Protein 3GE3 (pdb70)

InterPro domains:
  IPR003430 Propane/methane/phenol/toluene hydroxylase [PF02332] (18-248)
  IPR009078 Ferritin-like superfamily [SSF47240] (5-491)
  IPR012348 Ribonucleotide reductase-like [G3DSA:1.10.620.20] (1-500)

Structure (mmCIF, N/CA/C/O backbone):
data_3GE3
#
_entry.id   3GE3
#
_cell.length_a   100.260
_cell.length_b   115.966
_cell.length_c   180.137
_cell.angle_alpha   90.00
_cell.angle_beta   90.00
_cell.angle_gamma   90.00
#
_symmetry.space_group_name_H-M   'C 2 2 21'
#
loop_
_entity.id
_entity.type
_entity.pdbx_description
1 polymer 'Toluene-4-monooxygenase system protein A'
2 polymer 'Toluene-4-monooxygenase system protein E'
3 polymer 'Toluene-4-monooxygenase system protein B'
4 polymer 'Toluene-4-monooxygenase system protein D'
5 non-polymer 'FE (III) ION'
6 non-polymer 'ACETATE ION'
7 non-polymer 'CHLORIDE ION'
8 water water
#
loop_
_atom_site.group_PDB
_atom_site.id
_atom_site.type_symbol
_atom_site.label_atom_id
_atom_site.label_alt_id
_atom_site.label_comp_id
_atom_site.label_asym_id
_atom_site.label_entity_id
_atom_site.label_seq_id
_atom_site.pdbx_PDB_ins_code
_atom_site.Cartn_x
_atom_site.Cartn_y
_atom_site.Cartn_z
_atom_site.occupancy
_atom_site.B_iso_or_equiv
_atom_site.auth_seq_id
_atom_site.auth_comp_id
_atom_site.auth_asym_id
_atom_site.auth_atom_id
_atom_site.pdbx_PDB_model_num
ATOM 1 N N . ALA A 1 2 ? 40.369 -10.102 8.967 1.00 17.49 2 ALA A N 1
ATOM 2 C CA . ALA A 1 2 ? 39.331 -10.310 9.989 1.00 16.25 2 ALA A CA 1
ATOM 3 C C . ALA A 1 2 ? 38.929 -8.973 10.607 1.00 15.93 2 ALA A C 1
ATOM 4 O O . ALA A 1 2 ? 39.718 -8.022 10.540 1.00 14.47 2 ALA A O 1
ATOM 6 N N . MET A 1 3 ? 37.744 -8.957 11.217 1.00 16.06 3 MET A N 1
ATOM 7 C CA . MET A 1 3 ? 37.248 -7.797 11.962 1.00 15.28 3 MET A CA 1
ATOM 8 C C . MET A 1 3 ? 37.116 -8.159 13.408 1.00 15.01 3 MET A C 1
ATOM 9 O O . MET A 1 3 ? 36.784 -9.309 13.758 1.00 17.65 3 MET A O 1
ATOM 14 N N . HIS A 1 4 ? 37.306 -7.180 14.270 1.00 13.85 4 HIS A N 1
ATOM 15 C CA . HIS A 1 4 ? 37.189 -7.431 15.690 1.00 13.87 4 HIS A CA 1
ATOM 16 C C . HIS A 1 4 ? 35.840 -6.966 16.181 1.00 14.98 4 HIS A C 1
ATOM 17 O O . HIS A 1 4 ? 35.348 -5.970 15.722 1.00 14.60 4 HIS A O 1
ATOM 24 N N . PRO A 1 5 ? 35.254 -7.715 17.098 1.00 14.72 5 PRO A N 1
ATOM 25 C CA . PRO A 1 5 ? 33.858 -7.507 17.466 1.00 15.92 5 PRO A CA 1
ATOM 26 C C . PRO A 1 5 ? 33.711 -6.266 18.317 1.00 14.21 5 PRO A C 1
ATOM 27 O O . PRO A 1 5 ? 34.611 -5.935 19.063 1.00 13.65 5 PRO A O 1
ATOM 31 N N . ARG A 1 6 ? 32.560 -5.601 18.177 1.00 14.83 6 ARG A N 1
ATOM 32 C CA . ARG A 1 6 ? 32.323 -4.344 18.901 1.00 14.53 6 ARG A CA 1
ATOM 33 C C . ARG A 1 6 ? 32.620 -4.436 20.387 1.00 14.35 6 ARG A C 1
ATOM 34 O O . ARG A 1 6 ? 33.167 -3.508 20.962 1.00 13.77 6 ARG A O 1
ATOM 42 N N . LYS A 1 7 ? 32.280 -5.542 21.046 1.00 13.30 7 LYS A N 1
ATOM 43 C CA . LYS A 1 7 ? 32.523 -5.617 22.489 1.00 15.16 7 LYS A CA 1
ATOM 44 C C . LYS A 1 7 ? 33.995 -5.374 22.871 1.00 14.79 7 LYS A C 1
ATOM 45 O O . LYS A 1 7 ? 34.291 -4.933 23.989 1.00 15.28 7 LYS A O 1
ATOM 51 N N . ASP A 1 8 ? 34.905 -5.668 21.955 1.00 13.93 8 ASP A N 1
ATOM 52 C CA . ASP A 1 8 ? 36.318 -5.583 22.280 1.00 14.98 8 ASP A CA 1
ATOM 53 C C . ASP A 1 8 ? 36.929 -4.212 22.084 1.00 14.94 8 ASP A C 1
ATOM 54 O O . ASP A 1 8 ? 38.003 -3.927 22.638 1.00 15.69 8 ASP A O 1
ATOM 59 N N . TRP A 1 9 ? 36.267 -3.328 21.322 1.00 14.15 9 TRP A N 1
ATOM 60 C CA . TRP A 1 9 ? 36.809 -1.971 21.159 1.00 12.93 9 TRP A CA 1
ATOM 61 C C . TRP A 1 9 ? 35.806 -0.913 21.627 1.00 13.29 9 TRP A C 1
ATOM 62 O O . TRP A 1 9 ? 36.151 0.283 21.666 1.00 14.04 9 TRP A O 1
ATOM 73 N N . TYR A 1 10 ? 34.601 -1.329 22.034 1.00 13.01 10 TYR A N 1
ATOM 74 C CA . TYR A 1 10 ? 33.594 -0.308 22.367 1.00 12.64 10 TYR A CA 1
ATOM 75 C C . TYR A 1 10 ? 34.024 0.638 23.495 1.00 13.63 10 TYR A C 1
ATOM 76 O O . TYR A 1 10 ? 33.775 1.865 23.445 1.00 12.71 10 TYR A O 1
ATOM 85 N N . GLU A 1 11 ? 34.677 0.112 24.528 1.00 12.16 11 GLU A N 1
ATOM 86 C CA . GLU A 1 11 ? 35.011 0.973 25.667 1.00 13.35 11 GLU A CA 1
ATOM 87 C C . GLU A 1 11 ? 35.910 2.129 25.251 1.00 13.54 11 GLU A C 1
ATOM 88 O O . GLU A 1 11 ? 35.810 3.216 25.829 1.00 14.22 11 GLU A O 1
ATOM 94 N N . LEU A 1 12 ? 36.768 1.928 24.257 1.00 12.48 12 LEU A N 1
ATOM 95 C CA . LEU A 1 12 ? 37.643 3.015 23.832 1.00 12.37 12 LEU A CA 1
ATOM 96 C C . LEU A 1 12 ? 36.861 4.153 23.187 1.00 12.55 12 LEU A C 1
ATOM 97 O O . LEU A 1 12 ? 37.318 5.300 23.240 1.00 14.32 12 LEU A O 1
ATOM 102 N N . THR A 1 13 ? 35.727 3.842 22.542 1.00 12.35 13 THR A N 1
ATOM 103 C CA . THR A 1 13 ? 34.911 4.899 21.908 1.00 13.54 13 THR A CA 1
ATOM 104 C C . THR A 1 13 ? 34.356 5.838 22.963 1.00 13.35 13 THR A C 1
ATOM 105 O O . THR A 1 13 ? 34.097 6.989 22.607 1.00 13.26 13 THR A O 1
ATOM 109 N N . ARG A 1 14 ? 34.180 5.397 24.213 1.00 13.33 14 ARG A N 1
ATOM 110 C CA . ARG A 1 14 ? 33.643 6.294 25.264 1.00 14.86 14 ARG A CA 1
ATOM 111 C C . ARG A 1 14 ? 34.651 6.601 26.365 1.00 13.71 14 ARG A C 1
ATOM 112 O O . ARG A 1 14 ? 34.270 7.091 27.432 1.00 14.02 14 ARG A O 1
ATOM 120 N N . ALA A 1 15 ? 35.935 6.326 26.102 1.00 14.01 15 ALA A N 1
ATOM 121 C CA . ALA A 1 15 ? 36.977 6.677 27.073 1.00 13.07 15 ALA A CA 1
ATOM 122 C C . ALA A 1 15 ? 37.429 8.069 26.693 1.00 13.13 15 ALA A C 1
ATOM 123 O O . ALA A 1 15 ? 38.464 8.263 26.093 1.00 14.03 15 ALA A O 1
ATOM 125 N N . THR A 1 16 ? 36.564 9.050 26.969 1.00 12.69 16 THR A N 1
ATOM 126 C CA . THR A 1 16 ? 36.797 10.408 26.512 1.00 12.78 16 THR A CA 1
ATOM 127 C C . THR A 1 16 ? 36.686 11.453 27.615 1.00 13.09 16 THR A C 1
ATOM 128 O O . THR A 1 16 ? 36.894 12.609 27.327 1.00 14.37 16 THR A O 1
ATOM 132 N N . ASN A 1 17 ? 36.443 11.056 28.845 1.00 13.42 17 ASN A N 1
ATOM 133 C CA . ASN A 1 17 ? 36.526 12.051 29.927 1.00 15.38 17 ASN A CA 1
ATOM 134 C C . ASN A 1 17 ? 38.002 12.344 30.262 1.00 15.47 17 ASN A C 1
ATOM 135 O O . ASN A 1 17 ? 38.861 11.437 30.161 1.00 16.82 17 ASN A O 1
ATOM 140 N N . TRP A 1 18 ? 38.299 13.603 30.604 1.00 15.88 18 TRP A N 1
ATOM 141 C CA . TRP A 1 18 ? 39.637 13.944 31.100 1.00 16.57 18 TRP A CA 1
ATOM 142 C C . TRP A 1 18 ? 39.466 15.026 32.134 1.00 16.82 18 TRP A C 1
ATOM 143 O O . TRP A 1 18 ? 38.395 15.634 32.258 1.00 16.34 18 TRP A O 1
ATOM 154 N N . THR A 1 19 ? 40.525 15.236 32.907 1.00 16.76 19 THR A N 1
ATOM 155 C CA . THR A 1 19 ? 40.526 16.213 33.981 1.00 17.38 19 THR A CA 1
ATOM 156 C C . THR A 1 19 ? 41.019 17.569 33.433 1.00 17.65 19 THR A C 1
ATOM 157 O O . THR A 1 19 ? 42.189 17.707 33.044 1.00 18.11 19 THR A O 1
ATOM 161 N N . PRO A 1 20 ? 40.131 18.567 33.337 1.00 17.49 20 PRO A N 1
ATOM 162 C CA . PRO A 1 20 ? 40.598 19.814 32.713 1.00 18.26 20 PRO A CA 1
ATOM 163 C C . PRO A 1 20 ? 41.630 20.537 33.606 1.00 18.10 20 PRO A C 1
ATOM 164 O O . PRO A 1 20 ? 41.555 20.428 34.825 1.00 19.64 20 PRO A O 1
ATOM 168 N N . SER A 1 21 ? 42.505 21.288 32.956 1.00 18.35 21 SER A N 1
ATOM 169 C CA A SER A 1 21 ? 43.622 21.970 33.634 1.00 20.04 21 SER A CA 1
ATOM 170 C C . SER A 1 21 ? 43.743 23.442 33.243 1.00 20.29 21 SER A C 1
ATOM 171 O O . SER A 1 21 ? 44.288 24.248 34.031 1.00 23.95 21 SER A O 1
ATOM 174 N N . TYR A 1 22 ? 43.297 23.822 32.046 1.00 19.42 22 TYR A N 1
ATOM 175 C CA . TYR A 1 22 ? 43.495 25.175 31.524 1.00 19.58 22 TYR A CA 1
ATOM 176 C C . TYR A 1 22 ? 42.259 26.031 31.724 1.00 19.85 22 TYR A C 1
ATOM 177 O O . TYR A 1 22 ? 42.297 27.265 31.617 1.00 20.78 22 TYR A O 1
ATOM 186 N N . VAL A 1 23 ? 41.147 25.346 31.942 1.00 18.80 23 VAL A N 1
ATOM 187 C CA . VAL A 1 23 ? 39.899 25.922 32.441 1.00 18.71 23 VAL A CA 1
ATOM 188 C C . VAL A 1 23 ? 39.417 25.002 33.553 1.00 18.38 23 VAL A C 1
ATOM 189 O O . VAL A 1 23 ? 39.884 23.890 33.675 1.00 21.04 23 VAL A O 1
ATOM 193 N N . THR A 1 24 ? 38.486 25.417 34.398 1.00 19.77 24 THR A N 1
ATOM 194 C CA . THR A 1 24 ? 38.031 24.512 35.441 1.00 18.83 24 THR A CA 1
ATOM 195 C C . THR A 1 24 ? 36.944 23.531 34.949 1.00 18.81 24 THR A C 1
ATOM 196 O O . THR A 1 24 ? 36.341 23.732 33.889 1.00 19.43 24 THR A O 1
ATOM 200 N N . GLU A 1 25 ? 36.689 22.513 35.743 1.00 18.68 25 GLU A N 1
ATOM 201 C CA . GLU A 1 25 ? 35.629 21.559 35.417 1.00 18.61 25 GLU A CA 1
ATOM 202 C C . GLU A 1 25 ? 34.286 22.269 35.277 1.00 18.19 25 GLU A C 1
ATOM 203 O O . GLU A 1 25 ? 33.514 22.003 34.331 1.00 17.77 25 GLU A O 1
ATOM 209 N N . GLU A 1 26 ? 33.995 23.188 36.186 1.00 18.14 26 GLU A N 1
ATOM 210 C CA . GLU A 1 26 ? 32.724 23.919 36.143 1.00 18.08 26 GLU A CA 1
ATOM 211 C C . GLU A 1 26 ? 32.634 24.905 34.980 1.00 18.33 26 GLU A C 1
ATOM 212 O O . GLU A 1 26 ? 31.540 25.154 34.450 1.00 20.52 26 GLU A O 1
ATOM 218 N N . GLN A 1 27 ? 33.765 25.479 34.551 1.00 17.55 27 GLN A N 1
ATOM 219 C CA . GLN A 1 27 ? 33.802 26.265 33.332 1.00 18.24 27 GLN A CA 1
ATOM 220 C C . GLN A 1 27 ? 33.487 25.403 32.079 1.00 17.89 27 GLN A C 1
ATOM 221 O O . GLN A 1 27 ? 32.806 25.854 31.145 1.00 18.83 27 GLN A O 1
ATOM 227 N N . LEU A 1 28 ? 34.034 24.193 32.061 1.00 17.79 28 LEU A N 1
ATOM 228 C CA . LEU A 1 28 ? 33.833 23.329 30.879 1.00 17.02 28 LEU A CA 1
ATOM 229 C C . LEU A 1 28 ? 32.391 22.749 30.848 1.00 17.17 28 LEU A C 1
ATOM 230 O O . LEU A 1 28 ? 31.779 22.599 29.777 1.00 14.83 28 LEU A O 1
ATOM 235 N N . PHE A 1 29 ? 31.860 22.453 32.021 1.00 16.96 29 PHE A N 1
ATOM 236 C CA . PHE A 1 29 ? 30.511 21.898 32.187 1.00 15.90 29 PHE A CA 1
ATOM 237 C C . PHE A 1 29 ? 29.688 22.770 33.141 1.00 16.09 29 PHE A C 1
ATOM 238 O O . PHE A 1 29 ? 29.371 22.347 34.261 1.00 16.47 29 PHE A O 1
ATOM 246 N N . PRO A 1 30 ? 29.329 23.957 32.684 1.00 16.57 30 PRO A N 1
ATOM 247 C CA . PRO A 1 30 ? 28.593 24.847 33.598 1.00 17.24 30 PRO A CA 1
ATOM 248 C C . PRO A 1 30 ? 27.245 24.252 33.994 1.00 17.66 30 PRO A C 1
ATOM 249 O O . PRO A 1 30 ? 26.511 23.748 33.111 1.00 16.24 30 PRO A O 1
ATOM 253 N N . GLU A 1 31 ? 26.909 24.291 35.287 1.00 17.44 31 GLU A N 1
ATOM 254 C CA . GLU A 1 31 ? 25.674 23.674 35.779 1.00 18.31 31 GLU A CA 1
ATOM 255 C C . GLU A 1 31 ? 24.459 24.117 34.959 1.00 16.95 31 GLU A C 1
ATOM 256 O O . GLU A 1 31 ? 23.614 23.295 34.658 1.00 16.55 31 GLU A O 1
ATOM 262 N N . ARG A 1 32 ? 24.368 25.388 34.582 1.00 17.12 32 ARG A N 1
ATOM 263 C CA . ARG A 1 32 ? 23.152 25.849 33.900 1.00 18.12 32 ARG A CA 1
ATOM 264 C C . ARG A 1 32 ? 22.944 25.153 32.542 1.00 16.87 32 ARG A C 1
ATOM 265 O O . ARG A 1 32 ? 21.823 25.021 32.059 1.00 16.36 32 ARG A O 1
ATOM 273 N N . MET A 1 33 ? 24.046 24.715 31.929 1.00 15.31 33 MET A N 1
ATOM 274 C CA . MET A 1 33 ? 23.911 23.952 30.644 1.00 13.72 33 MET A CA 1
ATOM 275 C C . MET A 1 33 ? 24.047 22.425 30.813 1.00 15.10 33 MET A C 1
ATOM 276 O O . MET A 1 33 ? 23.511 21.672 30.005 1.00 14.64 33 MET A O 1
ATOM 281 N N . SER A 1 34 ? 24.781 21.993 31.832 1.00 14.46 34 SER A N 1
ATOM 282 C CA A SER A 1 34 ? 25.076 20.565 32.043 1.00 14.60 34 SER A CA 1
ATOM 283 C C . SER A 1 34 ? 24.121 19.849 33.012 1.00 14.97 34 SER A C 1
ATOM 284 O O . SER A 1 34 ? 23.731 18.689 32.802 1.00 14.76 34 SER A O 1
ATOM 287 N N . GLY A 1 35 ? 23.723 20.515 34.093 1.00 15.51 35 GLY A N 1
ATOM 288 C CA . GLY A 1 35 ? 22.734 19.921 35.004 1.00 15.46 35 GLY A CA 1
ATOM 289 C C . GLY A 1 35 ? 23.263 18.764 35.842 1.00 16.07 35 GLY A C 1
ATOM 290 O O . GLY A 1 35 ? 22.490 17.892 36.273 1.00 16.91 35 GLY A O 1
ATOM 291 N N . HIS A 1 36 ? 24.569 18.794 36.124 1.00 16.61 36 HIS A N 1
ATOM 292 C CA . HIS A 1 36 ? 25.204 17.679 36.837 1.00 16.97 36 HIS A CA 1
ATOM 293 C C . HIS A 1 36 ? 24.907 17.676 38.339 1.00 17.97 36 HIS A C 1
ATOM 294 O O . HIS A 1 36 ? 25.214 16.705 39.035 1.00 17.36 36 HIS A O 1
ATOM 301 N N . MET A 1 37 ? 24.281 18.751 38.832 1.00 18.17 37 MET A N 1
ATOM 302 C CA . MET A 1 37 ? 23.844 18.803 40.254 1.00 19.18 37 MET A CA 1
ATOM 303 C C . MET A 1 37 ? 25.020 18.624 41.227 1.00 19.78 37 MET A C 1
ATOM 304 O O . MET A 1 37 ? 24.847 18.109 42.339 1.00 21.81 37 MET A O 1
ATOM 309 N N . GLY A 1 38 ? 26.201 19.038 40.789 1.00 20.95 38 GLY A N 1
ATOM 310 C CA . GLY A 1 38 ? 27.394 18.971 41.626 1.00 21.36 38 GLY A CA 1
ATOM 311 C C . GLY A 1 38 ? 28.095 17.636 41.632 1.00 21.62 38 GLY A C 1
ATOM 312 O O . GLY A 1 38 ? 29.108 17.479 42.316 1.00 23.71 38 GLY A O 1
ATOM 313 N N . ILE A 1 39 ? 27.554 16.649 40.903 1.00 20.64 39 ILE A N 1
ATOM 314 C CA . ILE A 1 39 ? 28.167 15.327 40.863 1.00 19.37 39 ILE A CA 1
ATOM 315 C C . ILE A 1 39 ? 29.467 15.380 40.066 1.00 20.50 39 ILE A C 1
ATOM 316 O O . ILE A 1 39 ? 29.480 15.812 38.892 1.00 20.44 39 ILE A O 1
ATOM 321 N N . PRO A 1 40 ? 30.585 14.979 40.716 1.00 21.56 40 PRO A N 1
ATOM 322 C CA . PRO A 1 40 ? 31.907 15.110 40.111 1.00 21.89 40 PRO A CA 1
ATOM 323 C C . PRO A 1 40 ? 32.060 14.236 38.895 1.00 20.72 40 PRO A C 1
ATOM 324 O O . PRO A 1 40 ? 31.447 13.183 38.802 1.00 20.06 40 PRO A O 1
ATOM 328 N N . LEU A 1 41 ? 32.895 14.687 37.975 1.00 20.64 41 LEU A N 1
ATOM 329 C CA . LEU A 1 41 ? 33.151 14.032 36.704 1.00 19.57 41 LEU A CA 1
ATOM 330 C C . LEU A 1 41 ? 33.353 12.529 36.817 1.00 19.19 41 LEU A C 1
ATOM 331 O O . LEU A 1 41 ? 32.843 11.754 36.027 1.00 16.92 41 LEU A O 1
ATOM 336 N N . GLU A 1 42 ? 34.161 12.105 37.773 1.00 19.31 42 GLU A N 1
ATOM 337 C CA . GLU A 1 42 ? 34.514 10.704 37.823 1.00 19.96 42 GLU A CA 1
ATOM 338 C C . GLU A 1 42 ? 33.299 9.808 38.014 1.00 19.35 42 GLU A C 1
ATOM 339 O O . GLU A 1 42 ? 33.258 8.705 37.481 1.00 20.26 42 GLU A O 1
ATOM 345 N N . LYS A 1 43 ? 32.280 10.298 38.723 1.00 18.53 43 LYS A N 1
ATOM 346 C CA . LYS A 1 43 ? 31.115 9.486 38.978 1.00 18.68 43 LYS A CA 1
ATOM 347 C C . LYS A 1 43 ? 30.351 9.219 37.686 1.00 18.20 43 LYS A C 1
ATOM 348 O O . LYS A 1 43 ? 29.671 8.184 37.561 1.00 19.97 43 LYS A O 1
ATOM 354 N N . TRP A 1 44 ? 30.441 10.139 36.740 1.00 17.33 44 TRP A N 1
ATOM 355 C CA . TRP A 1 44 ? 29.663 9.955 35.492 1.00 17.39 44 TRP A CA 1
ATOM 356 C C . TRP A 1 44 ? 30.263 8.898 34.583 1.00 18.84 44 TRP A C 1
ATOM 357 O O . TRP A 1 44 ? 29.645 8.495 33.584 1.00 17.98 44 TRP A O 1
ATOM 368 N N . GLU A 1 45 ? 31.488 8.467 34.891 1.00 18.42 45 GLU A N 1
ATOM 369 C CA . GLU A 1 45 ? 32.121 7.471 34.014 1.00 19.04 45 GLU A CA 1
ATOM 370 C C . GLU A 1 45 ? 31.482 6.086 34.142 1.00 18.43 45 GLU A C 1
ATOM 371 O O . GLU A 1 45 ? 31.754 5.241 33.285 1.00 19.18 45 GLU A O 1
ATOM 377 N N . SER A 1 46 ? 30.630 5.847 35.137 1.00 17.36 46 SER A N 1
ATOM 378 C CA A SER A 1 46 ? 29.956 4.533 35.218 1.00 18.17 46 SER A CA 1
ATOM 379 C C . SER A 1 46 ? 28.699 4.473 34.351 1.00 16.56 46 SER A C 1
ATOM 380 O O . SER A 1 46 ? 28.034 3.433 34.289 1.00 17.29 46 SER A O 1
ATOM 383 N N . TYR A 1 47 ? 28.382 5.576 33.694 1.00 16.03 47 TYR A N 1
ATOM 384 C CA . TYR A 1 47 ? 27.211 5.607 32.808 1.00 14.22 47 TYR A CA 1
ATOM 385 C C . TYR A 1 47 ? 27.351 4.576 31.699 1.00 13.70 47 TYR A C 1
ATOM 386 O O . TYR A 1 47 ? 28.308 4.593 30.938 1.00 15.88 47 TYR A O 1
ATOM 395 N N . ASP A 1 48 ? 26.371 3.697 31.571 1.00 13.90 48 ASP A N 1
ATOM 396 C CA . ASP A 1 48 ? 26.452 2.640 30.577 1.00 14.15 48 ASP A CA 1
ATOM 397 C C . ASP A 1 48 ? 25.158 2.509 29.778 1.00 14.54 48 ASP A C 1
ATOM 398 O O . ASP A 1 48 ? 24.210 1.829 30.207 1.00 15.64 48 ASP A O 1
ATOM 403 N N . GLU A 1 49 ? 25.163 3.120 28.592 1.00 13.57 49 GLU A N 1
ATOM 404 C CA . GLU A 1 49 ? 23.982 3.069 27.707 1.00 13.62 49 GLU A CA 1
ATOM 405 C C . GLU A 1 49 ? 23.594 1.615 27.357 1.00 13.63 49 GLU A C 1
ATOM 406 O O . GLU A 1 49 ? 24.427 0.875 26.873 1.00 15.61 49 GLU A O 1
ATOM 412 N N . PRO A 1 50 ? 22.343 1.194 27.608 1.00 13.78 50 PRO A N 1
ATOM 413 C CA . PRO A 1 50 ? 22.063 -0.227 27.377 1.00 14.45 50 PRO A CA 1
ATOM 414 C C . PRO A 1 50 ? 21.661 -0.552 25.949 1.00 14.04 50 PRO A C 1
ATOM 415 O O . PRO A 1 50 ? 21.581 -1.739 25.608 1.00 15.57 50 PRO A O 1
ATOM 419 N N . TYR A 1 51 ? 21.493 0.459 25.103 1.00 11.69 51 TYR A N 1
ATOM 420 C CA . TYR A 1 51 ? 21.178 0.209 23.701 1.00 10.92 51 TYR A CA 1
ATOM 421 C C . TYR A 1 51 ? 22.220 0.935 22.861 1.00 12.14 51 TYR A C 1
ATOM 422 O O . TYR A 1 51 ? 22.078 2.094 22.490 1.00 14.83 51 TYR A O 1
ATOM 431 N N . LYS A 1 52 ? 23.320 0.258 22.566 1.00 11.49 52 LYS A N 1
ATOM 432 C CA . LYS A 1 52 ? 24.473 0.830 21.932 1.00 12.25 52 LYS A CA 1
ATOM 433 C C . LYS A 1 52 ? 24.372 0.827 20.412 1.00 12.02 52 LYS A C 1
ATOM 434 O O . LYS A 1 52 ? 23.636 0.032 19.825 1.00 12.59 52 LYS A O 1
ATOM 440 N N . THR A 1 53 ? 25.139 1.703 19.784 1.00 10.82 53 THR A N 1
ATOM 441 C CA . THR A 1 53 ? 25.430 1.584 18.352 1.00 10.93 53 THR A CA 1
ATOM 442 C C . THR A 1 53 ? 26.808 2.183 18.162 1.00 11.46 53 THR A C 1
ATOM 443 O O . THR A 1 53 ? 27.406 2.723 19.105 1.00 11.66 53 THR A O 1
ATOM 447 N N . SER A 1 54 ? 27.314 2.092 16.950 1.00 12.32 54 SER A N 1
ATOM 448 C CA . SER A 1 54 ? 28.639 2.616 16.604 1.00 11.92 54 SER A CA 1
ATOM 449 C C . SER A 1 54 ? 28.540 3.169 15.209 1.00 10.89 54 SER A C 1
ATOM 450 O O . SER A 1 54 ? 27.627 2.819 14.441 1.00 10.44 54 SER A O 1
ATOM 453 N N . TYR A 1 55 ? 29.484 4.041 14.855 1.00 10.30 55 TYR A N 1
ATOM 454 C CA . TYR A 1 55 ? 29.334 4.808 13.612 1.00 8.94 55 TYR A CA 1
ATOM 455 C C . TYR A 1 55 ? 29.106 3.946 12.338 1.00 8.95 55 TYR A C 1
ATOM 456 O O . TYR A 1 55 ? 28.165 4.209 11.584 1.00 9.61 55 TYR A O 1
ATOM 465 N N . PRO A 1 56 ? 29.953 2.913 12.092 1.00 8.75 56 PRO A N 1
ATOM 466 C CA . PRO A 1 56 ? 29.744 2.175 10.842 1.00 9.79 56 PRO A CA 1
ATOM 467 C C . PRO A 1 56 ? 28.370 1.473 10.777 1.00 9.68 56 PRO A C 1
ATOM 468 O O . PRO A 1 56 ? 27.736 1.472 9.716 1.00 11.31 56 PRO A O 1
ATOM 472 N N . GLU A 1 57 ? 27.927 0.936 11.906 1.00 10.88 57 GLU A N 1
ATOM 473 C CA . GLU A 1 57 ? 26.626 0.272 11.953 1.00 11.16 57 GLU A CA 1
ATOM 474 C C . GLU A 1 57 ? 25.534 1.282 11.811 1.00 11.27 57 GLU A C 1
ATOM 475 O O . GLU A 1 57 ? 24.516 1.016 11.143 1.00 12.19 57 GLU A O 1
ATOM 481 N N . TYR A 1 58 ? 25.708 2.446 12.436 1.00 9.60 58 TYR A N 1
ATOM 482 C CA . TYR A 1 58 ? 24.663 3.458 12.353 1.00 10.08 58 TYR A CA 1
ATOM 483 C C . TYR A 1 58 ? 24.396 3.859 10.923 1.00 10.70 58 TYR A C 1
ATOM 484 O O . TYR A 1 58 ? 23.225 3.892 10.453 1.00 10.50 58 TYR A O 1
ATOM 493 N N . VAL A 1 59 ? 25.451 4.228 10.192 1.00 9.86 59 VAL A N 1
ATOM 494 C CA . VAL A 1 59 ? 25.174 4.765 8.843 1.00 10.33 59 VAL A CA 1
ATOM 495 C C . VAL A 1 59 ? 24.595 3.655 7.938 1.00 9.72 59 VAL A C 1
ATOM 496 O O . VAL A 1 59 ? 23.733 3.934 7.089 1.00 11.33 59 VAL A O 1
ATOM 500 N N . SER A 1 60 ? 25.034 2.408 8.111 1.00 9.95 60 SER A N 1
ATOM 501 C CA . SER A 1 60 ? 24.510 1.298 7.304 1.00 10.31 60 SER A CA 1
ATOM 502 C C . SER A 1 60 ? 23.050 1.007 7.620 1.00 9.58 60 SER A C 1
ATOM 503 O O . SER A 1 60 ? 22.225 0.913 6.710 1.00 10.87 60 SER A O 1
ATOM 506 N N A ILE A 1 61 ? 22.738 0.894 8.903 0.50 8.99 61 ILE A N 1
ATOM 507 N N B ILE A 1 61 ?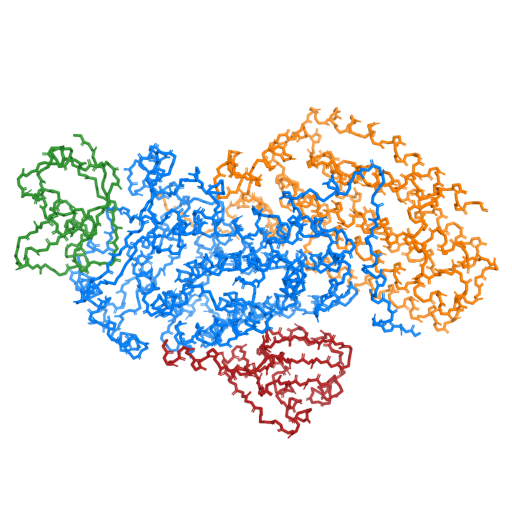 22.714 0.866 8.889 0.50 9.00 61 ILE A N 1
ATOM 508 C CA A ILE A 1 61 ? 21.384 0.613 9.394 0.50 8.96 61 ILE A CA 1
ATOM 509 C CA B ILE A 1 61 ? 21.327 0.548 9.197 0.50 8.91 61 ILE A CA 1
ATOM 510 C C A ILE A 1 61 ? 20.364 1.734 9.109 0.50 8.35 61 ILE A C 1
ATOM 511 C C B ILE A 1 61 ? 20.415 1.735 8.882 0.50 8.50 61 ILE A C 1
ATOM 512 O O A ILE A 1 61 ? 19.202 1.494 8.749 0.50 8.91 61 ILE A O 1
ATOM 513 O O B ILE A 1 61 ? 19.370 1.523 8.271 0.50 8.70 61 ILE A O 1
ATOM 522 N N . GLN A 1 62 ? 20.824 2.957 9.229 1.00 9.41 62 GLN A N 1
ATOM 523 C CA . GLN A 1 62 ? 19.923 4.080 8.936 1.00 8.79 62 GLN A CA 1
ATOM 524 C C . GLN A 1 62 ? 19.722 4.299 7.429 1.00 9.40 62 GLN A C 1
ATOM 525 O O . GLN A 1 62 ? 18.650 4.768 6.996 1.00 10.08 62 GLN A O 1
ATOM 531 N N . ARG A 1 63 ? 20.742 3.970 6.615 1.00 8.82 63 ARG A N 1
ATOM 532 C CA . ARG A 1 63 ? 20.596 3.940 5.163 1.00 10.00 63 ARG A CA 1
ATOM 533 C C . ARG A 1 63 ? 19.430 2.977 4.798 1.00 9.46 63 ARG A C 1
ATOM 534 O O . ARG A 1 63 ? 18.551 3.331 4.027 1.00 11.02 63 ARG A O 1
ATOM 542 N N . GLU A 1 64 ? 19.448 1.778 5.390 1.00 10.63 64 GLU A N 1
ATOM 543 C CA . GLU A 1 64 ? 18.371 0.814 5.156 1.00 11.13 64 GLU A CA 1
ATOM 544 C C . GLU A 1 64 ? 17.012 1.308 5.643 1.00 11.38 64 GLU A C 1
ATOM 545 O O . GLU A 1 64 ? 15.988 1.118 4.934 1.00 12.21 64 GLU A O 1
ATOM 551 N N . LYS A 1 65 ? 16.952 1.929 6.826 1.00 10.20 65 LYS A N 1
ATOM 552 C CA . LYS A 1 65 ? 15.642 2.405 7.333 1.00 10.04 65 LYS A CA 1
ATOM 553 C C . LYS A 1 65 ? 15.027 3.383 6.359 1.00 9.48 65 LYS A C 1
ATOM 554 O O . LYS A 1 65 ? 13.837 3.287 6.044 1.00 10.71 65 LYS A O 1
ATOM 560 N N . ASP A 1 66 ? 15.828 4.335 5.890 1.00 9.45 66 ASP A N 1
ATOM 561 C CA . ASP A 1 66 ? 15.255 5.342 4.975 1.00 9.56 66 ASP A CA 1
ATOM 562 C C . ASP A 1 66 ? 14.958 4.768 3.604 1.00 9.66 66 ASP A C 1
ATOM 563 O O . ASP A 1 66 ? 13.970 5.156 2.996 1.00 10.94 66 ASP A O 1
ATOM 568 N N . ALA A 1 67 ? 15.795 3.839 3.119 1.00 10.22 67 ALA A N 1
ATOM 569 C CA . ALA A 1 67 ? 15.461 3.269 1.803 1.00 10.07 67 ALA A CA 1
ATOM 570 C C . ALA A 1 67 ? 14.064 2.659 1.843 1.00 10.67 67 ALA A C 1
ATOM 571 O O . ALA A 1 67 ? 13.254 2.859 0.924 1.00 10.87 67 ALA A O 1
ATOM 573 N N . GLY A 1 68 ? 13.733 1.961 2.927 1.00 10.08 68 GLY A N 1
ATOM 574 C CA . GLY A 1 68 ? 12.372 1.388 3.058 1.00 10.01 68 GLY A CA 1
ATOM 575 C C . GLY A 1 68 ? 11.290 2.440 3.131 1.00 9.99 68 GLY A C 1
ATOM 576 O O . GLY A 1 68 ? 10.255 2.336 2.482 1.00 11.51 68 GLY A O 1
ATOM 577 N N . ALA A 1 69 ? 11.517 3.441 3.969 1.00 10.23 69 ALA A N 1
ATOM 578 C CA . ALA A 1 69 ? 10.471 4.465 4.172 1.00 9.36 69 ALA A CA 1
ATOM 579 C C . ALA A 1 69 ? 10.146 5.222 2.884 1.00 9.17 69 ALA A C 1
ATOM 580 O O . ALA A 1 69 ? 8.959 5.419 2.523 1.00 9.41 69 ALA A O 1
ATOM 582 N N . TYR A 1 70 ? 11.220 5.600 2.160 1.00 8.97 70 TYR A N 1
ATOM 583 C CA . TYR A 1 70 ? 11.027 6.316 0.914 1.00 9.38 70 TYR A CA 1
ATOM 584 C C . TYR A 1 70 ? 10.496 5.430 -0.218 1.00 9.53 70 TYR A C 1
ATOM 585 O O . TYR A 1 70 ? 9.712 5.902 -1.058 1.00 10.06 70 TYR A O 1
ATOM 594 N N A SER A 1 71 ? 10.888 4.154 -0.234 0.50 9.67 71 SER A N 1
ATOM 595 N N B SER A 1 71 ? 10.894 4.158 -0.263 0.50 10.05 71 SER A N 1
ATOM 596 C CA A SER A 1 71 ? 10.360 3.254 -1.270 0.50 9.60 71 SER A CA 1
ATOM 597 C CA B SER A 1 71 ? 10.365 3.325 -1.358 0.50 10.40 71 SER A CA 1
ATOM 598 C C A SER A 1 71 ? 8.889 3.039 -1.137 0.50 10.02 71 SER A C 1
ATOM 599 C C B SER A 1 71 ? 8.890 2.988 -1.151 0.50 10.33 71 SER A C 1
ATOM 600 O O A SER A 1 71 ? 8.167 2.988 -2.126 0.50 10.67 71 SER A O 1
ATOM 601 O O B SER A 1 71 ? 8.155 2.827 -2.119 0.50 10.76 71 SER A O 1
ATOM 606 N N . VAL A 1 72 ? 8.445 2.891 0.101 1.00 10.20 72 VAL A N 1
ATOM 607 C CA . VAL A 1 72 ? 7.019 2.681 0.350 1.00 10.12 72 VAL A CA 1
ATOM 608 C C . VAL A 1 72 ? 6.231 3.909 -0.084 1.00 9.34 72 VAL A C 1
ATOM 609 O O . VAL A 1 72 ? 5.236 3.822 -0.798 1.00 10.62 72 VAL A O 1
ATOM 613 N N . LYS A 1 73 ? 6.731 5.084 0.318 1.00 10.10 73 LYS A N 1
ATOM 614 C CA . LYS A 1 73 ? 6.082 6.318 -0.107 1.00 9.64 73 LYS A CA 1
ATOM 615 C C . LYS A 1 73 ? 5.988 6.392 -1.639 1.00 10.43 73 LYS A C 1
ATOM 616 O O . LYS A 1 73 ? 4.913 6.668 -2.182 1.00 10.77 73 LYS A O 1
ATOM 622 N N . ALA A 1 74 ? 7.096 6.105 -2.318 1.00 9.89 74 ALA A N 1
ATOM 623 C CA . ALA A 1 74 ? 7.059 6.181 -3.790 1.00 10.85 74 ALA A CA 1
ATOM 624 C C . ALA A 1 74 ? 6.090 5.180 -4.408 1.00 11.49 74 ALA A C 1
ATOM 625 O O . ALA A 1 74 ? 5.375 5.506 -5.353 1.00 10.71 74 ALA A O 1
ATOM 627 N N . ALA A 1 75 ? 6.075 3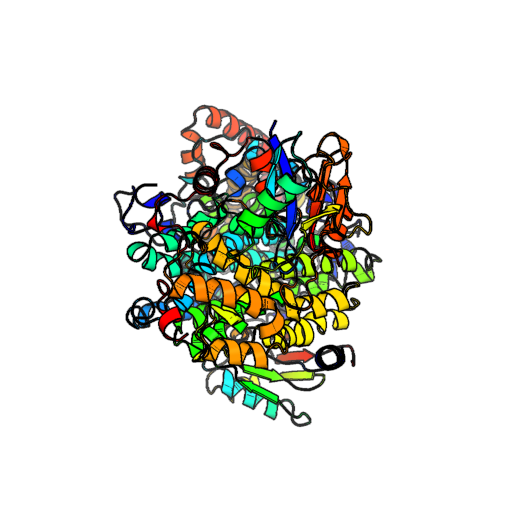.962 -3.874 1.00 10.77 75 ALA A N 1
ATOM 628 C CA . ALA A 1 75 ? 5.210 2.932 -4.447 1.00 11.42 75 ALA A CA 1
ATOM 629 C C . ALA A 1 75 ? 3.735 3.207 -4.255 1.00 11.00 75 ALA A C 1
ATOM 630 O O . ALA A 1 75 ? 2.892 2.656 -4.972 1.00 11.39 75 ALA A O 1
ATOM 632 N N . LEU A 1 76 ? 3.382 4.029 -3.265 1.00 11.23 76 LEU A N 1
ATOM 633 C CA . LEU A 1 76 ? 1.968 4.292 -2.959 1.00 12.49 76 LEU A CA 1
ATOM 634 C C . LEU A 1 76 ? 1.516 5.711 -3.336 1.00 14.33 76 LEU A C 1
ATOM 635 O O . LEU A 1 76 ? 0.391 6.077 -3.019 1.00 15.53 76 LEU A O 1
ATOM 640 N N A GLU A 1 77 ? 2.347 6.530 -3.966 0.50 15.45 77 GLU A N 1
ATOM 641 N N B GLU A 1 77 ? 2.394 6.466 -4.000 0.50 15.78 77 GLU A N 1
ATOM 642 C CA A GLU A 1 77 ? 1.838 7.877 -4.299 0.50 17.98 77 GLU A CA 1
ATOM 643 C CA B GLU A 1 77 ? 2.058 7.844 -4.380 0.50 19.39 77 GLU A CA 1
ATOM 644 C C A GLU A 1 77 ? 0.419 7.852 -4.844 0.50 20.39 77 GLU A C 1
ATOM 645 C C B GLU A 1 77 ? 0.732 7.954 -5.171 0.50 21.03 77 GLU A C 1
ATOM 646 O O A GLU A 1 77 ? -0.387 8.783 -4.658 0.50 18.96 77 GLU A O 1
ATOM 647 O O B GLU A 1 77 ? 0.263 9.110 -5.342 0.50 20.86 77 GLU A O 1
ATOM 658 N N . ARG A 1 78 ? 0.127 6.801 -5.586 1.00 22.91 78 ARG A N 1
ATOM 659 C CA . ARG A 1 78 ? -1.179 6.729 -6.302 1.00 24.43 78 ARG A CA 1
ATOM 660 C C . ARG A 1 78 ? -2.187 5.761 -5.652 1.00 27.12 78 ARG A C 1
ATOM 661 O O . ARG A 1 78 ? -3.095 5.275 -6.311 1.00 29.86 78 ARG A O 1
ATOM 669 N N . ALA A 1 79 ? -2.091 5.560 -4.342 1.00 29.46 79 ALA A N 1
ATOM 670 C CA . ALA A 1 79 ? -3.132 4.826 -3.595 1.00 31.64 79 ALA A CA 1
ATOM 671 C C . ALA A 1 79 ? -4.385 5.667 -3.223 1.00 33.13 79 ALA A C 1
ATOM 672 O O . ALA A 1 79 ? -5.332 5.134 -2.643 1.00 34.15 79 ALA A O 1
ATOM 674 N N . LYS A 1 80 ? -4.394 6.960 -3.527 1.00 34.54 80 LYS A N 1
ATOM 675 C CA . LYS A 1 80 ? -5.624 7.746 -3.393 1.00 35.38 80 LYS A CA 1
ATOM 676 C C . LYS A 1 80 ? -5.948 8.086 -1.950 1.00 35.53 80 LYS A C 1
ATOM 677 O O . LYS A 1 80 ? -7.099 8.394 -1.602 1.00 35.25 80 LYS A O 1
ATOM 683 N N . ILE A 1 81 ? -4.949 8.010 -1.088 1.00 34.45 81 ILE A N 1
ATOM 684 C CA . ILE A 1 81 ? -5.227 8.314 0.283 1.00 34.92 81 ILE A CA 1
ATOM 685 C C . ILE A 1 81 ? -5.780 9.731 0.288 1.00 34.82 81 ILE A C 1
ATOM 686 O O . ILE A 1 81 ? -6.881 9.993 0.807 1.00 34.55 81 ILE A O 1
ATOM 691 N N . TYR A 1 82 ? -5.080 10.658 -0.345 1.00 34.08 82 TYR A N 1
ATOM 692 C CA . TYR A 1 82 ? -5.598 12.000 -0.239 1.00 34.25 82 TYR A CA 1
ATOM 693 C C . TYR A 1 82 ? -6.985 12.020 -0.860 1.00 34.57 82 TYR A C 1
ATOM 694 O O . TYR A 1 82 ? -7.888 12.737 -0.374 1.00 35.03 82 TYR A O 1
ATOM 703 N N . GLU A 1 83 ? -7.160 11.244 -1.936 1.00 33.24 83 GLU A N 1
ATOM 704 C CA . GLU A 1 83 ? -8.389 11.359 -2.709 1.00 31.68 83 GLU A CA 1
ATOM 705 C C . GLU A 1 83 ? -9.496 10.477 -2.158 1.00 29.59 83 GLU A C 1
ATOM 706 O O . GLU A 1 83 ? -10.622 10.920 -2.062 1.00 29.83 83 GLU A O 1
ATOM 712 N N . ASN A 1 84 ? -9.177 9.239 -1.792 1.00 26.86 84 ASN A N 1
ATOM 713 C CA . ASN A 1 84 ? -10.200 8.319 -1.261 1.00 25.69 84 ASN A CA 1
ATOM 714 C C . ASN A 1 84 ? -10.314 8.325 0.266 1.00 23.18 84 ASN A C 1
ATOM 715 O O . ASN A 1 84 ? -11.214 7.717 0.810 1.00 22.95 84 ASN A O 1
ATOM 720 N N . SER A 1 85 ? -9.398 8.994 0.970 1.00 21.16 85 SER A N 1
ATOM 721 C CA . SER A 1 85 ? -9.482 8.953 2.414 1.00 19.99 85 SER A CA 1
ATOM 722 C C . SER A 1 85 ? -10.637 9.784 2.977 1.00 18.48 85 SER A C 1
ATOM 723 O O . SER A 1 85 ? -11.013 10.809 2.408 1.00 19.77 85 SER A O 1
ATOM 726 N N . ASP A 1 86 ? -11.118 9.387 4.144 1.00 16.96 86 ASP A N 1
ATOM 727 C CA . ASP A 1 86 ? -12.034 10.190 4.901 1.00 16.24 86 ASP A CA 1
ATOM 728 C C . ASP A 1 86 ? -11.354 11.509 5.270 1.00 15.98 86 ASP A C 1
ATOM 729 O O . ASP A 1 86 ? -10.174 11.531 5.599 1.00 15.67 86 ASP A O 1
ATOM 734 N N . PRO A 1 87 ? -12.086 12.647 5.220 1.00 14.25 87 PRO A N 1
ATOM 735 C CA . PRO A 1 87 ? -11.416 13.885 5.547 1.00 14.46 87 PRO A CA 1
ATOM 736 C C . PRO A 1 87 ? -10.934 13.983 7.005 1.00 12.49 87 PRO A C 1
ATOM 737 O O . PRO A 1 87 ? -10.012 14.778 7.249 1.00 13.33 87 PRO A O 1
ATOM 741 N N . GLY A 1 88 ? -11.556 13.243 7.924 1.00 13.11 88 GLY A N 1
ATOM 742 C CA . GLY A 1 88 ? -11.058 13.160 9.313 1.00 12.97 88 GLY A CA 1
ATOM 743 C C . GLY A 1 88 ? -9.657 12.577 9.360 1.00 12.99 88 GLY A C 1
ATOM 744 O O . GLY A 1 88 ? -8.825 12.990 10.168 1.00 12.63 88 GLY A O 1
ATOM 745 N N . TRP A 1 89 ? -9.395 11.610 8.484 1.00 13.24 89 TRP A N 1
ATOM 746 C CA . TRP A 1 89 ? -8.062 11.017 8.370 1.00 12.06 89 TRP A CA 1
ATOM 747 C C . TRP A 1 89 ? -7.081 12.024 7.789 1.00 10.88 89 TRP A C 1
ATOM 748 O O . TRP A 1 89 ? -5.964 12.187 8.299 1.00 11.08 89 TRP A O 1
ATOM 759 N N . ILE A 1 90 ? -7.469 12.737 6.720 1.00 10.20 90 ILE A N 1
ATOM 760 C CA . ILE A 1 90 ? -6.596 13.741 6.179 1.00 11.46 90 ILE A CA 1
ATOM 761 C C . ILE A 1 90 ? -6.280 14.817 7.254 1.00 11.19 90 ILE A C 1
ATOM 762 O O . ILE A 1 90 ? -5.144 15.285 7.358 1.00 11.53 90 ILE A O 1
ATOM 767 N N . SER A 1 91 ? -7.294 15.194 8.035 1.00 11.68 91 SER A N 1
ATOM 768 C CA . SER A 1 91 ? -7.023 16.126 9.126 1.00 11.13 91 SER A CA 1
ATOM 769 C C . SER A 1 91 ? -6.051 15.627 10.190 1.00 10.54 91 S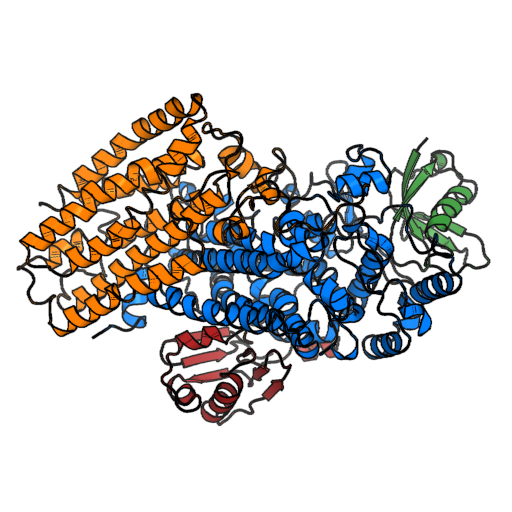ER A C 1
ATOM 770 O O . SER A 1 91 ? -5.270 16.421 10.717 1.00 11.26 91 SER A O 1
ATOM 773 N N . THR A 1 92 ? -6.062 14.309 10.421 1.00 10.30 92 THR A N 1
ATOM 774 C CA . THR A 1 92 ? -5.112 13.648 11.322 1.00 11.04 92 THR A CA 1
ATOM 775 C C . THR A 1 92 ? -3.694 13.840 10.785 1.00 10.89 92 THR A C 1
ATOM 776 O O . THR A 1 92 ? -2.767 14.199 11.531 1.00 10.98 92 THR A O 1
ATOM 780 N N . LEU A 1 93 ? -3.493 13.644 9.481 1.00 10.16 93 LEU A N 1
ATOM 781 C CA . LEU A 1 93 ? -2.185 13.893 8.913 1.00 10.19 93 LEU A CA 1
ATOM 782 C C . LEU A 1 93 ? -1.763 15.358 9.068 1.00 9.26 93 LEU A C 1
ATOM 783 O O . LEU A 1 93 ? -0.625 15.668 9.431 1.00 9.97 93 LEU A O 1
ATOM 788 N N . LYS A 1 94 ? -2.706 16.273 8.803 1.00 9.78 94 LYS A N 1
ATOM 789 C CA . LYS A 1 94 ? -2.352 17.697 8.848 1.00 10.43 94 LYS A CA 1
ATOM 790 C C . LYS A 1 94 ? -1.968 18.122 10.262 1.00 9.88 94 LYS A C 1
ATOM 791 O O . LYS A 1 94 ? -1.005 18.877 10.446 1.00 10.48 94 LYS A O 1
ATOM 797 N N A SER A 1 95 ? -2.700 17.633 11.262 0.50 9.72 95 SER A N 1
ATOM 798 N N B SER A 1 95 ? -2.737 17.644 11.233 0.50 9.46 95 SER A N 1
ATOM 799 C CA A SER A 1 95 ? -2.367 18.012 12.650 0.50 10.33 95 SER A CA 1
ATOM 800 C CA B SER A 1 95 ? -2.442 17.915 12.634 0.50 9.94 95 SER A CA 1
ATOM 801 C C A SER A 1 95 ? -1.094 17.314 13.154 0.50 9.35 95 SER A C 1
ATOM 802 C C B SER A 1 95 ? -1.058 17.361 12.995 0.50 9.12 95 SER A C 1
ATOM 803 O O A SER A 1 95 ? -0.327 17.900 13.898 0.50 9.97 95 SER A O 1
ATOM 804 O O B SER A 1 95 ? -0.177 18.096 13.436 0.50 9.12 95 SER A O 1
ATOM 809 N N . HIS A 1 96 ? -0.861 16.068 12.730 1.00 9.14 96 HIS A N 1
ATOM 810 C CA . HIS A 1 96 ? 0.365 15.412 13.125 1.00 9.30 96 HIS A CA 1
ATOM 811 C C . HIS A 1 96 ? 1.555 16.136 12.535 1.00 8.92 96 HIS A C 1
ATOM 812 O O . HIS A 1 96 ? 2.501 16.494 13.237 1.00 10.03 96 HIS A O 1
ATOM 819 N N . TYR A 1 97 ? 1.581 16.343 11.212 1.00 8.25 97 TYR A N 1
ATOM 820 C CA . TYR A 1 97 ? 2.799 16.920 10.640 1.00 8.96 97 TYR A CA 1
ATOM 821 C C . TYR A 1 97 ? 3.064 18.342 11.142 1.00 9.74 97 TYR A C 1
ATOM 822 O O . TYR A 1 97 ? 4.196 18.751 11.384 1.00 9.38 97 TYR A O 1
ATOM 831 N N . GLY A 1 98 ? 1.972 19.086 11.287 1.00 10.18 98 GLY A N 1
ATOM 832 C CA . GLY A 1 98 ? 2.083 20.455 11.829 1.00 9.06 98 GLY A CA 1
ATOM 833 C C . GLY A 1 98 ? 2.637 20.475 13.257 1.00 8.84 98 GLY A C 1
ATOM 834 O O . GLY A 1 98 ? 3.511 21.295 13.582 1.00 9.86 98 GLY A O 1
ATOM 835 N N . ALA A 1 99 ? 2.087 19.614 14.106 1.00 9.14 99 ALA A N 1
ATOM 836 C CA . ALA A 1 99 ? 2.446 19.631 15.523 1.00 8.87 99 ALA A CA 1
ATOM 837 C C . ALA A 1 99 ? 3.779 18.986 15.786 1.00 10.38 99 ALA A C 1
ATOM 838 O O . ALA A 1 99 ? 4.353 19.248 16.848 1.00 11.37 99 ALA A O 1
ATOM 840 N N . ILE A 1 100 ? 4.305 18.197 14.831 1.00 10.15 100 ILE A N 1
ATOM 841 C CA A ILE A 1 100 ? 5.478 17.366 15.113 1.00 11.05 100 ILE A CA 1
ATOM 842 C C . ILE A 1 100 ? 6.738 17.707 14.302 1.00 10.51 100 ILE A C 1
ATOM 843 O O . ILE A 1 100 ? 7.828 17.714 14.839 1.00 11.04 100 ILE A O 1
ATOM 848 N N . ALA A 1 101 ? 6.618 18.009 13.001 1.00 9.37 101 ALA A N 1
ATOM 849 C CA . ALA A 1 101 ? 7.798 17.987 12.166 1.00 9.79 101 ALA A CA 1
ATOM 850 C C . ALA A 1 101 ? 8.913 18.934 12.646 1.00 10.32 101 ALA A C 1
ATOM 851 O O . ALA A 1 101 ? 10.089 18.599 12.721 1.00 9.46 101 ALA A O 1
ATOM 853 N N . VAL A 1 102 ? 8.570 20.209 12.885 1.00 9.67 102 VAL A N 1
ATOM 854 C CA . VAL A 1 102 ? 9.606 21.134 13.238 1.00 9.66 102 VAL A CA 1
ATOM 855 C C . VAL A 1 102 ? 9.991 21.028 14.746 1.00 8.47 102 VAL A C 1
ATOM 856 O O . VAL A 1 102 ? 11.093 21.442 15.135 1.00 10.08 102 VAL A O 1
ATOM 860 N N . GLY A 1 103 ? 9.117 20.399 15.532 1.00 9.83 103 GLY A N 1
ATOM 861 C CA . GLY A 1 103 ? 9.461 19.999 16.905 1.00 9.98 103 GLY A CA 1
ATOM 862 C C . GLY A 1 103 ? 10.518 18.887 16.913 1.00 11.08 103 GLY A C 1
ATOM 863 O O . GLY A 1 103 ? 11.454 18.931 17.727 1.00 11.73 103 GLY A O 1
ATOM 864 N N . GLU A 1 104 ? 10.435 17.946 15.983 1.00 10.71 104 GLU A N 1
ATOM 865 C CA . GLU A 1 104 ? 11.514 16.944 15.838 1.00 10.97 104 GLU A CA 1
ATOM 866 C C . GLU A 1 104 ? 12.839 17.616 15.550 1.00 10.19 104 GLU A C 1
ATOM 867 O O . GLU A 1 104 ? 13.891 17.277 16.133 1.00 10.63 104 GLU A O 1
ATOM 873 N N . TYR A 1 105 ? 12.845 18.586 14.627 1.00 10.14 105 TYR A N 1
ATOM 874 C CA . TYR A 1 105 ? 14.059 19.299 14.341 1.00 10.21 105 TYR A CA 1
ATOM 875 C C . TYR A 1 105 ? 14.558 20.066 15.587 1.00 10.79 105 TYR A C 1
ATOM 876 O O . TYR A 1 105 ? 15.773 20.102 15.840 1.00 11.37 105 TYR A O 1
ATOM 885 N N . ALA A 1 106 ? 13.641 20.662 16.377 1.00 11.00 106 ALA A N 1
ATOM 886 C CA . ALA A 1 106 ? 14.041 21.248 17.668 1.00 11.92 106 ALA A CA 1
ATOM 887 C C . ALA A 1 106 ? 14.702 20.228 18.608 1.00 11.54 106 ALA A C 1
ATOM 888 O O . ALA A 1 106 ? 15.653 20.556 19.353 1.00 12.39 106 ALA A O 1
ATOM 890 N N . ALA A 1 107 ? 14.248 18.973 18.527 1.00 11.15 107 ALA A N 1
ATOM 891 C CA . ALA A 1 107 ? 14.800 17.915 19.390 1.00 10.61 107 ALA A CA 1
ATOM 892 C C . ALA A 1 107 ? 16.277 17.675 19.088 1.00 10.13 107 ALA A C 1
ATOM 893 O O . ALA A 1 107 ? 17.020 17.190 19.968 1.00 10.73 107 ALA A O 1
ATOM 895 N N . VAL A 1 108 ? 16.754 18.023 17.889 1.00 9.64 108 VAL A N 1
ATOM 896 C CA . VAL A 1 108 ? 18.185 17.949 17.602 1.00 9.41 108 VAL A CA 1
ATOM 897 C C . VAL A 1 108 ? 18.946 18.752 18.656 1.00 9.52 108 VAL A C 1
ATOM 898 O O . VAL A 1 108 ? 20.036 18.344 19.090 1.00 10.63 108 VAL A O 1
ATOM 902 N N . THR A 1 109 ? 18.371 19.905 19.058 1.00 9.60 109 THR A N 1
ATOM 903 C CA . THR A 1 109 ? 19.042 20.772 20.030 1.00 10.56 109 THR A CA 1
ATOM 904 C C . THR A 1 109 ? 19.057 20.192 21.447 1.00 10.26 109 THR A C 1
ATOM 905 O O . THR A 1 109 ? 20.046 20.340 22.159 1.00 10.94 109 THR A O 1
ATOM 909 N N . GLY A 1 110 ? 18.029 19.446 21.856 1.00 10.73 110 GLY A N 1
ATOM 910 C CA . GLY A 1 110 ? 18.112 18.745 23.128 1.00 9.90 110 GLY A CA 1
ATOM 911 C C . GLY A 1 110 ? 19.213 17.672 23.099 1.00 9.59 110 GLY A C 1
ATOM 912 O O . GLY A 1 110 ? 19.983 17.510 24.066 1.00 10.38 110 GLY A O 1
ATOM 913 N N . GLU A 1 111 ? 19.318 16.957 21.982 1.00 10.20 111 GLU A N 1
ATOM 914 C CA . GLU A 1 111 ? 20.400 15.976 21.887 1.00 9.50 111 GLU A CA 1
ATOM 915 C C . GLU A 1 111 ? 21.754 16.657 21.830 1.00 9.06 111 GLU A C 1
ATOM 916 O O . GLU A 1 111 ? 22.697 16.167 22.472 1.00 9.90 111 GLU A O 1
ATOM 922 N N . GLY A 1 112 ? 21.856 17.766 21.094 1.00 9.74 112 GLY A N 1
ATOM 923 C CA . GLY A 1 112 ? 23.108 18.532 21.046 1.00 9.27 112 GLY A CA 1
ATOM 924 C C . GLY A 1 112 ? 23.491 19.053 22.420 1.00 9.96 112 GLY A C 1
ATOM 925 O O . GLY A 1 112 ? 24.683 19.096 22.746 1.00 10.38 112 GLY A O 1
ATOM 926 N N . ARG A 1 113 ? 22.498 19.471 23.201 1.00 9.18 113 ARG A N 1
ATOM 927 C CA . ARG A 1 113 ? 22.785 19.933 24.580 1.00 10.30 113 ARG A CA 1
ATOM 928 C C . ARG A 1 113 ? 23.504 18.850 25.357 1.00 10.84 113 ARG A C 1
ATOM 929 O O . ARG A 1 113 ? 24.462 19.131 26.082 1.00 11.49 113 ARG A O 1
ATOM 937 N N . MET A 1 114 ? 23.042 17.600 25.228 1.00 10.25 114 MET A N 1
ATOM 938 C CA . MET A 1 114 ? 23.720 16.477 25.891 1.00 10.19 114 MET A CA 1
ATOM 939 C C . MET A 1 114 ? 25.068 16.156 25.254 1.00 9.84 114 MET A C 1
ATOM 940 O O . MET A 1 114 ? 26.066 15.864 25.970 1.00 10.94 114 MET A O 1
ATOM 945 N N . ALA A 1 115 ? 25.150 16.208 23.922 1.00 9.47 115 ALA A N 1
ATOM 946 C CA . ALA A 1 115 ? 26.421 15.861 23.247 1.00 9.51 115 ALA A CA 1
ATOM 947 C C . ALA A 1 115 ? 27.581 16.770 23.685 1.00 10.15 115 ALA A C 1
ATOM 948 O O . ALA A 1 115 ? 28.758 16.345 23.784 1.00 11.39 115 ALA A O 1
ATOM 950 N N . ARG A 1 116 ? 27.260 18.031 23.948 1.00 11.49 116 ARG A N 1
ATOM 951 C CA . ARG A 1 116 ? 28.294 18.947 24.411 1.00 11.15 116 ARG A CA 1
ATOM 952 C C . ARG A 1 116 ? 28.418 18.984 25.931 1.00 11.02 116 ARG A C 1
ATOM 953 O O . ARG A 1 116 ? 29.538 19.018 26.449 1.00 11.55 116 ARG A O 1
ATOM 961 N N . PHE A 1 117 ? 27.297 18.992 26.646 1.00 10.92 117 PHE A N 1
ATOM 962 C CA . PHE A 1 117 ? 27.348 19.338 28.095 1.00 11.36 117 PHE A CA 1
ATOM 963 C C . PHE A 1 117 ? 27.169 18.227 29.082 1.00 11.77 117 PHE A C 1
ATOM 964 O O . PHE A 1 117 ? 27.308 18.444 30.297 1.00 13.00 117 PHE A O 1
ATOM 972 N N . SER A 1 118 ? 26.825 17.013 28.627 1.00 12.55 118 SER A N 1
ATOM 973 C CA . SER A 1 118 ? 26.786 15.918 29.583 1.00 10.93 118 SER A CA 1
ATOM 974 C C . SER A 1 118 ? 28.175 15.494 30.063 1.00 12.54 118 SER A C 1
ATOM 975 O O . SER A 1 118 ? 29.078 15.383 29.264 1.00 12.12 118 SER A O 1
ATOM 978 N N . LYS A 1 119 ? 28.313 15.269 31.367 1.00 12.03 119 LYS A N 1
ATOM 979 C CA . LYS A 1 119 ? 29.559 14.737 31.921 1.00 12.66 119 LYS A CA 1
ATOM 980 C C . LYS A 1 119 ? 29.786 13.253 31.665 1.00 13.28 119 LYS A C 1
ATOM 981 O O . LYS A 1 119 ? 30.897 12.766 31.938 1.00 13.96 119 LYS A O 1
ATOM 987 N N . ALA A 1 120 ? 28.759 12.552 31.166 1.00 12.97 120 ALA A N 1
ATOM 988 C CA . ALA A 1 120 ? 28.905 11.105 30.915 1.00 12.66 120 ALA A CA 1
ATOM 989 C C . ALA A 1 120 ? 29.336 10.872 29.489 1.00 12.77 120 ALA A C 1
ATOM 990 O O . ALA A 1 120 ? 28.601 11.243 28.565 1.00 11.91 120 ALA A O 1
ATOM 992 N N . PRO A 1 121 ? 30.484 10.222 29.265 1.00 11.62 121 PRO A N 1
ATOM 993 C CA . PRO A 1 121 ? 30.993 10.055 27.896 1.00 11.29 121 PRO A CA 1
ATOM 994 C C . PRO A 1 121 ? 30.045 9.209 27.020 1.00 10.88 121 PRO A C 1
ATOM 995 O O . PRO A 1 121 ? 29.893 9.575 25.828 1.00 11.56 121 PRO A O 1
ATOM 999 N N . GLY A 1 122 ? 29.425 8.170 27.577 1.00 12.30 122 GLY A N 1
ATOM 1000 C CA . GLY A 1 122 ? 28.533 7.360 26.745 1.00 11.23 122 GLY A CA 1
ATOM 1001 C C . GLY A 1 122 ? 27.313 8.158 26.368 1.00 11.42 122 GLY A C 1
ATOM 1002 O O . GLY A 1 122 ? 26.739 7.929 25.292 1.00 11.99 122 GLY A O 1
ATOM 1003 N N . ASN A 1 123 ? 26.902 9.095 27.238 1.00 10.70 123 ASN A N 1
ATOM 1004 C CA . ASN A 1 123 ? 25.755 9.944 26.887 1.00 10.88 123 ASN A CA 1
ATOM 1005 C C . ASN A 1 123 ? 26.155 10.902 25.750 1.00 9.67 123 ASN A C 1
ATOM 1006 O O . ASN A 1 123 ? 25.375 11.133 24.800 1.00 10.44 123 ASN A O 1
ATOM 1011 N N . ARG A 1 124 ? 27.378 11.456 25.775 1.00 10.72 124 ARG A N 1
ATOM 1012 C CA . ARG A 1 124 ? 27.734 12.372 24.691 1.00 9.92 124 ARG A CA 1
ATOM 1013 C C . ARG A 1 124 ? 27.750 11.660 23.334 1.00 10.19 124 ARG A C 1
ATOM 1014 O O . ARG A 1 124 ? 27.369 12.254 22.320 1.00 11.12 124 ARG A O 1
ATOM 1022 N N . ASN A 1 125 ? 28.210 10.405 23.294 1.00 10.39 125 ASN A N 1
ATOM 1023 C CA . ASN A 1 125 ? 28.181 9.686 22.004 1.00 9.65 125 ASN A CA 1
ATOM 1024 C C . ASN A 1 125 ? 26.770 9.273 21.588 1.00 9.40 125 ASN A C 1
ATOM 1025 O O . ASN A 1 125 ? 26.412 9.444 20.427 1.00 9.75 125 ASN A O 1
ATOM 1030 N N . MET A 1 126 ? 25.977 8.723 22.518 1.00 9.11 126 MET A N 1
ATOM 1031 C CA . MET A 1 126 ? 24.608 8.329 22.117 1.00 8.76 126 MET A CA 1
ATOM 1032 C C . MET A 1 126 ? 23.782 9.544 21.704 1.00 8.65 126 MET A C 1
ATOM 1033 O O . MET A 1 126 ? 22.943 9.458 20.821 1.00 10.52 126 MET A O 1
ATOM 1038 N N . ALA A 1 127 ? 24.071 10.686 22.302 1.00 9.74 127 ALA A N 1
ATOM 1039 C CA . ALA A 1 127 ? 23.353 11.900 21.955 1.00 9.89 127 ALA A CA 1
ATOM 1040 C C . ALA A 1 127 ? 23.788 12.414 20.576 1.00 10.40 127 ALA A C 1
ATOM 1041 O O . ALA A 1 127 ? 23.025 13.146 19.925 1.00 10.95 127 ALA A O 1
ATOM 1043 N N . THR A 1 128 ? 24.999 12.069 20.125 1.00 9.39 128 THR A N 1
ATOM 1044 C CA . THR A 1 128 ? 25.451 12.395 18.769 1.00 9.06 128 THR A CA 1
ATOM 1045 C C . THR A 1 128 ? 24.598 11.606 17.750 1.00 10.00 128 THR A C 1
ATOM 1046 O O . THR A 1 128 ? 24.088 12.179 16.775 1.00 10.38 128 THR A O 1
ATOM 1050 N N . PHE A 1 129 ? 24.393 10.314 18.002 1.00 10.23 129 PHE A N 1
ATOM 1051 C CA . PHE A 1 129 ? 23.427 9.582 17.174 1.00 9.56 129 PHE A CA 1
ATOM 1052 C C . PHE A 1 129 ? 22.009 10.137 17.369 1.00 9.96 129 PHE A C 1
ATOM 1053 O O . PHE A 1 129 ? 21.232 10.167 16.371 1.00 9.33 129 PHE A O 1
ATOM 1061 N N . GLY A 1 130 ? 21.690 10.591 18.598 1.00 9.67 130 GLY A N 1
ATOM 1062 C CA . GLY A 1 130 ? 20.378 11.229 18.840 1.00 9.68 130 GLY A CA 1
ATOM 1063 C C . GLY A 1 130 ? 20.188 12.460 17.967 1.00 8.90 130 GLY A C 1
ATOM 1064 O O . GLY A 1 130 ? 19.100 12.667 17.399 1.00 9.88 130 GLY A O 1
ATOM 1065 N N . MET A 1 131 ? 21.245 13.258 17.829 1.00 8.53 131 MET A N 1
ATOM 1066 C CA . MET A 1 131 ? 21.171 14.457 16.951 1.00 8.77 131 MET A CA 1
ATOM 1067 C C . MET A 1 131 ? 20.840 14.051 15.530 1.00 8.82 131 MET A C 1
ATOM 1068 O O . MET A 1 131 ? 19.995 14.655 14.869 1.00 9.35 131 MET A O 1
ATOM 1073 N N . MET A 1 132 ? 21.579 13.044 15.049 1.00 8.10 132 MET A N 1
ATOM 1074 C CA . MET A 1 132 ? 21.308 12.521 13.704 1.00 8.68 132 MET A CA 1
ATOM 1075 C C . MET A 1 132 ? 19.890 11.963 13.529 1.00 7.98 132 MET A C 1
ATOM 1076 O O . MET A 1 132 ? 19.231 12.233 12.525 1.00 8.79 132 MET A O 1
ATOM 1081 N N . ASP A 1 133 ? 19.412 11.249 14.545 1.00 8.39 133 ASP A N 1
ATOM 1082 C CA . ASP A 1 133 ? 18.071 10.653 14.477 1.00 8.13 133 ASP A CA 1
ATOM 1083 C C . ASP A 1 133 ? 17.023 11.768 14.397 1.00 7.21 133 ASP A C 1
ATOM 1084 O O . ASP A 1 133 ? 16.062 11.642 13.634 1.00 8.35 133 ASP A O 1
ATOM 1089 N N . GLU A 1 134 ? 17.167 12.807 15.228 1.00 8.21 134 GLU A N 1
ATOM 1090 C CA . GLU A 1 134 ? 16.126 13.822 15.189 1.00 8.44 134 GLU A CA 1
ATOM 1091 C C . GLU A 1 134 ? 16.208 14.625 13.861 1.00 7.95 134 GLU A C 1
ATOM 1092 O O . GLU A 1 134 ? 15.155 15.109 13.368 1.00 8.67 134 GLU A O 1
ATOM 1098 N N . LEU A 1 135 ? 17.412 14.763 13.284 1.00 8.26 135 LEU A N 1
ATOM 1099 C CA . LEU A 1 135 ? 17.501 15.352 11.969 1.00 9.08 135 LEU A CA 1
ATOM 1100 C C . LEU A 1 135 ? 16.715 14.528 10.973 1.00 8.29 135 LEU A C 1
ATOM 1101 O O . LEU A 1 135 ? 15.956 15.055 10.193 1.00 9.48 135 LEU A O 1
ATOM 1106 N N . ARG A 1 136 ? 16.911 13.199 11.013 1.00 8.13 136 ARG A N 1
ATOM 1107 C CA . ARG A 1 136 ? 16.116 12.308 10.190 1.00 8.90 136 ARG A CA 1
ATOM 1108 C C . ARG A 1 136 ? 14.623 12.572 10.360 1.00 9.21 136 ARG A C 1
ATOM 1109 O O . ARG A 1 136 ? 13.832 12.665 9.421 1.00 8.70 136 ARG A O 1
ATOM 1117 N N . HIS A 1 137 ? 14.181 12.615 11.602 1.00 8.45 137 HIS A N 1
ATOM 1118 C CA . HIS A 1 137 ? 12.769 12.752 11.884 1.00 8.71 137 HIS A CA 1
ATOM 1119 C C . HIS A 1 137 ? 12.172 14.058 11.372 1.00 7.99 137 HIS A C 1
ATOM 1120 O O . HIS A 1 137 ? 11.048 14.053 10.825 1.00 8.76 137 HIS A O 1
ATOM 1127 N N . GLY A 1 138 ? 12.939 15.133 11.519 1.00 8.87 138 GLY A N 1
ATOM 1128 C CA . GLY A 1 138 ? 12.447 16.430 11.046 1.00 10.05 138 GLY A CA 1
ATOM 1129 C C . GLY A 1 138 ? 12.407 16.418 9.517 1.00 9.53 138 GLY A C 1
ATOM 1130 O O . GLY A 1 138 ? 11.444 16.919 8.898 1.00 9.62 138 GLY A O 1
ATOM 1131 N N . GLN A 1 139 ? 13.423 15.832 8.886 1.00 8.58 139 GLN A N 1
ATOM 1132 C CA . GLN A 1 139 ? 13.465 15.876 7.438 1.00 9.07 139 GLN A CA 1
ATOM 1133 C C . GLN A 1 139 ? 12.398 14.943 6.835 1.00 9.38 139 GLN A C 1
ATOM 1134 O O . GLN A 1 139 ? 11.722 15.313 5.886 1.00 9.37 139 GLN A O 1
ATOM 1140 N N . LEU A 1 140 ? 12.192 13.756 7.422 1.00 8.29 140 LEU A N 1
ATOM 1141 C CA . LEU A 1 140 ? 11.159 12.907 6.884 1.00 9.28 140 LEU A CA 1
ATOM 1142 C C . LEU A 1 140 ? 9.782 13.560 6.988 1.00 8.90 140 LEU A C 1
ATOM 1143 O O . LEU A 1 140 ? 8.969 13.472 6.067 1.00 9.40 140 LEU A O 1
ATOM 1148 N N . GLN A 1 141 ? 9.522 14.197 8.123 1.00 9.38 141 GLN A N 1
ATOM 1149 C CA . GLN A 1 141 ? 8.170 14.720 8.369 1.00 8.80 141 GLN A CA 1
ATOM 1150 C C . GLN A 1 141 ? 7.922 16.105 7.745 1.00 8.99 141 GLN A C 1
ATOM 1151 O O . GLN A 1 141 ? 6.812 16.612 7.857 1.00 9.68 141 GLN A O 1
ATOM 1157 N N . LEU A 1 142 ? 8.955 16.657 7.112 1.00 9.58 142 LEU A N 1
ATOM 1158 C CA . LEU A 1 142 ? 8.773 17.732 6.119 1.00 10.39 142 LEU A CA 1
ATOM 1159 C C . LEU A 1 142 ? 8.640 17.162 4.696 1.00 10.53 142 LEU A C 1
ATOM 1160 O O . LEU A 1 142 ? 7.737 17.590 3.948 1.00 10.49 142 LEU A O 1
ATOM 1165 N N . PHE A 1 143 ? 9.474 16.178 4.329 1.00 10.59 143 PHE A N 1
ATOM 1166 C CA . PHE A 1 143 ? 9.454 15.693 2.968 1.00 9.71 143 PHE A CA 1
ATOM 1167 C C . PHE A 1 143 ? 8.116 15.014 2.642 1.00 9.77 143 PHE A C 1
ATOM 1168 O O . PHE A 1 143 ? 7.575 15.161 1.526 1.00 11.25 143 PHE A O 1
ATOM 1176 N N . PHE A 1 144 ? 7.602 14.231 3.608 1.00 9.36 144 PHE A N 1
ATOM 1177 C CA . PHE A 1 144 ? 6.385 13.446 3.335 1.00 9.93 144 PHE A CA 1
ATOM 1178 C C . PHE A 1 144 ? 5.145 14.323 3.074 1.00 10.90 144 PHE A C 1
ATOM 1179 O O . PHE A 1 144 ? 4.479 14.109 2.056 1.00 12.77 144 PHE A O 1
ATOM 1187 N N . PRO A 1 145 ? 4.879 15.332 3.917 1.00 11.03 145 PRO A N 1
ATOM 1188 C CA . PRO A 1 145 ? 3.698 16.169 3.639 1.00 11.03 145 PRO A CA 1
ATOM 1189 C C . PRO A 1 145 ? 3.922 17.138 2.497 1.00 12.00 145 PRO A C 1
ATOM 1190 O O . PRO A 1 145 ? 2.920 17.647 1.955 1.00 11.98 145 PRO A O 1
ATOM 1194 N N . HIS A 1 146 ? 5.161 17.387 2.105 1.00 12.18 146 HIS A N 1
ATOM 1195 C CA . HIS A 1 146 ? 5.409 18.401 1.047 1.00 12.43 146 HIS A CA 1
ATOM 1196 C C . HIS A 1 146 ? 4.684 18.091 -0.236 1.00 14.60 146 HIS A C 1
ATOM 1197 O O . HIS A 1 146 ? 4.238 19.014 -0.895 1.00 15.10 146 HIS A O 1
ATOM 1204 N N . GLU A 1 147 ? 4.485 16.821 -0.561 1.00 16.50 147 GLU A N 1
ATOM 1205 C CA . GLU A 1 147 ? 3.782 16.584 -1.826 1.00 19.11 147 GLU A CA 1
ATOM 1206 C C . GLU A 1 147 ? 2.337 17.035 -1.769 1.00 18.58 147 GLU A C 1
ATOM 1207 O O . GLU A 1 147 ? 1.713 17.228 -2.810 1.00 20.41 147 GLU A O 1
ATOM 1213 N N . TYR A 1 148 ? 1.798 17.231 -0.578 1.00 15.56 148 TYR A N 1
ATOM 1214 C CA . TYR A 1 148 ? 0.390 17.622 -0.492 1.00 15.77 148 TYR A CA 1
ATOM 1215 C C . TYR A 1 148 ? 0.188 19.128 -0.428 1.00 14.43 148 TYR A C 1
ATOM 1216 O O . TYR A 1 148 ? -0.962 19.556 -0.475 1.00 14.23 148 TYR A O 1
ATOM 1225 N N . CYS A 1 149 ? 1.265 19.905 -0.389 1.00 14.24 149 CYS A N 1
ATOM 1226 C CA . CYS A 1 149 ? 1.122 21.375 -0.469 1.00 15.14 149 CYS A CA 1
ATOM 1227 C C . CYS A 1 149 ? 0.230 21.730 -1.663 1.00 15.63 149 CYS A C 1
ATOM 1228 O O . CYS A 1 149 ? -0.627 22.588 -1.552 1.00 14.46 149 CYS A O 1
ATOM 1231 N N . LYS A 1 150 ? 0.408 21.039 -2.795 1.00 16.51 150 LYS A N 1
ATOM 1232 C CA . LYS A 1 150 ? -0.331 21.405 -4.014 1.00 18.02 150 LYS A CA 1
ATOM 1233 C C . LYS A 1 150 ? -1.809 21.054 -3.930 1.00 17.87 150 LYS A C 1
ATOM 1234 O O . LYS A 1 150 ? -2.604 21.534 -4.775 1.00 19.97 150 LYS A O 1
ATOM 1240 N N . LYS A 1 151 ? -2.207 20.227 -2.958 1.00 17.92 151 LYS A N 1
ATOM 1241 C CA . LYS A 1 151 ? -3.601 19.838 -2.748 1.00 19.47 151 LYS A CA 1
ATOM 1242 C C . LYS A 1 151 ? -4.333 20.782 -1.821 1.00 18.39 151 LYS A C 1
ATOM 1243 O O . LYS A 1 151 ? -5.532 21.022 -2.014 1.00 18.96 151 LYS A O 1
ATOM 1249 N N . ASP A 1 152 ? -3.634 21.331 -0.808 1.00 16.96 152 ASP A N 1
ATOM 1250 C CA . ASP A 1 152 ? -4.352 21.967 0.298 1.00 15.39 152 ASP A CA 1
ATOM 1251 C C . ASP A 1 152 ? -3.379 22.831 1.076 1.00 15.00 152 ASP A C 1
ATOM 1252 O O . ASP A 1 152 ? -2.348 22.337 1.554 1.00 14.59 152 ASP A O 1
ATOM 1257 N N . ARG A 1 153 ? -3.677 24.132 1.197 1.00 13.42 153 ARG A N 1
ATOM 1258 C CA . ARG A 1 153 ? -2.786 25.066 1.903 1.00 12.15 153 ARG A CA 1
ATOM 1259 C C . ARG A 1 153 ? -2.573 24.671 3.386 1.00 11.57 153 ARG A C 1
ATOM 1260 O O . ARG A 1 153 ? -1.590 25.118 3.980 1.00 12.20 153 ARG A O 1
ATOM 1268 N N . GLN A 1 154 ? -3.499 23.900 3.959 1.00 11.24 154 GLN A N 1
ATOM 1269 C CA . GLN A 1 154 ? -3.305 23.466 5.351 1.00 11.05 154 GLN A CA 1
ATOM 1270 C C . GLN A 1 154 ? -2.030 22.629 5.467 1.00 12.22 154 GLN A C 1
ATOM 1271 O O . GLN A 1 154 ? -1.450 22.625 6.552 1.00 11.94 154 GLN A O 1
ATOM 1277 N N . PHE A 1 155 ? -1.591 21.959 4.396 1.00 11.53 155 PHE A N 1
ATOM 1278 C CA . PHE A 1 155 ? -0.331 21.220 4.523 1.00 11.54 155 PHE A CA 1
ATOM 1279 C C . PHE A 1 155 ? 0.893 22.120 4.597 1.00 11.47 155 PHE A C 1
ATOM 1280 O O . PHE A 1 155 ? 1.950 21.664 5.019 1.00 11.39 155 PHE A O 1
ATOM 1288 N N . ASP A 1 156 ? 0.769 23.402 4.213 1.00 10.83 156 ASP A N 1
ATOM 1289 C CA . ASP A 1 156 ? 1.861 24.322 4.456 1.00 10.59 156 ASP A CA 1
ATOM 1290 C C . ASP A 1 156 ? 2.251 24.367 5.932 1.00 8.98 156 ASP A C 1
ATOM 1291 O O . ASP A 1 156 ? 3.385 24.697 6.255 1.00 9.95 156 ASP A O 1
ATOM 1296 N N . TRP A 1 157 ? 1.282 24.035 6.796 1.00 11.24 157 TRP A N 1
ATOM 1297 C CA . TRP A 1 157 ? 1.536 24.163 8.245 1.00 10.91 157 TRP A CA 1
ATOM 1298 C C . TRP A 1 157 ? 2.439 23.053 8.770 1.00 11.37 157 TRP A C 1
ATOM 1299 O O . TRP A 1 157 ? 2.980 23.177 9.862 1.00 11.45 157 TRP A O 1
ATOM 1310 N N . ALA A 1 158 ? 2.696 22.024 7.954 1.00 11.03 158 ALA A N 1
ATOM 1311 C CA . ALA A 1 158 ? 3.793 21.108 8.349 1.00 10.85 158 ALA A CA 1
ATOM 1312 C C . ALA A 1 158 ? 5.106 21.843 8.583 1.00 11.04 158 ALA A C 1
ATOM 1313 O O . ALA A 1 158 ? 5.882 21.509 9.473 1.00 11.25 158 ALA A O 1
ATOM 1315 N N . TRP A 1 159 ? 5.382 22.859 7.777 1.00 9.99 159 TRP A N 1
ATOM 1316 C CA . TRP A 1 159 ? 6.534 23.745 7.953 1.00 10.46 159 TRP A CA 1
ATOM 1317 C C . TRP A 1 159 ? 6.151 24.982 8.801 1.00 10.66 159 TRP A C 1
ATOM 1318 O O . TRP A 1 159 ? 6.922 25.418 9.647 1.00 10.74 159 TRP A O 1
ATOM 1329 N N . ARG A 1 160 ? 5.002 25.570 8.524 1.00 10.92 160 ARG A N 1
ATOM 1330 C CA . ARG A 1 160 ? 4.697 26.895 9.108 1.00 10.76 160 ARG A CA 1
ATOM 1331 C C . ARG A 1 160 ? 4.311 26.884 10.581 1.00 11.04 160 ARG A C 1
ATOM 1332 O O . ARG A 1 160 ? 4.501 27.894 11.238 1.00 11.63 160 ARG A O 1
ATOM 1340 N N . ALA A 1 161 ? 3.734 25.816 11.128 1.00 10.57 161 ALA A N 1
ATOM 1341 C CA . ALA A 1 161 ? 3.088 25.913 12.445 1.00 10.15 161 ALA A CA 1
ATOM 1342 C C . ALA A 1 161 ? 4.008 26.518 13.492 1.00 10.53 161 ALA A C 1
ATOM 1343 O O . ALA A 1 161 ? 3.579 27.393 14.302 1.00 11.11 161 ALA A O 1
ATOM 1345 N N . TYR A 1 162 ? 5.230 26.026 13.589 1.00 9.92 162 TYR A N 1
ATOM 1346 C CA . TYR A 1 162 ? 6.109 26.469 14.667 1.00 10.31 162 TYR A CA 1
ATOM 1347 C C . TYR A 1 162 ? 6.597 27.895 14.447 1.00 12.41 162 TYR A C 1
ATOM 1348 O O . TYR A 1 162 ? 7.211 28.523 15.358 1.00 12.27 162 TYR A O 1
ATOM 1357 N N . HIS A 1 163 ? 6.354 28.445 13.261 1.00 12.18 163 HIS A N 1
ATOM 1358 C CA . HIS A 1 163 ? 6.699 29.835 12.978 1.00 12.83 163 HIS A CA 1
ATOM 1359 C C . HIS A 1 163 ? 5.538 30.728 13.255 1.00 14.56 163 HIS A C 1
ATOM 1360 O O . HIS A 1 163 ? 5.686 31.958 13.058 1.00 17.21 163 HIS A O 1
ATOM 1367 N N . SER A 1 164 ? 4.451 30.162 13.736 1.00 13.41 164 SER A N 1
ATOM 1368 C CA . SER A 1 164 ? 3.245 30.952 13.982 1.00 12.66 164 SER A CA 1
ATOM 1369 C C . SER A 1 164 ? 2.983 31.157 15.455 1.00 12.62 164 SER A C 1
ATOM 1370 O O . SER A 1 164 ? 3.565 30.530 16.331 1.00 12.14 164 SER A O 1
ATOM 1373 N N . ASN A 1 165 ? 1.974 31.977 15.705 1.00 12.30 165 ASN A N 1
ATOM 1374 C CA . ASN A 1 165 ? 1.429 32.132 17.047 1.00 12.41 165 ASN A CA 1
ATOM 1375 C C . ASN A 1 165 ? 0.060 31.519 17.128 1.00 12.25 165 ASN A C 1
ATOM 1376 O O . ASN A 1 165 ? -0.762 31.892 17.973 1.00 12.53 165 ASN A O 1
ATOM 1381 N N . GLU A 1 166 ? -0.246 30.528 16.267 1.00 11.22 166 GLU A N 1
ATOM 1382 C CA . GLU A 1 166 ? -1.492 29.812 16.370 1.00 11.26 166 GLU A CA 1
ATOM 1383 C C . GLU A 1 166 ? -1.547 29.069 17.712 1.00 11.80 166 GLU A C 1
ATOM 1384 O O . GLU A 1 166 ? -0.490 28.614 18.195 1.00 11.80 166 GLU A O 1
ATOM 1390 N N . TRP A 1 167 ? -2.708 28.928 18.344 1.00 11.50 167 TRP A N 1
ATOM 1391 C CA . TRP A 1 167 ? -2.664 28.547 19.760 1.00 11.47 167 TRP A CA 1
ATOM 1392 C C . TRP A 1 167 ? -2.139 27.144 20.006 1.00 12.19 167 TRP A C 1
ATOM 1393 O O . TRP A 1 167 ? -1.471 26.938 21.016 1.00 12.02 167 TRP A O 1
ATOM 1404 N N . ALA A 1 168 ? -2.430 26.218 19.111 1.00 11.71 168 ALA A N 1
ATOM 1405 C CA . ALA A 1 168 ? -1.958 24.824 19.321 1.00 12.01 168 ALA A CA 1
ATOM 1406 C C . ALA A 1 168 ? -0.489 24.741 19.041 1.00 12.34 168 ALA A C 1
ATOM 1407 O O . ALA A 1 168 ? 0.211 23.970 19.702 1.00 11.95 168 ALA A O 1
ATOM 1409 N N . ALA A 1 169 ? 0.024 25.552 18.135 1.00 11.38 169 ALA A N 1
ATOM 1410 C CA . ALA A 1 169 ? 1.447 25.662 17.915 1.00 11.07 169 ALA A CA 1
ATOM 1411 C C . ALA A 1 169 ? 2.180 26.244 19.142 1.00 11.39 169 ALA A C 1
ATOM 1412 O O . ALA A 1 169 ? 3.297 25.824 19.466 1.00 12.24 169 ALA A O 1
ATOM 1414 N N . ILE A 1 170 ? 1.582 27.254 19.801 1.00 11.40 170 ILE A N 1
ATOM 1415 C CA . ILE A 1 170 ? 2.152 27.750 21.035 1.00 11.65 170 ILE A CA 1
ATOM 1416 C C . ILE A 1 170 ? 2.127 26.636 22.088 1.00 11.00 170 ILE A C 1
ATOM 1417 O O . ILE A 1 170 ? 3.107 26.536 22.845 1.00 12.64 170 ILE A O 1
ATOM 1422 N N . ALA A 1 171 ? 1.046 25.862 22.206 1.00 10.63 171 ALA A N 1
ATOM 1423 C CA . ALA A 1 171 ? 1.038 24.751 23.157 1.00 10.54 171 ALA A CA 1
ATOM 1424 C C . ALA A 1 171 ? 2.172 23.778 22.858 1.00 11.31 171 ALA A C 1
ATOM 1425 O O . ALA A 1 171 ? 2.864 23.303 23.786 1.00 11.89 171 ALA A O 1
ATOM 1427 N N . ALA A 1 172 ? 2.382 23.484 21.580 1.00 10.37 172 ALA A N 1
ATOM 1428 C CA . ALA A 1 172 ? 3.460 22.530 21.256 1.00 10.10 172 ALA A CA 1
ATOM 1429 C C . ALA A 1 172 ? 4.823 23.102 21.584 1.00 10.55 172 ALA A C 1
ATOM 1430 O O . ALA A 1 172 ? 5.681 22.420 22.173 1.00 10.48 172 ALA A O 1
ATOM 1432 N N . LYS A 1 173 ? 5.063 24.343 21.196 1.00 9.45 173 LYS A N 1
ATOM 1433 C CA . LYS A 1 173 ? 6.335 24.992 21.430 1.00 10.78 173 LYS A CA 1
ATOM 1434 C C . LYS A 1 173 ? 6.607 25.183 22.933 1.00 11.48 173 LYS A C 1
ATOM 1435 O O . LYS A 1 173 ? 7.762 25.061 23.376 1.00 12.64 173 LYS A O 1
ATOM 1441 N N . HIS A 1 174 ? 5.557 25.453 23.726 1.00 10.89 174 HIS A N 1
ATOM 1442 C CA . HIS A 1 174 ? 5.776 25.659 25.151 1.00 11.12 174 HIS A CA 1
ATOM 1443 C C . HIS A 1 174 ? 6.220 24.347 25.784 1.00 11.52 174 HIS A C 1
ATOM 1444 O O . HIS A 1 174 ? 7.105 24.342 26.651 1.00 12.13 174 HIS A O 1
ATOM 1451 N N . PHE A 1 175 ? 5.618 23.266 25.340 1.00 10.97 175 PHE A N 1
ATOM 1452 C CA . PHE A 1 175 ? 6.024 21.925 25.824 1.00 11.54 175 PHE A CA 1
ATOM 1453 C C . PHE A 1 175 ? 7.459 21.580 25.352 1.00 12.12 175 PHE A C 1
ATOM 1454 O O . PHE A 1 175 ? 8.323 21.246 26.168 1.00 11.58 175 PHE A O 1
ATOM 1462 N N A PHE A 1 176 ? 7.687 21.636 24.037 0.50 10.80 176 PHE A N 1
ATOM 1463 N N B PHE A 1 176 ? 7.734 21.626 24.056 0.50 10.85 176 PHE A N 1
ATOM 1464 C CA A PHE A 1 176 ? 9.001 21.302 23.447 0.50 11.55 176 PHE A CA 1
ATOM 1465 C CA B PHE A 1 176 ? 9.067 21.191 23.581 0.50 11.40 176 PHE A CA 1
ATOM 1466 C C A PHE A 1 176 ? 10.085 22.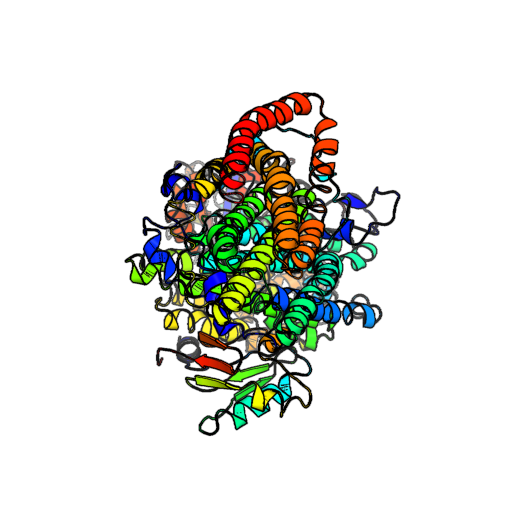167 24.066 0.50 10.79 176 PHE A C 1
ATOM 1467 C C B PHE A 1 176 ? 10.178 22.205 23.950 0.50 10.85 176 PHE A C 1
ATOM 1468 O O A PHE A 1 176 ? 11.127 21.675 24.512 0.50 9.85 176 PHE A O 1
ATOM 1469 O O B PHE A 1 176 ? 11.365 21.863 24.084 0.50 9.97 176 PHE A O 1
ATOM 1484 N N . ASP A 1 177 ? 9.832 23.472 24.162 1.00 10.94 177 ASP A N 1
ATOM 1485 C CA . ASP A 1 177 ? 10.865 24.367 24.636 1.00 12.25 177 ASP A CA 1
ATOM 1486 C C . ASP A 1 177 ? 11.105 24.184 26.128 1.00 11.72 177 ASP A C 1
ATOM 1487 O O . ASP A 1 177 ? 12.230 24.385 26.606 1.00 13.70 177 ASP A O 1
ATOM 1492 N N . ASP A 1 178 ? 10.077 23.786 26.874 1.00 12.25 178 ASP A N 1
ATOM 1493 C CA . ASP A 1 178 ? 10.282 23.542 28.323 1.00 12.67 178 ASP A CA 1
ATOM 1494 C C . ASP A 1 178 ? 11.065 22.246 28.559 1.00 13.36 178 ASP A C 1
ATOM 1495 O O . ASP A 1 178 ? 12.003 22.231 29.370 1.00 15.56 178 ASP A O 1
ATOM 1500 N N . ILE A 1 179 ? 10.700 21.179 27.859 1.00 13.30 179 ILE A N 1
ATOM 1501 C CA . ILE A 1 179 ? 11.249 19.837 28.152 1.00 13.12 179 ILE A CA 1
ATOM 1502 C C . ILE A 1 179 ? 12.514 19.539 27.353 1.00 14.77 179 ILE A C 1
ATOM 1503 O O . ILE A 1 179 ? 13.371 18.745 27.826 1.00 14.89 179 ILE A O 1
ATOM 1508 N N . ILE A 1 180 ? 12.650 20.120 26.171 1.00 12.12 180 ILE A N 1
ATOM 1509 C CA . ILE A 1 180 ? 13.750 19.735 25.252 1.00 12.96 180 ILE A CA 1
ATOM 1510 C C . ILE A 1 180 ? 14.785 20.797 25.008 1.00 12.42 180 ILE A C 1
ATOM 1511 O O . ILE A 1 180 ? 15.977 20.526 25.119 1.00 14.37 180 ILE A O 1
ATOM 1516 N N . THR A 1 181 ? 14.389 22.024 24.635 1.00 11.17 181 THR A N 1
ATOM 1517 C CA . THR A 1 181 ? 15.404 22.998 24.233 1.00 11.10 181 THR A CA 1
ATOM 1518 C C . THR A 1 181 ? 15.771 24.014 25.315 1.00 12.06 181 THR A C 1
ATOM 1519 O O . THR A 1 181 ? 16.747 24.702 25.176 1.00 14.19 181 THR A O 1
ATOM 1523 N N . GLY A 1 182 ? 14.970 24.046 26.360 1.00 12.22 182 GLY A N 1
ATOM 1524 C CA . GLY A 1 182 ? 15.062 25.100 27.388 1.00 13.01 182 GLY A CA 1
ATOM 1525 C C . GLY A 1 182 ? 15.695 24.696 28.667 1.00 14.58 182 GLY A C 1
ATOM 1526 O O . GLY A 1 182 ? 15.566 25.446 29.655 1.00 16.49 182 GLY A O 1
ATOM 1527 N N . ARG A 1 183 ? 16.335 23.508 28.709 1.00 14.08 183 ARG A N 1
ATOM 1528 C CA . ARG A 1 183 ? 16.924 23.010 29.970 1.00 14.59 183 ARG A CA 1
ATOM 1529 C C . ARG A 1 183 ? 18.291 22.358 29.800 1.00 13.51 183 ARG A C 1
ATOM 1530 O O . ARG A 1 183 ? 18.730 22.035 28.676 1.00 13.02 183 ARG A O 1
ATOM 1538 N N . ASP A 1 184 ? 18.966 22.203 30.938 1.00 12.96 184 ASP A N 1
ATOM 1539 C CA . ASP A 1 184 ? 20.303 21.620 30.937 1.00 13.22 184 ASP A CA 1
ATOM 1540 C C . ASP A 1 184 ? 20.320 20.178 30.470 1.00 13.16 184 ASP A C 1
ATOM 1541 O O . ASP A 1 184 ? 19.265 19.517 30.426 1.00 13.51 184 ASP A O 1
ATOM 1546 N N . ALA A 1 185 ? 21.521 19.708 30.172 1.00 12.74 185 ALA A N 1
ATOM 1547 C CA . ALA A 1 185 ? 21.675 18.393 29.523 1.00 11.95 185 ALA A CA 1
ATOM 1548 C C . ALA A 1 185 ? 21.060 17.241 30.318 1.00 12.01 185 ALA A C 1
ATOM 1549 O O . ALA A 1 185 ? 20.387 16.370 29.740 1.00 12.47 185 ALA A O 1
ATOM 1551 N N . ILE A 1 186 ? 21.331 17.181 31.620 1.00 11.76 186 ILE A N 1
ATOM 1552 C CA . ILE A 1 186 ? 20.839 16.055 32.409 1.00 13.38 186 ILE A CA 1
ATOM 1553 C C . ILE A 1 186 ? 19.310 16.160 32.599 1.00 12.49 186 ILE A C 1
ATOM 1554 O O . ILE A 1 186 ? 18.608 15.148 32.670 1.00 13.01 186 ILE A O 1
ATOM 1559 N N . SER A 1 187 ? 18.750 17.376 32.659 1.00 12.60 187 SER A N 1
ATOM 1560 C CA . SER A 1 187 ? 17.295 17.524 32.636 1.00 13.23 187 SER A CA 1
ATOM 1561 C C . SER A 1 187 ? 16.697 16.972 31.342 1.00 11.95 187 SER A C 1
ATOM 1562 O O . SER A 1 187 ? 15.702 16.253 31.408 1.00 13.10 187 SER A O 1
ATOM 1565 N N . VAL A 1 188 ? 17.298 17.290 30.196 1.00 11.71 188 VAL A N 1
ATOM 1566 C CA . VAL A 1 188 ? 16.836 16.700 28.922 1.00 11.01 188 VAL A CA 1
ATOM 1567 C C . VAL A 1 188 ? 16.914 15.175 28.986 1.00 10.40 188 VAL A C 1
ATOM 1568 O O . VAL A 1 188 ? 15.935 14.482 28.607 1.00 11.51 188 VAL A O 1
ATOM 1572 N N . ALA A 1 189 ? 18.029 14.656 29.506 1.00 11.32 189 ALA A N 1
ATOM 1573 C CA . ALA A 1 189 ? 18.252 13.207 29.578 1.00 11.28 189 ALA A CA 1
ATOM 1574 C C . ALA A 1 189 ? 17.155 12.487 30.327 1.00 12.13 189 ALA A C 1
ATOM 1575 O O . ALA A 1 189 ? 16.872 11.353 29.983 1.00 16.20 189 ALA A O 1
ATOM 1577 N N . ILE A 1 190 ? 16.558 13.100 31.364 1.00 11.57 190 ILE A N 1
ATOM 1578 C CA . ILE A 1 190 ? 15.498 12.382 32.072 1.00 12.51 190 ILE A CA 1
ATOM 1579 C C . ILE A 1 190 ? 14.111 12.901 31.717 1.00 12.99 190 ILE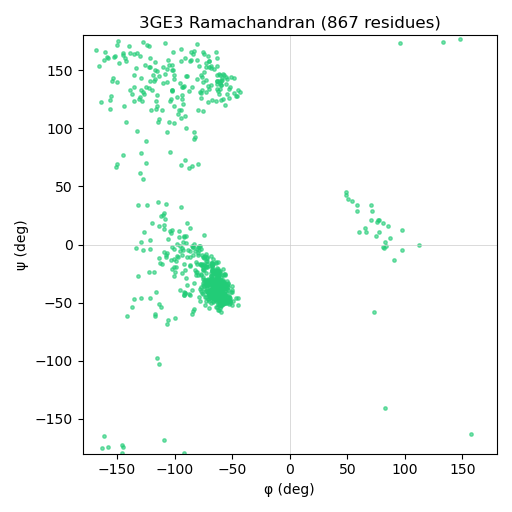 A C 1
ATOM 1580 O O . ILE A 1 190 ? 13.169 12.138 31.764 1.00 14.70 190 ILE A O 1
ATOM 1585 N N A MET A 1 191 ? 13.983 14.162 31.311 0.50 13.14 191 MET A N 1
ATOM 1586 N N B MET A 1 191 ? 13.991 14.149 31.273 0.50 12.45 191 MET A N 1
ATOM 1587 C CA A MET A 1 191 ? 12.664 14.682 31.008 0.50 13.03 191 MET A CA 1
ATOM 1588 C CA B MET A 1 191 ? 12.669 14.694 31.029 0.50 11.80 191 MET A CA 1
ATOM 1589 C C A MET A 1 191 ? 12.186 14.262 29.633 0.50 12.83 191 MET A C 1
ATOM 1590 C C B MET A 1 191 ? 12.158 14.419 29.615 0.50 11.77 191 MET A C 1
ATOM 1591 O O A MET A 1 191 ? 11.071 13.783 29.501 0.50 14.36 191 MET A O 1
ATOM 1592 O O B MET A 1 191 ? 10.990 14.188 29.439 0.50 13.24 191 MET A O 1
ATOM 1601 N N . LEU A 1 192 ? 13.039 14.425 28.625 1.00 11.63 192 LEU A N 1
ATOM 1602 C CA . LEU A 1 192 ? 12.616 14.105 27.255 1.00 12.58 192 LEU A CA 1
ATOM 1603 C C . LEU A 1 192 ? 12.475 12.597 27.097 1.00 12.98 192 LEU A C 1
ATOM 1604 O O . LEU A 1 192 ? 11.482 12.101 26.537 1.00 12.98 192 LEU A O 1
ATOM 1609 N N . THR A 1 193 ? 13.435 11.831 27.607 1.00 13.14 193 THR A N 1
ATOM 1610 C CA . THR A 1 193 ? 13.332 10.379 27.429 1.00 13.36 193 THR A CA 1
ATOM 1611 C C . THR A 1 193 ? 12.152 9.747 28.195 1.00 14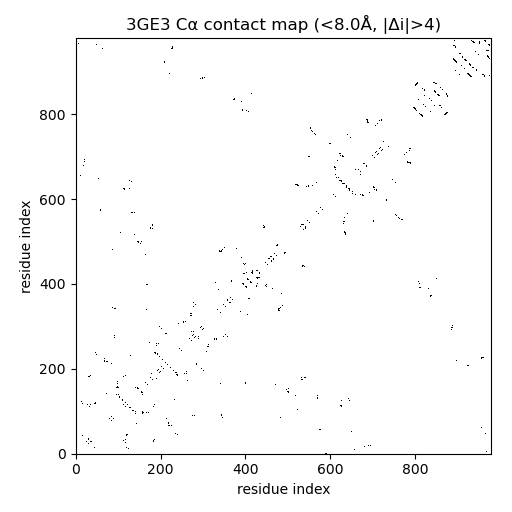.33 193 THR A C 1
ATOM 1612 O O . THR A 1 193 ? 11.538 8.783 27.687 1.00 17.02 193 THR A O 1
ATOM 1616 N N . PHE A 1 194 ? 11.817 10.279 29.379 1.00 13.91 194 PHE A N 1
ATOM 1617 C CA . PHE A 1 194 ? 10.758 9.716 30.261 1.00 14.50 194 PHE A CA 1
ATOM 1618 C C . PHE A 1 194 ? 9.490 10.597 30.286 1.00 16.31 194 PHE A C 1
ATOM 1619 O O . PHE A 1 194 ? 8.841 10.754 31.329 1.00 17.23 194 PHE A O 1
ATOM 1627 N N . SER A 1 195 ? 9.170 11.207 29.154 1.00 12.87 195 SER A N 1
ATOM 1628 C CA . SER A 1 195 ? 7.831 11.776 28.988 1.00 13.67 195 SER A CA 1
ATOM 1629 C C . SER A 1 195 ? 7.397 11.513 27.561 1.00 14.07 195 SER A C 1
ATOM 1630 O O . SER A 1 195 ? 6.429 10.788 27.349 1.00 15.74 195 SER A O 1
ATOM 1633 N N . PHE A 1 196 ? 8.144 12.052 26.618 1.00 14.32 196 PHE A N 1
ATOM 1634 C CA . PHE A 1 196 ? 7.813 11.848 25.208 1.00 13.19 196 PHE A CA 1
ATOM 1635 C C . PHE A 1 196 ? 8.393 10.517 24.697 1.00 12.51 196 PHE A C 1
ATOM 1636 O O . PHE A 1 196 ? 7.652 9.652 24.219 1.00 12.57 196 PHE A O 1
ATOM 1644 N N . GLU A 1 197 ? 9.712 10.314 24.799 1.00 12.18 197 GLU A N 1
ATOM 1645 C CA . GLU A 1 197 ? 10.324 9.283 23.937 1.00 12.39 197 GLU A CA 1
ATOM 1646 C C . GLU A 1 197 ? 9.907 7.864 24.278 1.00 13.30 197 GLU A C 1
ATOM 1647 O O . GLU A 1 197 ? 9.596 7.103 23.378 1.00 15.51 197 GLU A O 1
ATOM 1653 N N . THR A 1 198 ? 9.876 7.534 25.560 1.00 12.23 198 THR A N 1
ATOM 1654 C CA . THR A 1 198 ? 9.347 6.179 25.967 1.00 12.07 198 THR A CA 1
ATOM 1655 C C . THR A 1 198 ? 7.910 6.184 26.414 1.00 12.26 198 THR A C 1
ATOM 1656 O O . THR A 1 198 ? 7.349 5.151 26.774 1.00 12.68 198 THR A O 1
ATOM 1660 N N . GLY A 1 199 ? 7.311 7.372 26.371 1.00 11.45 199 GLY A N 1
ATOM 1661 C CA . GLY A 1 199 ? 5.939 7.531 26.838 1.00 12.76 199 GLY A CA 1
ATOM 1662 C C . GLY A 1 199 ? 5.015 7.875 25.693 1.00 10.89 199 GLY A C 1
ATOM 1663 O O . GLY A 1 199 ? 4.549 7.003 24.960 1.00 12.43 199 GLY A O 1
ATOM 1664 N N . PHE A 1 200 ? 4.661 9.157 25.613 1.00 10.88 200 PHE A N 1
ATOM 1665 C CA . PHE A 1 200 ? 3.647 9.591 24.674 1.00 11.39 200 PHE A CA 1
ATOM 1666 C C . PHE A 1 200 ? 4.014 9.464 23.203 1.00 10.64 200 PHE A C 1
ATOM 1667 O O . PHE A 1 200 ? 3.092 9.376 22.384 1.00 11.41 200 PHE A O 1
ATOM 1675 N N . ALA A 1 201 ? 5.313 9.407 22.853 1.00 12.71 201 ALA A N 1
ATOM 1676 C CA . ALA A 1 201 ? 5.648 9.126 21.456 1.00 12.56 201 ALA A CA 1
ATOM 1677 C C . ALA A 1 201 ? 5.029 7.832 21.017 1.00 13.04 201 ALA A C 1
ATOM 1678 O O . ALA A 1 201 ? 4.645 7.676 19.863 1.00 12.08 201 ALA A O 1
ATOM 1680 N N . ASN A 1 202 ? 4.925 6.849 21.916 1.00 10.79 202 ASN A N 1
ATOM 1681 C CA . ASN A 1 202 ? 4.340 5.595 21.478 1.00 11.28 202 ASN A CA 1
ATOM 1682 C C . ASN A 1 202 ? 2.852 5.723 21.143 1.00 11.14 202 ASN A C 1
ATOM 1683 O O . ASN A 1 202 ? 2.359 4.962 20.307 1.00 11.84 202 ASN A O 1
ATOM 1688 N N . MET A 1 203 ? 2.155 6.676 21.780 1.00 10.34 203 MET A N 1
ATOM 1689 C CA . MET A 1 203 ? 0.758 6.943 21.418 1.00 11.14 203 MET A CA 1
ATOM 1690 C C . MET A 1 203 ? 0.643 7.528 20.001 1.00 11.87 203 MET A C 1
ATOM 1691 O O . MET A 1 203 ? -0.146 7.058 19.193 1.00 12.25 203 MET A O 1
ATOM 1696 N N . GLN A 1 204 ? 1.444 8.543 19.726 1.00 12.14 204 GLN A N 1
ATOM 1697 C CA . GLN A 1 204 ? 1.311 9.300 18.470 1.00 12.21 204 GLN A CA 1
ATOM 1698 C C . GLN A 1 204 ? 1.981 8.599 17.308 1.00 11.97 204 GLN A C 1
ATOM 1699 O O . GLN A 1 204 ? 1.584 8.835 16.146 1.00 13.15 204 GLN A O 1
ATOM 1705 N N . PHE A 1 205 ? 2.965 7.741 17.571 1.00 11.53 205 PHE A N 1
ATOM 1706 C CA . PHE A 1 205 ? 3.752 7.088 16.501 1.00 11.26 205 PHE A CA 1
ATOM 1707 C C . PHE A 1 205 ? 3.522 5.561 16.330 1.00 13.06 205 PHE A C 1
ATOM 1708 O O . PHE A 1 205 ? 3.977 4.942 15.300 1.00 14.10 205 PHE A O 1
ATOM 1716 N N . LEU A 1 206 ? 2.929 4.929 17.332 1.00 10.29 206 LEU A N 1
ATOM 1717 C CA . LEU A 1 206 ? 2.580 3.513 17.180 1.00 10.60 206 LEU A CA 1
ATOM 1718 C C . LEU A 1 206 ? 1.067 3.285 17.367 1.00 11.36 206 LEU A C 1
ATOM 1719 O O . LEU A 1 206 ? 0.452 2.587 16.562 1.00 10.68 206 LEU A O 1
ATOM 1724 N N . GLY A 1 207 ? 0.462 3.872 18.410 1.00 13.11 207 GLY A N 1
ATOM 1725 C CA . GLY A 1 207 ? -1.009 3.751 18.539 1.00 13.21 207 GLY A CA 1
ATOM 1726 C C . GLY A 1 207 ? -1.646 4.347 17.282 1.00 12.49 207 GLY A C 1
ATOM 1727 O O . GLY A 1 207 ? -2.503 3.745 16.667 1.00 13.16 207 GLY A O 1
ATOM 1728 N N . LEU A 1 208 ? -1.204 5.518 16.857 1.00 11.83 208 LEU A N 1
ATOM 1729 C CA . LEU A 1 208 ? -1.766 6.098 15.645 1.00 12.79 208 LEU A CA 1
ATOM 1730 C C . LEU A 1 208 ? -1.412 5.279 14.394 1.00 11.47 208 LEU A C 1
ATOM 1731 O O . LEU A 1 208 ? -2.208 5.255 13.437 1.00 11.96 208 LEU A O 1
ATOM 1736 N N . ALA A 1 209 ? -0.238 4.626 14.386 1.00 10.62 209 ALA A N 1
ATOM 1737 C CA . ALA A 1 209 ? 0.112 3.802 13.245 1.00 10.26 209 ALA A CA 1
ATOM 1738 C C . ALA A 1 209 ? -0.887 2.653 13.103 1.00 10.10 209 ALA A C 1
ATOM 1739 O O . ALA A 1 209 ? -1.234 2.276 11.977 1.00 10.15 209 ALA A O 1
ATOM 1741 N N . ALA A 1 210 ? -1.343 2.090 14.232 1.00 10.22 210 ALA A N 1
ATOM 1742 C CA . ALA A 1 210 ? -2.385 1.042 14.191 1.00 10.42 210 ALA A CA 1
ATOM 1743 C C . ALA A 1 210 ? -3.627 1.551 13.472 1.00 11.49 210 ALA A C 1
ATOM 1744 O O . ALA A 1 210 ? -4.181 0.859 12.588 1.00 12.40 210 ALA A O 1
ATOM 1746 N N . ASP A 1 211 ? -4.084 2.748 13.838 1.00 11.30 211 ASP A N 1
ATOM 1747 C CA . ASP A 1 211 ? -5.259 3.311 13.179 1.00 11.85 211 ASP A CA 1
ATOM 1748 C C . ASP A 1 211 ? -4.977 3.612 11.699 1.00 11.62 211 ASP A C 1
ATOM 1749 O O . ASP A 1 211 ? -5.837 3.382 10.858 1.00 11.46 211 ASP A O 1
ATOM 1754 N N . ALA A 1 212 ? -3.787 4.113 11.377 1.00 10.54 212 ALA A N 1
ATOM 1755 C CA . ALA A 1 212 ? -3.412 4.351 9.993 1.00 10.05 212 ALA A CA 1
ATOM 1756 C C . ALA A 1 212 ? -3.442 3.090 9.163 1.00 10.63 212 ALA A C 1
ATOM 1757 O O . ALA A 1 212 ? -3.889 3.108 8.015 1.00 11.24 212 ALA A O 1
ATOM 1759 N N . ALA A 1 213 ? -2.940 1.993 9.706 1.00 11.80 213 ALA A N 1
ATOM 1760 C CA . ALA A 1 213 ? -2.987 0.743 8.982 1.00 11.83 213 ALA A CA 1
ATOM 1761 C C . ALA A 1 213 ? -4.435 0.293 8.777 1.00 12.59 213 ALA A C 1
ATOM 1762 O O . ALA A 1 213 ? -4.783 -0.153 7.673 1.00 13.46 213 ALA A O 1
ATOM 1764 N N . GLU A 1 214 ? -5.280 0.433 9.804 1.00 12.38 214 GLU A N 1
ATOM 1765 C CA . GLU A 1 214 ? -6.690 0.074 9.593 1.00 13.33 214 GLU A CA 1
ATOM 1766 C C . GLU A 1 214 ? -7.290 0.930 8.493 1.00 13.56 214 GLU A C 1
ATOM 1767 O O . GLU A 1 214 ? -8.093 0.455 7.675 1.00 15.23 214 GLU A O 1
ATOM 1773 N N . ALA A 1 215 ? -6.905 2.198 8.449 1.00 12.76 215 ALA A N 1
ATOM 1774 C CA . ALA A 1 215 ? -7.415 3.141 7.463 1.00 13.71 215 ALA A CA 1
ATOM 1775 C C . ALA A 1 215 ? -6.764 2.975 6.090 1.00 13.88 215 ALA A C 1
ATOM 1776 O O . ALA A 1 215 ? -7.124 3.689 5.129 1.00 16.51 215 ALA A O 1
ATOM 1778 N N . GLY A 1 216 ? -5.825 2.053 5.971 1.00 12.39 216 GLY A N 1
ATOM 1779 C CA . GLY A 1 216 ? -5.183 1.789 4.681 1.00 12.94 216 GLY A CA 1
ATOM 1780 C C . GLY A 1 216 ? -4.149 2.826 4.275 1.00 11.80 216 GLY A C 1
ATOM 1781 O O . GLY A 1 216 ? -3.779 2.910 3.087 1.00 15.44 216 GLY A O 1
ATOM 1782 N N . ASP A 1 217 ? -3.622 3.581 5.249 1.00 11.50 217 ASP A N 1
ATOM 1783 C CA . ASP A 1 217 ? -2.612 4.595 4.936 1.00 10.40 217 ASP A CA 1
ATOM 1784 C C . ASP A 1 217 ? -1.244 4.049 5.362 1.00 11.20 217 ASP A C 1
ATOM 1785 O O . ASP A 1 217 ? -0.708 4.378 6.435 1.00 11.38 217 ASP A O 1
ATOM 1790 N N . TYR A 1 218 ? -0.697 3.181 4.504 1.00 10.81 218 TYR A N 1
ATOM 1791 C CA . TYR A 1 218 ? 0.533 2.462 4.849 1.00 12.15 218 TYR A CA 1
ATOM 1792 C C . TYR A 1 218 ? 1.766 3.340 4.704 1.00 10.65 218 TYR A C 1
ATOM 1793 O O . TYR A 1 218 ? 2.729 3.136 5.430 1.00 10.75 218 TYR A O 1
ATOM 1802 N N . THR A 1 219 ? 1.732 4.361 3.853 1.00 9.99 219 THR A N 1
ATOM 1803 C CA . THR A 1 219 ? 2.873 5.294 3.805 1.00 9.85 219 THR A CA 1
ATOM 1804 C C . THR A 1 219 ? 3.065 5.899 5.176 1.00 9.81 219 THR A C 1
ATOM 1805 O O . THR A 1 219 ? 4.207 5.946 5.662 1.00 10.52 219 THR A O 1
ATOM 1809 N N . PHE A 1 220 ? 1.980 6.381 5.769 1.00 9.86 220 PHE A N 1
ATOM 1810 C CA . PHE A 1 220 ? 2.073 7.004 7.084 1.00 9.05 220 PHE A CA 1
ATOM 1811 C C . PHE A 1 220 ? 2.364 6.014 8.208 1.00 8.85 220 PHE A C 1
ATOM 1812 O O . PHE A 1 220 ? 3.278 6.258 9.012 1.00 9.46 220 PHE A O 1
ATOM 1820 N N . ALA A 1 221 ? 1.662 4.896 8.243 1.00 9.49 221 ALA A N 1
ATOM 1821 C CA . ALA A 1 221 ? 1.982 3.913 9.293 1.00 9.24 221 ALA A CA 1
ATOM 1822 C C . ALA A 1 221 ? 3.421 3.442 9.262 1.00 9.12 221 ALA A C 1
ATOM 1823 O O . ALA A 1 221 ? 4.114 3.330 10.302 1.00 10.01 221 ALA A O 1
ATOM 1825 N N . ASN A 1 222 ? 3.868 3.161 8.045 1.00 9.13 222 ASN A N 1
ATOM 1826 C CA . ASN A 1 222 ? 5.237 2.698 7.884 1.00 9.59 222 ASN A CA 1
ATOM 1827 C C . ASN A 1 222 ? 6.285 3.766 8.284 1.00 8.33 222 ASN A C 1
ATOM 1828 O O . ASN A 1 222 ? 7.295 3.454 8.919 1.00 9.25 222 ASN A O 1
ATOM 1833 N N . LEU A 1 223 ? 6.012 5.043 7.956 1.00 8.69 223 LEU A N 1
ATOM 1834 C CA . LEU A 1 223 ? 6.871 6.133 8.324 1.00 8.82 223 LEU A CA 1
ATOM 1835 C C . LEU A 1 223 ? 6.996 6.268 9.830 1.00 9.15 223 LEU A C 1
ATOM 1836 O O . LEU A 1 223 ? 8.113 6.266 10.381 1.00 8.68 223 LEU A O 1
ATOM 1841 N N . ILE A 1 224 ? 5.857 6.422 10.492 1.00 8.30 224 ILE A N 1
ATOM 1842 C CA . ILE A 1 224 ? 5.923 6.783 11.930 1.00 8.98 224 ILE A CA 1
ATOM 1843 C C . ILE A 1 224 ? 6.441 5.606 12.780 1.00 8.39 224 ILE A C 1
ATOM 1844 O O . ILE A 1 224 ? 7.151 5.811 13.773 1.00 8.55 224 ILE A O 1
ATOM 1849 N N . SER A 1 225 ? 6.163 4.363 12.359 1.00 8.18 225 SER A N 1
ATOM 1850 C CA . SER A 1 225 ? 6.739 3.251 13.131 1.00 8.61 225 SER A CA 1
ATOM 1851 C C . SER A 1 225 ? 8.239 3.115 12.868 1.00 8.83 225 SER A C 1
ATOM 1852 O O . SER A 1 225 ? 8.984 2.730 13.797 1.00 9.23 225 SER A O 1
ATOM 1855 N N . SER A 1 226 ? 8.731 3.480 11.660 1.00 8.52 226 SER A N 1
ATOM 1856 C CA . SER A 1 226 ? 10.183 3.514 11.444 1.00 7.88 226 SER A CA 1
ATOM 1857 C C . SER A 1 226 ? 10.866 4.592 12.327 1.00 8.59 226 SER A C 1
ATOM 1858 O O . SER A 1 226 ? 11.928 4.379 12.902 1.00 9.44 226 SER A O 1
ATOM 1861 N N . ILE A 1 227 ? 10.208 5.756 12.449 1.00 7.65 227 ILE A N 1
ATOM 1862 C CA . ILE A 1 227 ? 10.735 6.818 13.272 1.00 9.47 227 ILE A CA 1
ATOM 1863 C C . ILE A 1 227 ? 10.877 6.300 14.732 1.00 9.55 227 ILE A C 1
ATOM 1864 O O . ILE A 1 227 ? 11.887 6.549 15.396 1.00 10.60 227 ILE A O 1
ATOM 1869 N N . GLN A 1 228 ? 9.874 5.570 15.223 1.00 9.79 228 GLN A N 1
ATOM 1870 C CA . GLN A 1 228 ? 9.890 5.111 16.608 1.00 11.17 228 GLN A CA 1
ATOM 1871 C C . GLN A 1 228 ? 11.009 4.095 16.873 1.00 9.94 228 GLN A C 1
ATOM 1872 O O . GLN A 1 228 ? 11.472 4.019 18.005 1.00 10.98 228 GLN A O 1
ATOM 1878 N N . THR A 1 229 ? 11.476 3.392 15.838 1.00 9.54 229 THR A N 1
ATOM 1879 C CA . THR A 1 229 ? 12.629 2.517 16.031 1.00 9.86 229 THR A CA 1
ATOM 1880 C C . THR A 1 229 ? 13.865 3.288 16.458 1.00 10.36 229 THR A C 1
ATOM 1881 O O . THR A 1 229 ? 14.665 2.765 17.232 1.00 11.21 229 THR A O 1
ATOM 1885 N N . ASP A 1 230 ? 14.052 4.537 15.992 1.00 8.96 230 ASP A N 1
ATOM 1886 C CA . ASP A 1 230 ? 15.213 5.311 16.403 1.00 9.41 230 ASP A CA 1
ATOM 1887 C C . ASP A 1 230 ? 15.011 5.799 17.808 1.00 10.78 230 ASP A C 1
ATOM 1888 O O . ASP A 1 230 ? 15.945 5.776 18.609 1.00 11.11 230 ASP A O 1
ATOM 1893 N N . GLU A 1 231 ? 13.780 6.275 18.105 1.00 11.44 231 GLU A N 1
ATOM 1894 C CA . GLU A 1 231 ? 13.441 6.723 19.442 1.00 13.18 231 GLU A CA 1
ATOM 1895 C C . GLU A 1 231 ? 13.755 5.661 20.489 1.00 12.38 231 GLU A C 1
ATOM 1896 O O . GLU A 1 231 ? 14.281 5.943 21.581 1.00 13.61 231 GLU A O 1
ATOM 1902 N N . SER A 1 232 ? 13.386 4.424 20.177 1.00 11.32 232 SER A N 1
ATOM 1903 C CA . SER A 1 232 ? 13.517 3.337 21.149 1.00 12.58 232 SER A CA 1
ATOM 1904 C C . SER A 1 232 ? 14.992 3.086 21.460 1.00 10.58 232 SER A C 1
ATOM 1905 O O . SER A 1 232 ? 15.315 2.605 22.545 1.00 12.18 232 SER A O 1
ATOM 1908 N N . ARG A 1 233 ? 15.905 3.455 20.557 1.00 10.53 233 ARG A N 1
ATOM 1909 C CA . ARG A 1 233 ? 17.353 3.407 20.838 1.00 10.53 233 ARG A CA 1
ATOM 1910 C C . ARG A 1 233 ? 17.823 4.664 21.583 1.00 10.00 233 ARG A C 1
ATOM 1911 O O . ARG A 1 233 ? 18.414 4.552 22.672 1.00 10.51 233 ARG A O 1
ATOM 1919 N N . HIS A 1 234 ? 17.582 5.870 21.045 1.00 9.24 234 HIS A N 1
ATOM 1920 C CA . HIS A 1 234 ? 18.196 7.024 21.710 1.00 10.47 234 HIS A CA 1
ATOM 1921 C C . HIS A 1 234 ? 17.529 7.364 23.030 1.00 10.79 234 HIS A C 1
ATOM 1922 O O . HIS A 1 234 ? 18.164 8.017 23.880 1.00 11.78 234 HIS A O 1
ATOM 1929 N N . ALA A 1 235 ? 16.295 6.901 23.251 1.00 10.67 235 ALA A N 1
ATOM 1930 C CA . ALA A 1 235 ? 15.625 7.176 24.554 1.00 10.36 235 ALA A CA 1
ATOM 1931 C C . ALA A 1 235 ? 16.333 6.452 25.671 1.00 11.20 235 ALA A C 1
ATOM 1932 O O . ALA A 1 235 ? 16.115 6.802 26.850 1.00 11.09 235 ALA A O 1
ATOM 1934 N N . GLN A 1 236 ? 17.095 5.404 25.337 1.00 10.77 236 GLN A N 1
ATOM 1935 C CA . GLN A 1 236 ? 17.772 4.629 26.376 1.00 11.38 236 GLN A CA 1
ATOM 1936 C C . GLN A 1 236 ? 18.970 5.377 26.941 1.00 11.76 236 GLN A C 1
ATOM 1937 O O . GLN A 1 236 ? 19.698 4.844 27.769 1.00 12.90 236 GLN A O 1
ATOM 1943 N N . GLN A 1 237 ? 19.142 6.654 26.564 1.00 11.20 237 GLN A N 1
ATOM 1944 C CA . GLN A 1 237 ? 20.065 7.514 27.324 1.00 11.25 237 GLN A CA 1
ATOM 1945 C C . GLN A 1 237 ? 19.511 7.888 28.693 1.00 12.12 237 GLN A C 1
ATOM 1946 O O . GLN A 1 237 ? 20.267 8.295 29.587 1.00 12.77 237 GLN A O 1
ATOM 1952 N N . GLY A 1 238 ? 18.200 7.755 28.876 1.00 12.24 238 GLY A N 1
ATOM 1953 C CA . GLY A 1 238 ? 17.558 8.168 30.151 1.00 13.40 238 GLY A CA 1
ATOM 1954 C C . GLY A 1 238 ? 17.873 7.316 31.352 1.00 13.67 238 GLY A C 1
ATOM 1955 O O . GLY A 1 238 ? 18.209 7.849 32.413 1.00 15.00 238 GLY A O 1
ATOM 1956 N N . GLY A 1 239 ? 17.742 6.015 31.176 1.00 13.48 239 GLY A N 1
ATOM 1957 C CA . GLY A 1 239 ? 17.915 5.071 32.292 1.00 14.39 239 GLY A CA 1
ATOM 1958 C C . GLY A 1 239 ? 19.230 5.243 33.040 1.00 14.53 239 GLY A C 1
ATOM 1959 O O . GLY A 1 239 ? 19.226 5.383 34.269 1.00 14.96 239 GLY A O 1
ATOM 1960 N N . PRO A 1 240 ? 20.352 5.260 32.327 1.00 13.81 240 PRO A N 1
ATOM 1961 C CA . PRO A 1 240 ? 21.607 5.387 33.068 1.00 14.12 240 PRO A CA 1
ATOM 1962 C C . PRO A 1 240 ? 21.745 6.743 33.727 1.00 14.58 240 PRO A C 1
ATOM 1963 O O . PRO A 1 240 ? 22.431 6.859 34.767 1.00 15.21 240 PRO A O 1
ATOM 1967 N N . ALA A 1 241 ? 21.188 7.799 33.126 1.00 13.73 241 ALA A N 1
ATOM 1968 C CA . ALA A 1 241 ? 21.255 9.112 33.792 1.00 13.84 241 ALA A CA 1
ATOM 1969 C C . ALA A 1 241 ? 20.458 9.097 35.075 1.00 14.00 241 ALA A C 1
ATOM 1970 O O . ALA A 1 241 ? 20.938 9.588 36.102 1.00 14.01 241 ALA A O 1
ATOM 1972 N N . LEU A 1 242 ? 19.259 8.523 35.014 1.00 14.02 242 LEU A N 1
ATOM 1973 C CA . LEU A 1 242 ? 18.380 8.456 36.166 1.00 14.29 242 LEU A CA 1
ATOM 1974 C C . LEU A 1 242 ? 19.060 7.644 37.258 1.00 15.43 242 LEU A C 1
ATOM 1975 O O . LEU A 1 242 ? 19.052 8.039 38.422 1.00 15.23 242 LEU A O 1
ATOM 1980 N N A GLN A 1 243 ? 19.654 6.517 36.876 0.50 15.92 243 GLN A N 1
ATOM 1981 N N B GLN A 1 243 ? 19.643 6.525 36.863 0.50 16.23 243 GLN A N 1
ATOM 1982 C CA A GLN A 1 243 ? 20.313 5.645 37.860 0.50 16.79 243 GLN A CA 1
ATOM 1983 C CA B GLN A 1 243 ? 20.295 5.641 37.818 0.50 17.56 243 GLN A CA 1
ATOM 1984 C C A GLN A 1 243 ? 21.432 6.398 38.558 0.50 17.07 243 GLN A C 1
ATOM 1985 C C B GLN A 1 243 ? 21.431 6.369 38.534 0.50 17.43 243 GLN A C 1
ATOM 1986 O O A GLN A 1 243 ? 21.582 6.318 39.782 0.50 16.75 243 GLN A O 1
ATOM 1987 O O B GLN A 1 243 ? 21.585 6.242 39.754 0.50 17.21 243 GLN A O 1
ATOM 1998 N N . LEU A 1 244 ? 22.237 7.129 37.790 1.00 16.96 244 LEU A N 1
ATOM 1999 C CA . LEU A 1 244 ? 23.329 7.892 38.364 1.00 17.81 244 LEU A CA 1
ATOM 2000 C C . LEU A 1 244 ? 22.823 8.957 39.337 1.00 18.13 244 LEU A C 1
ATOM 2001 O O . LEU A 1 244 ? 23.389 9.141 40.417 1.00 18.55 244 LEU A O 1
ATOM 2006 N N . LEU A 1 245 ? 21.747 9.655 38.986 1.00 16.12 245 LEU A N 1
ATOM 2007 C CA . LEU A 1 245 ? 21.173 10.611 39.925 1.00 15.40 245 LEU A CA 1
ATOM 2008 C C . LEU A 1 245 ? 20.723 9.935 41.223 1.00 15.98 245 LEU A C 1
ATOM 2009 O O . LEU A 1 245 ? 21.011 10.442 42.324 1.00 16.23 245 LEU A O 1
ATOM 2014 N N . ILE A 1 246 ? 20.022 8.819 41.122 1.00 16.75 246 ILE A N 1
ATOM 2015 C CA . ILE A 1 246 ? 19.542 8.114 42.310 1.00 18.19 246 ILE A CA 1
ATOM 2016 C C . ILE A 1 246 ? 20.735 7.649 43.167 1.00 18.63 246 ILE A C 1
ATOM 2017 O O . ILE A 1 246 ? 20.737 7.827 44.395 1.00 19.33 246 ILE A O 1
ATOM 2022 N N . GLU A 1 247 ? 21.772 7.122 42.521 1.00 18.94 247 GLU A N 1
ATOM 2023 C CA . GLU A 1 247 ? 22.964 6.657 43.257 1.00 19.80 247 GLU A CA 1
ATOM 2024 C C . GLU A 1 247 ? 23.658 7.768 44.002 1.00 20.02 247 GLU A C 1
ATOM 2025 O O . GLU A 1 247 ? 24.363 7.509 44.974 1.00 22.67 247 GLU A O 1
ATOM 2031 N N . ASN A 1 248 ? 23.547 8.990 43.519 1.00 18.94 248 ASN A N 1
ATOM 2032 C CA . ASN A 1 248 ? 24.330 10.091 44.057 1.00 18.48 248 ASN A CA 1
ATOM 2033 C C . ASN A 1 248 ? 23.463 11.068 44.838 1.00 18.20 248 ASN A C 1
ATOM 2034 O O . ASN A 1 248 ? 23.774 12.253 44.926 1.00 19.38 248 ASN A O 1
ATOM 2039 N N . GLY A 1 249 ? 22.366 10.541 45.369 1.00 18.12 249 GLY A N 1
ATOM 2040 C CA . GLY A 1 249 ? 21.547 11.260 46.335 1.00 18.90 249 GLY A CA 1
ATOM 2041 C C . GLY A 1 249 ? 20.560 12.270 45.777 1.00 19.85 249 GLY A C 1
ATOM 2042 O O . GLY A 1 249 ? 20.074 13.163 46.509 1.00 20.46 249 GLY A O 1
ATOM 2043 N N . LYS A 1 250 ? 20.261 12.141 44.477 1.00 18.10 250 LYS A N 1
ATOM 2044 C CA . LYS A 1 250 ? 19.363 13.118 43.811 1.00 18.64 250 LYS A CA 1
ATOM 2045 C C . LYS A 1 250 ? 18.046 12.498 43.412 1.00 17.97 250 LYS A C 1
ATOM 2046 O O . LYS A 1 250 ? 17.398 13.003 42.483 1.00 17.59 250 LYS A O 1
ATOM 2052 N N . ARG A 1 251 ? 17.629 11.439 44.082 1.00 18.43 251 ARG A N 1
ATOM 2053 C CA . ARG A 1 251 ? 16.333 10.831 43.816 1.00 18.80 251 ARG A CA 1
ATOM 2054 C C . ARG A 1 251 ? 15.181 11.829 43.809 1.00 18.22 251 ARG A C 1
ATOM 2055 O O . ARG A 1 251 ? 14.343 11.803 42.894 1.00 16.93 251 ARG A O 1
ATOM 2063 N N A GLU A 1 252 ? 15.138 12.695 44.826 0.50 18.23 252 GLU A N 1
ATOM 2064 N N B GLU A 1 252 ? 15.105 12.693 44.809 0.50 18.47 252 GLU A N 1
ATOM 2065 C CA A GLU A 1 252 ? 14.036 13.652 44.956 0.50 18.54 252 GLU A CA 1
ATOM 2066 C CA B GLU A 1 252 ? 13.931 13.556 44.871 0.50 18.98 252 GLU A CA 1
ATOM 2067 C C A GLU A 1 252 ? 13.917 14.520 43.706 0.50 18.10 252 GLU A C 1
ATOM 2068 C C B GLU A 1 252 ? 13.892 14.586 43.716 0.50 18.41 252 GLU A C 1
ATOM 2069 O O A GLU A 1 252 ? 12.810 14.659 43.147 0.50 17.31 252 GLU A O 1
ATOM 2070 O O B GLU A 1 252 ? 12.804 14.883 43.207 0.50 17.79 252 GLU A O 1
ATOM 2081 N N . GLU A 1 253 ? 15.045 15.088 43.291 1.00 17.95 253 GLU A N 1
ATOM 2082 C CA . GLU A 1 253 ? 15.109 15.995 42.150 1.00 18.19 253 GLU A CA 1
ATOM 2083 C C . GLU A 1 253 ? 14.733 15.223 40.869 1.00 16.78 253 GLU A C 1
ATOM 2084 O O . GLU A 1 253 ? 14.024 15.741 39.989 1.00 15.98 253 GLU A O 1
ATOM 2090 N N . ALA A 1 254 ? 15.199 13.993 40.742 1.00 14.55 254 ALA A N 1
ATOM 2091 C CA . ALA A 1 254 ? 14.903 13.243 39.523 1.00 13.50 254 ALA A CA 1
ATOM 2092 C C . ALA A 1 254 ? 13.413 12.921 39.439 1.00 14.11 254 ALA A C 1
ATOM 2093 O O . ALA A 1 254 ? 12.763 13.078 38.350 1.00 13.29 254 ALA A O 1
ATOM 2095 N N . GLN A 1 255 ? 12.837 12.453 40.543 1.00 13.03 255 GLN A N 1
ATOM 2096 C CA . GLN A 1 255 ? 11.412 12.185 40.604 1.00 12.56 255 GLN A CA 1
ATOM 2097 C C . GLN A 1 255 ? 10.589 13.438 40.242 1.00 12.96 255 GLN A C 1
ATOM 2098 O O . GLN A 1 255 ? 9.642 13.345 39.484 1.00 12.86 255 GLN A O 1
ATOM 2104 N N . LYS A 1 256 ? 10.953 14.587 40.785 1.00 12.64 256 LYS A N 1
ATOM 2105 C CA . LYS A 1 256 ? 10.207 15.806 40.474 1.00 13.59 256 LYS A CA 1
ATOM 2106 C C . LYS A 1 256 ? 10.295 16.167 39.007 1.00 13.15 256 LYS A C 1
ATOM 2107 O O . LYS A 1 256 ? 9.253 16.507 38.413 1.00 12.65 256 LYS A O 1
ATOM 2113 N N . LYS A 1 257 ? 11.475 16.050 38.404 1.00 12.32 257 LYS A N 1
ATOM 2114 C CA . LYS A 1 257 ? 11.605 16.387 36.980 1.00 12.55 257 LYS A CA 1
ATOM 2115 C C . LYS A 1 257 ? 10.766 15.437 36.103 1.00 11.89 257 LYS A C 1
ATOM 2116 O O . LYS A 1 257 ? 10.090 15.869 35.153 1.00 11.04 257 LYS A O 1
ATOM 2122 N N . VAL A 1 258 ? 10.811 14.149 36.391 1.00 12.12 258 VAL A N 1
ATOM 2123 C CA . VAL A 1 258 ? 10.056 13.174 35.606 1.00 12.07 258 VAL A CA 1
ATOM 2124 C C . VAL A 1 258 ? 8.549 13.369 35.840 1.00 12.65 258 VAL A C 1
ATOM 2125 O O . VAL A 1 258 ? 7.727 13.357 34.855 1.00 12.60 258 VAL A O 1
ATOM 2129 N N . ASP A 1 259 ? 8.149 13.618 37.099 1.00 12.40 259 ASP A N 1
ATOM 2130 C CA . ASP A 1 259 ? 6.731 13.883 37.360 1.00 12.39 259 ASP A CA 1
ATOM 2131 C C . ASP A 1 259 ? 6.231 15.104 36.568 1.00 11.13 259 ASP A C 1
ATOM 2132 O O . ASP A 1 259 ? 5.140 15.069 36.002 1.00 11.61 259 ASP A O 1
ATOM 2137 N N A MET A 1 260 ? 7.034 16.153 36.526 0.50 10.98 260 MET A N 1
ATOM 2138 N N B MET A 1 260 ? 7.022 16.162 36.533 0.50 10.61 260 MET A N 1
ATOM 2139 C CA A MET A 1 260 ? 6.677 17.381 35.795 0.50 12.07 260 MET A CA 1
ATOM 2140 C CA B MET A 1 260 ? 6.634 17.370 35.785 0.50 11.37 260 MET A CA 1
ATOM 2141 C C A MET A 1 260 ? 6.567 17.125 34.293 0.50 11.88 260 MET A C 1
ATOM 2142 C C B MET A 1 260 ? 6.509 17.045 34.305 0.50 11.51 260 MET A C 1
ATOM 2143 O O A MET A 1 260 ? 5.592 17.533 33.639 0.50 11.18 260 MET A O 1
ATOM 2144 O O B MET A 1 260 ? 5.462 17.326 33.684 0.50 10.63 260 MET A O 1
ATOM 2153 N N . ALA A 1 261 ? 7.551 16.422 33.739 1.00 11.89 261 ALA A N 1
ATOM 2154 C CA . ALA A 1 261 ? 7.571 16.195 32.288 1.00 11.16 261 ALA A CA 1
ATOM 2155 C C . ALA A 1 261 ? 6.427 15.307 31.813 1.00 10.46 261 ALA A C 1
ATOM 2156 O O . ALA A 1 261 ? 5.824 15.567 30.730 1.00 11.30 261 ALA A O 1
ATOM 2158 N N . ILE A 1 262 ? 6.079 14.283 32.587 1.00 10.13 262 ILE A N 1
ATOM 2159 C CA A ILE A 1 262 ? 4.977 13.394 32.207 1.00 10.37 262 ILE A CA 1
ATOM 2160 C C . ILE A 1 262 ? 3.664 14.169 32.138 1.00 10.21 262 ILE A C 1
ATOM 2161 O O . ILE A 1 262 ? 2.910 13.992 31.185 1.00 11.05 262 ILE A O 1
ATOM 2166 N N . TRP A 1 263 ? 3.404 15.008 33.138 1.00 9.98 263 TRP A N 1
ATOM 2167 C CA . TRP A 1 263 ? 2.150 15.760 33.147 1.00 10.93 263 TRP A CA 1
ATOM 2168 C C . TRP A 1 263 ? 2.114 16.762 31.978 1.00 10.62 263 TRP A C 1
ATOM 2169 O O . TRP A 1 263 ? 1.077 16.880 31.294 1.00 11.04 263 TRP A O 1
ATOM 2180 N N . ARG A 1 264 ? 3.219 17.455 31.734 1.00 11.13 264 ARG A N 1
ATOM 2181 C CA . ARG A 1 264 ? 3.267 18.388 30.600 1.00 11.47 264 ARG A CA 1
ATOM 2182 C C . ARG A 1 264 ? 2.999 17.646 29.291 1.00 12.18 264 ARG A C 1
ATOM 2183 O O . ARG A 1 264 ? 2.218 18.123 28.441 1.00 11.98 264 ARG A O 1
ATOM 2191 N N . ALA A 1 265 ? 3.628 16.496 29.099 1.00 10.70 265 ALA A N 1
ATOM 2192 C CA . ALA A 1 265 ? 3.380 15.732 27.870 1.00 10.86 265 ALA A CA 1
ATOM 2193 C C . ALA A 1 265 ? 1.922 15.257 27.801 1.00 11.17 265 ALA A C 1
ATOM 2194 O O . ALA A 1 265 ? 1.323 15.290 26.734 1.00 10.63 265 ALA A O 1
ATOM 2196 N N . TRP A 1 266 ? 1.365 14.778 28.901 1.00 9.92 266 TRP A N 1
ATOM 2197 C CA . TRP A 1 266 ? -0.009 14.342 28.955 1.00 10.36 266 TRP A CA 1
ATOM 2198 C C . TRP A 1 266 ? -0.962 15.408 28.415 1.00 11.29 266 TRP A C 1
ATOM 2199 O O . TRP A 1 266 ? -1.808 15.121 27.555 1.00 11.49 266 TRP A O 1
ATOM 2210 N N . ARG A 1 267 ? -0.819 16.643 28.873 1.00 10.90 267 ARG A N 1
ATOM 2211 C CA . ARG A 1 267 ? -1.797 17.644 28.450 1.00 11.78 267 ARG A CA 1
ATOM 2212 C C . ARG A 1 267 ? -1.702 17.923 26.948 1.00 11.09 267 ARG A C 1
ATOM 2213 O O . ARG A 1 267 ? -2.771 18.027 26.272 1.00 11.53 267 ARG A O 1
ATOM 2221 N N . LEU A 1 268 ? -0.488 17.971 26.395 1.00 11.03 268 LEU A N 1
ATOM 2222 C CA . LEU A 1 268 ? -0.348 18.231 24.974 1.00 11.37 268 LEU A CA 1
ATOM 2223 C C . LEU A 1 268 ? -0.862 17.040 24.160 1.00 11.43 268 LEU A C 1
ATOM 2224 O O . LEU A 1 268 ? -1.618 17.213 23.176 1.00 12.31 268 LEU A O 1
ATOM 2229 N N . PHE A 1 269 ? -0.527 15.818 24.533 1.00 10.94 269 PHE A N 1
ATOM 2230 C CA . PHE A 1 269 ? -1.009 14.724 23.717 1.00 10.98 269 PHE A CA 1
ATOM 2231 C C . PHE A 1 269 ? -2.488 14.422 23.928 1.00 11.63 269 PHE A C 1
ATOM 2232 O O . PHE A 1 269 ? -3.112 13.868 23.027 1.00 12.23 269 PHE A O 1
ATOM 2240 N N . ALA A 1 270 ? -3.084 14.857 25.045 1.00 11.86 270 ALA A N 1
ATOM 2241 C CA . ALA A 1 270 ? -4.540 14.767 25.147 1.00 11.42 270 ALA A CA 1
ATOM 2242 C C . ALA A 1 270 ? -5.223 15.644 24.094 1.00 11.42 270 ALA A C 1
ATOM 2243 O O . ALA A 1 270 ? -6.312 15.232 23.598 1.00 13.50 270 ALA A O 1
ATOM 2245 N N . VAL A 1 271 ? -4.652 16.814 23.752 1.00 11.24 271 VAL A N 1
ATOM 2246 C CA . VAL A 1 271 ? -5.298 17.650 22.711 1.00 12.99 271 VAL A CA 1
ATOM 2247 C C . VAL A 1 271 ? -4.937 17.198 21.291 1.00 13.12 271 VAL A C 1
ATOM 2248 O O . VAL A 1 271 ? -5.758 17.389 20.371 1.00 14.15 271 VAL A O 1
ATOM 2252 N N A LEU A 1 272 ? -3.746 16.635 21.090 0.50 11.84 272 LEU A N 1
ATOM 2253 N N B LEU A 1 272 ? -3.756 16.604 21.093 0.50 12.76 272 LEU A N 1
ATOM 2254 C CA A LEU A 1 272 ? -3.336 16.188 19.766 0.50 11.71 272 LEU A CA 1
ATOM 2255 C CA B LEU A 1 272 ? -3.314 16.224 19.741 0.50 13.47 272 LEU A CA 1
ATOM 2256 C C A LEU A 1 272 ? -3.953 14.824 19.476 0.50 11.93 272 LEU A C 1
ATOM 2257 C C B LEU A 1 272 ? -3.729 14.812 19.352 0.50 13.21 272 LEU A C 1
ATOM 2258 O O A LEU A 1 272 ? -4.792 14.656 18.578 0.50 11.99 272 LEU A O 1
ATOM 2259 O O B LEU A 1 272 ? -4.207 14.606 18.227 0.50 13.75 272 LEU A O 1
ATOM 2268 N N . THR A 1 273 ? -3.524 13.847 20.256 1.00 12.36 273 THR A N 1
ATOM 2269 C CA . THR A 1 273 ? -3.820 12.472 19.982 1.00 10.68 273 THR A CA 1
ATOM 2270 C C . THR A 1 273 ? -5.246 12.051 20.378 1.00 10.29 273 THR A C 1
ATOM 2271 O O . THR A 1 273 ? -5.867 11.206 19.728 1.00 10.41 273 THR A O 1
ATOM 2275 N N . GLY A 1 274 ? -5.781 12.628 21.456 1.00 11.04 274 GLY A N 1
ATOM 2276 C CA . GLY A 1 274 ? -7.102 12.226 21.973 1.00 10.70 274 GLY A CA 1
ATOM 2277 C C . GLY A 1 274 ? -8.204 12.428 20.929 1.00 10.77 274 GLY A C 1
ATOM 2278 O O . GLY A 1 274 ? -8.929 11.501 20.643 1.00 11.88 274 GLY A O 1
ATOM 2279 N N . PRO A 1 275 ? -8.323 13.625 20.362 1.00 11.75 275 PRO A N 1
ATOM 2280 C CA . PRO A 1 275 ? -9.374 13.802 19.352 1.00 10.95 275 PRO A CA 1
ATOM 2281 C C . PRO A 1 275 ? -9.113 12.957 18.108 1.00 11.39 275 PRO A C 1
ATOM 2282 O O . PRO A 1 275 ? -10.079 12.502 17.472 1.00 11.02 275 PRO A O 1
ATOM 2286 N N . VAL A 1 276 ? -7.848 12.760 17.737 1.00 10.72 276 VAL A N 1
ATOM 2287 C CA . VAL A 1 276 ? -7.572 11.889 16.595 1.00 10.96 276 VAL A CA 1
ATOM 2288 C C . VAL A 1 276 ? -8.095 10.487 16.802 1.00 10.65 276 VAL A C 1
ATOM 2289 O O . VAL A 1 276 ? -8.762 9.914 15.942 1.00 10.75 276 VAL A O 1
ATOM 2293 N N . MET A 1 277 ? -7.777 9.885 17.947 1.00 10.40 277 MET A N 1
ATOM 2294 C CA . MET A 1 277 ? -8.098 8.485 18.142 1.00 10.74 277 MET A CA 1
ATOM 2295 C C . MET A 1 277 ? -9.589 8.216 18.328 1.00 10.73 277 MET A C 1
ATOM 2296 O O . MET A 1 277 ? -10.086 7.167 17.933 1.00 11.65 277 MET A O 1
ATOM 2301 N N . ASP A 1 278 ? -10.300 9.153 18.947 1.00 11.64 278 ASP A N 1
ATOM 2302 C CA . ASP A 1 278 ? -11.682 8.859 19.354 1.00 11.43 278 ASP A CA 1
ATOM 2303 C C . ASP A 1 278 ? -12.703 9.582 18.502 1.00 11.50 278 ASP A C 1
ATOM 2304 O O . ASP A 1 278 ? -13.866 9.263 18.617 1.00 12.79 278 ASP A O 1
ATOM 2309 N N . TYR A 1 279 ? -12.252 10.513 17.645 1.00 11.28 279 TYR A N 1
ATOM 2310 C CA . TYR A 1 279 ? -13.201 11.274 16.791 1.00 11.25 279 TYR A CA 1
ATOM 2311 C C . TYR A 1 279 ? -12.774 11.417 15.343 1.00 12.15 279 TYR A C 1
ATOM 2312 O O . TYR A 1 279 ? -13.624 11.231 14.428 1.00 12.60 279 TYR A O 1
ATOM 2321 N N . TYR A 1 280 ? -11.518 11.794 15.060 1.00 10.69 280 TYR A N 1
ATOM 2322 C CA . TYR A 1 280 ? -11.178 12.051 13.633 1.00 11.93 280 TYR A CA 1
ATOM 2323 C C . TYR A 1 280 ? -10.990 10.775 12.831 1.00 12.50 280 TYR A C 1
ATOM 2324 O O . TYR A 1 280 ? -11.391 10.705 11.664 1.00 12.19 280 TYR A O 1
ATOM 2333 N N . THR A 1 281 ? -10.331 9.796 13.416 1.00 11.11 281 THR A N 1
ATOM 2334 C CA . THR A 1 281 ? -10.165 8.519 12.776 1.00 12.00 281 THR A CA 1
ATOM 2335 C C . THR A 1 281 ? -11.551 7.920 12.552 1.00 12.72 281 THR A C 1
ATOM 2336 O O . THR A 1 281 ? -12.376 7.851 13.492 1.00 12.10 281 THR A O 1
ATOM 2340 N N . PRO A 1 282 ? -11.848 7.470 11.330 1.00 13.41 282 PRO A N 1
ATOM 2341 C CA . PRO A 1 282 ? -13.164 6.830 11.129 1.00 13.40 282 PRO A CA 1
ATOM 2342 C C . PRO A 1 282 ? -13.422 5.685 12.098 1.00 13.57 282 PRO A C 1
ATOM 2343 O O . PRO A 1 282 ? -12.487 4.901 12.440 1.00 13.27 282 PRO A O 1
ATOM 2347 N N . LEU A 1 283 ? -14.672 5.562 12.556 1.00 13.75 283 LEU A N 1
ATOM 2348 C CA . LEU A 1 283 ? -15.033 4.558 13.518 1.00 14.66 283 LEU A CA 1
ATOM 2349 C C . LEU A 1 283 ? -14.483 3.163 13.156 1.00 15.29 283 LEU A C 1
ATOM 2350 O O . LEU A 1 283 ? -13.939 2.474 14.043 1.00 15.31 283 LEU A O 1
ATOM 2355 N N . GLU A 1 284 ? -14.622 2.747 11.889 1.00 15.30 284 GLU A N 1
ATOM 2356 C CA . GLU A 1 284 ? -14.190 1.390 11.487 1.00 17.94 284 GLU A CA 1
ATOM 2357 C C . GLU A 1 284 ? -12.686 1.172 11.616 1.00 16.60 284 GLU A C 1
ATOM 2358 O O . GLU A 1 284 ? -12.225 0.048 11.611 1.00 18.79 284 GLU A O 1
ATOM 2364 N N . ASP A 1 285 ? -11.947 2.261 11.761 1.00 15.87 285 ASP A N 1
ATOM 2365 C CA . ASP A 1 285 ? -10.480 2.230 11.798 1.00 15.42 285 ASP A CA 1
ATOM 2366 C C . ASP A 1 285 ? -9.942 2.439 13.214 1.00 14.51 285 ASP A C 1
ATOM 2367 O O . ASP A 1 285 ? -8.736 2.549 13.379 1.00 14.27 285 ASP A O 1
ATOM 2372 N N . ARG A 1 286 ? -10.809 2.513 14.225 1.00 12.75 286 ARG A N 1
ATOM 2373 C CA . ARG A 1 286 ? -10.324 2.731 15.595 1.00 12.08 286 ARG A CA 1
ATOM 2374 C C . ARG A 1 286 ? -9.891 1.423 16.220 1.00 13.46 286 ARG A C 1
ATOM 2375 O O . ARG A 1 286 ? -10.695 0.692 16.778 1.00 14.00 286 ARG A O 1
ATOM 2383 N N . SER A 1 287 ? -8.594 1.157 16.159 1.00 12.42 287 SER A N 1
ATOM 2384 C CA . SER A 1 287 ? -8.066 -0.125 16.617 1.00 12.53 287 SER A CA 1
ATOM 2385 C C . SER A 1 287 ? -8.378 -0.343 18.095 1.00 12.60 287 SER A C 1
ATOM 2386 O O . SER A 1 287 ? -8.729 -1.441 18.513 1.00 13.13 287 SER A O 1
ATOM 2389 N N . GLN A 1 288 ? -8.179 0.696 18.887 1.00 11.63 288 GLN A N 1
ATOM 2390 C CA . GLN A 1 288 ? -8.547 0.765 20.304 1.00 11.16 288 GLN A CA 1
ATOM 2391 C C . GLN A 1 288 ? -8.979 2.195 20.564 1.00 11.90 288 GLN A C 1
ATOM 2392 O O . GLN A 1 288 ? -8.664 3.089 19.775 1.00 12.85 288 GLN A O 1
ATOM 2398 N N . SER A 1 289 ? -9.666 2.421 21.668 1.00 11.34 289 SER A N 1
ATOM 2399 C CA . SER A 1 289 ? -9.952 3.806 22.042 1.00 10.50 289 SER A CA 1
ATOM 2400 C C . SER A 1 289 ? -8.705 4.497 22.603 1.00 11.47 289 SER A C 1
ATOM 2401 O O . SER A 1 289 ? -7.722 3.848 23.006 1.00 11.82 289 SER A O 1
ATOM 2404 N N . PHE A 1 290 ? -8.749 5.822 22.712 1.00 10.26 290 PHE A N 1
ATOM 2405 C CA . PHE A 1 290 ? -7.664 6.561 23.322 1.00 9.96 290 PHE A CA 1
ATOM 2406 C C . PHE A 1 290 ? -7.324 6.034 24.711 1.00 9.91 290 PHE A C 1
ATOM 2407 O O . PHE A 1 290 ? -6.131 5.832 25.035 1.00 9.75 290 PHE A O 1
ATOM 2415 N N . LYS A 1 291 ? -8.352 5.836 25.549 1.00 10.87 291 LYS A N 1
ATOM 2416 C CA . LYS A 1 291 ? -8.114 5.296 26.875 1.00 10.90 291 LYS A CA 1
ATOM 2417 C C . LYS A 1 291 ? -7.489 3.911 26.825 1.00 10.82 291 LYS A C 1
ATOM 2418 O O . LYS A 1 291 ? -6.563 3.636 27.590 1.00 11.00 291 LYS A O 1
ATOM 2424 N N . GLU A 1 292 ? -7.993 3.021 25.972 1.00 10.99 292 GLU A N 1
ATOM 2425 C CA . GLU A 1 292 ? -7.340 1.687 25.866 1.00 10.85 292 GLU A CA 1
ATOM 2426 C C . GLU A 1 292 ? -5.891 1.800 25.457 1.00 11.03 292 GLU A C 1
ATOM 2427 O O . GLU A 1 292 ? -5.037 1.125 26.043 1.00 12.02 292 GLU A O 1
ATOM 2433 N N . PHE A 1 293 ? -5.591 2.671 24.486 1.00 10.96 293 PHE A N 1
ATOM 2434 C CA . PHE A 1 293 ? -4.190 2.848 24.121 1.00 10.60 293 PHE A CA 1
ATOM 2435 C C . PHE A 1 293 ? -3.371 3.446 25.278 1.00 10.48 293 PHE A C 1
ATOM 2436 O O . PHE A 1 293 ? -2.245 2.985 25.511 1.00 10.45 293 PHE A O 1
ATOM 2444 N N . MET A 1 294 ? -3.931 4.400 26.021 1.00 10.00 294 MET A N 1
ATOM 2445 C CA . MET A 1 294 ? -3.275 4.961 27.220 1.00 10.10 294 MET A CA 1
ATOM 2446 C C . MET A 1 294 ? -2.958 3.840 28.214 1.00 11.53 294 MET A C 1
ATOM 2447 O O . MET A 1 294 ? -1.870 3.819 28.783 1.00 10.92 294 MET A O 1
ATOM 2452 N N . TYR A 1 295 ? -3.903 2.936 28.426 1.00 11.13 295 TYR A N 1
ATOM 2453 C CA . TYR A 1 295 ? -3.689 1.874 29.439 1.00 12.04 295 TYR A CA 1
ATOM 2454 C C . TYR A 1 295 ? -2.626 0.901 28.936 1.00 12.37 295 TYR A C 1
ATOM 2455 O O . TYR A 1 295 ? -1.890 0.341 29.772 1.00 12.67 295 TYR A O 1
ATOM 2464 N N . GLU A 1 296 ? -2.550 0.661 27.626 1.00 11.71 296 GLU A N 1
ATOM 2465 C CA . GLU A 1 296 ? -1.496 -0.186 27.082 1.00 10.45 296 GLU A CA 1
ATOM 2466 C C . GLU A 1 296 ? -0.137 0.500 27.174 1.00 11.30 296 GLU A C 1
ATOM 2467 O O . GLU A 1 296 ? 0.850 -0.057 27.719 1.00 12.25 296 GLU A O 1
ATOM 2473 N N . TRP A 1 297 ? -0.036 1.703 26.628 1.00 10.68 297 TRP A N 1
ATOM 2474 C CA . TRP A 1 297 ? 1.275 2.304 26.413 1.00 9.96 297 TRP A CA 1
ATOM 2475 C C . TRP A 1 297 ? 1.779 3.075 27.597 1.00 10.12 297 TRP A C 1
ATOM 2476 O O . TRP A 1 297 ? 2.970 2.950 27.930 1.00 11.41 297 TRP A O 1
ATOM 2487 N N . ILE A 1 298 ? 0.901 3.869 28.239 1.00 10.41 298 ILE A N 1
ATOM 2488 C CA . ILE A 1 298 ? 1.380 4.758 29.269 1.00 10.00 298 ILE A CA 1
ATOM 2489 C C . ILE A 1 298 ? 1.327 4.070 30.635 1.00 10.70 298 ILE A C 1
ATOM 2490 O O . ILE A 1 298 ? 2.267 4.195 31.432 1.00 12.48 298 ILE A O 1
ATOM 2495 N N . ILE A 1 299 ? 0.245 3.331 30.897 1.00 12.14 299 ILE A N 1
ATOM 2496 C CA . ILE A 1 299 ? 0.162 2.692 32.221 1.00 13.06 299 ILE A CA 1
ATOM 2497 C C . ILE A 1 299 ? 0.908 1.378 32.212 1.00 13.50 299 ILE A C 1
ATOM 2498 O O . ILE A 1 299 ? 1.852 1.196 33.010 1.00 14.05 299 ILE A O 1
ATOM 2503 N N . GLY A 1 300 ? 0.490 0.467 31.349 1.00 11.68 300 GLY A N 1
ATOM 2504 C CA . GLY A 1 300 ? 1.055 -0.877 31.335 1.00 12.69 300 GLY A CA 1
ATOM 2505 C C . GLY A 1 300 ? 2.528 -0.989 30.993 1.00 12.37 300 GLY A C 1
ATOM 2506 O O . GLY A 1 300 ? 3.260 -1.809 31.600 1.00 12.44 300 GLY A O 1
ATOM 2507 N N . GLN A 1 301 ? 2.999 -0.201 30.021 1.00 11.69 301 GLN A N 1
ATOM 2508 C CA . GLN A 1 301 ? 4.379 -0.300 29.593 1.00 11.04 301 GLN A CA 1
ATOM 2509 C C . GLN A 1 301 ? 5.232 0.804 30.226 1.00 11.60 301 GLN A C 1
ATOM 2510 O O . GLN A 1 301 ? 6.152 0.526 30.957 1.00 12.74 301 GLN A O 1
ATOM 2516 N N . PHE A 1 302 ? 4.956 2.066 29.929 1.00 10.24 302 PHE A N 1
ATOM 2517 C CA . PHE A 1 302 ? 5.809 3.148 30.355 1.00 10.99 302 PHE A CA 1
ATOM 2518 C C . PHE A 1 302 ? 5.920 3.298 31.880 1.00 11.99 302 PHE A C 1
ATOM 2519 O O . PHE A 1 302 ? 7.050 3.310 32.429 1.00 12.00 302 PHE A O 1
ATOM 2527 N N . GLU A 1 303 ? 4.786 3.453 32.553 1.00 11.16 303 GLU A N 1
ATOM 2528 C CA A GLU A 1 303 ? 4.867 3.693 34.004 1.00 12.53 303 GLU A CA 1
ATOM 2529 C C . GLU A 1 303 ? 5.490 2.484 34.689 1.00 12.06 303 GLU A C 1
ATOM 2530 O O . GLU A 1 303 ? 6.258 2.640 35.640 1.00 13.71 303 GLU A O 1
ATOM 2536 N N . ARG A 1 304 ? 5.198 1.291 34.196 1.00 11.50 304 ARG A N 1
ATOM 2537 C CA . ARG A 1 304 ? 5.797 0.087 34.804 1.00 12.25 304 ARG A CA 1
ATOM 2538 C C . ARG A 1 304 ? 7.322 0.098 34.649 1.00 13.70 304 ARG A C 1
ATOM 2539 O O . ARG A 1 304 ? 8.063 -0.321 35.558 1.00 12.45 304 ARG A O 1
ATOM 2547 N N A SER A 1 305 ? 7.804 0.553 33.493 0.50 12.11 305 SER A N 1
ATOM 2548 N N B SER A 1 305 ? 7.818 0.562 33.506 0.50 13.02 305 SER A N 1
ATOM 2549 C CA A SER A 1 305 ? 9.244 0.686 33.285 0.50 12.00 305 SER A CA 1
ATOM 2550 C CA B SER A 1 305 ? 9.267 0.648 33.321 0.50 13.90 305 SER A CA 1
ATOM 2551 C C A SER A 1 305 ? 9.849 1.664 34.284 0.50 11.87 305 SER A C 1
ATOM 2552 C C B SER A 1 305 ? 9.903 1.713 34.223 0.50 12.89 305 SER A C 1
ATOM 2553 O O A SER A 1 305 ? 10.911 1.387 34.857 0.50 12.20 305 SER A O 1
ATOM 2554 O O B SER A 1 305 ? 11.053 1.546 34.667 0.50 13.20 305 SER A O 1
ATOM 2559 N N . LEU A 1 306 ? 9.171 2.785 34.544 1.00 12.63 306 LEU A N 1
ATOM 2560 C CA . LEU A 1 306 ? 9.704 3.792 35.483 1.00 13.33 306 LEU A CA 1
ATOM 2561 C C . LEU A 1 306 ? 9.812 3.238 36.909 1.00 13.27 306 LEU A C 1
ATOM 2562 O O . LEU A 1 306 ? 10.796 3.489 37.600 1.00 14.62 306 LEU A O 1
ATOM 2567 N N . ILE A 1 307 ? 8.819 2.459 37.316 1.00 12.89 307 ILE A N 1
ATOM 2568 C CA . ILE A 1 307 ? 8.910 1.797 38.609 1.00 14.34 307 ILE A CA 1
ATOM 2569 C C . ILE A 1 307 ? 10.095 0.834 38.612 1.00 14.10 307 ILE A C 1
ATOM 2570 O O . ILE A 1 307 ? 10.860 0.788 39.608 1.00 14.18 307 ILE A O 1
ATOM 2575 N N . ASP A 1 308 ? 10.298 0.124 37.499 1.00 13.75 308 ASP A N 1
ATOM 2576 C CA . ASP A 1 308 ? 11.422 -0.833 37.484 1.00 14.15 308 ASP A CA 1
ATOM 2577 C C . ASP A 1 308 ? 12.776 -0.154 37.627 1.00 14.33 308 ASP A C 1
ATOM 2578 O O . ASP A 1 308 ? 13.725 -0.706 38.233 1.00 17.00 308 ASP A O 1
ATOM 2583 N N . LEU A 1 309 ? 12.892 1.072 37.117 1.00 14.22 309 LEU A N 1
ATOM 2584 C CA . LEU A 1 309 ? 14.126 1.813 37.158 1.00 16.26 309 LEU A CA 1
ATOM 2585 C C . LEU A 1 309 ? 14.331 2.504 38.509 1.00 17.26 309 LEU A C 1
ATOM 2586 O O . LEU A 1 309 ? 15.397 3.088 38.759 1.00 21.00 309 LEU A O 1
ATOM 2591 N N . GLY A 1 310 ? 13.337 2.429 39.389 1.00 17.42 310 GLY A N 1
ATOM 2592 C CA . GLY A 1 310 ? 13.475 2.950 40.736 1.00 17.31 310 GLY A CA 1
ATOM 2593 C C . GLY A 1 310 ? 12.652 4.154 41.123 1.00 17.33 310 GLY A C 1
ATOM 2594 O O . GLY A 1 310 ? 12.773 4.608 42.253 1.00 18.52 310 GLY A O 1
ATOM 2595 N N . LEU A 1 311 ? 11.849 4.687 40.194 1.00 16.11 311 LEU A N 1
ATOM 2596 C CA . LEU A 1 311 ? 10.998 5.829 40.588 1.00 16.52 311 LEU A CA 1
ATOM 2597 C C . LEU A 1 311 ? 9.708 5.348 41.242 1.00 15.74 311 LEU A C 1
ATOM 2598 O O . LEU A 1 311 ? 9.354 4.179 41.154 1.00 16.38 311 LEU A O 1
ATOM 2603 N N . ASP A 1 312 ? 9.009 6.245 41.936 1.00 16.42 312 ASP A N 1
ATOM 2604 C CA . ASP A 1 312 ? 7.650 5.946 42.419 1.00 17.20 312 ASP A CA 1
ATOM 2605 C C . ASP A 1 312 ? 6.580 6.354 41.411 1.00 15.72 312 ASP A C 1
ATOM 2606 O O . ASP A 1 312 ? 6.871 7.186 40.545 1.00 15.47 312 ASP A O 1
ATOM 2611 N N . LYS A 1 313 ? 5.369 5.801 41.510 1.00 16.21 313 LYS A N 1
ATOM 2612 C CA . LYS A 1 313 ? 4.245 6.402 40.780 1.00 16.78 313 LYS A CA 1
ATOM 2613 C C . LYS A 1 313 ? 4.200 7.878 41.091 1.00 15.66 313 LYS A C 1
ATOM 2614 O O . LYS A 1 313 ? 4.428 8.276 42.225 1.00 16.42 313 LYS A O 1
ATOM 2620 N N . PRO A 1 314 ? 3.839 8.714 40.113 1.00 14.83 314 PRO A N 1
ATOM 2621 C CA . PRO A 1 314 ? 3.755 10.114 40.437 1.00 14.22 314 PRO A CA 1
ATOM 2622 C C . PRO A 1 314 ? 2.668 10.402 41.492 1.00 13.23 314 PRO A C 1
ATOM 2623 O O . PRO A 1 314 ? 1.672 9.698 41.580 1.00 14.39 314 PRO A O 1
ATOM 2627 N N . TRP A 1 315 ? 2.848 11.480 42.232 1.00 13.05 315 TRP A N 1
ATOM 2628 C CA . TRP A 1 315 ? 1.896 11.813 43.283 1.00 13.07 315 TRP A CA 1
ATOM 2629 C C . TRP A 1 315 ? 0.486 12.002 42.738 1.00 13.44 315 TRP A C 1
ATOM 2630 O O . TRP A 1 315 ? -0.527 11.702 43.405 1.00 14.24 315 TRP A O 1
ATOM 2641 N N . TYR A 1 316 ? 0.391 12.475 41.489 1.00 12.14 316 TYR A N 1
ATOM 2642 C CA . TYR A 1 316 ? -0.914 12.802 40.890 1.00 11.26 316 TYR A CA 1
ATOM 2643 C C . TYR A 1 316 ? -1.549 11.623 40.176 1.00 12.42 316 TYR A C 1
ATOM 2644 O O . TYR A 1 316 ? -2.494 11.813 39.393 1.00 12.08 316 TYR A O 1
ATOM 2653 N N . TRP A 1 317 ? -1.106 10.388 40.474 1.00 12.57 317 TRP A N 1
ATOM 2654 C CA . TRP A 1 317 ? -1.637 9.197 39.795 1.00 14.66 317 TRP A CA 1
ATOM 2655 C C . TRP A 1 317 ? -3.141 9.177 39.674 1.00 14.24 317 TRP A C 1
ATOM 2656 O O . TRP A 1 317 ? -3.682 8.979 38.583 1.00 14.11 317 TRP A O 1
ATOM 2667 N N . ASP A 1 318 ? -3.844 9.365 40.782 1.00 12.91 318 ASP A N 1
ATOM 2668 C CA . ASP A 1 318 ? -5.312 9.220 40.715 1.00 12.99 318 ASP A CA 1
ATOM 2669 C C . ASP A 1 318 ? -5.940 10.367 39.918 1.00 12.83 318 ASP A C 1
ATOM 2670 O O . ASP A 1 318 ? -6.938 10.130 39.199 1.00 13.52 318 ASP A O 1
ATOM 2675 N N . LEU A 1 319 ? -5.368 11.570 40.008 1.00 11.70 319 LEU A N 1
ATOM 2676 C CA . LEU A 1 319 ? -5.853 12.681 39.166 1.00 13.28 319 LEU A CA 1
ATOM 2677 C C . LEU A 1 319 ? -5.683 12.321 37.685 1.00 12.76 319 LEU A C 1
ATOM 2678 O O . LEU A 1 319 ? -6.528 12.650 36.837 1.00 13.37 319 LEU A O 1
ATOM 2683 N N . PHE A 1 320 ? -4.544 11.720 37.380 1.00 13.10 320 PHE A N 1
ATOM 2684 C CA . PHE A 1 320 ? -4.214 11.369 35.994 1.00 12.46 320 PHE A CA 1
ATOM 2685 C C . PHE A 1 320 ? -5.222 10.349 35.473 1.00 13.51 320 PHE A C 1
ATOM 2686 O O . PHE A 1 320 ? -5.710 10.488 34.341 1.00 12.66 320 PHE A O 1
ATOM 2694 N N . LEU A 1 321 ? -5.533 9.333 36.270 1.00 12.18 321 LEU A N 1
ATOM 2695 C CA . LEU A 1 321 ? -6.449 8.281 35.839 1.00 12.69 321 LEU A CA 1
ATOM 2696 C C . LEU A 1 321 ? -7.834 8.866 35.541 1.00 11.95 321 LEU A C 1
ATOM 2697 O O . LEU A 1 321 ? -8.449 8.522 34.538 1.00 13.70 321 LEU A O 1
ATOM 2702 N N . LYS A 1 322 ? -8.336 9.756 36.397 1.00 12.83 322 LYS A N 1
ATOM 2703 C CA . LYS A 1 322 ? -9.601 10.433 36.146 1.00 13.83 322 LYS A CA 1
ATOM 2704 C C . LYS A 1 322 ? -9.513 11.271 34.859 1.00 13.58 322 LYS A C 1
ATOM 2705 O O . LYS A 1 322 ? -10.422 11.238 34.033 1.00 14.23 322 LYS A O 1
ATOM 2711 N N . ASP A 1 323 ? -8.400 11.976 34.661 1.00 12.71 323 ASP A N 1
ATOM 2712 C CA . ASP A 1 323 ? -8.177 12.802 33.448 1.00 11.65 323 ASP A CA 1
ATOM 2713 C C . ASP A 1 323 ? -8.252 11.960 32.180 1.00 12.62 323 ASP A C 1
ATOM 2714 O O . ASP A 1 323 ? -8.738 12.449 31.164 1.00 12.57 323 ASP A O 1
ATOM 2719 N N . ILE A 1 324 ? -7.742 10.724 32.201 1.00 11.55 324 ILE A N 1
ATOM 2720 C CA . ILE A 1 324 ? -7.762 9.914 31.002 1.00 11.88 324 ILE A CA 1
ATOM 2721 C C . ILE A 1 324 ? -9.209 9.611 30.569 1.00 12.43 324 ILE A C 1
ATOM 2722 O O . ILE A 1 324 ? -9.497 9.471 29.361 1.00 13.57 324 ILE A O 1
ATOM 2727 N N . ASP A 1 325 ? -10.140 9.544 31.535 1.00 13.01 325 ASP A N 1
ATOM 2728 C CA . ASP A 1 325 ? -11.558 9.273 31.231 1.00 13.83 325 ASP A CA 1
ATOM 2729 C C . ASP A 1 325 ? -12.281 10.509 30.693 1.00 13.69 325 ASP A C 1
ATOM 2730 O O . ASP A 1 325 ? -13.331 10.383 30.055 1.00 14.66 325 ASP A O 1
ATOM 2735 N N . GLU A 1 326 ? -11.724 11.697 30.874 1.00 12.68 326 GLU A N 1
ATOM 2736 C CA . GLU A 1 326 ? -12.472 12.958 30.748 1.00 14.17 326 GLU A CA 1
ATOM 2737 C C . GLU A 1 326 ? -11.862 14.008 29.851 1.00 14.09 326 GLU A C 1
ATOM 2738 O O . GLU A 1 326 ? -12.563 14.651 29.066 1.00 15.06 326 GLU A O 1
ATOM 2744 N N . LEU A 1 327 ? -10.564 14.255 29.985 1.00 12.11 327 LEU A N 1
ATOM 2745 C CA . LEU A 1 327 ? -9.988 15.477 29.476 1.00 11.46 327 LEU A CA 1
ATOM 2746 C C . LEU A 1 327 ? -10.115 15.626 27.928 1.00 11.97 327 LEU A C 1
ATOM 2747 O O . LEU A 1 327 ? -10.527 16.685 27.414 1.00 12.18 327 LEU A O 1
ATOM 2752 N N . HIS A 1 328 ? -9.698 14.592 27.194 1.00 11.60 328 HIS A N 1
ATOM 2753 C CA . HIS A 1 328 ? -9.671 14.692 25.750 1.00 11.67 328 HIS A CA 1
ATOM 2754 C C . HIS A 1 328 ? -11.068 14.874 25.128 1.00 12.06 328 HIS A C 1
ATOM 2755 O O . HIS A 1 328 ? -11.160 15.407 24.052 1.00 11.58 328 HIS A O 1
ATOM 2762 N N . HIS A 1 329 ? -12.107 14.416 25.808 1.00 11.47 329 HIS A N 1
ATOM 2763 C CA . HIS A 1 329 ? -13.492 14.655 25.295 1.00 12.18 329 HIS A CA 1
ATOM 2764 C C . HIS A 1 329 ? -13.790 16.123 25.287 1.00 12.89 329 HIS A C 1
ATOM 2765 O O . HIS A 1 329 ? -14.439 16.632 24.329 1.00 11.37 329 HIS A O 1
ATOM 2772 N N . SER A 1 330 ? -13.317 16.833 26.299 1.00 11.93 330 SER A N 1
ATOM 2773 C CA . SER A 1 330 ? -13.499 18.282 26.316 1.00 12.17 330 SER A CA 1
ATOM 2774 C C . SER A 1 330 ? -12.531 19.017 25.384 1.00 12.01 330 SER A C 1
ATOM 2775 O O . SER A 1 330 ? -12.881 19.996 24.733 1.00 12.36 330 SER A O 1
ATOM 2778 N N . TYR A 1 331 ? -11.269 18.575 25.324 1.00 11.51 331 TYR A N 1
ATOM 2779 C CA . TYR A 1 331 ? -10.354 19.172 24.405 1.00 10.73 331 TYR A CA 1
ATOM 2780 C C . TYR A 1 331 ? -10.850 19.012 22.959 1.00 10.62 331 TYR A C 1
ATOM 2781 O O . TYR A 1 331 ? -10.724 19.962 22.167 1.00 11.73 331 TYR A O 1
ATOM 2790 N N . HIS A 1 332 ? -11.334 17.819 22.620 1.00 11.13 332 HIS A N 1
ATOM 2791 C CA . HIS A 1 332 ? -11.965 17.625 21.285 1.00 10.60 332 HIS A CA 1
ATOM 2792 C C . HIS A 1 332 ? -13.081 18.648 21.023 1.00 11.46 332 HIS A C 1
ATOM 2793 O O . HIS A 1 332 ? -13.110 19.290 19.958 1.00 11.68 332 HIS A O 1
ATOM 2800 N N . MET A 1 333 ? -13.962 18.801 22.001 1.00 11.63 333 MET A N 1
ATOM 2801 C CA . MET A 1 333 ? -15.081 19.732 21.827 1.00 12.04 333 MET A CA 1
ATOM 2802 C C . MET A 1 333 ? -14.587 21.163 21.634 1.00 11.69 333 MET A C 1
ATOM 2803 O O . MET A 1 333 ? -15.122 21.922 20.793 1.00 12.68 333 MET A O 1
ATOM 2808 N N . GLY A 1 334 ? -13.569 21.578 22.401 1.00 11.85 334 GLY A N 1
ATOM 2809 C CA . GLY A 1 334 ? -12.943 22.869 22.226 1.00 12.37 334 GLY A CA 1
ATOM 2810 C C . GLY A 1 334 ? -12.315 23.067 20.862 1.00 12.95 334 GLY A C 1
ATOM 2811 O O . GLY A 1 334 ? -12.487 24.112 20.213 1.00 13.64 334 GLY A O 1
ATOM 2812 N N . VAL A 1 335 ? -11.519 22.092 20.426 1.00 12.22 335 VAL A N 1
ATOM 2813 C CA . VAL A 1 335 ? -10.890 22.202 19.113 1.00 12.52 335 VAL A CA 1
ATOM 2814 C C . VAL A 1 335 ? -11.964 22.255 17.997 1.00 11.84 335 VAL A C 1
ATOM 2815 O O . VAL A 1 335 ? -11.777 22.998 17.035 1.00 11.99 335 VAL A O 1
ATOM 2819 N N . TRP A 1 336 ? -13.038 21.483 18.132 1.00 11.75 336 TRP A N 1
ATOM 2820 C CA . TRP A 1 336 ? -14.058 21.443 17.098 1.00 11.83 336 TRP A CA 1
ATOM 2821 C C . TRP A 1 336 ? -14.865 22.765 17.121 1.00 12.24 336 TRP A C 1
ATOM 2822 O O . TRP A 1 336 ? -15.051 23.408 16.068 1.00 12.12 336 TRP A O 1
ATOM 2833 N N . TYR A 1 337 ? -15.318 23.182 18.312 1.00 12.77 337 TYR A N 1
ATOM 2834 C CA . TYR A 1 337 ? -16.130 24.400 18.321 1.00 12.42 337 TYR A CA 1
ATOM 2835 C C . TYR A 1 337 ? -15.309 25.609 17.854 1.00 12.31 337 TYR A C 1
ATOM 2836 O O . TYR A 1 337 ? -15.823 26.476 17.118 1.00 13.32 337 TYR A O 1
ATOM 2845 N N . TRP A 1 338 ? -14.030 25.685 18.238 1.00 12.65 338 TRP A N 1
ATOM 2846 C CA . TRP A 1 338 ? -13.102 26.724 17.790 1.00 11.74 338 TRP A CA 1
ATOM 2847 C C . TRP A 1 338 ? -12.272 26.258 16.556 1.00 11.82 338 TRP A C 1
ATOM 2848 O O . TRP A 1 338 ? -11.126 26.685 16.355 1.00 12.96 338 TRP A O 1
ATOM 2859 N N . ARG A 1 339 ? -12.893 25.432 15.721 1.00 10.94 339 ARG A N 1
ATOM 2860 C CA . ARG A 1 339 ? -12.150 24.856 14.549 1.00 10.80 339 ARG A CA 1
ATOM 2861 C C . ARG A 1 339 ? -11.513 25.920 13.665 1.00 11.43 339 ARG A C 1
ATOM 2862 O O . ARG A 1 339 ? -10.439 25.727 13.061 1.00 10.63 339 ARG A O 1
ATOM 2870 N N . THR A 1 340 ? -12.126 27.123 13.559 1.00 12.18 340 THR A N 1
ATOM 2871 C CA . THR A 1 340 ? -11.548 28.150 12.712 1.00 12.98 340 THR A CA 1
ATOM 2872 C C . THR A 1 340 ? -10.148 28.626 13.133 1.00 12.35 340 THR A C 1
ATOM 2873 O O . THR A 1 340 ? -9.434 29.241 12.362 1.00 14.09 340 THR A O 1
ATOM 2877 N N . THR A 1 341 ? -9.749 28.295 14.386 1.00 12.36 341 THR A N 1
ATOM 2878 C CA . THR A 1 341 ? -8.423 28.644 14.909 1.00 12.33 341 THR A CA 1
ATOM 2879 C C . THR A 1 341 ? -7.361 27.538 14.704 1.00 11.43 341 THR A C 1
ATOM 2880 O O . THR A 1 341 ? -6.217 27.774 14.999 1.00 13.94 341 THR A O 1
ATOM 2884 N N . ALA A 1 342 ? -7.814 26.399 14.179 1.00 11.67 342 ALA A N 1
ATOM 2885 C CA . ALA A 1 342 ? -6.915 25.277 13.866 1.00 12.24 342 ALA A CA 1
ATOM 2886 C C . ALA A 1 342 ? -6.475 25.312 12.411 1.00 12.89 342 ALA A C 1
ATOM 2887 O O . ALA A 1 342 ? -7.147 25.920 11.550 1.00 13.48 342 ALA A O 1
ATOM 2889 N N . TRP A 1 343 ? -5.356 24.661 12.105 1.00 11.53 343 TRP A N 1
ATOM 2890 C CA . TRP A 1 343 ? -4.903 24.551 10.715 1.00 11.78 343 TRP A CA 1
ATOM 2891 C C . TRP A 1 343 ? -5.345 23.223 10.065 1.00 11.26 343 TRP A C 1
ATOM 2892 O O . TRP A 1 343 ? -4.840 22.917 8.977 1.00 12.48 343 TRP A O 1
ATOM 2903 N N . TRP A 1 344 ? -6.167 22.421 10.764 1.00 10.54 344 TRP A N 1
ATOM 2904 C CA . TRP A 1 344 ? -6.767 21.226 10.235 1.00 10.08 344 TRP A CA 1
ATOM 2905 C C . TRP A 1 344 ? -8.267 21.314 10.371 1.00 10.61 344 TRP A C 1
ATOM 2906 O O . TRP A 1 344 ? -8.782 22.232 11.014 1.00 12.09 344 TRP A O 1
ATOM 2917 N N . ASN A 1 345 ? -8.968 20.372 9.771 1.00 10.29 345 ASN A N 1
ATOM 2918 C CA . ASN A 1 345 ? -10.420 20.413 9.788 1.00 10.88 345 ASN A CA 1
ATOM 2919 C C . ASN A 1 345 ? -10.951 19.358 10.730 1.00 11.05 345 ASN A C 1
ATOM 2920 O O . ASN A 1 345 ? -11.072 18.167 10.417 1.00 11.27 345 ASN A O 1
ATOM 2925 N N . PRO A 1 346 ? -11.271 19.746 11.970 1.00 11.93 346 PRO A N 1
ATOM 2926 C CA . PRO A 1 346 ? -11.696 18.718 12.935 1.00 12.56 346 PRO A CA 1
ATOM 2927 C C . PRO A 1 346 ? -12.986 18.006 12.532 1.00 12.94 346 PRO A C 1
ATOM 2928 O O . PRO A 1 346 ? -13.868 18.649 11.960 1.00 13.00 346 PRO A O 1
ATOM 2932 N N . ALA A 1 347 ? -13.061 16.691 12.701 1.00 13.06 347 ALA A N 1
ATOM 2933 C CA . ALA A 1 347 ? -14.274 15.952 12.520 1.00 13.29 347 ALA A CA 1
ATOM 2934 C C . ALA A 1 347 ? -15.067 15.931 13.829 1.00 13.50 347 ALA A C 1
ATOM 2935 O O . ALA A 1 347 ? -14.505 15.691 14.899 1.00 14.09 347 ALA A O 1
ATOM 2937 N N . ALA A 1 348 ? -16.356 16.229 13.788 1.00 12.87 348 ALA A N 1
ATOM 2938 C CA . ALA A 1 348 ? -17.165 16.194 15.024 1.00 12.32 348 ALA A CA 1
ATOM 2939 C C . ALA A 1 348 ? -17.227 14.809 15.662 1.00 12.40 348 ALA A C 1
ATOM 2940 O O . ALA A 1 348 ? -17.089 14.692 16.903 1.00 12.28 348 ALA A O 1
ATOM 2942 N N . GLY A 1 349 ? -17.430 13.757 14.866 1.00 12.39 349 GLY A N 1
ATOM 2943 C CA . GLY A 1 349 ? -17.357 12.381 15.375 1.00 13.04 349 GLY A CA 1
ATOM 2944 C C . GLY A 1 349 ? -18.509 11.986 16.290 1.00 13.75 349 GLY A C 1
ATOM 2945 O O . GLY A 1 349 ? -18.355 11.173 17.199 1.00 14.21 349 GLY A O 1
ATOM 2946 N N . VAL A 1 350 ? -19.705 12.530 15.999 1.00 13.60 350 VAL A N 1
ATOM 2947 C CA . VAL A 1 350 ? -20.829 12.305 16.894 1.00 13.92 350 VAL A CA 1
ATOM 2948 C C . VAL A 1 350 ? -22.085 11.866 16.132 1.00 15.54 350 VAL A C 1
ATOM 2949 O O . VAL A 1 350 ? -23.196 12.135 16.579 1.00 17.01 350 VAL A O 1
ATOM 2953 N N . THR A 1 351 ? -21.904 11.111 15.048 1.00 16.33 351 THR A N 1
ATOM 2954 C CA . THR A 1 351 ? -23.048 10.395 14.465 1.00 16.46 351 THR A CA 1
ATOM 2955 C C . THR A 1 351 ? -23.569 9.371 15.473 1.00 16.48 351 THR A C 1
ATOM 2956 O O . THR A 1 351 ? -22.877 8.967 16.402 1.00 15.18 351 THR A O 1
ATOM 2960 N N . PRO A 1 352 ? -24.805 8.916 15.317 1.00 16.82 352 PRO A N 1
ATOM 2961 C CA . PRO A 1 352 ? -25.316 7.998 16.305 1.00 17.10 352 PRO A CA 1
ATOM 2962 C C . PRO A 1 352 ? -24.424 6.756 16.539 1.00 17.13 352 PRO A C 1
ATOM 2963 O O . PRO A 1 352 ? -24.231 6.342 17.684 1.00 17.24 352 PRO A O 1
ATOM 2967 N N . GLU A 1 353 ? -23.894 6.166 15.472 1.00 18.31 353 GLU A N 1
ATOM 2968 C CA . GLU A 1 353 ? -23.089 4.953 15.604 1.00 17.78 353 GLU A CA 1
ATOM 2969 C C . GLU A 1 353 ? -21.788 5.250 16.399 1.00 16.80 353 GLU A C 1
ATOM 2970 O O . GLU A 1 353 ? -21.321 4.429 17.220 1.00 17.78 353 GLU A O 1
ATOM 2976 N N . GLU A 1 354 ? -21.263 6.451 16.190 1.00 15.34 354 GLU A N 1
ATOM 2977 C CA . GLU A 1 354 ? -20.067 6.899 16.925 1.00 14.65 354 GLU A CA 1
ATOM 2978 C C . GLU A 1 354 ? -20.383 7.154 18.389 1.00 15.39 354 GLU A C 1
ATOM 2979 O O . GLU A 1 354 ? -19.602 6.808 19.287 1.00 15.72 354 GLU A O 1
ATOM 2985 N N . ARG A 1 355 ? -21.544 7.757 18.643 1.00 15.16 355 ARG A N 1
ATOM 2986 C CA . ARG A 1 355 ? -21.934 8.004 20.028 1.00 16.00 355 ARG A CA 1
ATOM 2987 C C . ARG A 1 355 ? -22.171 6.692 20.780 1.00 16.56 355 ARG A C 1
ATOM 2988 O O . ARG A 1 355 ? -21.910 6.625 21.989 1.00 16.99 355 ARG A O 1
ATOM 2996 N N . ASP A 1 356 ? -22.633 5.647 20.089 1.00 16.38 356 ASP A N 1
ATOM 2997 C CA . ASP A 1 356 ? -22.777 4.331 20.722 1.00 17.34 356 ASP A CA 1
ATOM 2998 C C . ASP A 1 356 ? -21.392 3.772 21.141 1.00 16.76 356 ASP A C 1
ATOM 2999 O O . ASP A 1 356 ? -21.243 3.172 22.201 1.00 17.38 356 ASP A O 1
ATOM 3004 N N . TRP A 1 357 ? -20.410 3.945 20.260 1.00 14.90 357 TRP A N 1
ATOM 3005 C CA . TRP A 1 357 ? -19.049 3.498 20.551 1.00 15.19 357 TRP A CA 1
ATOM 3006 C C . TRP A 1 357 ? -18.469 4.318 21.695 1.00 14.63 357 TRP A C 1
ATOM 3007 O O . TRP A 1 357 ? -17.870 3.783 22.620 1.00 14.12 357 TRP A O 1
ATOM 3018 N N . LEU A 1 358 ? -18.638 5.633 21.642 1.00 13.62 358 LEU A N 1
ATOM 3019 C CA . LEU A 1 358 ? -18.203 6.461 22.764 1.00 13.60 358 LEU A CA 1
ATOM 3020 C C . LEU A 1 358 ? -18.834 6.032 24.084 1.00 13.79 358 LEU A C 1
ATOM 3021 O O . LEU A 1 358 ? -18.163 5.990 25.134 1.00 15.12 358 LEU A O 1
ATOM 3026 N N . GLU A 1 359 ? -20.122 5.667 24.063 1.00 15.44 359 GLU A N 1
ATOM 3027 C CA . GLU A 1 359 ? -20.773 5.225 25.292 1.00 16.06 359 GLU A CA 1
ATOM 3028 C C . GLU A 1 359 ? -20.216 3.898 25.809 1.00 16.87 359 GLU A C 1
ATOM 3029 O O . GLU A 1 359 ? -20.080 3.680 27.015 1.00 17.19 359 GLU A O 1
ATOM 3035 N N . GLU A 1 360 ? -19.918 2.991 24.888 1.00 16.36 360 GLU A N 1
ATOM 3036 C CA . GLU A 1 360 ? -19.292 1.743 25.280 1.00 16.38 360 GLU A CA 1
ATOM 3037 C C . GLU A 1 360 ? -17.899 1.948 25.867 1.00 16.02 360 GLU A C 1
ATOM 3038 O O . GLU A 1 360 ? -17.520 1.275 26.824 1.00 16.99 360 GLU A O 1
ATOM 3044 N N . LYS A 1 361 ? -17.131 2.863 25.269 1.00 14.61 361 LYS A N 1
ATOM 3045 C CA . LYS A 1 361 ? -15.727 3.070 25.673 1.00 14.69 361 LYS A CA 1
ATOM 3046 C C . LYS A 1 361 ? -15.633 3.977 26.906 1.00 13.79 361 LYS A C 1
ATOM 3047 O O . LYS A 1 361 ? -14.657 3.906 27.675 1.00 15.02 361 LYS A O 1
ATOM 3053 N N . TYR A 1 362 ? -16.683 4.786 27.152 1.00 14.42 362 TYR A N 1
ATOM 3054 C CA . TYR A 1 362 ? -16.697 5.738 28.236 1.00 13.66 362 TYR A CA 1
ATOM 3055 C C . TYR A 1 362 ? -18.111 5.836 28.788 1.00 14.95 362 TYR A C 1
ATOM 3056 O O . TYR A 1 362 ? -18.816 6.801 28.496 1.00 15.61 362 TYR A O 1
ATOM 3065 N N . PRO A 1 363 ? -18.523 4.847 29.588 1.00 14.94 363 PRO A N 1
ATOM 3066 C CA . PRO A 1 363 ? -19.909 4.863 30.075 1.00 16.06 363 PRO A CA 1
ATOM 3067 C C . PRO A 1 363 ? -20.274 6.192 30.737 1.00 16.30 363 PRO A C 1
ATOM 3068 O O . PRO A 1 363 ? -19.504 6.736 31.532 1.00 17.21 363 PRO A O 1
ATOM 3072 N N . GLY A 1 364 ? -21.445 6.724 30.383 1.00 15.37 364 GLY A N 1
ATOM 3073 C CA . GLY A 1 364 ? -21.825 8.044 30.854 1.00 15.13 364 GLY A CA 1
ATOM 3074 C C . GLY A 1 364 ? -21.565 9.173 29.878 1.00 14.33 364 GLY A C 1
ATOM 3075 O O . GLY A 1 364 ? -21.956 10.327 30.130 1.00 16.17 364 GLY A O 1
ATOM 3076 N N . TRP A 1 365 ? -20.927 8.861 28.746 1.00 14.20 365 TRP A N 1
ATOM 3077 C CA . TRP A 1 365 ? -20.549 9.883 27.795 1.00 14.22 365 TRP A CA 1
ATOM 3078 C C . TRP A 1 365 ? -21.758 10.701 27.332 1.00 15.07 365 TRP A C 1
ATOM 3079 O O . TRP A 1 365 ? -21.691 11.932 27.257 1.00 13.64 365 TRP A O 1
ATOM 3090 N N . ASN A 1 366 ? -22.860 10.017 27.009 1.00 14.76 366 ASN A N 1
ATOM 3091 C CA . ASN A 1 366 ? -23.993 10.737 26.427 1.00 15.96 366 ASN A CA 1
ATOM 3092 C C . ASN A 1 366 ? -24.689 11.697 27.393 1.00 15.28 366 ASN A C 1
ATOM 3093 O O . ASN A 1 366 ? -25.241 12.727 26.963 1.00 16.57 366 ASN A O 1
ATOM 3098 N N . LYS A 1 367 ? -24.609 11.400 28.678 1.00 16.44 367 LYS A N 1
ATOM 3099 C CA . LYS A 1 367 ? -25.190 12.316 29.682 1.00 17.26 367 LYS A CA 1
ATOM 3100 C C . LYS A 1 367 ? -24.254 13.450 30.070 1.00 16.71 367 LYS A C 1
ATOM 3101 O O . LYS A 1 367 ? -24.598 14.307 30.884 1.00 17.38 367 LYS A O 1
ATOM 3107 N N . ARG A 1 368 ? -23.044 13.460 29.503 1.00 15.33 368 ARG A N 1
ATOM 3108 C CA . ARG A 1 368 ? -22.066 14.495 29.768 1.00 15.35 368 ARG A CA 1
ATOM 3109 C C . ARG A 1 368 ? -21.815 15.262 28.469 1.00 15.20 368 ARG A C 1
ATOM 3110 O O . ARG A 1 368 ? -22.597 16.133 28.108 1.00 14.44 368 ARG A O 1
ATOM 3118 N N . TRP A 1 369 ? -20.745 14.932 27.742 1.00 14.30 369 TRP A N 1
ATOM 3119 C CA . TRP A 1 369 ? -20.468 15.601 26.455 1.00 14.87 369 TRP A CA 1
ATOM 3120 C C . TRP A 1 369 ? -21.626 15.480 25.472 1.00 13.47 369 TRP A C 1
ATOM 3121 O O . TRP A 1 369 ? -21.828 16.379 24.686 1.00 14.28 369 TRP A O 1
ATOM 3132 N N . GLY A 1 370 ? -22.369 14.374 25.533 1.00 14.59 370 GLY A N 1
ATOM 3133 C CA . GLY A 1 370 ? -23.499 14.193 24.625 1.00 14.63 370 GLY A CA 1
ATOM 3134 C C . GLY A 1 370 ? -24.496 15.314 24.767 1.00 15.87 370 GLY A C 1
ATOM 3135 O O . GLY A 1 370 ? -25.164 15.656 23.785 1.00 15.73 370 GLY A O 1
ATOM 3136 N N . ARG A 1 371 ? -24.602 15.889 25.971 1.00 14.75 371 ARG A N 1
ATOM 3137 C CA . ARG A 1 371 ? -25.580 16.995 26.167 1.00 15.47 371 ARG A CA 1
ATOM 3138 C C . ARG A 1 371 ? -25.216 18.184 25.319 1.00 16.04 371 ARG A C 1
ATOM 3139 O O . ARG A 1 371 ? -26.100 18.846 24.702 1.00 16.27 371 ARG A O 1
ATOM 3147 N N . CYS A 1 372 ? -23.924 18.485 25.242 1.00 15.77 372 CYS A N 1
ATOM 3148 C CA . CYS A 1 372 ? -23.456 19.585 24.413 1.00 14.82 372 CYS A CA 1
ATOM 3149 C C . CYS A 1 372 ? -23.625 19.273 22.933 1.00 15.31 372 CYS A C 1
ATOM 3150 O O . CYS A 1 372 ? -24.079 20.111 22.153 1.00 14.93 372 CYS A O 1
ATOM 3153 N N . TRP A 1 373 ? -23.246 18.068 22.522 1.00 15.13 373 TRP A N 1
ATOM 3154 C CA . TRP A 1 373 ? -23.399 17.685 21.136 1.00 14.94 373 TRP A CA 1
ATOM 3155 C C . TRP A 1 373 ? -24.854 17.623 20.705 1.00 15.40 373 TRP A C 1
ATOM 3156 O O . TRP A 1 373 ? -25.102 17.814 19.536 1.00 15.76 373 TRP A O 1
ATOM 3167 N N . ASP A 1 374 ? -25.771 17.338 21.623 1.00 14.63 374 ASP A N 1
ATOM 3168 C CA . ASP A 1 374 ? -27.209 17.410 21.314 1.00 15.92 374 ASP A CA 1
ATOM 3169 C C . ASP A 1 374 ? -27.577 18.823 20.868 1.00 15.91 374 ASP A C 1
ATOM 3170 O O . ASP A 1 374 ? -28.349 18.990 19.900 1.00 17.34 374 ASP A O 1
ATOM 3175 N N . VAL A 1 375 ? -27.094 19.836 21.584 1.00 15.81 375 VAL A N 1
ATOM 3176 C CA . VAL A 1 375 ? -27.424 21.229 21.226 1.00 15.89 375 VAL A CA 1
ATOM 3177 C C . VAL A 1 375 ? -26.860 21.569 19.862 1.00 16.02 375 VAL A C 1
ATOM 3178 O O . VAL A 1 375 ? -27.544 22.099 18.979 1.00 16.73 375 VAL A O 1
ATOM 3182 N N . ILE A 1 376 ? -25.593 21.207 19.655 1.00 15.06 376 ILE A N 1
ATOM 3183 C CA . ILE A 1 376 ? -24.916 21.487 18.437 1.00 15.15 376 ILE A CA 1
ATOM 3184 C C . ILE A 1 376 ? -25.634 20.770 17.305 1.00 14.69 376 ILE A C 1
ATOM 3185 O O . ILE A 1 376 ? -25.843 21.352 16.252 1.00 15.94 376 ILE A O 1
ATOM 3190 N N . THR A 1 377 ? -25.968 19.505 17.496 1.00 15.42 377 THR A N 1
ATOM 3191 C CA . THR A 1 377 ? -26.556 18.725 16.410 1.00 16.39 377 THR A CA 1
ATOM 3192 C C . THR A 1 377 ? -27.886 19.333 15.991 1.00 17.53 377 THR A C 1
ATOM 3193 O O . THR A 1 377 ? -28.141 19.498 14.784 1.00 18.46 377 THR A O 1
ATOM 3197 N N . GLU A 1 378 ? -28.665 19.750 16.978 1.00 17.73 378 GLU A N 1
ATOM 3198 C CA . GLU A 1 378 ? -30.011 20.305 16.662 1.00 19.13 378 GLU A CA 1
ATOM 3199 C C . GLU A 1 378 ? -29.838 21.626 15.925 1.00 18.52 378 GLU A C 1
ATOM 3200 O O . GLU A 1 378 ? -30.575 21.912 14.974 1.00 19.59 378 GLU A O 1
ATOM 3206 N N . ASN A 1 379 ? -28.859 22.442 16.309 1.00 17.97 379 ASN A N 1
ATOM 3207 C CA . ASN A 1 379 ? -28.591 23.695 15.557 1.00 17.72 379 ASN A CA 1
ATOM 3208 C C . ASN A 1 379 ? -28.207 23.427 14.095 1.00 19.70 379 ASN A C 1
ATOM 3209 O O . ASN A 1 379 ? -28.713 24.071 13.191 1.00 19.59 379 ASN A O 1
ATOM 3214 N N . VAL A 1 380 ? -27.352 22.436 13.849 1.00 18.96 380 VAL A N 1
ATOM 3215 C CA . VAL A 1 380 ? -26.974 22.126 12.471 1.00 20.73 380 VAL A CA 1
ATOM 3216 C C . VAL A 1 380 ? -28.198 21.664 11.671 1.00 21.54 380 VAL A C 1
ATOM 3217 O O . VAL A 1 380 ? -28.394 22.117 10.530 1.00 22.59 380 VAL A O 1
ATOM 3221 N N . LEU A 1 381 ? -29.005 20.801 12.267 1.00 21.78 381 LEU A N 1
ATOM 3222 C CA . LEU A 1 381 ? -30.185 20.249 11.572 1.00 23.28 381 LEU A CA 1
ATOM 3223 C C . LEU A 1 381 ? -31.151 21.357 11.202 1.00 24.88 381 LEU A C 1
ATOM 3224 O O . LEU A 1 381 ? -31.842 21.273 10.175 1.00 25.52 381 LEU A O 1
ATOM 3229 N N . ASN A 1 382 ? -31.213 22.391 12.033 1.00 25.01 382 ASN A N 1
ATOM 3230 C CA . ASN A 1 382 ? -32.114 23.511 11.788 1.00 25.71 382 ASN A CA 1
ATOM 3231 C C . ASN A 1 382 ? -31.444 24.667 11.104 1.00 25.47 382 ASN A C 1
ATOM 3232 O O . ASN A 1 382 ? -32.003 25.766 11.074 1.00 25.94 382 ASN A O 1
ATOM 3237 N N . ASP A 1 383 ? -30.234 24.449 10.609 1.00 25.45 383 ASP A N 1
ATOM 3238 C CA . ASP A 1 383 ? -29.457 25.481 9.916 1.00 25.45 383 ASP A CA 1
ATOM 3239 C C . ASP A 1 383 ? -29.274 26.786 10.702 1.00 25.36 383 ASP A C 1
ATOM 3240 O O . ASP A 1 383 ? -29.253 27.874 10.112 1.00 26.23 383 ASP A O 1
ATOM 3245 N N . ARG A 1 384 ? -29.095 26.681 12.020 1.00 23.85 384 ARG A N 1
ATOM 3246 C CA . ARG A 1 384 ? -28.736 27.838 12.832 1.00 23.54 384 ARG A CA 1
ATOM 3247 C C . ARG A 1 384 ? -27.223 27.857 12.973 1.00 22.56 384 ARG A C 1
ATOM 3248 O O . ARG A 1 384 ? -26.688 27.619 14.066 1.00 21.46 384 ARG A O 1
ATOM 3256 N N . MET A 1 385 ? -26.525 28.117 11.880 1.00 20.62 385 MET A N 1
ATOM 3257 C CA . MET A 1 385 ? -25.075 27.919 11.847 1.00 20.08 385 MET A CA 1
ATOM 3258 C C . MET A 1 385 ? -24.312 28.992 12.600 1.00 20.57 385 MET A C 1
ATOM 3259 O O . MET A 1 385 ? -23.147 28.783 12.974 1.00 21.58 385 MET A O 1
ATOM 3264 N N . ASP A 1 386 ? -24.947 30.129 12.878 1.00 20.35 386 ASP A N 1
ATOM 3265 C CA . ASP A 1 386 ? -24.294 31.157 13.694 1.00 20.04 386 ASP A CA 1
ATOM 3266 C C . ASP A 1 386 ? -23.993 30.598 15.087 1.00 18.27 386 ASP A C 1
ATOM 3267 O O . ASP A 1 386 ? -23.049 31.040 15.736 1.00 18.27 386 ASP A O 1
ATOM 3272 N N . LEU A 1 387 ? -24.803 29.651 15.534 1.00 17.41 387 LEU A N 1
ATOM 3273 C CA . LEU A 1 387 ? -24.715 29.106 16.890 1.00 16.71 387 LEU A CA 1
ATOM 3274 C C . LEU A 1 387 ? -23.677 27.983 17.008 1.00 16.63 387 LEU A C 1
ATOM 3275 O O . LEU A 1 387 ? -23.440 27.470 18.111 1.00 16.71 387 LEU A O 1
ATOM 3280 N N A VAL A 1 388 ? -23.073 27.638 15.885 0.50 16.74 388 VAL A N 1
ATOM 3281 N N B VAL A 1 388 ? -23.079 27.558 15.898 0.50 16.19 388 VAL A N 1
ATOM 3282 C CA A VAL A 1 388 ? -22.086 26.576 15.836 0.50 17.09 388 VAL A CA 1
ATOM 3283 C CA B VAL A 1 388 ? -21.979 26.565 15.973 0.50 15.92 388 VAL A CA 1
ATOM 3284 C C A VAL A 1 388 ? -20.690 27.171 15.591 0.50 17.20 388 VAL A C 1
ATOM 3285 C C B VAL A 1 388 ? -20.635 27.184 15.624 0.50 16.67 388 VAL A C 1
ATOM 3286 O O A VAL A 1 388 ? -19.728 26.423 15.381 0.50 17.24 388 VAL A O 1
ATOM 3287 O O B VAL A 1 388 ? -19.658 26.480 15.354 0.50 16.64 388 VAL A O 1
ATOM 3294 N N . SER A 1 389 ? -20.570 28.503 15.641 1.00 16.31 389 SER A N 1
ATOM 3295 C CA . SER A 1 389 ? -19.286 29.187 15.535 1.00 16.49 389 SER A CA 1
ATOM 3296 C C . SER A 1 389 ? -19.171 30.188 16.680 1.00 17.24 389 SER A C 1
ATOM 3297 O O . SER A 1 389 ? -20.187 30.814 17.073 1.00 17.80 389 SER A O 1
ATOM 3300 N N . PRO A 1 390 ? -17.943 30.347 17.243 1.00 16.51 390 PRO A N 1
ATOM 3301 C CA . PRO A 1 390 ? -17.800 31.182 18.421 1.00 16.09 390 PRO A CA 1
ATOM 3302 C C . PRO A 1 390 ? -17.622 32.639 18.140 1.00 16.67 390 PRO A C 1
ATOM 3303 O O . PRO A 1 390 ? -17.212 33.063 17.038 1.00 17.90 390 PRO A O 1
ATOM 3307 N N . GLU A 1 391 ? -17.941 33.419 19.171 1.00 17.21 391 GLU A N 1
ATOM 3308 C CA . GLU A 1 391 ? -17.816 34.848 19.089 1.00 18.09 391 GLU A CA 1
ATOM 3309 C C . GLU A 1 391 ? -16.974 35.409 20.230 1.00 19.00 391 GLU A C 1
ATOM 3310 O O . GLU A 1 391 ? -16.900 36.632 20.442 1.00 20.45 391 GLU A O 1
ATOM 3316 N N . THR A 1 392 ? -16.305 34.513 20.974 1.00 18.19 392 THR A N 1
ATOM 3317 C CA . THR A 1 392 ? -15.320 34.936 21.945 1.00 17.23 392 THR A CA 1
ATOM 3318 C C . THR A 1 392 ? -14.192 33.889 21.997 1.00 17.54 392 THR A C 1
ATOM 3319 O O . THR A 1 392 ? -14.265 32.909 21.259 1.00 17.28 392 THR A O 1
ATOM 3323 N N . LEU A 1 393 ? -13.190 34.090 22.846 1.00 16.22 393 LEU A N 1
ATOM 3324 C CA A LEU A 1 393 ? -12.078 33.120 22.979 1.00 16.76 393 LEU A CA 1
ATOM 3325 C C . LEU A 1 393 ? -12.291 32.298 24.203 1.00 16.09 393 LEU A C 1
ATOM 3326 O O . LEU A 1 393 ? -12.869 32.775 25.173 1.00 15.22 393 LEU A O 1
ATOM 3331 N N . PRO A 1 394 ? -11.811 31.048 24.187 1.00 15.57 394 PRO A N 1
ATOM 3332 C CA . PRO A 1 394 ? -11.771 30.239 25.401 1.00 15.05 394 PRO A CA 1
ATOM 3333 C C . PRO A 1 394 ? -10.731 30.796 26.339 1.00 14.81 394 PRO A C 1
ATOM 3334 O O . PRO A 1 394 ? -9.755 31.369 25.908 1.00 14.12 394 PRO A O 1
ATOM 3338 N N . SER A 1 395 ? -10.929 30.585 27.636 1.00 14.24 395 SER A N 1
ATOM 3339 C CA . SER A 1 395 ? -9.879 30.895 28.592 1.00 13.98 395 SER A CA 1
ATOM 3340 C C . SER A 1 395 ? -8.817 29.812 28.503 1.00 13.59 395 SER A C 1
ATOM 3341 O O . SER A 1 395 ? -9.149 28.631 28.412 1.00 17.20 395 SER A O 1
ATOM 3344 N N . VAL A 1 396 ? -7.573 30.219 28.578 1.00 14.84 396 VAL A N 1
ATOM 3345 C CA . VAL A 1 396 ? -6.443 29.288 28.313 1.00 15.37 396 VAL A CA 1
ATOM 3346 C C . VAL A 1 396 ? -5.536 29.090 29.531 1.00 16.17 396 VAL A C 1
ATOM 3347 O O . VAL A 1 396 ? -5.257 30.049 30.275 1.00 16.24 396 VAL A O 1
ATOM 3351 N N . CYS A 1 397 ? -5.085 27.851 29.743 1.00 13.64 397 CYS A N 1
ATOM 3352 C CA . CYS A 1 397 ? -4.136 27.476 30.855 1.00 13.25 397 CYS A CA 1
ATOM 3353 C C . CYS A 1 397 ? -2.826 28.267 30.707 1.00 12.66 397 CYS A C 1
ATOM 3354 O O . CYS A 1 397 ? -2.272 28.337 29.597 1.00 14.26 397 CYS A O 1
ATOM 3357 N N . ASN A 1 398 ? -2.266 28.798 31.803 1.00 10.76 398 ASN A N 1
ATOM 3358 C CA . ASN A 1 398 ? -0.945 29.429 31.766 1.00 10.96 398 ASN A CA 1
ATOM 3359 C C . ASN A 1 398 ? 0.227 28.453 31.780 1.00 11.20 398 ASN A C 1
ATOM 3360 O O . ASN A 1 398 ? 1.349 28.906 31.672 1.00 14.08 398 ASN A O 1
ATOM 3365 N N . MET A 1 399 ? -0.067 27.156 31.855 1.00 12.21 399 MET A N 1
ATOM 3366 C CA . MET A 1 399 ? 1.003 26.159 31.705 1.00 12.93 399 MET A CA 1
ATOM 3367 C C . MET A 1 399 ? 0.872 25.489 30.337 1.00 12.01 399 MET A C 1
ATOM 3368 O O . MET A 1 399 ? 1.691 25.759 29.470 1.00 11.96 399 MET A O 1
ATOM 3373 N N . SER A 1 400 ? -0.180 24.700 30.153 1.00 12.37 400 SER A N 1
ATOM 3374 C CA . SER A 1 400 ? -0.286 23.898 28.900 1.00 11.66 400 SER A CA 1
ATOM 3375 C C . SER A 1 400 ? -0.615 24.731 27.660 1.00 12.91 400 SER A C 1
ATOM 3376 O O . SER A 1 400 ? -0.413 24.247 26.558 1.00 12.14 400 SER A O 1
ATOM 3379 N N . GLN A 1 401 ? -1.130 25.951 27.850 1.00 11.82 401 GLN A N 1
ATOM 3380 C CA . GLN A 1 401 ? -1.534 26.827 26.731 1.00 10.88 401 GLN A CA 1
ATOM 3381 C C . GLN A 1 401 ? -2.792 26.311 26.014 1.00 11.16 401 GLN A C 1
ATOM 3382 O O . GLN A 1 401 ? -3.012 26.620 24.833 1.00 11.97 401 GLN A O 1
ATOM 3388 N N . ILE A 1 402 ? -3.589 25.480 26.671 1.00 11.48 402 ILE A N 1
ATOM 3389 C CA . ILE A 1 402 ? -4.764 24.871 26.091 1.00 10.89 402 ILE A CA 1
ATOM 3390 C C . ILE A 1 402 ? -5.982 25.367 26.890 1.00 12.44 402 ILE A C 1
ATOM 3391 O O . ILE A 1 402 ? -5.870 25.645 28.114 1.00 11.71 402 ILE A O 1
ATOM 3396 N N . PRO A 1 403 ? -7.159 25.476 26.239 1.00 12.63 403 PRO A N 1
ATOM 3397 C CA . PRO A 1 403 ? -8.376 25.928 26.947 1.00 13.31 403 PRO A CA 1
ATOM 3398 C C . PRO A 1 403 ? -8.645 25.218 28.285 1.00 13.10 403 PRO A C 1
ATOM 3399 O O . PRO A 1 403 ? -8.436 24.015 28.409 1.00 13.08 403 PRO A O 1
ATOM 3403 N N . LEU A 1 404 ? -9.158 26.005 29.245 1.00 13.60 404 LEU A N 1
ATOM 3404 C CA . LEU A 1 404 ? -9.618 25.511 30.536 1.00 13.62 404 LEU A CA 1
ATOM 3405 C C . LEU A 1 404 ? -10.974 24.802 30.410 1.00 13.18 404 LEU A C 1
ATOM 3406 O O . LEU A 1 404 ? -11.974 25.428 30.066 1.00 15.10 404 LEU A O 1
ATOM 3411 N N . VAL A 1 405 ? -11.011 23.513 30.675 1.00 12.82 405 VAL A N 1
ATOM 3412 C CA . VAL A 1 405 ? -12.199 22.698 30.459 1.00 12.54 405 VAL A CA 1
ATOM 3413 C C . VAL A 1 405 ? -12.590 21.914 31.708 1.00 12.41 405 VAL A C 1
ATOM 3414 O O . VAL A 1 405 ? -11.838 21.884 32.719 1.00 12.79 405 VAL A O 1
ATOM 3418 N N . GLY A 1 406 ? -13.720 21.240 31.628 1.00 13.41 406 GLY A N 1
ATOM 3419 C CA . GLY A 1 406 ? -14.226 20.351 32.663 1.00 12.22 406 GLY A CA 1
ATOM 3420 C C . GLY A 1 406 ? -15.275 19.412 32.078 1.00 14.35 406 GLY A C 1
ATOM 3421 O O . GLY A 1 406 ? -15.381 19.285 30.845 1.00 17.79 406 GLY A O 1
ATOM 3422 N N . VAL A 1 407 ? -16.051 18.760 32.930 1.00 14.42 407 VAL A N 1
ATOM 3423 C CA . VAL A 1 407 ? -17.049 17.817 32.489 1.00 14.94 407 VAL A CA 1
ATOM 3424 C C . VAL A 1 407 ? -18.374 18.550 32.362 1.00 14.46 407 VAL A C 1
ATOM 3425 O O . VAL A 1 407 ? -18.800 19.211 33.294 1.00 15.03 407 VAL A O 1
ATOM 3429 N N . PRO A 1 408 ? -19.001 18.489 31.192 1.00 13.58 408 PRO A N 1
ATOM 3430 C CA . PRO A 1 408 ? -20.272 19.201 30.963 1.00 14.26 408 PRO A CA 1
ATOM 3431 C C . PRO A 1 408 ? -21.464 18.319 31.268 1.00 14.75 408 PRO A C 1
ATOM 3432 O O . PRO A 1 408 ? -21.316 17.158 31.680 1.00 15.70 408 PRO A O 1
ATOM 3436 N N . GLY A 1 409 ? -22.672 18.869 31.086 1.00 15.54 409 GLY A N 1
ATOM 3437 C CA . GLY A 1 409 ? -23.869 18.015 31.131 1.00 15.35 409 GLY A CA 1
ATOM 3438 C C . GLY A 1 409 ? -24.390 17.711 32.530 1.00 16.69 409 GLY A C 1
ATOM 3439 O O . GLY A 1 409 ? -24.351 18.572 33.423 1.00 18.71 409 GLY A O 1
ATOM 3440 N N . ASP A 1 410 ? -24.831 16.478 32.730 1.00 17.61 410 ASP A N 1
ATOM 3441 C CA . ASP A 1 410 ? -25.661 16.120 33.905 1.00 18.78 410 ASP A CA 1
ATOM 3442 C C . ASP A 1 410 ? -24.924 16.169 35.247 1.00 20.84 410 ASP A C 1
ATOM 3443 O O . ASP A 1 410 ? -25.563 16.369 36.272 1.00 23.97 410 ASP A O 1
ATOM 3448 N N . ASP A 1 411 ? -23.612 15.971 35.276 1.00 21.76 411 ASP A N 1
ATOM 3449 C CA . ASP A 1 411 ? -22.875 16.164 36.555 1.00 22.52 411 ASP A CA 1
ATOM 3450 C C . ASP A 1 411 ? -21.704 17.125 36.326 1.00 21.94 411 ASP A C 1
ATOM 3451 O O . ASP A 1 411 ? -20.530 16.843 36.593 1.00 24.19 411 ASP A O 1
ATOM 3456 N N . TRP A 1 412 ? -22.077 18.289 35.823 1.00 18.84 412 TRP A N 1
ATOM 3457 C CA . TRP A 1 412 ? -21.160 19.358 35.542 1.00 16.89 412 TRP A CA 1
ATOM 3458 C C . TRP A 1 412 ? -20.135 19.554 36.649 1.00 17.36 412 TRP A C 1
ATOM 3459 O O . TRP A 1 412 ? -20.483 19.761 37.845 1.00 18.54 412 TRP A O 1
ATOM 3470 N N . ASN A 1 413 ? -18.874 19.643 36.242 1.00 16.67 413 ASN A N 1
ATOM 3471 C CA A ASN A 1 413 ? -17.810 19.888 37.167 1.00 17.06 413 ASN A CA 1
ATOM 3472 C C . ASN A 1 413 ? -16.644 20.519 36.427 1.00 16.65 413 ASN A C 1
ATOM 3473 O O . ASN A 1 413 ? -16.034 19.860 35.576 1.00 18.08 413 ASN A O 1
ATOM 3478 N N . ILE A 1 414 ? -16.301 21.740 36.779 1.00 15.09 414 ILE A N 1
ATOM 3479 C CA . ILE A 1 414 ? -15.172 22.444 36.184 1.00 15.00 414 ILE A CA 1
ATOM 3480 C C . ILE A 1 414 ? -14.395 23.191 37.260 1.00 15.93 414 ILE A C 1
ATOM 3481 O O . ILE A 1 414 ? -14.985 23.844 38.124 1.00 14.99 414 ILE A O 1
ATOM 3486 N N . GLU A 1 415 ? -13.068 23.051 37.236 1.00 14.51 415 GLU A N 1
ATOM 3487 C CA . GLU A 1 415 ? -12.268 23.768 38.202 1.00 14.53 415 GLU A CA 1
ATOM 3488 C C . GLU A 1 415 ? -11.038 24.373 37.559 1.00 14.17 415 GLU A C 1
ATOM 3489 O O . GLU A 1 415 ? -10.328 23.699 36.803 1.00 14.52 415 GLU A O 1
ATOM 3495 N N . VAL A 1 416 ? -10.846 25.664 37.808 1.00 13.15 416 VAL A N 1
ATOM 3496 C CA . VAL A 1 416 ? -9.649 26.418 37.476 1.00 13.09 416 VAL A CA 1
ATOM 3497 C C . VAL A 1 416 ? -8.842 26.589 38.751 1.00 13.99 416 VAL A C 1
ATOM 3498 O O . VAL A 1 416 ? -9.403 26.912 39.795 1.00 16.54 416 VAL A O 1
ATOM 3502 N N . PHE A 1 417 ? -7.549 26.305 38.687 1.00 13.20 417 PHE A N 1
ATOM 3503 C CA . PHE A 1 417 ? -6.634 26.405 39.822 1.00 12.80 417 PHE A CA 1
ATOM 3504 C C . PHE A 1 417 ? -5.803 27.647 39.625 1.00 12.76 417 PHE A C 1
ATOM 3505 O O . PHE A 1 417 ? -4.936 27.725 38.755 1.00 13.10 417 PHE A O 1
ATOM 3513 N N . SER A 1 418 ? -6.105 28.692 40.387 1.00 13.35 418 SER A N 1
ATOM 3514 C CA . SER A 1 418 ? -5.458 29.961 40.153 1.00 13.41 418 SER A CA 1
ATOM 3515 C C . SER A 1 418 ? -4.323 30.252 41.148 1.00 13.46 418 SER A C 1
ATOM 3516 O O . SER A 1 418 ? -4.147 29.573 42.173 1.00 13.86 418 SER A O 1
ATOM 3519 N N . LEU A 1 419 ? -3.519 31.236 40.794 1.00 12.86 419 LEU A N 1
ATOM 3520 C CA . LEU A 1 419 ? -2.309 31.547 41.538 1.00 13.02 419 LEU A CA 1
ATOM 3521 C C . LEU A 1 419 ? -1.914 32.984 41.331 1.00 13.96 419 LEU A C 1
ATOM 3522 O O . LEU A 1 419 ? -1.832 33.474 40.204 1.00 13.84 419 LEU A O 1
ATOM 3527 N N . GLU A 1 420 ? -1.708 33.705 42.437 1.00 12.79 420 GLU A N 1
ATOM 3528 C CA . GLU A 1 420 ? -1.099 35.019 42.376 1.00 14.27 420 GLU A CA 1
ATOM 3529 C C . GLU A 1 420 ? 0.387 34.867 42.561 1.00 14.08 420 GLU A C 1
ATOM 3530 O O . GLU A 1 420 ? 0.851 34.167 43.469 1.00 14.78 420 GLU A O 1
ATOM 3536 N N . HIS A 1 421 ? 1.165 35.559 41.741 1.00 14.22 421 HIS A N 1
ATOM 3537 C CA . HIS A 1 421 ? 2.591 35.458 41.816 1.00 14.01 421 HIS A CA 1
ATOM 3538 C C . HIS A 1 421 ? 3.221 36.714 41.232 1.00 15.50 421 HIS A C 1
ATOM 3539 O O . HIS A 1 421 ? 2.935 37.094 40.093 1.00 14.76 421 HIS A O 1
ATOM 3546 N N . ASN A 1 422 ? 4.067 37.370 42.025 1.00 15.97 422 ASN A N 1
ATOM 3547 C CA . ASN A 1 422 ? 4.732 38.611 41.625 1.00 19.47 422 ASN A CA 1
ATOM 3548 C C . ASN A 1 422 ? 3.762 39.635 41.038 1.00 20.79 422 ASN A C 1
ATOM 3549 O O . ASN A 1 422 ? 4.076 40.254 40.035 1.00 23.20 422 ASN A O 1
ATOM 3554 N N . GLY A 1 423 ? 2.595 39.780 41.652 1.00 21.96 423 GLY A N 1
ATOM 3555 C CA . GLY A 1 423 ? 1.623 40.765 41.189 1.00 23.30 423 GLY A CA 1
ATOM 3556 C C . GLY A 1 423 ? 0.798 40.449 39.952 1.00 23.12 423 GLY A C 1
ATOM 3557 O O . GLY A 1 423 ? 0.223 41.365 39.307 1.00 24.33 423 GLY A O 1
ATOM 3558 N N . ARG A 1 424 ? 0.689 39.169 39.617 1.00 20.08 424 ARG A N 1
ATOM 3559 C CA . ARG A 1 424 ? -0.039 38.767 38.440 1.00 17.15 424 ARG A CA 1
ATOM 3560 C C . ARG A 1 424 ? -0.913 37.583 38.790 1.00 15.61 424 ARG A C 1
ATOM 3561 O O . ARG A 1 424 ? -0.521 36.772 39.629 1.00 15.95 424 ARG A O 1
ATOM 3569 N N . LEU A 1 425 ? -2.088 37.484 38.179 1.00 14.45 425 LEU A N 1
ATOM 3570 C CA . LEU A 1 425 ? -3.018 36.365 38.388 1.00 14.43 425 LEU A CA 1
ATOM 3571 C C . LEU A 1 425 ? -2.912 35.386 37.234 1.00 14.53 425 LEU A C 1
ATOM 3572 O O . LEU A 1 425 ? -3.139 35.773 36.069 1.00 15.96 425 LEU A O 1
ATOM 3577 N N . TYR A 1 426 ? -2.533 34.136 37.570 1.00 13.74 426 TYR A N 1
ATOM 3578 C CA . TYR A 1 426 ? -2.424 33.056 36.607 1.00 12.74 426 TYR A CA 1
ATOM 3579 C C . TYR A 1 426 ? -3.514 32.034 36.830 1.00 13.72 426 TYR A C 1
ATOM 3580 O O . TYR A 1 426 ? -4.008 31.853 37.957 1.00 14.79 426 TYR A O 1
ATOM 3589 N N . HIS A 1 427 ? -3.887 31.332 35.765 1.00 12.09 427 HIS A N 1
ATOM 3590 C CA . HIS A 1 427 ? -4.925 30.334 35.821 1.00 12.46 427 HIS A CA 1
ATOM 3591 C C . HIS A 1 427 ? -4.422 29.031 35.209 1.00 13.11 427 HIS A C 1
ATOM 3592 O O . HIS A 1 427 ? -3.938 29.040 34.063 1.00 13.26 427 HIS A O 1
ATOM 3599 N N . PHE A 1 428 ? -4.659 27.934 35.900 1.00 12.67 428 PHE A N 1
ATOM 3600 C CA . PHE A 1 428 ? -4.233 26.610 35.421 1.00 11.58 428 PHE A CA 1
ATOM 3601 C C . PHE A 1 428 ? -5.367 25.628 35.367 1.00 13.23 428 PHE A C 1
ATOM 3602 O O . PHE A 1 428 ? -6.347 25.672 36.138 1.00 13.06 428 PHE A O 1
ATOM 3610 N N . GLY A 1 429 ? -5.189 24.649 34.482 1.00 13.19 429 GLY A N 1
ATOM 3611 C CA . GLY A 1 429 ? -6.260 23.683 34.212 1.00 14.41 429 GLY A CA 1
ATOM 3612 C C . GLY A 1 429 ? -6.244 22.457 35.091 1.00 13.25 429 GLY A C 1
ATOM 3613 O O . GLY A 1 429 ? -7.091 21.570 34.948 1.00 13.09 429 GLY A O 1
ATOM 3614 N N . SER A 1 430 ? -5.284 22.379 36.028 1.00 13.37 430 SER A N 1
ATOM 3615 C CA . SER A 1 430 ? -5.227 21.264 36.988 1.00 13.25 430 SER A CA 1
ATOM 3616 C C . SER A 1 430 ? -4.364 21.679 38.187 1.00 12.01 430 SER A C 1
ATOM 3617 O O . SER A 1 430 ? -3.582 22.623 38.087 1.00 12.75 430 SER A O 1
ATOM 3620 N N . GLU A 1 431 ? -4.471 20.901 39.260 1.00 12.76 431 GLU A N 1
ATOM 3621 C CA . GLU A 1 431 ? -3.581 21.026 40.414 1.00 13.30 431 GLU A CA 1
ATOM 3622 C C . GLU A 1 431 ? -2.146 20.847 39.956 1.00 12.60 431 GLU A C 1
ATOM 3623 O O . GLU A 1 431 ? -1.228 21.517 40.417 1.00 12.16 431 GLU A O 1
ATOM 3629 N N . VAL A 1 432 ? -1.961 19.911 39.027 1.00 11.57 432 VAL A N 1
ATOM 3630 C CA . VAL A 1 432 ? -0.612 19.555 38.631 1.00 12.07 432 VAL A CA 1
ATOM 3631 C C . VAL A 1 432 ? 0.041 20.678 37.842 1.00 11.61 432 VAL A C 1
ATOM 3632 O O . VAL A 1 432 ? 1.208 20.967 38.026 1.00 12.98 432 VAL A O 1
ATOM 3636 N N . ASP A 1 433 ? -0.710 21.276 36.910 1.00 11.38 433 ASP A N 1
ATOM 3637 C CA . ASP A 1 433 ? -0.176 22.380 36.151 1.00 11.71 433 ASP A CA 1
ATOM 3638 C C . ASP A 1 433 ? 0.255 23.537 37.044 1.00 12.26 433 ASP A C 1
ATOM 3639 O O . ASP A 1 433 ? 1.302 24.152 36.814 1.00 12.19 433 ASP A O 1
ATOM 3644 N N . ARG A 1 434 ? -0.579 23.845 38.055 1.00 11.22 434 ARG A N 1
ATOM 3645 C CA . ARG A 1 434 ? -0.167 24.867 39.051 1.00 11.83 434 ARG A CA 1
ATOM 3646 C C . ARG A 1 434 ? 1.106 24.451 39.801 1.00 11.23 434 ARG A C 1
ATOM 3647 O O . ARG A 1 434 ? 1.995 25.278 40.019 1.00 12.57 434 ARG A O 1
ATOM 3655 N N . TRP A 1 435 ? 1.146 23.184 40.209 1.00 12.90 435 TRP A N 1
ATOM 3656 C CA . TRP A 1 435 ? 2.337 22.635 40.877 1.00 12.57 435 TRP A CA 1
ATOM 3657 C C . TRP A 1 435 ? 3.599 22.745 39.994 1.00 13.42 435 TRP A C 1
ATOM 3658 O O . TRP A 1 435 ? 4.664 23.158 40.453 1.00 13.62 435 TRP A O 1
ATOM 3669 N N . VAL A 1 436 ? 3.465 22.471 38.696 1.00 11.65 436 VAL A N 1
ATOM 3670 C CA . VAL A 1 436 ? 4.609 22.585 37.785 1.00 12.76 436 VAL A CA 1
ATOM 3671 C C . VAL A 1 436 ? 5.127 24.017 37.762 1.00 13.45 436 VAL A C 1
ATOM 3672 O O . VAL A 1 436 ? 6.342 24.267 37.859 1.00 13.58 436 VAL A O 1
ATOM 3676 N N . PHE A 1 437 ? 4.211 24.989 37.674 1.00 12.50 437 PHE A N 1
ATOM 3677 C CA . PHE A 1 437 ? 4.638 26.372 37.713 1.00 13.38 437 PHE A CA 1
ATOM 3678 C C . PHE A 1 437 ? 5.427 26.712 38.984 1.00 13.28 437 PHE A C 1
ATOM 3679 O O . PHE A 1 437 ? 6.469 27.371 38.914 1.00 13.64 437 PHE A O 1
ATOM 3687 N N . GLN A 1 438 ? 4.902 26.264 40.109 1.00 13.02 438 GLN A N 1
ATOM 3688 C CA . GLN A 1 438 ? 5.521 26.625 41.412 1.00 14.53 438 GLN A CA 1
ATOM 3689 C C . GLN A 1 438 ? 6.863 25.958 41.611 1.00 16.52 438 GLN A C 1
ATOM 3690 O O . GLN A 1 438 ? 7.653 26.420 42.430 1.00 17.91 438 GLN A O 1
ATOM 3696 N N . GLN A 1 439 ? 7.153 24.902 40.857 1.00 16.75 439 GLN A N 1
ATOM 3697 C CA . GLN A 1 439 ? 8.486 24.267 40.972 1.00 18.39 439 GLN A CA 1
ATOM 3698 C C . GLN A 1 439 ? 9.584 25.156 40.395 1.00 18.95 439 GLN A C 1
ATOM 3699 O O . GLN A 1 439 ? 10.748 25.083 40.811 1.00 21.10 439 GLN A O 1
ATOM 3705 N N . ASP A 1 440 ? 9.252 25.923 39.363 1.00 18.21 440 ASP A N 1
ATOM 3706 C CA . ASP A 1 440 ? 10.269 26.628 38.630 1.00 17.95 440 ASP A CA 1
ATOM 3707 C C . ASP A 1 440 ? 9.697 27.923 38.019 1.00 17.21 440 ASP A C 1
ATOM 3708 O O . ASP A 1 440 ? 9.653 28.083 36.784 1.00 17.34 440 ASP A O 1
ATOM 3713 N N . PRO A 1 441 ? 9.322 28.876 38.887 1.00 16.60 441 PRO A N 1
ATOM 3714 C CA . PRO A 1 441 ? 8.662 30.063 38.322 1.00 16.89 441 PRO A CA 1
ATOM 3715 C C . PRO A 1 441 ? 9.538 30.875 37.371 1.00 16.81 441 PRO A C 1
ATOM 3716 O O . PRO A 1 441 ? 8.988 31.512 36.456 1.00 16.28 441 PRO A O 1
ATOM 3720 N N . VAL A 1 442 ? 10.858 30.881 37.538 1.00 16.45 442 VAL A N 1
ATOM 3721 C CA . VAL A 1 442 ? 11.672 31.664 36.615 1.00 16.69 442 VAL A CA 1
ATOM 3722 C C . VAL A 1 442 ? 11.545 31.106 35.177 1.00 15.42 442 VAL A C 1
ATOM 3723 O O . VAL A 1 442 ? 11.691 31.847 34.225 1.00 16.24 442 VAL A O 1
ATOM 3727 N N . GLN A 1 443 ? 11.205 29.822 35.042 1.00 14.76 443 GLN A N 1
ATOM 3728 C CA . GLN A 1 443 ? 11.004 29.249 33.714 1.00 13.97 443 GLN A CA 1
ATOM 3729 C C . GLN A 1 443 ? 9.757 29.835 33.015 1.00 13.68 443 GLN A C 1
ATOM 3730 O O . GLN A 1 443 ? 9.711 29.935 31.772 1.00 14.51 443 GLN A O 1
ATOM 3736 N N . TYR A 1 444 ? 8.756 30.214 33.817 1.00 13.67 444 TYR A N 1
ATOM 3737 C CA . TYR A 1 444 ? 7.411 30.468 33.291 1.00 13.42 444 TYR A CA 1
ATOM 3738 C C . TYR A 1 444 ? 6.872 31.861 33.555 1.00 14.15 444 TYR A C 1
ATOM 3739 O O . TYR A 1 444 ? 5.937 32.298 32.874 1.00 14.04 444 TYR A O 1
ATOM 3748 N N . GLN A 1 445 ? 7.389 32.530 34.589 1.00 14.28 445 GLN A N 1
ATOM 3749 C CA . GLN A 1 445 ? 6.580 33.608 35.201 1.00 14.60 445 GLN A CA 1
ATOM 3750 C C . GLN A 1 445 ? 6.234 34.764 34.271 1.00 15.52 445 GLN A C 1
ATOM 3751 O O . GLN A 1 445 ? 5.139 35.334 34.423 1.00 16.08 445 GLN A O 1
ATOM 3757 N N . ASN A 1 446 ? 7.107 35.133 33.326 1.00 15.85 446 ASN A N 1
ATOM 3758 C CA . ASN A 1 446 ? 6.792 36.270 32.481 1.00 15.44 446 ASN A CA 1
ATOM 3759 C C . ASN A 1 446 ? 6.302 35.857 31.086 1.00 15.24 446 ASN A C 1
ATOM 3760 O O . ASN A 1 446 ? 6.148 36.706 30.204 1.00 15.47 446 ASN A O 1
ATOM 3765 N N . HIS A 1 447 ? 5.998 34.566 30.937 1.00 12.88 447 HIS A N 1
ATOM 3766 C CA . HIS A 1 447 ? 5.356 34.132 29.724 1.00 13.39 447 HIS A CA 1
ATOM 3767 C C . HIS A 1 447 ? 3.883 34.584 29.722 1.00 13.93 447 HIS A C 1
ATOM 3768 O O . HIS A 1 447 ? 3.198 34.504 30.731 1.00 13.74 447 HIS A O 1
ATOM 3775 N N A MET A 1 448 ? 3.403 35.050 28.575 0.50 14.06 448 MET A N 1
ATOM 3776 N N B MET A 1 448 ? 3.420 35.005 28.547 0.50 13.86 448 MET A N 1
ATOM 3777 C CA A MET A 1 448 ? 2.012 35.440 28.405 0.50 14.60 448 MET A CA 1
ATOM 3778 C CA B MET A 1 448 ? 2.066 35.458 28.289 0.50 14.21 448 MET A CA 1
ATOM 3779 C C A MET A 1 448 ? 1.338 34.518 27.407 0.50 13.33 448 MET A C 1
ATOM 3780 C C B MET A 1 448 ? 1.335 34.492 27.367 0.50 13.11 448 MET A C 1
ATOM 3781 O O A MET A 1 448 ? 1.818 34.382 26.271 0.50 14.59 448 MET A O 1
ATOM 3782 O O B MET A 1 448 ? 1.761 34.303 26.224 0.50 14.66 448 MET A O 1
ATOM 3791 N N . ASN A 1 449 ? 0.264 33.873 27.826 1.00 13.71 449 ASN A N 1
ATOM 3792 C CA . ASN A 1 449 ? -0.493 33.032 26.919 1.00 12.64 449 ASN A CA 1
ATOM 3793 C C . ASN A 1 449 ? -1.299 33.874 25.923 1.00 14.47 449 ASN A C 1
ATOM 3794 O O . ASN A 1 449 ? -1.294 35.105 26.016 1.00 13.34 449 ASN A O 1
ATOM 3799 N N . ILE A 1 450 ? -1.893 33.241 24.935 1.00 14.28 450 ILE A N 1
ATOM 3800 C CA . ILE A 1 450 ? -2.463 34.043 23.852 1.00 14.84 450 ILE A CA 1
ATOM 3801 C C . ILE A 1 450 ? -3.600 34.946 24.355 1.00 14.89 450 ILE A C 1
ATOM 3802 O O . ILE A 1 450 ? -3.774 36.058 23.800 1.00 13.86 450 ILE A O 1
ATOM 3807 N N . VAL A 1 451 ? -4.341 34.497 25.359 1.00 13.91 451 VAL A N 1
ATOM 3808 C CA . VAL A 1 451 ? -5.427 35.344 25.910 1.00 15.51 451 VAL A CA 1
ATOM 3809 C C . VAL A 1 451 ? -4.838 36.480 26.751 1.00 16.04 451 VAL A C 1
ATOM 3810 O O . VAL A 1 451 ? -5.324 37.632 26.657 1.00 15.07 451 VAL A O 1
ATOM 3814 N N . ASP A 1 452 ? -3.769 36.228 27.514 1.00 15.43 452 ASP A N 1
ATOM 3815 C CA . ASP A 1 452 ? -3.013 37.306 28.149 1.00 15.05 452 ASP A CA 1
ATOM 3816 C C . ASP A 1 452 ? -2.600 38.344 27.128 1.00 14.88 452 ASP A C 1
ATOM 3817 O O . ASP A 1 452 ? -2.730 39.580 27.352 1.00 16.21 452 ASP A O 1
ATOM 3822 N N . ARG A 1 453 ? -2.098 37.893 25.979 1.00 14.40 453 ARG A N 1
ATOM 3823 C CA . ARG A 1 453 ? -1.686 38.830 24.968 1.00 13.65 453 ARG A CA 1
ATOM 3824 C C . ARG A 1 453 ? -2.869 39.639 24.398 1.00 14.41 453 ARG A C 1
ATOM 3825 O O . ARG A 1 453 ? -2.723 40.850 24.170 1.00 14.76 453 ARG A O 1
ATOM 3833 N N . PHE A 1 454 ? -3.981 38.968 24.158 1.00 14.16 454 PHE A N 1
ATOM 3834 C CA . PHE A 1 454 ? -5.233 39.590 23.668 1.00 13.87 454 PHE A CA 1
ATOM 3835 C C . PHE A 1 454 ? -5.682 40.698 24.631 1.00 14.88 454 PHE A C 1
ATOM 3836 O O . PHE A 1 454 ? -6.059 41.797 24.196 1.00 15.70 454 PHE A O 1
ATOM 3844 N N . LEU A 1 455 ? -5.644 40.393 25.926 1.00 15.34 455 LEU A N 1
ATOM 3845 C CA . LEU A 1 455 ? -6.132 41.375 26.947 1.00 15.50 455 LEU A CA 1
ATOM 3846 C C . LEU A 1 455 ? -5.149 42.499 27.153 1.00 17.71 455 LEU A C 1
ATOM 3847 O O . LEU A 1 455 ? -5.528 43.600 27.597 1.00 20.00 455 LEU A O 1
ATOM 3852 N N . ALA A 1 456 ? -3.895 42.283 26.803 1.00 16.73 456 ALA A N 1
ATOM 3853 C CA . ALA A 1 456 ? -2.856 43.289 26.979 1.00 16.81 456 ALA A CA 1
ATOM 3854 C C . ALA A 1 456 ? -2.633 44.203 25.776 1.00 18.51 456 ALA A C 1
ATOM 3855 O O . ALA A 1 456 ? -1.663 44.971 25.760 1.00 20.86 456 ALA A O 1
ATOM 3857 N N . GLY A 1 457 ? -3.473 44.096 24.754 1.00 17.60 457 GLY A N 1
ATOM 3858 C CA . GLY A 1 457 ? -3.350 44.996 23.591 1.00 17.90 457 GLY A CA 1
ATOM 3859 C C . GLY A 1 457 ? -2.403 44.545 22.491 1.00 18.73 457 GLY A C 1
ATOM 3860 O O . GLY A 1 457 ? -2.165 45.283 21.538 1.00 19.41 457 GLY A O 1
ATOM 3861 N N . GLN A 1 458 ? -1.850 43.328 22.613 1.00 16.97 458 GLN A N 1
ATOM 3862 C CA . GLN A 1 458 ? -0.855 42.863 21.662 1.00 17.70 458 GLN A CA 1
ATOM 3863 C C . GLN A 1 458 ? -1.481 42.318 20.381 1.00 17.74 458 GLN A C 1
ATOM 3864 O O . GLN A 1 458 ? -0.799 42.130 19.370 1.00 19.08 458 GLN A O 1
ATOM 3870 N N . ILE A 1 459 ? -2.781 42.059 20.427 1.00 16.92 459 ILE A N 1
ATOM 3871 C CA . ILE A 1 459 ? -3.471 41.486 19.288 1.00 16.52 459 ILE A CA 1
ATOM 3872 C C . ILE A 1 459 ? -4.449 42.527 18.773 1.00 17.11 459 ILE A C 1
ATOM 3873 O O . ILE A 1 459 ? -5.458 42.814 19.434 1.00 17.27 459 ILE A O 1
ATOM 3878 N N . GLN A 1 460 ? -4.131 43.109 17.616 1.00 17.08 460 GLN A N 1
ATOM 3879 C CA . GLN A 1 460 ? -4.944 44.160 17.028 1.00 17.93 460 GLN A CA 1
ATOM 3880 C C . GLN A 1 460 ? -5.487 43.806 15.643 1.00 17.82 460 GLN A C 1
ATOM 3881 O O . GLN A 1 460 ? -4.753 43.289 14.786 1.00 19.05 460 GLN A O 1
ATOM 3887 N N . PRO A 1 461 ? -6.770 44.044 15.412 1.00 17.43 461 PRO A N 1
ATOM 3888 C CA . PRO A 1 461 ? -7.741 44.524 16.361 1.00 18.07 461 PRO A CA 1
ATOM 3889 C C . PRO A 1 461 ? -8.058 43.439 17.391 1.00 17.25 461 PRO A C 1
ATOM 3890 O O . PRO A 1 461 ? -7.869 42.223 17.158 1.00 15.99 461 PRO A O 1
ATOM 3894 N N . MET A 1 462 ? -8.551 43.864 18.541 1.00 17.36 462 MET A N 1
ATOM 3895 C CA . MET A 1 462 ? -8.898 42.928 19.612 1.00 17.42 462 MET A CA 1
ATOM 3896 C C . MET A 1 462 ? -10.262 42.276 19.338 1.00 17.01 462 MET A C 1
ATOM 3897 O O . MET A 1 462 ? -11.270 42.559 20.005 1.00 19.07 462 MET A O 1
ATOM 3902 N N . THR A 1 463 ? -10.285 41.415 18.313 1.00 16.78 463 THR A N 1
ATOM 3903 C CA . THR A 1 463 ? -11.460 40.693 17.885 1.00 17.37 463 THR A CA 1
ATOM 3904 C C . THR A 1 463 ? -11.050 39.281 17.520 1.00 17.59 463 THR A C 1
ATOM 3905 O O . THR A 1 463 ? -9.845 39.013 17.422 1.00 16.92 463 THR A O 1
ATOM 3909 N N . LEU A 1 464 ? -12.025 38.406 17.278 1.00 18.63 464 LEU A N 1
ATOM 3910 C CA . LEU A 1 464 ? -11.713 37.030 16.861 1.00 19.43 464 LEU A CA 1
ATOM 3911 C C . LEU A 1 464 ? -10.934 37.083 15.549 1.00 19.49 464 LEU A C 1
ATOM 3912 O O . LEU A 1 464 ? -9.889 36.414 15.402 1.00 18.51 464 LEU A O 1
ATOM 3917 N N . GLU A 1 465 ? -11.385 37.910 14.606 1.00 18.85 465 GLU A N 1
ATOM 3918 C CA . GLU A 1 465 ? -10.674 38.008 13.334 1.00 20.02 465 GLU A CA 1
ATOM 3919 C C . GLU A 1 465 ? -9.249 38.529 13.529 1.00 17.64 465 GLU A C 1
ATOM 3920 O O . GLU A 1 465 ? -8.294 38.071 12.880 1.00 16.46 465 GLU A O 1
ATOM 3926 N N . GLY A 1 466 ? -9.068 39.486 14.442 1.00 17.10 466 GLY A N 1
ATOM 3927 C CA . GLY A 1 466 ? -7.733 39.964 14.729 1.00 14.88 466 GLY A CA 1
ATOM 3928 C C . GLY A 1 466 ? -6.831 38.872 15.318 1.00 14.22 466 GLY A C 1
ATOM 3929 O O . GLY A 1 466 ? -5.653 38.834 14.973 1.00 15.05 466 GLY A O 1
ATOM 3930 N N . ALA A 1 467 ? -7.420 38.041 16.180 1.00 13.65 467 ALA A N 1
ATOM 3931 C CA . ALA A 1 467 ? -6.679 36.924 16.755 1.00 13.69 467 ALA A CA 1
ATOM 3932 C C . ALA A 1 467 ? -6.335 35.926 15.680 1.00 15.25 467 ALA A C 1
ATOM 3933 O O . ALA A 1 467 ? -5.225 35.399 15.685 1.00 13.44 467 ALA A O 1
ATOM 3935 N N . LEU A 1 468 ? -7.242 35.682 14.757 1.00 14.55 468 LEU A N 1
ATOM 3936 C CA . LEU A 1 468 ? -6.894 34.732 13.668 1.00 14.68 468 LEU A CA 1
ATOM 3937 C C . LEU A 1 468 ? -5.740 35.227 12.815 1.00 15.53 468 LEU A C 1
ATOM 3938 O O . LEU A 1 468 ? -4.875 34.451 12.362 1.00 15.24 468 LEU A O 1
ATOM 3943 N N . LYS A 1 469 ? -5.719 36.522 12.503 1.00 14.20 469 LYS A N 1
ATOM 3944 C CA A LYS A 1 469 ? -4.634 37.077 11.731 1.00 15.88 469 LYS A CA 1
ATOM 3945 C C . LYS A 1 469 ? -3.340 36.982 12.545 1.00 15.48 469 LYS A C 1
ATOM 3946 O O . LYS A 1 469 ? -2.271 36.665 12.023 1.00 15.26 469 LYS A O 1
ATOM 3952 N N . TYR A 1 470 ? -3.428 37.229 13.853 1.00 14.45 470 TYR A N 1
ATOM 3953 C CA . TYR A 1 470 ? -2.258 37.167 14.718 1.00 14.00 470 TYR A CA 1
ATOM 3954 C C . TYR A 1 470 ? -1.685 35.732 14.728 1.00 13.69 470 TYR A C 1
ATOM 3955 O O . TYR A 1 470 ? -0.473 35.540 14.819 1.00 14.37 470 TYR A O 1
ATOM 3964 N N . MET A 1 471 ? -2.593 34.781 14.608 1.00 13.44 471 MET A N 1
ATOM 3965 C CA . MET A 1 471 ? -2.243 33.326 14.635 1.00 12.07 471 MET A CA 1
ATOM 3966 C C . MET A 1 471 ? -1.552 32.885 13.343 1.00 14.37 471 MET A C 1
ATOM 3967 O O . MET A 1 471 ? -1.081 31.748 13.270 1.00 14.15 471 MET A O 1
ATOM 3972 N N . GLY A 1 472 ? -1.523 33.731 12.325 1.00 12.79 472 GLY A N 1
ATOM 3973 C CA . GLY A 1 472 ? -0.686 33.530 11.148 1.00 13.56 472 GLY A CA 1
ATOM 3974 C C . GLY A 1 472 ? -1.424 32.909 9.974 1.00 13.29 472 GLY A C 1
ATOM 3975 O O . GLY A 1 472 ? -0.759 32.475 8.999 1.00 13.71 472 GLY A O 1
ATOM 3976 N N . PHE A 1 473 ? -2.752 32.844 10.028 1.00 14.13 473 PHE A N 1
ATOM 3977 C CA . PHE A 1 473 ? -3.509 32.425 8.841 1.00 15.40 473 PHE A CA 1
ATOM 3978 C C . PHE A 1 473 ? -3.321 33.389 7.683 1.00 16.95 473 PHE A C 1
ATOM 3979 O O . PHE A 1 473 ? -3.381 34.595 7.879 1.00 18.33 473 PHE A O 1
ATOM 3987 N N . GLN A 1 474 ? -3.032 32.839 6.511 1.00 16.43 474 GLN A N 1
ATOM 3988 C CA . GLN A 1 474 ? -2.687 33.664 5.328 1.00 17.92 474 GLN A CA 1
ATOM 3989 C C . GLN A 1 474 ? -3.798 33.633 4.278 1.00 19.08 474 GLN A C 1
ATOM 3990 O O . GLN A 1 474 ? -3.763 34.429 3.316 1.00 20.44 474 GLN A O 1
ATOM 3996 N N . SER A 1 475 ? -4.817 32.804 4.490 1.00 17.35 475 SER A N 1
ATOM 3997 C CA . SER A 1 475 ? -5.938 32.759 3.548 1.00 17.44 475 SER A CA 1
ATOM 3998 C C . SER A 1 475 ? -7.132 32.119 4.215 1.00 17.43 475 SER A C 1
ATOM 3999 O O . SER A 1 475 ? -6.989 31.400 5.209 1.00 16.38 475 SER A O 1
ATOM 4002 N N . ILE A 1 476 ? -8.333 32.364 3.697 1.00 17.75 476 ILE A N 1
ATOM 4003 C CA . ILE A 1 476 ? -9.535 31.756 4.259 1.00 18.52 476 ILE A CA 1
ATOM 4004 C C . ILE A 1 476 ? -9.472 30.228 4.271 1.00 18.89 476 ILE A C 1
ATOM 4005 O O . ILE A 1 476 ? -9.966 29.580 5.224 1.00 19.35 476 ILE A O 1
ATOM 4010 N N . GLU A 1 477 ? -8.850 29.659 3.231 1.00 18.09 477 GLU A N 1
ATOM 4011 C CA . GLU A 1 477 ? -8.747 28.192 3.105 1.00 18.57 477 GLU A CA 1
ATOM 4012 C C . GLU A 1 477 ? -7.987 27.521 4.234 1.00 17.40 477 GLU A C 1
ATOM 4013 O O . GLU A 1 477 ? -8.126 26.286 4.464 1.00 18.00 477 GLU A O 1
ATOM 4019 N N . GLU A 1 478 ? -7.134 28.291 4.898 1.00 16.25 478 GLU A N 1
ATOM 4020 C CA . GLU A 1 478 ? -6.219 27.666 5.870 1.00 14.52 478 GLU A CA 1
ATOM 4021 C C . GLU A 1 478 ? -6.901 27.393 7.216 1.00 15.23 478 GLU A C 1
ATOM 4022 O O . GLU A 1 478 ? -6.436 26.535 7.992 1.00 15.15 478 GLU A O 1
ATOM 4028 N N . MET A 1 479 ? -7.956 28.128 7.523 1.00 15.11 479 MET A N 1
ATOM 4029 C CA . MET A 1 479 ? -8.632 27.975 8.818 1.00 13.66 479 MET A CA 1
ATOM 4030 C C . MET A 1 479 ? -9.500 26.750 8.846 1.00 12.93 479 MET A C 1
ATOM 4031 O O . MET A 1 479 ? -10.128 26.373 7.861 1.00 14.55 479 MET A O 1
ATOM 4036 N N . GLY A 1 480 ? -9.587 26.126 10.009 1.00 11.78 480 GLY A N 1
ATOM 4037 C CA . GLY A 1 480 ? -10.297 24.892 10.147 1.00 12.92 480 GLY A CA 1
ATOM 4038 C C . GLY A 1 480 ? -11.788 24.994 9.923 1.00 13.02 480 GLY A C 1
ATOM 4039 O O . GLY A 1 480 ? -12.411 26.004 10.305 1.00 14.12 480 GLY A O 1
ATOM 4040 N N A LYS A 1 481 ? -12.360 23.955 9.326 0.50 13.83 481 LYS A N 1
ATOM 4041 N N B LYS A 1 481 ? -12.351 23.945 9.334 0.50 13.44 481 LYS A N 1
ATOM 4042 C CA A LYS A 1 481 ? -13.804 23.844 9.145 0.50 13.81 481 LYS A CA 1
ATOM 4043 C CA B LYS A 1 481 ? -13.782 23.828 9.088 0.50 12.99 481 LYS A CA 1
ATOM 4044 C C A LYS A 1 481 ? -14.203 22.436 9.555 0.50 13.50 481 LYS A C 1
ATOM 4045 C C B LYS A 1 481 ? -14.201 22.435 9.550 0.50 13.05 481 LYS A C 1
ATOM 4046 O O A LYS A 1 481 ? -13.336 21.585 9.795 0.50 13.33 481 LYS A O 1
ATOM 4047 O O B LYS A 1 481 ? -13.341 21.588 9.825 0.50 12.88 481 LYS A O 1
ATOM 4058 N N . ASP A 1 482 ? -15.495 22.167 9.649 1.00 12.93 482 ASP A N 1
ATOM 4059 C CA . ASP A 1 482 ? -15.952 20.815 9.919 1.00 13.40 482 ASP A CA 1
ATOM 4060 C C . ASP A 1 482 ? -15.448 19.866 8.816 1.00 13.81 482 ASP A C 1
ATOM 4061 O O . ASP A 1 482 ? -15.563 20.167 7.617 1.00 15.26 482 ASP A O 1
ATOM 4066 N N . ALA A 1 483 ? -14.842 18.747 9.217 1.00 13.94 483 ALA A N 1
ATOM 4067 C CA . ALA A 1 483 ? -14.144 17.890 8.230 1.00 14.06 483 ALA A CA 1
ATOM 4068 C C . ALA A 1 483 ? -15.065 17.459 7.098 1.00 14.42 483 ALA A C 1
ATOM 4069 O O . ALA A 1 483 ? -14.597 17.316 5.964 1.00 14.52 483 ALA A O 1
ATOM 4071 N N . HIS A 1 484 ? -16.336 17.244 7.418 1.00 14.64 484 HIS A N 1
ATOM 4072 C CA . HIS A 1 484 ? -17.281 16.637 6.459 1.00 14.79 484 HIS A CA 1
ATOM 4073 C C . HIS A 1 484 ? -18.295 17.675 5.978 1.00 15.83 484 HIS A C 1
ATOM 4074 O O . HIS A 1 484 ? -19.343 17.280 5.449 1.00 16.63 484 HIS A O 1
ATOM 4081 N N . ASP A 1 485 ? -18.001 18.959 6.174 1.00 15.72 485 ASP A N 1
ATOM 4082 C CA A ASP A 1 485 ? -18.952 20.013 5.820 0.50 15.26 485 ASP A CA 1
ATOM 4083 C C . ASP A 1 485 ? -20.322 19.728 6.403 1.00 17.52 485 ASP A C 1
ATOM 4084 O O . ASP A 1 485 ? -21.369 19.942 5.740 1.00 17.90 485 ASP A O 1
ATOM 4089 N N . PHE A 1 486 ? -20.360 19.212 7.620 1.00 16.50 486 PHE A N 1
ATOM 4090 C CA . PHE A 1 486 ? -21.620 18.915 8.349 1.00 17.54 486 PHE A CA 1
ATOM 4091 C C . PHE A 1 486 ? -22.476 17.839 7.722 1.00 18.89 486 PHE A C 1
ATOM 4092 O O . PHE A 1 486 ? -23.616 17.659 8.141 1.00 19.44 486 PHE A O 1
ATOM 4100 N N . ALA A 1 487 ? -21.915 17.080 6.779 1.00 19.04 487 ALA A N 1
ATOM 4101 C CA . ALA A 1 487 ? -22.697 15.985 6.151 1.00 20.94 487 ALA A CA 1
ATOM 4102 C C . ALA A 1 487 ? -23.094 14.952 7.187 1.00 21.35 487 ALA A C 1
ATOM 4103 O O . ALA A 1 487 ? -24.036 14.188 7.004 1.00 22.41 487 ALA A O 1
ATOM 4105 N N . TRP A 1 488 ? -22.357 14.889 8.293 1.00 20.99 488 TRP A N 1
ATOM 4106 C CA . TRP A 1 488 ? -22.695 13.957 9.366 1.00 19.80 488 TRP A CA 1
ATOM 4107 C C . TRP A 1 488 ? -24.069 14.166 9.987 1.00 21.73 488 TRP A C 1
ATOM 4108 O O . TRP A 1 488 ? -24.626 13.240 10.551 1.00 22.15 488 TRP A O 1
ATOM 4119 N N . ALA A 1 489 ? -24.611 15.370 9.908 1.00 22.79 489 ALA A N 1
ATOM 4120 C CA . ALA A 1 489 ? -25.899 15.589 10.568 1.00 25.17 489 ALA A CA 1
ATOM 4121 C C . ALA A 1 489 ? -27.019 14.803 9.874 1.00 26.40 489 ALA A C 1
ATOM 4122 O O . ALA A 1 489 ? -28.029 14.474 10.497 1.00 27.22 489 ALA A O 1
ATOM 4124 N N . ASP A 1 490 ? -26.813 14.456 8.616 1.00 27.93 490 ASP A N 1
ATOM 4125 C CA . ASP A 1 490 ? -27.790 13.640 7.893 1.00 29.53 490 ASP A CA 1
ATOM 4126 C C . ASP A 1 490 ? -27.939 12.255 8.529 1.00 29.37 490 ASP A C 1
ATOM 4127 O O . ASP A 1 490 ? -28.932 11.571 8.304 1.00 30.60 490 ASP A O 1
ATOM 4132 N N . LYS A 1 491 ? -26.947 11.824 9.305 1.00 28.08 491 LYS A N 1
ATOM 4133 C CA . LYS A 1 491 ? -27.042 10.530 9.954 1.00 27.34 491 LYS A CA 1
ATOM 4134 C C . LYS A 1 491 ? -27.725 10.665 11.29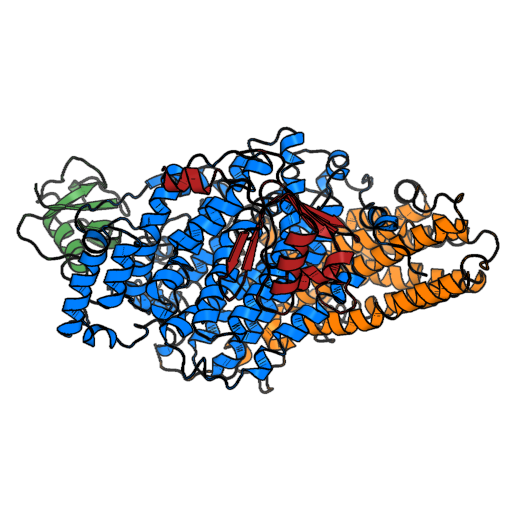9 1.00 26.39 491 LYS A C 1
ATOM 4135 O O . LYS A 1 491 ? -27.982 9.672 11.971 1.00 26.10 491 LYS A O 1
ATOM 4141 N N . CYS A 1 492 ? -28.022 11.903 11.682 1.00 26.78 492 CYS A N 1
ATOM 4142 C CA . CYS A 1 492 ? -28.630 12.205 12.973 1.00 28.02 492 CYS A CA 1
ATOM 4143 C C . CYS A 1 492 ? -30.162 12.355 12.919 1.00 29.42 492 CYS A C 1
ATOM 4144 O O . CYS A 1 492 ? -30.702 12.676 11.861 1.00 31.44 492 CYS A O 1
ATOM 4147 N N . PHE B 2 3 ? -9.489 38.410 5.364 1.00 31.83 3 PHE B N 1
ATOM 4148 C CA . PHE B 2 3 ? -8.962 37.157 4.718 1.00 29.92 3 PHE B CA 1
ATOM 4149 C C . PHE B 2 3 ? -9.332 37.041 3.238 1.00 29.13 3 PHE B C 1
ATOM 4150 O O . PHE B 2 3 ? -10.510 37.078 2.845 1.00 30.21 3 PHE B O 1
ATOM 4158 N N . GLU B 2 4 ? -8.300 36.902 2.430 1.00 26.95 4 GLU B N 1
ATOM 4159 C CA . GLU B 2 4 ? -8.489 36.647 1.018 1.00 24.81 4 GLU B CA 1
ATOM 4160 C C . GLU B 2 4 ? -8.442 35.160 0.732 1.00 23.73 4 GLU B C 1
ATOM 4161 O O . GLU B 2 4 ? -8.066 34.350 1.580 1.00 22.90 4 GLU B O 1
ATOM 4167 N N . SER B 2 5 ? -8.846 34.798 -0.471 1.00 21.86 5 SER B N 1
ATOM 4168 C CA . SER B 2 5 ? -8.774 33.423 -0.901 1.00 22.72 5 SER B CA 1
ATOM 4169 C C . SER B 2 5 ? -7.477 33.249 -1.672 1.00 22.08 5 SER B C 1
ATOM 4170 O O . SER B 2 5 ? -7.069 34.130 -2.431 1.00 22.98 5 SER B O 1
ATOM 4173 N N . LYS B 2 6 ? -6.784 32.131 -1.456 1.00 20.81 6 LYS B N 1
ATOM 4174 C CA . LYS B 2 6 ? -5.526 31.910 -2.142 1.00 20.66 6 LYS B CA 1
ATOM 4175 C C . LYS B 2 6 ? -5.491 30.463 -2.564 1.00 19.54 6 LYS B C 1
ATOM 4176 O O . LYS B 2 6 ? -6.074 29.635 -1.894 1.00 20.98 6 LYS B O 1
ATOM 4182 N N A LYS B 2 7 ? -4.868 30.152 -3.689 0.50 20.08 7 LYS B N 1
ATOM 4183 N N B LYS B 2 7 ? -4.790 30.208 -3.672 0.50 19.43 7 LYS B N 1
ATOM 4184 C CA A LYS B 2 7 ? -4.820 28.749 -4.108 0.50 19.40 7 LYS B CA 1
ATOM 4185 C CA B LYS B 2 7 ? -4.607 28.868 -4.259 0.50 18.33 7 LYS B CA 1
ATOM 4186 C C A LYS B 2 7 ? -3.659 28.041 -3.435 0.50 18.73 7 LYS B C 1
ATOM 4187 C C B LYS B 2 7 ? -3.565 28.057 -3.477 0.50 18.13 7 LYS B C 1
ATOM 4188 O O A LYS B 2 7 ? -2.776 28.677 -2.888 0.50 17.79 7 LYS B O 1
ATOM 4189 O O B LYS B 2 7 ? -2.694 28.638 -2.856 0.50 17.46 7 LYS B O 1
ATOM 4200 N N . PRO B 2 8 ? -3.659 26.713 -3.520 1.00 18.17 8 PRO B N 1
ATOM 4201 C CA . PRO B 2 8 ? -2.535 25.929 -2.994 1.00 18.13 8 PRO B CA 1
ATOM 4202 C C . PRO B 2 8 ? -1.218 26.297 -3.695 1.00 18.69 8 PRO B C 1
ATOM 4203 O O . PRO B 2 8 ? -1.182 26.738 -4.867 1.00 19.59 8 PRO B O 1
ATOM 4207 N N . MET B 2 9 ? -0.120 26.136 -2.965 1.00 18.25 9 MET B N 1
ATOM 4208 C CA . MET B 2 9 ? 1.222 26.416 -3.472 1.00 17.58 9 MET B CA 1
ATOM 4209 C C . MET B 2 9 ? 1.954 25.091 -3.785 1.00 17.93 9 MET B C 1
ATOM 4210 O O . MET B 2 9 ? 1.604 24.039 -3.212 1.00 18.33 9 MET B O 1
ATOM 4215 N N . ARG B 2 10 ? 2.922 25.149 -4.701 1.00 18.05 10 ARG B N 1
ATOM 4216 C CA . ARG B 2 10 ? 3.580 23.919 -5.131 1.00 17.98 10 ARG B CA 1
ATOM 4217 C C . ARG B 2 10 ? 4.631 23.486 -4.120 1.00 17.65 10 ARG B C 1
ATOM 4218 O O . ARG B 2 10 ? 5.165 22.386 -4.250 1.00 17.36 10 ARG B O 1
ATOM 4226 N N . THR B 2 11 ? 4.900 24.324 -3.128 1.00 15.38 11 THR B N 1
ATOM 4227 C CA . THR B 2 11 ? 5.941 24.042 -2.146 1.00 14.17 11 THR B CA 1
ATOM 4228 C C . THR B 2 11 ? 5.604 24.870 -0.930 1.00 14.14 11 THR B C 1
ATOM 4229 O O . THR B 2 11 ? 4.516 25.461 -0.876 1.00 14.85 11 THR B O 1
ATOM 4233 N N . TRP B 2 12 ? 6.489 24.864 0.052 1.00 12.14 12 TRP B N 1
ATOM 4234 C CA . TRP B 2 12 ? 6.257 25.706 1.243 1.00 11.75 12 TRP B CA 1
ATOM 4235 C C . TRP B 2 12 ? 6.102 27.186 0.879 1.00 12.50 12 TRP B C 1
ATOM 4236 O O . TRP B 2 12 ? 6.764 27.655 -0.053 1.00 13.25 12 TRP B O 1
ATOM 4247 N N . SER B 2 13 ? 5.271 27.868 1.647 1.00 13.65 13 SER B N 1
ATOM 4248 C CA . SER B 2 13 ? 5.073 29.306 1.384 1.00 13.92 13 SER B CA 1
ATOM 4249 C C . SER B 2 13 ? 6.398 30.068 1.341 1.00 15.64 13 SER B C 1
ATOM 4250 O O . SER B 2 13 ? 6.559 31.014 0.527 1.00 17.32 13 SER B O 1
ATOM 4253 N N . HIS B 2 14 ? 7.382 29.706 2.172 1.00 15.02 14 HIS B N 1
ATOM 4254 C CA . HIS B 2 14 ? 8.655 30.477 2.186 1.00 16.15 14 HIS B CA 1
ATOM 4255 C C . HIS B 2 14 ? 9.516 30.221 0.951 1.00 18.21 14 HIS B C 1
ATOM 4256 O O . HIS B 2 14 ? 10.446 30.976 0.682 1.00 18.42 14 HIS B O 1
ATOM 4263 N N . LEU B 2 15 ? 9.177 29.172 0.207 1.00 19.94 15 LEU B N 1
ATOM 4264 C CA . LEU B 2 15 ? 9.944 28.786 -1.012 1.00 19.83 15 LEU B CA 1
ATOM 4265 C C . LEU B 2 15 ? 9.204 29.095 -2.286 1.00 21.62 15 LEU B C 1
ATOM 4266 O O . LEU B 2 15 ? 9.764 28.962 -3.368 1.00 21.78 15 LEU B O 1
ATOM 4271 N N . ALA B 2 16 ? 7.932 29.448 -2.163 1.00 22.43 16 ALA B N 1
ATOM 4272 C CA . ALA B 2 16 ? 7.043 29.491 -3.314 1.00 25.60 16 ALA B CA 1
ATOM 4273 C C . ALA B 2 16 ? 7.412 30.597 -4.304 1.00 27.44 16 ALA B C 1
ATOM 4274 O O . ALA B 2 16 ? 6.981 30.522 -5.449 1.00 28.09 16 ALA B O 1
ATOM 4276 N N . GLU B 2 17 ? 8.231 31.568 -3.894 1.00 30.42 17 GLU B N 1
ATOM 4277 C CA A GLU B 2 17 ? 8.724 32.575 -4.868 1.00 33.72 17 GLU B CA 1
ATOM 4278 C C . GLU B 2 17 ? 9.994 32.155 -5.620 1.00 34.75 17 GLU B C 1
ATOM 4279 O O . GLU B 2 17 ? 10.311 32.772 -6.643 1.00 36.59 17 GLU B O 1
ATOM 4285 N N . MET B 2 18 ? 10.743 31.169 -5.128 1.00 35.19 18 MET B N 1
ATOM 4286 C CA . MET B 2 18 ? 11.831 30.609 -5.917 1.00 35.36 18 MET B CA 1
ATOM 4287 C C . MET B 2 18 ? 11.378 30.469 -7.366 1.00 35.33 18 MET B C 1
ATOM 4288 O O . MET B 2 18 ? 10.227 30.110 -7.650 1.00 35.70 18 MET B O 1
ATOM 4293 N N A ARG B 2 19 ? 12.297 30.725 -8.292 0.50 35.55 19 ARG B N 1
ATOM 4294 N N B ARG B 2 19 ? 12.271 30.771 -8.298 0.50 35.49 19 ARG B N 1
ATOM 4295 C CA A ARG B 2 19 ? 12.028 30.520 -9.710 0.50 35.32 19 ARG B CA 1
ATOM 4296 C CA B ARG B 2 19 ? 11.988 30.475 -9.688 0.50 35.20 19 ARG B CA 1
ATOM 4297 C C A ARG B 2 19 ? 12.292 29.064 -10.093 0.50 34.74 19 ARG B C 1
ATOM 4298 C C B ARG B 2 19 ? 12.129 28.978 -9.889 0.50 34.67 19 ARG B C 1
ATOM 4299 O O A ARG B 2 19 ? 11.658 28.529 -10.996 0.50 35.33 19 ARG B O 1
ATOM 4300 O O B ARG B 2 19 ? 11.248 28.329 -10.446 0.50 35.19 19 ARG B O 1
ATOM 4315 N N . LYS B 2 20 ? 13.238 28.436 -9.396 1.00 34.05 20 LYS B N 1
ATOM 4316 C CA . LYS B 2 20 ? 13.561 27.027 -9.569 1.00 32.05 20 LYS B CA 1
ATOM 4317 C C . LYS B 2 20 ? 12.611 26.141 -8.786 1.00 29.35 20 LYS B C 1
ATOM 4318 O O . LYS B 2 20 ? 12.018 26.581 -7.809 1.00 29.74 20 LYS B O 1
ATOM 4324 N N . LYS B 2 21 ? 12.504 24.883 -9.191 1.00 25.95 21 LYS B N 1
ATOM 4325 C CA . LYS B 2 21 ? 11.758 23.916 -8.410 1.00 23.00 21 LYS B CA 1
ATOM 4326 C C . LYS B 2 21 ? 12.594 23.597 -7.182 1.00 19.71 21 LYS B C 1
ATOM 4327 O O . LYS B 2 21 ? 13.786 23.334 -7.305 1.00 19.90 21 LYS B O 1
ATOM 4333 N N . PRO B 2 22 ? 11.977 23.637 -5.984 1.00 17.98 22 PRO B N 1
ATOM 4334 C CA . PRO B 2 22 ? 12.748 23.371 -4.791 1.00 16.58 22 PRO B CA 1
ATOM 4335 C C . PRO B 2 22 ? 13.300 21.958 -4.794 1.00 14.84 22 PRO B C 1
ATOM 4336 O O . PRO B 2 22 ? 12.629 21.005 -5.165 1.00 15.37 22 PRO B O 1
ATOM 4340 N N . SER B 2 23 ? 14.517 21.853 -4.326 1.00 12.68 23 SER B N 1
ATOM 4341 C CA . SER B 2 23 ? 15.230 20.551 -4.204 1.00 11.37 23 SER B CA 1
ATOM 4342 C C . SER B 2 23 ? 14.887 19.884 -2.901 1.00 12.11 23 SER B C 1
ATOM 4343 O O . SER B 2 23 ? 14.356 20.495 -1.972 1.00 11.84 23 SER B O 1
ATOM 4346 N N . GLU B 2 24 ? 15.223 18.593 -2.806 1.00 10.97 24 GLU B N 1
ATOM 4347 C CA . GLU B 2 24 ? 15.103 17.864 -1.522 1.00 10.54 24 GLU B CA 1
ATOM 4348 C C . GLU B 2 24 ? 15.775 18.681 -0.382 1.00 10.75 24 GLU B C 1
ATOM 4349 O O . GLU B 2 24 ? 15.194 18.841 0.719 1.00 10.58 24 GLU B O 1
ATOM 4355 N N . TYR B 2 25 ? 16.996 19.143 -0.641 1.00 10.45 25 TYR B N 1
ATOM 4356 C CA . TYR B 2 25 ? 17.727 19.925 0.341 1.00 9.93 25 TYR B CA 1
ATOM 4357 C C . TYR B 2 25 ? 16.913 21.164 0.784 1.00 10.75 25 TYR B C 1
ATOM 4358 O O . TYR B 2 25 ? 16.732 21.390 1.986 1.00 10.94 25 TYR B O 1
ATOM 4367 N N . ASP B 2 26 ? 16.370 21.902 -0.181 1.00 12.34 26 ASP B N 1
ATOM 4368 C CA . ASP B 2 26 ? 15.588 23.112 0.183 1.00 13.11 26 ASP B CA 1
ATOM 4369 C C . ASP B 2 26 ? 14.380 22.770 1.052 1.00 12.77 26 ASP B C 1
ATOM 4370 O O . ASP B 2 26 ? 14.114 23.419 2.071 1.00 13.58 26 ASP B O 1
ATOM 4375 N N . ILE B 2 27 ? 13.656 21.721 0.657 1.00 11.20 27 ILE B N 1
ATOM 4376 C CA . ILE B 2 27 ? 12.429 21.355 1.300 1.00 10.47 27 ILE B CA 1
ATOM 4377 C C . ILE B 2 27 ? 12.616 20.961 2.758 1.00 10.37 27 ILE B C 1
ATOM 4378 O O . ILE B 2 27 ? 11.811 21.309 3.612 1.00 11.18 27 ILE B O 1
ATOM 4383 N N . VAL B 2 28 ? 13.675 20.209 3.016 1.00 9.30 28 VAL B N 1
ATOM 4384 C CA . VAL B 2 28 ? 13.838 19.649 4.345 1.00 9.04 28 VAL B CA 1
ATOM 4385 C C . VAL B 2 28 ? 14.808 20.363 5.276 1.00 10.00 28 VAL B C 1
ATOM 4386 O O . VAL B 2 28 ? 14.891 20.003 6.463 1.00 10.29 28 VAL B O 1
ATOM 4390 N N . SER B 2 29 ? 15.508 21.414 4.770 1.00 10.10 29 SER B N 1
ATOM 4391 C CA . SER B 2 29 ? 16.612 22.013 5.528 1.00 10.00 29 SER B CA 1
ATOM 4392 C C . SER B 2 29 ? 16.393 23.461 5.895 1.00 10.69 29 SER B C 1
ATOM 4393 O O . SER B 2 29 ? 17.037 23.950 6.841 1.00 11.45 29 SER B O 1
ATOM 4396 N N . ARG B 2 30 ? 15.553 24.143 5.134 1.00 11.34 30 ARG B N 1
ATOM 4397 C CA . ARG B 2 30 ? 15.594 25.642 5.199 1.00 11.89 30 ARG B CA 1
ATOM 4398 C C . ARG B 2 30 ? 14.630 26.239 6.202 1.00 11.45 30 ARG B C 1
ATOM 4399 O O . ARG B 2 30 ? 13.474 25.807 6.286 1.00 11.85 30 ARG B O 1
ATOM 4407 N N A LYS B 2 31 ? 15.134 27.206 6.980 0.50 11.28 31 LYS B N 1
ATOM 4408 N N B LYS B 2 31 ? 15.101 27.217 6.983 0.50 11.14 31 LYS B N 1
ATOM 4409 C CA A LYS B 2 31 ? 14.288 28.068 7.815 0.50 12.17 31 LYS B CA 1
ATOM 4410 C CA B LYS B 2 31 ? 14.196 28.048 7.802 0.50 11.80 31 LYS B CA 1
ATOM 4411 C C A LYS B 2 31 ? 13.495 27.253 8.836 0.50 11.16 31 LYS B C 1
ATOM 4412 C C B LYS B 2 31 ? 13.463 27.244 8.868 0.50 10.97 31 LYS B C 1
ATOM 4413 O O A LYS B 2 31 ? 12.279 27.322 8.886 0.50 11.16 31 LYS B O 1
ATOM 4414 O O B LYS B 2 31 ? 12.254 27.318 8.993 0.50 11.24 31 LYS B O 1
ATOM 4425 N N . LEU B 2 32 ? 14.212 26.466 9.644 1.00 11.75 32 LEU B N 1
ATOM 4426 C CA . LEU B 2 32 ? 13.577 25.629 10.642 1.00 11.14 32 LEU B CA 1
ATOM 4427 C C . LEU B 2 32 ? 13.778 26.117 12.074 1.00 11.48 32 LEU B C 1
ATOM 4428 O O . LEU B 2 32 ? 13.118 25.606 12.985 1.00 12.01 32 LEU B O 1
ATOM 4433 N N . HIS B 2 33 ? 14.714 27.047 12.298 1.00 10.87 33 HIS B N 1
ATOM 4434 C CA . HIS B 2 33 ? 14.890 27.554 13.672 1.00 12.58 33 HIS B CA 1
ATOM 4435 C C . HIS B 2 33 ? 13.857 28.641 13.996 1.00 13.85 33 HIS B C 1
ATOM 4436 O O . HIS B 2 33 ? 14.116 29.839 13.799 1.00 17.06 33 HIS B O 1
ATOM 4443 N N . TYR B 2 34 ? 12.754 28.254 14.566 1.00 12.06 34 TYR B N 1
ATOM 4444 C CA . TYR B 2 34 ? 11.736 29.233 15.018 1.00 12.17 34 TYR B CA 1
ATOM 4445 C C . TYR B 2 34 ? 12.270 30.084 16.188 1.00 13.53 34 TYR B C 1
ATOM 4446 O O . TYR B 2 34 ? 11.713 31.142 16.473 1.00 13.70 34 TYR B O 1
ATOM 4455 N N . SER B 2 35 ? 13.327 29.646 16.837 1.00 12.44 35 SER B N 1
ATOM 4456 C CA . SER B 2 35 ? 13.920 30.351 17.999 1.00 11.63 35 SER B CA 1
ATOM 4457 C C . SER B 2 35 ? 14.570 31.676 17.621 1.00 12.83 35 SER B C 1
ATOM 4458 O O . SER B 2 35 ? 14.972 32.442 18.525 1.00 14.26 35 SER B O 1
ATOM 4461 N N . THR B 2 36 ? 14.714 31.956 16.318 1.00 13.71 36 THR B N 1
ATOM 4462 C CA . THR B 2 36 ? 15.215 33.285 15.896 1.00 13.80 36 THR B CA 1
ATOM 4463 C C . THR B 2 36 ? 14.108 34.267 15.560 1.00 15.46 36 THR B C 1
ATOM 4464 O O . THR B 2 36 ? 14.402 35.432 15.220 1.00 16.31 36 THR B O 1
ATOM 4468 N N . ASN B 2 37 ? 12.855 33.843 15.644 1.00 13.93 37 ASN B N 1
ATOM 4469 C CA . ASN B 2 37 ? 11.743 34.711 15.198 1.00 13.95 37 ASN B CA 1
ATOM 4470 C C . ASN B 2 37 ? 11.494 35.871 16.166 1.00 15.65 37 ASN B C 1
ATOM 4471 O O . ASN B 2 37 ? 11.166 36.980 15.705 1.00 17.35 37 ASN B O 1
ATOM 4476 N N . ASN B 2 38 ? 11.578 35.612 17.465 1.00 15.36 38 ASN B N 1
ATOM 4477 C CA . ASN B 2 38 ? 11.216 36.608 18.478 1.00 16.88 38 ASN B CA 1
ATOM 4478 C C . ASN B 2 38 ? 12.475 36.964 19.239 1.00 17.02 38 ASN B C 1
ATOM 4479 O O . ASN B 2 38 ? 12.961 36.196 20.082 1.00 15.87 38 ASN B O 1
ATOM 4484 N N . PRO B 2 39 ? 13.046 38.153 18.980 1.00 17.37 39 PRO B N 1
ATOM 4485 C CA . PRO B 2 39 ? 14.305 38.525 19.648 1.00 17.94 39 PRO B CA 1
ATOM 4486 C C . PRO B 2 39 ? 14.254 38.496 21.190 1.00 17.16 39 PRO B C 1
ATOM 4487 O O . PRO B 2 39 ? 15.237 38.084 21.838 1.00 19.13 39 PRO B O 1
ATOM 4491 N N A ASP B 2 40 ? 13.138 38.912 21.764 0.50 17.81 40 ASP B N 1
ATOM 4492 N N B ASP B 2 40 ? 13.145 38.941 21.776 0.50 18.48 40 ASP B N 1
ATOM 4493 C CA A ASP B 2 40 ? 13.027 38.928 23.208 0.50 17.42 40 ASP B CA 1
ATOM 4494 C CA B ASP B 2 40 ? 13.011 39.001 23.237 0.50 18.87 40 ASP B CA 1
ATOM 4495 C C A ASP B 2 40 ? 12.584 37.592 23.797 0.50 16.67 40 ASP B C 1
ATOM 4496 C C B ASP B 2 40 ? 12.952 37.628 23.898 0.50 18.16 40 ASP B C 1
ATOM 4497 O O A ASP B 2 40 ? 12.656 37.408 25.003 0.50 15.01 40 ASP B O 1
ATOM 4498 O O B ASP B 2 40 ? 13.405 37.449 25.020 0.50 18.00 40 ASP B O 1
ATOM 4507 N N A SER B 2 41 ? 12.113 36.672 22.953 0.50 15.78 41 SER B N 1
ATOM 4508 N N B SER B 2 41 ? 12.375 36.662 23.190 0.50 17.48 41 SER B N 1
ATOM 4509 C CA A SER B 2 41 ? 11.770 35.314 23.434 0.50 14.47 41 SER B CA 1
ATOM 4510 C CA B SER B 2 41 ? 12.091 35.345 23.768 0.50 16.01 41 SER B CA 1
ATOM 4511 C C A SER B 2 41 ? 12.208 34.234 22.450 0.50 13.60 41 SER B C 1
ATOM 4512 C C B SER B 2 41 ? 12.249 34.248 22.714 0.50 14.58 41 SER B C 1
ATOM 4513 O O A SER B 2 41 ? 11.387 33.768 21.653 0.50 13.51 41 SER B O 1
ATOM 4514 O O B SER B 2 41 ? 11.266 33.781 22.116 0.50 14.33 41 SER B O 1
ATOM 4519 N N . PRO B 2 42 ? 13.501 33.842 22.483 1.00 13.84 42 PRO B N 1
ATOM 4520 C CA . PRO B 2 42 ? 13.849 32.776 21.512 1.00 14.10 42 PRO B CA 1
ATOM 4521 C C . PRO B 2 42 ? 12.933 31.603 21.686 1.00 13.21 42 PRO B C 1
ATOM 4522 O O . PRO B 2 42 ? 12.351 31.101 20.710 1.00 13.74 42 PRO B O 1
ATOM 4526 N N . TRP B 2 43 ? 12.838 31.137 22.913 1.00 12.23 43 TRP B N 1
ATOM 4527 C CA . TRP B 2 43 ? 12.058 29.973 23.264 1.00 11.92 43 TRP B CA 1
ATOM 4528 C C . TRP B 2 43 ? 10.741 30.374 23.898 1.00 13.16 43 TRP B C 1
ATOM 4529 O O . TRP B 2 43 ? 10.624 31.471 24.508 1.00 12.83 43 TRP B O 1
ATOM 4540 N N . GLU B 2 44 ? 9.746 29.492 23.785 1.00 11.86 44 GLU B N 1
ATOM 4541 C CA . GLU B 2 44 ? 8.342 29.828 24.155 1.00 12.32 44 GLU B CA 1
ATOM 4542 C C . GLU B 2 44 ? 8.138 29.620 25.659 1.00 11.86 44 GLU B C 1
ATOM 4543 O O . GLU B 2 44 ? 7.447 28.686 26.117 1.00 12.76 44 GLU B O 1
ATOM 4549 N N . LEU B 2 45 ? 8.811 30.470 26.428 1.00 12.37 45 LEU B N 1
ATOM 4550 C CA . LEU B 2 45 ? 8.921 30.361 27.873 1.00 13.15 45 LEU B CA 1
ATOM 4551 C C . LEU B 2 45 ? 8.939 31.773 28.443 1.00 13.52 45 LEU B C 1
ATOM 4552 O O . LEU B 2 45 ? 8.857 32.724 27.683 1.00 14.14 45 LEU B O 1
ATOM 4557 N N . SER B 2 46 ? 9.155 31.913 29.749 1.00 13.23 46 SER B N 1
ATOM 4558 C CA . SER B 2 46 ? 9.409 33.265 30.255 1.00 14.42 46 SER B CA 1
ATOM 4559 C C . SER B 2 46 ? 10.541 33.923 29.431 1.00 14.33 46 SER B C 1
ATOM 4560 O O . SER B 2 46 ? 11.579 33.324 29.214 1.00 13.86 46 SER B O 1
ATOM 4563 N N . PRO B 2 47 ? 10.404 35.196 29.027 1.00 14.59 47 PRO B N 1
ATOM 4564 C CA . PRO B 2 47 ? 11.465 35.810 28.236 1.00 15.38 47 PRO B CA 1
ATOM 4565 C C . PRO B 2 47 ? 12.850 35.841 28.916 1.00 16.08 47 PRO B C 1
ATOM 4566 O O . PRO B 2 47 ? 13.889 35.882 28.222 1.00 16.53 47 PRO B O 1
ATOM 4570 N N A ASP B 2 48 ? 12.863 35.802 30.252 0.50 16.11 48 ASP B N 1
ATOM 4571 N N B ASP B 2 48 ? 12.879 35.816 30.246 0.50 16.50 48 ASP B N 1
ATOM 4572 C CA A ASP B 2 48 ? 14.118 35.786 31.013 0.50 15.67 48 ASP B CA 1
ATOM 4573 C CA B ASP B 2 48 ? 14.168 35.807 30.930 0.50 16.45 48 ASP B CA 1
ATOM 4574 C C A ASP B 2 48 ? 14.347 34.444 31.728 0.50 15.94 48 ASP B C 1
ATOM 4575 C C B ASP B 2 48 ? 14.503 34.463 31.569 0.50 16.31 48 ASP B C 1
ATOM 4576 O O A ASP B 2 48 ? 14.950 34.338 32.790 0.50 16.00 48 ASP B O 1
ATOM 4577 O O B ASP B 2 48 ? 15.345 34.400 32.451 0.50 15.84 48 ASP B O 1
ATOM 4586 N N . SER B 2 49 ? 13.857 33.391 31.097 1.00 15.67 49 SER B N 1
ATOM 4587 C CA . SER B 2 49 ? 14.241 32.029 31.514 1.00 14.53 49 SER B CA 1
ATOM 4588 C C . SER B 2 49 ? 15.736 31.873 31.263 1.00 14.75 49 SER B C 1
ATOM 4589 O O . SER B 2 49 ? 16.289 32.553 30.388 1.00 14.28 49 SER B O 1
ATOM 4592 N N . PRO B 2 50 ? 16.386 30.928 31.987 1.00 14.20 50 PRO B N 1
ATOM 4593 C CA . PRO B 2 50 ? 17.851 30.826 31.836 1.00 14.43 50 PRO B CA 1
ATOM 4594 C C . PRO B 2 50 ? 18.249 30.540 30.381 1.00 13.55 50 PRO B C 1
ATOM 4595 O O . PRO B 2 50 ? 19.155 31.164 29.861 1.00 13.46 50 PRO B O 1
ATOM 4599 N N . MET B 2 51 ? 17.559 29.611 29.711 1.00 13.49 51 MET B N 1
ATOM 4600 C CA . MET B 2 51 ? 17.999 29.356 28.351 1.00 13.03 51 MET B CA 1
ATOM 4601 C C . MET B 2 51 ? 17.725 30.527 27.383 1.00 12.76 51 MET B C 1
ATOM 4602 O O . MET B 2 51 ? 18.446 30.741 26.419 1.00 14.16 51 MET B O 1
ATOM 4607 N N . ASN B 2 52 ? 16.637 31.254 27.631 1.00 12.47 52 ASN B N 1
ATOM 4608 C CA . ASN B 2 52 ? 16.371 32.472 26.834 1.00 13.04 52 ASN B CA 1
ATOM 4609 C C . ASN B 2 52 ? 17.486 33.512 27.014 1.00 13.76 52 ASN B C 1
ATOM 4610 O O . ASN B 2 52 ? 17.931 34.121 26.056 1.00 13.52 52 ASN B O 1
ATOM 4615 N N . LEU B 2 53 ? 17.934 33.676 28.251 1.00 13.53 53 LEU B N 1
ATOM 4616 C CA . LEU B 2 53 ? 19.057 34.586 28.489 1.00 14.71 53 LEU B CA 1
ATOM 4617 C C . LEU B 2 53 ? 20.340 34.089 27.815 1.00 14.31 53 LEU B C 1
ATOM 4618 O O . LEU B 2 53 ? 21.054 34.869 27.222 1.00 15.36 53 LEU B O 1
ATOM 4623 N N . TRP B 2 54 ? 20.604 32.770 27.860 1.00 13.48 54 TRP B N 1
ATOM 4624 C CA . TRP B 2 54 ? 21.754 32.236 27.161 1.00 14.01 54 TRP B CA 1
ATOM 4625 C C . TRP B 2 54 ? 21.685 32.561 25.662 1.00 14.24 54 TRP B C 1
ATOM 4626 O O . TRP B 2 54 ? 22.644 33.015 25.062 1.00 14.49 54 TRP B O 1
ATOM 4637 N N . TYR B 2 55 ? 20.552 32.278 25.035 1.00 13.33 55 TYR B N 1
ATOM 4638 C CA . TYR B 2 55 ? 20.459 32.517 23.610 1.00 13.59 55 TYR B CA 1
ATOM 4639 C C . TYR B 2 55 ? 20.497 34.003 23.254 1.00 13.94 55 TYR B C 1
ATOM 4640 O O . TYR B 2 55 ? 21.064 34.369 22.247 1.00 14.55 55 TYR B O 1
ATOM 4649 N N . LYS B 2 56 ? 19.897 34.842 24.094 1.00 14.64 56 LYS B N 1
ATOM 4650 C CA . LYS B 2 56 ? 19.965 36.260 23.771 1.00 16.04 56 LYS B CA 1
ATOM 4651 C C . LYS B 2 56 ? 21.405 36.744 23.876 1.00 16.06 56 LYS B C 1
ATOM 4652 O O . LYS B 2 56 ? 21.825 37.565 23.064 1.00 16.89 56 LYS B O 1
ATOM 4658 N N . GLN B 2 57 ? 22.180 36.189 24.794 1.00 16.40 57 GLN B N 1
ATOM 4659 C CA . GLN B 2 57 ? 23.575 36.647 24.953 1.00 17.68 57 GLN B CA 1
ATOM 4660 C C . GLN B 2 57 ? 24.505 36.073 23.899 1.00 18.52 57 GLN B C 1
ATOM 4661 O O . GLN B 2 57 ? 25.320 36.780 23.330 1.00 19.83 57 GLN B O 1
ATOM 4667 N N . TYR B 2 58 ? 24.402 34.767 23.632 1.00 16.26 58 TYR B N 1
ATOM 4668 C CA . TYR B 2 58 ? 25.431 34.082 22.858 1.00 16.05 58 TYR B CA 1
ATOM 4669 C C . TYR B 2 58 ? 25.060 33.784 21.398 1.00 15.39 58 TYR B C 1
ATOM 4670 O O . TYR B 2 58 ? 25.935 33.460 20.602 1.00 16.22 58 TYR B O 1
ATOM 4679 N N . ARG B 2 59 ? 23.782 33.907 21.041 1.00 15.25 59 ARG B N 1
ATOM 4680 C CA . ARG B 2 59 ? 23.410 33.930 19.646 1.00 15.02 59 ARG B CA 1
ATOM 4681 C C . ARG B 2 59 ? 23.043 35.357 19.245 1.00 16.74 59 ARG B C 1
ATOM 4682 O O . ARG B 2 59 ? 23.721 35.949 18.429 1.00 17.00 59 ARG B O 1
ATOM 4690 N N . ASN B 2 60 ? 21.974 35.898 19.824 1.00 17.04 60 ASN B N 1
ATOM 4691 C CA . ASN B 2 60 ? 21.397 37.125 19.250 1.00 17.35 60 ASN B CA 1
ATOM 4692 C C . ASN B 2 60 ? 22.395 38.288 19.309 1.00 18.38 60 ASN B C 1
ATOM 4693 O O . ASN B 2 60 ? 22.467 39.080 18.381 1.00 18.41 60 ASN B O 1
ATOM 4698 N N . ALA B 2 61 ? 23.165 38.332 20.389 1.00 18.06 61 ALA B N 1
ATOM 4699 C CA . ALA B 2 61 ? 24.075 39.458 20.607 1.00 18.57 61 ALA B CA 1
ATOM 4700 C C . ALA B 2 61 ? 25.451 39.240 20.006 1.00 19.05 61 ALA B C 1
ATOM 4701 O O . ALA B 2 61 ? 26.353 40.036 20.245 1.00 19.59 61 ALA B O 1
ATOM 4703 N N . SER B 2 62 ? 25.672 38.169 19.239 1.00 19.12 62 SER B N 1
ATOM 4704 C CA . SER B 2 62 ? 26.986 37.985 18.645 1.00 18.34 62 SER B CA 1
ATOM 4705 C C . SER B 2 62 ? 27.377 39.166 17.746 1.00 18.99 62 SER B C 1
ATOM 4706 O O . SER B 2 62 ? 26.530 39.686 17.028 1.00 19.30 62 SER B O 1
ATOM 4709 N N . PRO B 2 63 ? 28.661 39.559 17.774 1.00 20.49 63 PRO B N 1
ATOM 4710 C CA . PRO B 2 63 ? 29.133 40.604 16.853 1.00 21.31 63 PRO B CA 1
ATOM 4711 C C . PRO B 2 63 ? 29.131 40.191 15.388 1.00 21.54 63 PRO B C 1
ATOM 4712 O O . PRO B 2 63 ? 29.163 41.049 14.504 1.00 22.61 63 PRO B O 1
ATOM 4716 N N . LEU B 2 64 ? 29.087 38.880 15.118 1.00 20.48 64 LEU B N 1
ATOM 4717 C CA . LEU B 2 64 ? 28.941 38.439 13.752 1.00 21.20 64 LEU B CA 1
ATOM 4718 C C . LEU B 2 64 ? 27.471 38.549 13.362 1.00 20.84 64 LEU B C 1
ATOM 4719 O O . LEU B 2 64 ? 26.629 37.870 13.949 1.00 21.25 64 LEU B O 1
ATOM 4724 N N . LYS B 2 65 ? 27.149 39.416 12.396 1.00 21.19 65 LYS B N 1
ATOM 4725 C CA . LYS B 2 65 ? 25.744 39.764 12.081 1.00 21.15 65 LYS B CA 1
ATOM 4726 C C . LYS B 2 65 ? 25.390 39.644 10.606 1.00 20.28 65 LYS B C 1
ATOM 4727 O O . LYS B 2 65 ? 26.207 39.956 9.733 1.00 19.76 65 LYS B O 1
ATOM 4733 N N . HIS B 2 66 ? 24.169 39.195 10.314 1.00 19.84 66 HIS B N 1
ATOM 4734 C CA . HIS B 2 66 ? 23.672 39.130 8.957 1.00 20.55 66 HIS B CA 1
ATOM 4735 C C . HIS B 2 66 ? 22.164 39.226 9.014 1.00 20.94 66 HIS B C 1
ATOM 4736 O O . HIS B 2 66 ? 21.540 38.700 9.948 1.00 21.86 66 HIS B O 1
ATOM 4743 N N . ASP B 2 67 ? 21.569 39.911 8.039 1.00 21.88 67 ASP B N 1
ATOM 4744 C CA . ASP B 2 67 ? 20.122 40.075 8.048 1.00 22.48 67 ASP B CA 1
ATOM 4745 C C . ASP B 2 67 ? 19.371 38.842 7.519 1.00 21.04 67 ASP B C 1
ATOM 4746 O O . ASP B 2 67 ? 18.167 38.743 7.663 1.00 22.30 67 ASP B O 1
ATOM 4751 N N . ASN B 2 68 ? 20.094 37.875 6.954 1.00 19.52 68 ASN B N 1
ATOM 4752 C CA A ASN B 2 68 ? 19.424 36.694 6.456 1.00 18.60 68 ASN B CA 1
ATOM 4753 C C . ASN B 2 68 ? 20.362 35.492 6.546 1.00 16.83 68 ASN B C 1
ATOM 4754 O O . ASN B 2 68 ? 20.828 34.981 5.520 1.00 17.06 68 ASN B O 1
ATOM 4759 N N . TRP B 2 69 ? 20.645 35.055 7.776 1.00 16.19 69 TRP B N 1
ATOM 4760 C CA . TRP B 2 69 ? 21.474 33.848 7.957 1.00 15.82 69 TRP B CA 1
ATOM 4761 C C . TRP B 2 69 ? 20.820 32.647 7.293 1.00 15.92 69 TRP B C 1
ATOM 4762 O O . TRP B 2 69 ? 21.511 31.740 6.787 1.00 15.03 69 TRP B O 1
ATOM 4773 N N . ASP B 2 70 ? 19.496 32.641 7.249 1.00 16.93 70 ASP B N 1
ATOM 4774 C CA A ASP B 2 70 ? 18.766 31.484 6.679 1.00 17.50 70 ASP B CA 1
ATOM 4775 C C . ASP B 2 70 ? 19.060 31.204 5.210 1.00 17.73 70 ASP B C 1
ATOM 4776 O O . ASP B 2 70 ? 18.963 30.084 4.756 1.00 19.23 70 ASP B O 1
ATOM 4781 N N . ALA B 2 71 ? 19.490 32.216 4.481 1.00 16.14 71 ALA B N 1
ATOM 4782 C CA . ALA B 2 71 ? 19.834 32.066 3.076 1.00 17.36 71 ALA B CA 1
ATOM 4783 C C . ALA B 2 71 ? 21.139 31.304 2.846 1.00 17.14 71 ALA B C 1
ATOM 4784 O O . ALA B 2 71 ? 21.447 30.953 1.712 1.00 19.19 71 ALA B O 1
ATOM 4786 N N . PHE B 2 72 ? 21.892 31.015 3.909 1.00 16.01 72 PHE B N 1
ATOM 4787 C CA . PHE B 2 72 ? 23.084 30.204 3.759 1.00 15.36 72 PHE B CA 1
ATOM 4788 C C . PHE B 2 72 ? 22.725 28.838 3.183 1.00 15.64 72 PHE B C 1
ATOM 4789 O O . PHE B 2 72 ? 21.704 28.254 3.565 1.00 15.84 72 PHE B O 1
ATOM 4797 N N . THR B 2 73 ? 23.585 28.349 2.293 1.00 15.46 73 THR B N 1
ATOM 4798 C CA . THR B 2 73 ? 23.395 27.061 1.629 1.00 15.81 73 THR B CA 1
ATOM 4799 C C . THR B 2 73 ? 24.625 26.200 1.761 1.00 15.00 73 THR B C 1
ATOM 4800 O O . THR B 2 73 ? 25.718 26.615 1.398 1.00 15.02 73 THR B O 1
ATOM 4804 N N . ASP B 2 74 ? 24.485 24.978 2.316 1.00 13.13 74 ASP B N 1
ATOM 4805 C CA . ASP B 2 74 ? 25.571 24.020 2.245 1.00 13.96 74 ASP B CA 1
ATOM 4806 C C . ASP B 2 74 ? 25.960 23.796 0.776 1.00 13.49 74 ASP B C 1
ATOM 4807 O O . ASP B 2 74 ? 25.149 23.390 -0.038 1.00 13.57 74 ASP B O 1
ATOM 4812 N N . PRO B 2 75 ? 27.224 24.094 0.427 1.00 14.52 75 PRO B N 1
ATOM 4813 C CA . PRO B 2 75 ? 27.624 23.854 -0.962 1.00 14.97 75 PRO B CA 1
ATOM 4814 C C . PRO B 2 75 ? 27.470 22.432 -1.436 1.00 16.02 75 PRO B C 1
ATOM 4815 O O . PRO B 2 75 ? 27.272 22.211 -2.637 1.00 17.92 75 PRO B O 1
ATOM 4819 N N . ASP B 2 76 ? 27.527 21.496 -0.496 1.00 14.64 76 ASP B N 1
ATOM 4820 C CA . ASP B 2 76 ? 27.320 20.067 -0.836 1.00 14.23 76 ASP B CA 1
ATOM 4821 C C . ASP B 2 76 ? 25.819 19.691 -0.805 1.00 14.54 76 ASP B C 1
ATOM 4822 O O . ASP B 2 76 ? 25.429 18.576 -1.188 1.00 15.83 76 ASP B O 1
ATOM 4827 N N . GLN B 2 77 ? 25.002 20.596 -0.277 1.00 13.53 77 GLN B N 1
ATOM 4828 C CA . GLN B 2 77 ? 23.550 20.345 -0.180 1.00 13.07 77 GLN B CA 1
ATOM 4829 C C . GLN B 2 77 ? 23.186 18.979 0.413 1.00 11.96 77 GLN B C 1
ATOM 4830 O O . GLN B 2 77 ? 22.214 18.361 -0.053 1.00 12.91 77 GLN B O 1
ATOM 4836 N N . LEU B 2 78 ? 23.860 18.614 1.500 1.00 10.88 78 LEU B N 1
ATOM 4837 C CA . LEU B 2 78 ? 23.624 17.270 2.106 1.00 10.54 78 LEU B CA 1
ATOM 4838 C C . LEU B 2 78 ? 22.405 17.294 2.940 1.00 12.31 78 LEU B C 1
ATOM 4839 O O . LEU B 2 78 ? 22.104 18.291 3.636 1.00 11.10 78 LEU B O 1
ATOM 4844 N N . VAL B 2 79 ? 21.677 16.180 2.889 1.00 10.05 79 VAL B N 1
ATOM 4845 C CA . VAL B 2 79 ? 20.543 15.958 3.816 1.00 10.20 79 VAL B CA 1
ATOM 4846 C C . VAL B 2 79 ? 20.868 14.657 4.542 1.00 9.60 79 VAL B C 1
ATOM 4847 O O . VAL B 2 79 ? 21.831 14.012 4.192 1.00 10.37 79 VAL B O 1
ATOM 4851 N N . TYR B 2 80 ? 20.109 14.320 5.564 1.00 8.77 80 TYR B N 1
ATOM 4852 C CA . TYR B 2 80 ? 20.402 13.061 6.311 1.00 9.44 80 TYR B CA 1
ATOM 4853 C C . TYR B 2 80 ? 20.495 11.856 5.378 1.00 9.48 80 TYR B C 1
ATOM 4854 O O . TYR B 2 80 ? 21.463 11.078 5.463 1.00 8.74 80 TYR B O 1
ATOM 4863 N N . ARG B 2 81 ? 19.522 11.745 4.469 1.00 9.99 81 ARG B N 1
ATOM 4864 C CA . ARG B 2 81 ? 19.506 10.606 3.558 1.00 10.10 81 ARG B CA 1
ATOM 4865 C C . ARG B 2 81 ? 20.755 10.510 2.729 1.00 9.84 81 ARG B C 1
ATOM 4866 O O . ARG B 2 81 ? 21.371 9.427 2.604 1.00 10.16 81 ARG B O 1
ATOM 4874 N N . THR B 2 82 ? 21.196 11.626 2.169 1.00 8.23 82 THR B N 1
ATOM 4875 C CA . THR B 2 82 ? 22.357 11.540 1.257 1.00 9.43 82 THR B CA 1
ATOM 4876 C C . THR B 2 82 ? 23.680 11.497 2.007 1.00 9.85 82 THR B C 1
ATOM 4877 O O . THR B 2 82 ? 24.641 10.900 1.517 1.00 10.60 82 THR B O 1
ATOM 4881 N N . TYR B 2 83 ? 23.750 12.058 3.221 1.00 9.10 83 TYR B N 1
ATOM 4882 C CA . TYR B 2 83 ? 24.900 11.846 4.066 1.00 9.18 83 TYR B CA 1
ATOM 4883 C C . TYR B 2 83 ? 25.127 10.344 4.362 1.00 9.65 83 TYR B C 1
ATOM 4884 O O . TYR B 2 83 ? 26.258 9.880 4.217 1.00 10.55 83 TYR B O 1
ATOM 4893 N N . ASN B 2 84 ? 24.046 9.626 4.747 1.00 10.64 84 ASN B N 1
ATOM 4894 C CA . ASN B 2 84 ? 24.257 8.216 5.118 1.00 10.16 84 ASN B CA 1
ATOM 4895 C C . ASN B 2 84 ? 24.572 7.416 3.880 1.00 11.07 84 ASN B C 1
ATOM 4896 O O . ASN B 2 84 ? 25.333 6.457 3.962 1.00 11.32 84 ASN B O 1
ATOM 4901 N N . LEU B 2 85 ? 24.058 7.787 2.727 1.00 10.73 85 LEU B N 1
ATOM 4902 C CA . LEU B 2 85 ? 24.458 7.066 1.502 1.00 12.79 85 LEU B CA 1
ATOM 4903 C C . LEU B 2 85 ? 25.944 7.268 1.264 1.00 11.96 85 LEU B C 1
ATOM 4904 O O . LEU B 2 85 ? 26.684 6.311 0.969 1.00 12.35 85 LEU B O 1
ATOM 4909 N N . MET B 2 86 ? 26.385 8.522 1.315 1.00 11.19 86 MET B N 1
ATOM 4910 C CA . MET B 2 86 ? 27.781 8.850 1.069 1.00 12.20 86 MET B CA 1
ATOM 4911 C C . MET B 2 86 ? 28.665 8.146 2.092 1.00 12.16 86 MET B C 1
ATOM 4912 O O . MET B 2 86 ? 29.635 7.464 1.715 1.00 13.12 86 MET B O 1
ATOM 4917 N N . GLN B 2 87 ? 28.323 8.272 3.372 1.00 11.10 87 GLN B N 1
ATOM 4918 C CA . GLN B 2 87 ? 29.224 7.746 4.397 1.00 10.92 87 GLN B CA 1
ATOM 4919 C C . GLN B 2 87 ? 29.150 6.219 4.553 1.00 10.09 87 GLN B C 1
ATOM 4920 O O . GLN B 2 87 ? 30.126 5.601 4.967 1.00 11.62 87 GLN B O 1
ATOM 4926 N N . ASP B 2 88 ? 28.021 5.606 4.204 1.00 11.51 88 ASP B N 1
ATOM 4927 C CA . ASP B 2 88 ? 28.027 4.136 4.174 1.00 11.60 88 ASP B CA 1
ATOM 4928 C C . ASP B 2 88 ? 29.005 3.668 3.107 1.00 11.56 88 ASP B C 1
ATOM 4929 O O . ASP B 2 88 ? 29.706 2.689 3.319 1.00 13.10 88 ASP B O 1
ATOM 4934 N N . GLY B 2 89 ? 29.055 4.370 1.977 1.00 12.08 89 GLY B N 1
ATOM 4935 C CA . GLY B 2 89 ? 30.066 4.046 0.960 1.00 12.78 89 GLY B CA 1
ATOM 4936 C C . GLY B 2 89 ? 31.483 4.187 1.478 1.00 12.89 89 GLY B C 1
ATOM 4937 O O . GLY B 2 89 ? 32.317 3.274 1.358 1.00 13.44 89 GLY B O 1
ATOM 4938 N N . GLN B 2 90 ? 31.800 5.336 2.075 1.00 13.08 90 GLN B N 1
ATOM 4939 C CA . GLN B 2 90 ? 33.162 5.578 2.517 1.00 14.00 90 GLN B CA 1
ATOM 4940 C C . GLN B 2 90 ? 33.514 4.700 3.692 1.00 13.42 90 GLN B C 1
ATOM 4941 O O . GLN B 2 90 ? 34.639 4.220 3.805 1.00 12.32 90 GLN B O 1
ATOM 4947 N N . GLU B 2 91 ? 32.560 4.507 4.599 1.00 11.64 91 GLU B N 1
ATOM 4948 C CA . GLU B 2 91 ? 32.863 3.764 5.794 1.00 12.73 91 GLU B CA 1
ATOM 4949 C C . GLU B 2 91 ? 32.952 2.272 5.485 1.00 12.24 91 GLU B C 1
ATOM 4950 O O . GLU B 2 91 ? 33.771 1.585 6.059 1.00 13.37 91 GLU B O 1
ATOM 4956 N N A SER B 2 92 ? 32.136 1.779 4.568 0.25 12.02 92 SER B N 1
ATOM 4957 N N B SER B 2 92 ? 32.135 1.775 4.568 0.25 12.00 92 SER B N 1
ATOM 4958 N N C SER B 2 92 ? 32.103 1.783 4.581 0.50 12.49 92 SER B N 1
ATOM 4959 C CA A SER B 2 92 ? 32.278 0.380 4.173 0.25 11.68 92 SER B CA 1
ATOM 4960 C CA B SER B 2 92 ? 32.265 0.364 4.199 0.25 11.66 92 SER B CA 1
ATOM 4961 C CA C SER B 2 92 ? 32.232 0.385 4.123 0.50 13.16 92 SER B CA 1
ATOM 4962 C C A SER B 2 92 ? 33.629 0.150 3.520 0.25 11.86 92 SER B C 1
ATOM 4963 C C B SER B 2 92 ? 33.589 0.122 3.461 0.25 11.85 92 SER B C 1
ATOM 4964 C C C SER B 2 92 ? 33.618 0.165 3.546 0.50 12.65 92 SER B C 1
ATOM 4965 O O A SER B 2 92 ? 34.260 -0.899 3.709 0.25 11.95 92 SER B O 1
ATOM 4966 O O B SER B 2 92 ? 34.168 -0.966 3.543 0.25 12.03 92 SER B O 1
ATOM 4967 O O C SER B 2 92 ? 34.271 -0.869 3.822 0.50 12.76 92 SER B O 1
ATOM 4974 N N . TYR B 2 93 ? 34.084 1.137 2.760 1.00 11.87 93 TYR B N 1
ATOM 4975 C CA . TYR B 2 93 ? 35.402 1.071 2.170 1.00 11.45 93 TYR B CA 1
ATOM 4976 C C . TYR B 2 93 ? 36.479 1.005 3.260 1.00 12.08 93 TYR B C 1
ATOM 4977 O O . TYR B 2 93 ? 37.381 0.150 3.220 1.00 12.53 93 TYR B O 1
ATOM 4986 N N . VAL B 2 94 ? 36.426 1.884 4.259 1.00 11.39 94 VAL B N 1
ATOM 4987 C CA . VAL B 2 94 ? 37.398 1.821 5.346 1.00 12.07 94 VAL B CA 1
ATOM 4988 C C . VAL B 2 94 ? 37.328 0.511 6.108 1.00 11.39 94 VAL B C 1
ATOM 4989 O O . VAL B 2 94 ? 38.379 -0.051 6.417 1.00 12.19 94 VAL B O 1
ATOM 4993 N N . GLN B 2 95 ? 36.120 0.000 6.380 1.00 11.62 95 GLN B N 1
ATOM 4994 C CA . GLN B 2 95 ? 36.004 -1.227 7.147 1.00 13.19 95 GLN B CA 1
ATOM 4995 C C . GLN B 2 95 ? 36.554 -2.384 6.307 1.00 13.43 95 GLN B C 1
ATOM 4996 O O . GLN B 2 95 ? 37.197 -3.289 6.857 1.00 14.04 95 GLN B O 1
ATOM 5002 N N . SER B 2 96 ? 36.389 -2.331 4.985 1.00 11.42 96 SER B N 1
ATOM 5003 C CA . SER B 2 96 ? 37.005 -3.341 4.098 1.00 11.58 96 SER B CA 1
ATOM 5004 C C . SER B 2 96 ? 38.528 -3.242 4.082 1.00 12.63 96 SER B C 1
ATOM 5005 O O . SER B 2 96 ? 39.226 -4.285 3.982 1.00 13.52 96 SER B O 1
ATOM 5008 N N . LEU B 2 97 ? 39.074 -2.021 4.125 1.00 12.24 97 LEU B N 1
ATOM 5009 C CA . LEU B 2 97 ? 40.520 -1.892 4.285 1.00 12.17 97 LEU B CA 1
ATOM 5010 C C . LEU B 2 97 ? 40.982 -2.521 5.569 1.00 11.92 97 LEU B C 1
ATOM 5011 O O . LEU B 2 97 ? 41.963 -3.262 5.582 1.00 12.87 97 LEU B O 1
ATOM 5016 N N . PHE B 2 98 ? 40.284 -2.229 6.666 1.00 11.19 98 PHE B N 1
ATOM 5017 C CA . PHE B 2 98 ? 40.679 -2.803 7.959 1.00 11.55 98 PHE B CA 1
ATOM 5018 C C . PHE B 2 98 ? 40.700 -4.330 7.861 1.00 11.89 98 PHE B C 1
ATOM 5019 O O . PHE B 2 98 ? 41.622 -4.972 8.332 1.00 12.64 98 PHE B O 1
ATOM 5027 N N . ASP B 2 99 ? 39.660 -4.893 7.265 1.00 12.98 99 ASP B N 1
ATOM 5028 C CA . ASP B 2 99 ? 39.550 -6.365 7.143 1.00 13.78 99 ASP B CA 1
ATOM 5029 C C . ASP B 2 99 ? 40.725 -6.938 6.345 1.00 13.61 99 ASP B C 1
ATOM 5030 O O . ASP B 2 99 ? 41.414 -7.860 6.809 1.00 14.01 99 ASP B O 1
ATOM 5035 N N . GLN B 2 100 ? 40.993 -6.370 5.175 1.00 13.85 100 GLN B N 1
ATOM 5036 C CA A GLN B 2 100 ? 42.044 -6.915 4.302 1.00 14.67 100 GLN B CA 1
ATOM 5037 C C . GLN B 2 100 ? 43.454 -6.689 4.860 1.00 15.00 100 GLN B C 1
ATOM 5038 O O . GLN B 2 100 ? 44.332 -7.560 4.777 1.00 15.38 100 GLN B O 1
ATOM 5044 N N . PHE B 2 101 ? 43.708 -5.507 5.426 1.00 13.98 101 PHE B N 1
ATOM 5045 C CA . PHE B 2 101 ? 45.023 -5.272 5.970 1.00 14.27 101 PHE B CA 1
ATOM 5046 C C . PHE B 2 101 ? 45.282 -6.156 7.201 1.00 13.65 101 PHE B C 1
ATOM 5047 O O . PHE B 2 101 ? 46.426 -6.592 7.427 1.00 15.63 101 PHE B O 1
ATOM 5055 N N . ASN B 2 102 ? 44.227 -6.455 7.970 1.00 13.52 102 ASN B N 1
ATOM 5056 C CA . ASN B 2 102 ? 44.344 -7.417 9.050 1.00 14.40 102 ASN B CA 1
ATOM 5057 C C . ASN B 2 102 ? 44.610 -8.836 8.506 1.00 15.77 102 ASN B C 1
ATOM 5058 O O . ASN B 2 102 ? 45.442 -9.546 9.056 1.00 17.23 102 ASN B O 1
ATOM 5063 N N . GLU B 2 103 ? 43.947 -9.211 7.427 1.00 16.13 103 GLU B N 1
ATOM 5064 C CA . GLU B 2 103 ? 44.234 -10.539 6.831 1.00 17.16 103 GLU B CA 1
ATOM 5065 C C . GLU B 2 103 ? 45.693 -10.646 6.466 1.00 18.94 103 GLU B C 1
ATOM 5066 O O . GLU B 2 103 ? 46.315 -11.730 6.608 1.00 20.05 103 GLU B O 1
ATOM 5072 N N . ARG B 2 104 ? 46.240 -9.555 5.961 1.00 18.46 104 ARG B N 1
ATOM 5073 C CA . ARG B 2 104 ? 47.641 -9.549 5.525 1.00 19.73 104 ARG B CA 1
ATOM 5074 C C . ARG B 2 104 ? 48.636 -9.316 6.658 1.00 19.89 104 ARG B C 1
ATOM 5075 O O . ARG B 2 104 ? 49.842 -9.223 6.411 1.00 21.81 104 ARG B O 1
ATOM 5083 N N A GLU B 2 105 ? 48.159 -9.200 7.896 0.50 19.74 105 GLU B N 1
ATOM 5084 N N B GLU B 2 105 ? 48.120 -9.246 7.890 0.50 19.42 105 GLU B N 1
ATOM 5085 C CA A GLU B 2 105 ? 49.077 -9.010 9.003 0.50 19.76 105 GLU B CA 1
ATOM 5086 C CA B GLU B 2 105 ? 48.922 -8.964 9.078 0.50 19.04 105 GLU B CA 1
ATOM 5087 C C A GLU B 2 105 ? 49.888 -7.720 8.837 0.50 18.90 105 GLU B C 1
ATOM 5088 C C B GLU B 2 105 ? 49.834 -7.751 8.852 0.50 18.60 105 GLU B C 1
ATOM 5089 O O A GLU B 2 105 ? 51.069 -7.645 9.199 0.50 19.78 105 GLU B O 1
ATOM 5090 O O B GLU B 2 105 ? 51.020 -7.764 9.188 0.50 19.63 105 GLU B O 1
ATOM 5101 N N . HIS B 2 106 ? 49.249 -6.691 8.293 1.00 17.80 106 HIS B N 1
ATOM 5102 C CA . HIS B 2 106 ? 49.938 -5.432 8.064 1.00 16.44 106 HIS B CA 1
ATOM 5103 C C . HIS B 2 106 ? 50.710 -4.927 9.278 1.00 16.92 106 HIS B C 1
ATOM 5104 O O . HIS B 2 106 ? 51.829 -4.414 9.174 1.00 16.14 106 HIS B O 1
ATOM 5111 N N . ASP B 2 107 ? 50.077 -5.018 10.431 1.00 16.18 107 ASP B N 1
ATOM 5112 C CA . ASP B 2 107 ? 50.622 -4.352 11.606 1.00 16.18 107 ASP B CA 1
ATOM 5113 C C . ASP B 2 107 ? 51.972 -4.989 12.034 1.00 17.69 107 ASP B C 1
ATOM 5114 O O . ASP B 2 107 ? 52.785 -4.344 12.676 1.00 16.85 107 ASP B O 1
ATOM 5119 N N . GLN B 2 108 ? 52.176 -6.244 11.669 1.00 19.27 108 GLN B N 1
ATOM 5120 C CA A GLN B 2 108 ? 53.402 -6.961 12.017 0.50 20.59 108 GLN B CA 1
ATOM 5121 C CA B GLN B 2 108 ? 53.412 -6.916 12.073 0.50 20.55 108 GLN B CA 1
ATOM 5122 C C . GLN B 2 108 ? 54.580 -6.413 11.239 1.00 20.49 108 GLN B C 1
ATOM 5123 O O . GLN B 2 108 ? 55.733 -6.535 11.671 1.00 21.56 108 GLN B O 1
ATOM 5134 N N A MET B 2 109 ? 54.302 -5.775 10.109 0.50 20.12 109 MET B N 1
ATOM 5135 N N B MET B 2 109 ? 54.287 -5.790 10.100 0.50 20.52 109 MET B N 1
ATOM 5136 C CA A MET B 2 109 ? 55.371 -5.400 9.185 0.50 20.63 109 MET B CA 1
ATOM 5137 C CA B MET B 2 109 ? 55.328 -5.395 9.146 0.50 21.32 109 MET B CA 1
ATOM 5138 C C A MET B 2 109 ? 55.779 -3.934 9.265 0.50 20.52 109 MET B C 1
ATOM 5139 C C B MET B 2 109 ? 55.790 -3.946 9.279 0.50 20.93 109 MET B C 1
ATOM 5140 O O A MET B 2 109 ? 56.612 -3.464 8.483 0.50 21.09 109 MET B O 1
ATOM 5141 O O B MET B 2 109 ? 56.666 -3.496 8.537 0.50 21.45 109 MET B O 1
ATOM 5150 N N . VAL B 2 110 ? 55.193 -3.198 10.202 1.00 20.10 110 VAL B N 1
ATOM 5151 C CA . VAL B 2 110 ? 55.580 -1.820 10.354 1.00 19.69 110 VAL B CA 1
ATOM 5152 C C . VAL B 2 110 ? 57.020 -1.778 10.897 1.00 19.80 110 VAL B C 1
ATOM 5153 O O . VAL B 2 110 ? 57.526 -2.767 11.453 1.00 19.70 110 VAL B O 1
ATOM 5157 N N . ARG B 2 111 ? 57.677 -0.649 10.681 1.00 21.17 111 ARG B N 1
ATOM 5158 C CA . ARG B 2 111 ? 59.075 -0.501 11.087 1.00 22.35 111 ARG B CA 1
ATOM 5159 C C . ARG B 2 111 ? 59.202 -0.650 12.604 1.00 23.12 111 ARG B C 1
ATOM 5160 O O . ARG B 2 111 ? 58.321 -0.250 13.359 1.00 20.88 111 ARG B O 1
ATOM 5168 N N . GLU B 2 112 ? 60.319 -1.205 13.065 1.00 22.72 112 GLU B N 1
ATOM 5169 C CA . GLU B 2 112 ? 60.556 -1.333 14.480 1.00 23.62 112 GLU B CA 1
ATOM 5170 C C . GLU B 2 112 ? 60.279 -0.015 15.218 1.00 22.76 112 GLU B C 1
ATOM 5171 O O . GLU B 2 112 ? 60.724 1.051 14.785 1.00 23.89 112 GLU B O 1
ATOM 5177 N N . GLY B 2 113 ? 59.498 -0.111 16.301 1.00 22.65 113 GLY B N 1
ATOM 5178 C CA . GLY B 2 113 ? 59.213 1.027 17.182 1.00 21.83 113 GLY B CA 1
ATOM 5179 C C . GLY B 2 113 ? 57.965 1.827 16.803 1.00 20.95 113 GLY B C 1
ATOM 5180 O O . GLY B 2 113 ? 57.541 2.702 17.547 1.00 21.21 113 GLY B O 1
ATOM 5181 N N . TRP B 2 114 ? 57.444 1.603 15.610 1.00 19.54 114 TRP B N 1
ATOM 5182 C CA . TRP B 2 114 ? 56.282 2.397 15.155 1.00 19.05 114 TRP B CA 1
ATOM 5183 C C . TRP B 2 114 ? 55.091 2.276 16.109 1.00 18.27 114 TRP B C 1
ATOM 5184 O O . TRP B 2 114 ? 54.323 3.234 16.244 1.00 18.15 114 TRP B O 1
ATOM 5195 N N . GLU B 2 115 ? 54.925 1.132 16.757 1.00 17.96 115 GLU B N 1
ATOM 5196 C CA . GLU B 2 115 ? 53.869 0.935 17.764 1.00 18.24 115 GLU B CA 1
ATOM 5197 C C . GLU B 2 115 ? 53.983 1.945 18.900 1.00 18.66 115 GLU B C 1
ATOM 5198 O O . GLU B 2 115 ? 52.989 2.385 19.449 1.00 18.09 115 GLU B O 1
ATOM 5204 N N . HIS B 2 116 ? 55.201 2.328 19.264 1.00 17.54 116 HIS B N 1
ATOM 5205 C CA . HIS B 2 116 ? 55.384 3.342 20.297 1.00 18.45 116 HIS B CA 1
ATOM 5206 C C . HIS B 2 116 ? 55.048 4.734 19.793 1.00 18.62 116 HIS B C 1
ATOM 5207 O O . HIS B 2 116 ? 54.480 5.548 20.537 1.00 19.08 116 HIS B O 1
ATOM 5214 N N . THR B 2 117 ? 55.320 5.004 18.537 1.00 18.14 117 THR B N 1
ATOM 5215 C CA . THR B 2 117 ? 54.960 6.292 18.002 1.00 18.97 117 THR B CA 1
ATOM 5216 C C . THR B 2 117 ? 53.436 6.392 17.930 1.00 18.73 117 THR B C 1
ATOM 5217 O O . THR B 2 117 ? 52.875 7.441 18.220 1.00 19.00 117 THR B O 1
ATOM 5221 N N . MET B 2 118 ? 52.785 5.294 17.557 1.00 18.07 118 MET B N 1
ATOM 5222 C CA . MET B 2 118 ? 51.314 5.271 17.461 1.00 16.88 118 MET B CA 1
ATOM 5223 C C . MET B 2 118 ? 50.718 5.426 18.837 1.00 17.75 118 MET B C 1
ATOM 5224 O O . MET B 2 118 ? 49.703 6.152 19.033 1.00 16.68 118 MET B O 1
ATOM 5229 N N . ALA B 2 119 ? 51.301 4.776 19.835 1.00 16.40 119 ALA B N 1
ATOM 5230 C CA . ALA B 2 119 ? 50.746 4.875 21.184 1.00 16.68 119 ALA B CA 1
ATOM 5231 C C . ALA B 2 119 ? 50.871 6.310 21.716 1.00 15.81 119 ALA B C 1
ATOM 5232 O O . ALA B 2 119 ? 50.026 6.797 22.489 1.00 16.69 119 ALA B O 1
ATOM 5234 N N . ARG B 2 120 ? 51.933 6.988 21.334 1.00 16.29 120 ARG B N 1
ATOM 5235 C CA . ARG B 2 120 ? 52.171 8.347 21.877 1.00 17.90 120 ARG B CA 1
ATOM 5236 C C . ARG B 2 120 ? 51.429 9.411 21.089 1.00 17.94 120 ARG B C 1
ATOM 5237 O O . ARG B 2 120 ? 50.884 10.376 21.684 1.00 19.34 120 ARG B O 1
ATOM 5245 N N . CYS B 2 121 ? 51.395 9.248 19.756 1.00 17.10 121 CYS B N 1
ATOM 5246 C CA . CYS B 2 121 ? 51.011 10.317 18.846 1.00 16.96 121 CYS B CA 1
ATOM 5247 C C . CYS B 2 121 ? 49.688 10.087 18.112 1.00 15.94 121 CYS B C 1
ATOM 5248 O O . CYS B 2 121 ? 49.146 11.017 17.536 1.00 16.16 121 CYS B O 1
ATOM 5251 N N . TYR B 2 122 ? 49.204 8.846 18.107 1.00 15.24 122 TYR B N 1
ATOM 5252 C CA . TYR B 2 122 ? 48.002 8.534 17.355 1.00 14.04 122 TYR B CA 1
ATOM 5253 C C . TYR B 2 122 ? 46.824 8.199 18.263 1.00 14.10 122 TYR B C 1
ATOM 5254 O O . TYR B 2 122 ? 45.744 8.814 18.166 1.00 13.11 122 TYR B O 1
ATOM 5263 N N A SER B 2 123 ? 46.997 7.243 19.169 0.50 12.82 123 SER B N 1
ATOM 5264 N N B SER B 2 123 ? 47.021 7.250 19.157 0.50 13.53 123 SER B N 1
ATOM 5265 C CA A SER B 2 123 ? 45.835 6.762 19.957 0.50 12.72 123 SER B CA 1
ATOM 5266 C CA B SER B 2 123 ? 45.883 6.784 19.937 0.50 14.25 123 SER B CA 1
ATOM 5267 C C A SER B 2 123 ? 45.224 7.810 20.913 0.50 13.19 123 SER B C 1
ATOM 5268 C C B SER B 2 123 ? 45.231 7.899 20.756 0.50 13.81 123 SER B C 1
ATOM 5269 O O A SER B 2 123 ? 44.043 7.712 21.230 0.50 11.36 123 SER B O 1
ATOM 5270 O O B SER B 2 123 ? 44.032 7.957 20.793 0.50 11.79 123 SER B O 1
ATOM 5275 N N . PRO B 2 124 ? 46.008 8.806 21.364 1.00 13.35 124 PRO B N 1
ATOM 5276 C CA . PRO B 2 124 ? 45.327 9.851 22.166 1.00 14.04 124 PRO B CA 1
ATOM 5277 C C . PRO B 2 124 ? 44.513 10.823 21.303 1.00 13.50 124 PRO B C 1
ATOM 5278 O O . PRO B 2 124 ? 43.807 11.692 21.851 1.00 14.03 124 PRO B O 1
ATOM 5282 N N . LEU B 2 125 ? 44.587 10.710 19.973 1.00 13.25 125 LEU B N 1
ATOM 5283 C CA . LEU B 2 125 ? 43.748 11.530 19.125 1.00 13.48 125 LEU B CA 1
ATOM 5284 C C . LEU B 2 125 ? 42.268 11.320 19.446 1.00 13.10 125 LEU B C 1
ATOM 5285 O O . LEU B 2 125 ? 41.451 12.149 19.083 1.00 13.33 125 LEU B O 1
ATOM 5290 N N . ARG B 2 126 ? 41.924 10.203 20.060 1.00 12.36 126 ARG B N 1
ATOM 5291 C CA . ARG B 2 126 ? 40.506 10.015 20.403 1.00 12.49 126 ARG B CA 1
ATOM 5292 C C . ARG B 2 126 ? 39.991 11.154 21.296 1.00 12.41 126 ARG B C 1
ATOM 5293 O O . ARG B 2 126 ? 38.811 11.582 21.129 1.00 12.47 126 ARG B O 1
ATOM 5301 N N . TYR B 2 127 ? 40.853 11.683 22.181 1.00 12.81 127 TYR B N 1
ATOM 5302 C CA . TYR B 2 127 ? 40.456 12.885 22.962 1.00 12.48 127 TYR B CA 1
ATOM 5303 C C . TYR B 2 127 ? 40.309 14.130 22.123 1.00 13.90 127 TYR B C 1
ATOM 5304 O O . TYR B 2 127 ? 39.314 14.876 22.259 1.00 12.88 127 TYR B O 1
ATOM 5313 N N . LEU B 2 128 ? 41.262 14.372 21.247 1.00 12.35 128 LEU B N 1
ATOM 5314 C CA . LEU B 2 128 ? 41.169 15.515 20.337 1.00 12.67 128 LEU B CA 1
ATOM 5315 C C . LEU B 2 128 ? 39.893 15.425 19.497 1.00 12.39 128 LEU B C 1
ATOM 5316 O O . LEU B 2 128 ? 39.163 16.385 19.399 1.00 11.99 128 LEU B O 1
ATOM 5321 N N . PHE B 2 129 ? 39.637 14.264 18.874 1.00 12.09 129 PHE B N 1
ATOM 5322 C CA . PHE B 2 129 ? 38.485 14.132 18.012 1.00 12.05 129 PHE B CA 1
ATOM 5323 C C . PHE B 2 129 ? 37.177 14.246 18.795 1.00 11.88 129 PHE B C 1
ATOM 5324 O O . PHE B 2 129 ? 36.201 14.824 18.273 1.00 11.48 129 PHE B O 1
ATOM 5332 N N . HIS B 2 130 ? 37.158 13.776 20.044 1.00 11.06 130 HIS B N 1
ATOM 5333 C CA . HIS B 2 130 ? 35.939 13.946 20.833 1.00 10.47 130 HIS B CA 1
ATOM 5334 C C . HIS B 2 130 ? 35.717 15.408 21.152 1.00 12.02 130 HIS B C 1
ATOM 5335 O O . HIS B 2 130 ? 34.604 15.874 21.195 1.00 11.84 130 HIS B O 1
ATOM 5342 N N . CYS B 2 131 ? 36.801 16.143 21.345 1.00 12.56 131 CYS B N 1
ATOM 5343 C CA . CYS B 2 131 ? 36.630 17.584 21.588 1.00 13.48 131 CYS B CA 1
ATOM 5344 C C . CYS B 2 131 ? 36.039 18.278 20.369 1.00 12.23 131 CYS B C 1
ATOM 5345 O O . CYS B 2 131 ? 35.171 19.184 20.469 1.00 12.71 131 CYS B O 1
ATOM 5348 N N . LEU B 2 132 ? 36.441 17.835 19.175 1.00 11.62 132 LEU B N 1
ATOM 5349 C CA . LEU B 2 132 ? 35.852 18.381 17.946 1.00 10.93 132 LEU B CA 1
ATOM 5350 C C . LEU B 2 132 ? 34.363 18.012 17.869 1.00 11.95 132 LEU B C 1
ATOM 5351 O O . LEU B 2 132 ? 33.554 18.788 17.405 1.00 11.65 132 LEU B O 1
ATOM 5356 N N . GLN B 2 133 ? 34.028 16.797 18.307 1.00 10.93 133 GLN B N 1
ATOM 5357 C CA . GLN B 2 133 ? 32.623 16.345 18.366 1.00 10.94 133 GLN B CA 1
ATOM 5358 C C . GLN B 2 133 ? 31.784 17.214 19.302 1.00 11.51 133 GLN B C 1
ATOM 5359 O O . GLN B 2 133 ? 30.756 17.749 18.875 1.00 10.84 133 GLN B O 1
ATOM 5365 N N . MET B 2 134 ? 32.258 17.397 20.545 1.00 10.83 134 MET B N 1
ATOM 5366 C CA . MET B 2 134 ? 31.586 18.297 21.512 1.00 10.62 134 MET B CA 1
ATOM 5367 C C . MET B 2 134 ? 31.448 19.699 20.938 1.00 11.72 134 MET B C 1
ATOM 5368 O O . MET B 2 134 ? 30.383 20.331 21.017 1.00 11.20 134 MET B O 1
ATOM 5373 N N . SER B 2 135 ? 32.524 20.191 20.376 1.00 11.78 135 SER B N 1
ATOM 5374 C CA . SER B 2 135 ? 32.525 21.574 19.875 1.00 12.28 135 SER B CA 1
ATOM 5375 C C . SER B 2 135 ? 31.570 21.772 18.720 1.00 12.59 135 SER B C 1
ATOM 5376 O O . SER B 2 135 ? 30.806 22.723 18.642 1.00 12.18 135 SER B O 1
ATOM 5379 N N . SER B 2 136 ? 31.556 20.815 17.787 1.00 10.36 136 SER B N 1
ATOM 5380 C CA . SER B 2 136 ? 30.638 20.909 16.667 1.00 10.72 136 SER B CA 1
ATOM 5381 C C . SER B 2 136 ? 29.179 20.864 17.132 1.00 10.41 136 SER B C 1
ATOM 5382 O O . SER B 2 136 ? 28.324 21.508 16.518 1.00 10.96 136 SER B O 1
ATOM 5385 N N . ALA B 2 137 ? 28.912 20.090 18.177 1.00 11.01 137 ALA B N 1
ATOM 5386 C CA . ALA B 2 137 ? 27.563 20.021 18.702 1.00 10.57 137 ALA B CA 1
ATOM 5387 C C . ALA B 2 137 ? 27.163 21.362 19.310 1.00 10.00 137 ALA B C 1
ATOM 5388 O O . ALA B 2 137 ? 26.024 21.752 19.178 1.00 10.08 137 ALA B O 1
ATOM 5390 N N . TYR B 2 138 ? 28.129 22.044 19.923 1.00 10.68 138 TYR B N 1
ATOM 5391 C CA . TYR B 2 138 ? 27.823 23.392 20.425 1.00 11.12 138 TYR B CA 1
ATOM 5392 C C . TYR B 2 138 ? 27.501 24.363 19.286 1.00 11.61 138 TYR B C 1
ATOM 5393 O O . TYR B 2 138 ? 26.527 25.132 19.366 1.00 11.87 138 TYR B O 1
ATOM 5402 N N . VAL B 2 139 ? 28.303 24.383 18.231 1.00 11.11 139 VAL B N 1
ATOM 5403 C CA . VAL B 2 139 ? 27.976 25.298 17.117 1.00 10.87 139 VAL B CA 1
ATOM 5404 C C . VAL B 2 139 ? 26.595 24.921 16.538 1.00 10.52 139 VAL B C 1
ATOM 5405 O O . VAL B 2 139 ? 25.817 25.803 16.202 1.00 12.40 139 VAL B O 1
ATOM 5409 N N . GLN B 2 140 ? 26.266 23.622 16.427 1.00 10.72 140 GLN B N 1
ATOM 5410 C CA . GLN B 2 140 ? 24.945 23.220 15.992 1.00 9.84 140 GLN B CA 1
ATOM 5411 C C . GLN B 2 140 ? 23.832 23.919 16.772 1.00 10.52 140 GLN B C 1
ATOM 5412 O O . GLN B 2 140 ? 22.892 24.508 16.205 1.00 10.22 140 GLN B O 1
ATOM 5418 N N . GLN B 2 141 ? 23.926 23.839 18.099 1.00 9.92 141 GLN B N 1
ATOM 5419 C CA . GLN B 2 141 ? 22.791 24.246 18.924 1.00 10.32 141 GLN B CA 1
ATOM 5420 C C . GLN B 2 141 ? 22.672 25.768 19.018 1.00 10.65 141 GLN B C 1
ATOM 5421 O O . GLN B 2 141 ? 21.580 26.247 19.289 1.00 12.30 141 GLN B O 1
ATOM 5427 N N . MET B 2 142 ? 23.760 26.439 18.678 1.00 11.30 142 MET B N 1
ATOM 5428 C CA . MET B 2 142 ? 23.746 27.917 18.757 1.00 12.00 142 MET B CA 1
ATOM 5429 C C . MET B 2 142 ? 23.587 28.622 17.437 1.00 13.13 142 MET B C 1
ATOM 5430 O O . MET B 2 142 ? 23.273 29.830 17.420 1.00 12.80 142 MET B O 1
ATOM 5435 N N . ALA B 2 143 ? 23.894 27.984 16.319 1.00 12.12 143 ALA B N 1
ATOM 5436 C CA . ALA B 2 143 ? 23.925 28.686 15.052 1.00 12.51 143 ALA B CA 1
ATOM 5437 C C . ALA B 2 143 ? 22.562 29.291 14.689 1.00 12.70 143 ALA B C 1
ATOM 5438 O O . ALA B 2 143 ? 21.489 28.710 14.958 1.00 11.69 143 ALA B O 1
ATOM 5440 N N . PRO B 2 144 ? 22.577 30.464 14.020 1.00 12.93 144 PRO B N 1
ATOM 5441 C CA . PRO B 2 144 ? 21.324 31.154 13.785 1.00 12.69 144 PRO B CA 1
ATOM 5442 C C . PRO B 2 144 ? 20.511 30.772 12.525 1.00 13.37 144 PRO B C 1
ATOM 5443 O O . PRO B 2 144 ? 19.568 31.488 12.162 1.00 13.68 144 PRO B O 1
ATOM 5447 N N . ALA B 2 145 ? 20.848 29.635 11.876 1.00 12.07 145 ALA B N 1
ATOM 5448 C CA . ALA B 2 145 ? 20.066 29.156 10.753 1.00 11.87 145 ALA B CA 1
ATOM 5449 C C . ALA B 2 145 ? 20.156 27.638 10.712 1.00 10.42 145 ALA B C 1
ATOM 5450 O O . ALA B 2 145 ? 21.224 27.115 10.998 1.00 11.64 145 ALA B O 1
ATOM 5452 N N . SER B 2 146 ? 19.031 27.012 10.405 1.00 11.06 146 SER B N 1
ATOM 5453 C CA . SER B 2 146 ? 19.005 25.539 10.314 1.00 10.03 146 SER B CA 1
ATOM 5454 C C . SER B 2 146 ? 19.972 25.039 9.236 1.00 11.36 146 SER B C 1
ATOM 5455 O O . SER B 2 146 ? 20.610 23.970 9.429 1.00 11.43 146 SER B O 1
ATOM 5458 N N . THR B 2 147 ? 20.154 25.762 8.133 1.00 10.16 147 THR B N 1
ATOM 5459 C CA . THR B 2 147 ? 21.153 25.286 7.139 1.00 9.85 147 THR B CA 1
ATOM 5460 C C . THR B 2 147 ? 22.565 25.279 7.712 1.00 11.49 147 THR B C 1
ATOM 5461 O O . THR B 2 147 ? 23.356 24.392 7.414 1.00 13.12 147 THR B O 1
ATOM 5465 N N . ILE B 2 148 ? 22.918 26.244 8.578 1.00 10.87 148 ILE B N 1
ATOM 5466 C CA . ILE B 2 148 ? 24.204 26.208 9.250 1.00 10.89 148 ILE B CA 1
ATOM 5467 C C . ILE B 2 148 ? 24.268 25.039 10.251 1.00 10.52 148 ILE B C 1
ATOM 5468 O O . ILE B 2 148 ? 25.203 24.244 10.239 1.00 11.46 148 ILE B O 1
ATOM 5473 N N . SER B 2 149 ? 23.248 24.924 11.109 1.00 10.33 149 SER B N 1
ATOM 5474 C CA . SER B 2 149 ? 23.188 23.854 12.116 1.00 9.58 149 SER B CA 1
ATOM 5475 C C . SER B 2 149 ? 23.265 22.465 11.464 1.00 8.57 149 SER B C 1
ATOM 5476 O O . SER B 2 149 ? 23.924 21.593 12.057 1.00 9.78 149 SER B O 1
ATOM 5479 N N . ASN B 2 150 ? 22.640 22.289 10.311 1.00 10.05 150 ASN B N 1
ATOM 5480 C CA . ASN B 2 150 ? 22.720 20.955 9.650 1.00 8.47 150 ASN B CA 1
ATOM 5481 C C . ASN B 2 150 ? 24.143 20.578 9.292 1.00 10.20 150 ASN B C 1
ATOM 5482 O O . ASN B 2 150 ? 24.578 19.453 9.516 1.00 9.65 150 ASN B O 1
ATOM 5487 N N . CYS B 2 151 ? 24.917 21.514 8.757 1.00 9.26 151 CYS B N 1
ATOM 5488 C CA . CYS B 2 151 ? 26.332 21.230 8.475 1.00 10.23 151 CYS B CA 1
ATOM 5489 C C . CYS B 2 151 ? 27.063 20.806 9.734 1.00 10.58 151 CYS B C 1
ATOM 5490 O O . CYS B 2 151 ? 27.947 19.933 9.720 1.00 11.46 151 CYS B O 1
ATOM 5493 N N . CYS B 2 152 ? 26.721 21.450 10.845 1.00 9.89 152 CYS B N 1
ATOM 5494 C CA . CYS B 2 152 ? 27.311 21.145 12.124 1.00 11.14 152 CYS B CA 1
ATOM 5495 C C . CYS B 2 152 ? 26.906 19.770 12.646 1.00 10.56 152 CYS B C 1
ATOM 5496 O O . CYS B 2 152 ? 27.728 19.140 13.297 1.00 10.95 152 CYS B O 1
ATOM 5499 N N . ILE B 2 153 ? 25.648 19.346 12.447 1.00 9.91 153 ILE B N 1
ATOM 5500 C CA . ILE B 2 153 ? 25.224 18.016 12.903 1.00 8.97 153 ILE B CA 1
ATOM 5501 C C . ILE B 2 153 ? 26.079 16.973 12.174 1.00 8.88 153 ILE B C 1
ATOM 5502 O O . ILE B 2 153 ? 26.630 16.048 12.804 1.00 10.50 153 ILE B O 1
ATOM 5507 N N . LEU B 2 154 ? 26.199 17.166 10.867 1.00 8.66 154 LEU B N 1
ATOM 5508 C CA . LEU B 2 154 ? 26.942 16.179 10.055 1.00 10.21 154 LEU B CA 1
ATOM 5509 C C . LEU B 2 154 ? 28.420 16.189 10.432 1.00 10.72 154 LEU B C 1
ATOM 5510 O O . LEU B 2 154 ? 29.103 15.148 10.444 1.00 10.73 154 LEU B O 1
ATOM 5515 N N . GLN B 2 155 ? 28.944 17.377 10.783 1.00 9.79 155 GLN B N 1
ATOM 5516 C CA . GLN B 2 155 ? 30.320 17.469 11.233 1.00 10.25 155 GLN B CA 1
ATOM 5517 C C . GLN B 2 155 ? 30.524 16.832 12.594 1.00 10.26 155 GLN B C 1
ATOM 5518 O O . GLN B 2 155 ? 31.594 16.282 12.860 1.00 10.68 155 GLN B O 1
ATOM 5524 N N . THR B 2 156 ? 29.527 16.940 13.472 1.00 9.57 156 THR B N 1
ATOM 5525 C CA . THR B 2 156 ? 29.578 16.223 14.771 1.00 9.14 156 THR B CA 1
ATOM 5526 C C . THR B 2 156 ? 29.666 14.718 14.554 1.00 8.73 156 THR B C 1
ATOM 5527 O O . THR B 2 156 ? 30.512 14.063 15.172 1.00 9.67 156 THR B O 1
ATOM 5531 N N . ALA B 2 157 ? 28.810 14.218 13.657 1.00 9.70 157 ALA B N 1
ATOM 5532 C CA . ALA B 2 157 ? 28.849 12.785 13.322 1.00 9.05 157 ALA B CA 1
ATOM 5533 C C . ALA B 2 157 ? 30.209 12.390 12.702 1.00 9.61 157 ALA B C 1
ATOM 5534 O O . ALA B 2 157 ? 30.765 11.333 13.081 1.00 9.85 157 ALA B O 1
ATOM 5536 N N . ASP B 2 158 ? 30.762 13.211 11.810 1.00 9.81 158 ASP B N 1
ATOM 5537 C CA . ASP B 2 158 ? 32.091 12.898 11.251 1.00 8.74 158 ASP B CA 1
ATOM 5538 C C . ASP B 2 158 ? 33.157 12.878 12.337 1.00 10.18 158 ASP B C 1
ATOM 5539 O O . ASP B 2 158 ? 34.118 12.113 12.257 1.00 10.93 158 ASP B O 1
ATOM 5544 N N . SER B 2 159 ? 33.049 13.748 13.354 1.00 9.55 159 SER B N 1
ATOM 5545 C CA . SER B 2 159 ? 34.042 13.746 14.419 1.00 9.98 159 SER B CA 1
ATOM 5546 C C . SER B 2 159 ? 34.002 12.438 15.174 1.00 9.05 159 SER B C 1
ATOM 5547 O O . SER B 2 159 ? 35.045 11.884 15.499 1.00 11.00 159 SER B O 1
ATOM 5550 N N . LEU B 2 160 ? 32.788 11.943 15.461 1.00 9.72 160 LEU B N 1
ATOM 5551 C CA . LEU B 2 160 ? 32.644 10.644 16.081 1.00 9.85 160 LEU B CA 1
ATOM 5552 C C . LEU B 2 160 ? 33.100 9.504 15.157 1.00 9.25 160 LEU B C 1
ATOM 5553 O O . LEU B 2 160 ? 33.692 8.535 15.668 1.00 9.81 160 LEU B O 1
ATOM 5558 N N . ARG B 2 161 ? 32.918 9.651 13.852 1.00 9.33 161 ARG B N 1
ATOM 5559 C CA . ARG B 2 161 ? 33.485 8.688 12.892 1.00 8.58 161 ARG B CA 1
ATOM 5560 C C . ARG B 2 161 ? 34.995 8.569 13.111 1.00 9.13 161 ARG B C 1
ATOM 5561 O O . ARG B 2 161 ? 35.539 7.456 13.219 1.00 10.23 161 ARG B O 1
ATOM 5569 N N . TRP B 2 162 ? 35.673 9.724 13.181 1.00 9.73 162 TRP B N 1
ATOM 5570 C CA . TRP B 2 162 ? 37.123 9.703 13.342 1.00 9.93 162 TRP B CA 1
ATOM 5571 C C . TRP B 2 162 ? 37.545 9.118 14.688 1.00 9.38 162 TRP B C 1
ATOM 5572 O O . TRP B 2 162 ? 38.549 8.360 14.791 1.00 9.74 162 TRP B O 1
ATOM 5583 N N . LEU B 2 163 ? 36.829 9.503 15.759 1.00 10.12 163 LEU B N 1
ATOM 5584 C CA . LEU B 2 163 ? 37.042 8.942 17.095 1.00 9.09 163 LEU B CA 1
ATOM 5585 C C . LEU B 2 163 ? 36.955 7.421 17.054 1.00 9.78 163 LEU B C 1
ATOM 5586 O O . LEU B 2 163 ? 37.823 6.730 17.605 1.00 11.28 163 LEU B O 1
ATOM 5591 N N . THR B 2 164 ? 35.930 6.926 16.360 1.00 10.08 164 THR B N 1
ATOM 5592 C CA . THR B 2 164 ? 35.679 5.487 16.333 1.00 10.30 164 THR B CA 1
ATOM 5593 C C . THR B 2 164 ? 36.759 4.772 15.509 1.00 10.24 164 THR B C 1
ATOM 5594 O O . THR B 2 164 ? 37.232 3.697 15.941 1.00 11.03 164 THR B O 1
ATOM 5598 N N . HIS B 2 165 ? 37.177 5.337 14.376 1.00 9.96 165 HIS B N 1
ATOM 5599 C CA . HIS B 2 165 ? 38.339 4.755 13.676 1.00 10.63 165 HIS B CA 1
ATOM 5600 C C . HIS B 2 165 ? 39.528 4.587 14.619 1.00 10.52 165 HIS B C 1
ATOM 5601 O O . HIS B 2 165 ? 40.235 3.582 14.602 1.00 10.35 165 HIS B O 1
ATOM 5608 N N . THR B 2 166 ? 39.788 5.640 15.386 1.00 10.72 166 THR B N 1
ATOM 5609 C CA . THR B 2 166 ? 40.951 5.683 16.258 1.00 10.85 166 THR B CA 1
ATOM 5610 C C . THR B 2 166 ? 40.824 4.619 17.366 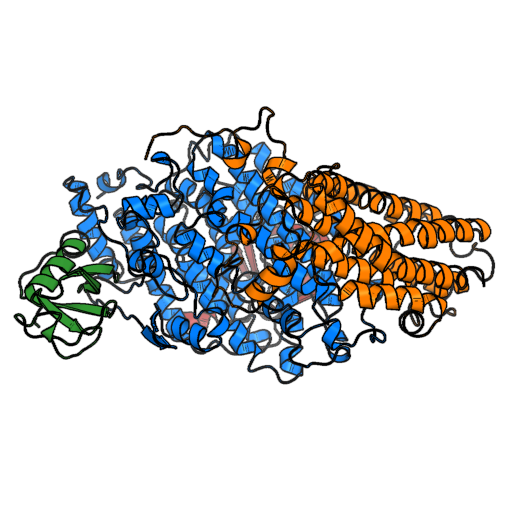1.00 11.47 166 THR B C 1
ATOM 5611 O O . THR B 2 166 ? 41.791 3.888 17.688 1.00 11.24 166 THR B O 1
ATOM 5615 N N . ALA B 2 167 ? 39.643 4.539 17.993 1.00 11.09 167 ALA B N 1
ATOM 5616 C CA . ALA B 2 167 ? 39.357 3.485 18.975 1.00 10.71 167 ALA B CA 1
ATOM 5617 C C . ALA B 2 167 ? 39.583 2.083 18.381 1.00 11.22 167 ALA B C 1
ATOM 5618 O O . ALA B 2 167 ? 40.251 1.265 19.007 1.00 12.11 167 ALA B O 1
ATOM 5620 N N . TYR B 2 168 ? 39.016 1.826 17.202 1.00 11.65 168 TYR B N 1
ATOM 5621 C CA . TYR B 2 168 ? 39.132 0.503 16.581 1.00 10.77 168 TYR B CA 1
ATOM 5622 C C . TYR B 2 168 ? 40.590 0.173 16.330 1.00 12.89 168 TYR B C 1
ATOM 5623 O O . TYR B 2 168 ? 41.045 -0.942 16.655 1.00 11.93 168 TYR B O 1
ATOM 5632 N N . ARG B 2 169 ? 41.329 1.108 15.752 1.00 11.75 169 ARG B N 1
ATOM 5633 C CA . ARG B 2 169 ? 42.744 0.838 15.394 1.00 11.81 169 ARG B CA 1
ATOM 5634 C C . ARG B 2 169 ? 43.653 0.754 16.618 1.00 13.56 169 ARG B C 1
ATOM 5635 O O . ARG B 2 169 ? 44.641 0.005 16.630 1.00 13.42 169 ARG B O 1
ATOM 5643 N N . THR B 2 170 ? 43.345 1.530 17.645 1.00 12.63 170 THR B N 1
ATOM 5644 C CA . THR B 2 170 ? 44.089 1.431 18.895 1.00 11.47 170 THR B CA 1
ATOM 5645 C C . THR B 2 170 ? 43.936 0.019 19.446 1.00 12.70 170 THR B C 1
ATOM 5646 O O . THR B 2 170 ? 44.944 -0.653 19.767 1.00 12.33 170 THR B O 1
ATOM 5650 N N . HIS B 2 171 ? 42.698 -0.458 19.571 1.00 11.94 171 HIS B N 1
ATOM 5651 C CA . HIS B 2 171 ? 42.491 -1.839 19.992 1.00 12.95 171 HIS B CA 1
ATOM 5652 C C . HIS B 2 171 ? 43.198 -2.830 19.077 1.00 13.29 171 HIS B C 1
ATOM 5653 O O . HIS B 2 171 ? 43.922 -3.746 19.557 1.00 12.86 171 HIS B O 1
ATOM 5660 N N . GLU B 2 172 ? 43.005 -2.700 17.777 1.00 11.78 172 GLU B N 1
ATOM 5661 C CA . GLU B 2 172 ? 43.601 -3.663 16.861 1.00 11.74 172 GLU B CA 1
ATOM 5662 C C . GLU B 2 172 ? 45.138 -3.678 16.978 1.00 13.16 172 GLU B C 1
ATOM 5663 O O . GLU B 2 172 ? 45.726 -4.778 17.071 1.00 13.85 172 GLU B O 1
ATOM 5669 N N . LEU B 2 173 ? 45.754 -2.509 16.981 1.00 13.16 173 LEU B N 1
ATOM 5670 C CA . LEU B 2 173 ? 47.217 -2.465 17.095 1.00 15.29 173 LEU B CA 1
ATOM 5671 C C . LEU B 2 173 ? 47.666 -3.149 18.398 1.00 14.45 173 LEU B C 1
ATOM 5672 O O . LEU B 2 173 ? 48.734 -3.834 18.401 1.00 15.19 173 LEU B O 1
ATOM 5677 N N . SER B 2 174 ? 46.906 -3.031 19.497 1.00 13.71 174 SER B N 1
ATOM 5678 C CA . SER B 2 174 ? 47.295 -3.601 20.780 1.00 14.41 174 SER B CA 1
ATOM 5679 C C . SER B 2 174 ? 47.355 -5.127 20.710 1.00 14.97 174 SER B C 1
ATOM 5680 O O . SER B 2 174 ? 48.008 -5.747 21.541 1.00 16.18 174 SER B O 1
ATOM 5683 N N . LEU B 2 175 ? 46.664 -5.743 19.756 1.00 14.12 175 LEU B N 1
ATOM 5684 C CA . LEU B 2 175 ? 46.651 -7.202 19.647 1.00 14.87 175 LEU B CA 1
ATOM 5685 C C . LEU B 2 175 ? 47.995 -7.687 19.120 1.00 15.85 175 LEU B C 1
ATOM 5686 O O . LEU B 2 175 ? 48.421 -8.780 19.492 1.00 17.20 175 LEU B O 1
ATOM 5691 N N . THR B 2 176 ? 48.624 -6.924 18.239 1.00 15.22 176 THR B N 1
ATOM 5692 C CA . THR B 2 176 ? 49.978 -7.269 17.738 1.00 16.76 176 THR B CA 1
ATOM 5693 C C . THR B 2 176 ? 51.049 -6.785 18.714 1.00 17.81 176 THR B C 1
ATOM 5694 O O . THR B 2 176 ? 52.107 -7.457 18.889 1.00 18.39 176 THR B O 1
ATOM 5698 N N . TYR B 2 177 ? 50.772 -5.660 19.379 1.00 16.74 177 TYR B N 1
ATOM 5699 C CA . TYR B 2 177 ? 51.747 -4.982 20.247 1.00 17.49 177 TYR B CA 1
ATOM 5700 C C . TYR B 2 177 ? 51.130 -4.704 21.599 1.00 19.08 177 TYR B C 1
ATOM 5701 O O . TYR B 2 177 ? 50.724 -3.576 21.860 1.00 17.58 177 TYR B O 1
ATOM 5710 N N . PRO B 2 178 ? 51.055 -5.724 22.463 1.00 19.77 178 PRO B N 1
ATOM 5711 C CA . PRO B 2 178 ? 50.382 -5.616 23.758 1.00 20.24 178 PRO B CA 1
ATOM 5712 C C . PRO B 2 178 ? 51.205 -4.913 24.857 1.00 20.88 178 PRO B C 1
ATOM 5713 O O . PRO B 2 178 ? 50.674 -4.689 25.954 1.00 20.65 178 PRO B O 1
ATOM 5717 N N . ASP B 2 179 ? 52.458 -4.568 24.568 1.00 22.00 179 ASP B N 1
ATOM 5718 C CA . ASP B 2 179 ? 53.314 -3.916 25.582 1.00 22.64 179 ASP B CA 1
ATOM 5719 C C . ASP B 2 179 ? 53.716 -2.493 25.282 1.00 23.01 179 ASP B C 1
ATOM 5720 O O . ASP B 2 179 ? 54.847 -2.090 25.575 1.00 23.75 179 ASP B O 1
ATOM 5725 N N . ALA B 2 180 ? 52.817 -1.708 24.683 1.00 20.86 180 ALA B N 1
ATOM 5726 C CA . ALA B 2 180 ? 53.116 -0.334 24.311 1.00 20.03 180 ALA B CA 1
ATOM 5727 C C . ALA B 2 180 ? 52.145 0.639 24.981 1.00 18.19 180 ALA B C 1
ATOM 5728 O O . ALA B 2 180 ? 52.173 1.835 24.690 1.00 19.60 180 ALA B O 1
ATOM 5730 N N . GLY B 2 181 ? 51.269 0.110 25.827 1.00 17.98 181 GLY B N 1
ATOM 5731 C CA . GLY B 2 181 ? 50.244 0.928 26.480 1.00 17.65 181 GLY B CA 1
ATOM 5732 C C . GLY B 2 181 ? 49.031 1.300 25.613 1.00 17.57 181 GLY B C 1
ATOM 5733 O O . GLY B 2 181 ? 48.249 2.171 25.985 1.00 17.20 181 GLY B O 1
ATOM 5734 N N . LEU B 2 182 ? 48.906 0.671 24.450 1.00 16.62 182 LEU B N 1
ATOM 5735 C CA . LEU B 2 182 ? 47.794 0.989 23.544 1.00 16.75 182 LEU B CA 1
ATOM 5736 C C . LEU B 2 182 ? 46.473 0.627 24.175 1.00 15.99 182 LEU B C 1
ATOM 5737 O O . LEU B 2 182 ? 46.226 -0.506 24.580 1.00 16.57 182 LEU B O 1
ATOM 5742 N N . GLY B 2 183 ? 45.605 1.631 24.260 1.00 16.33 183 GLY B N 1
ATOM 5743 C CA . GLY B 2 183 ? 44.298 1.451 24.895 1.00 17.74 183 GLY B CA 1
ATOM 5744 C C . GLY B 2 183 ? 44.331 1.580 26.411 1.00 18.47 183 GLY B C 1
ATOM 5745 O O . GLY B 2 183 ? 43.297 1.426 27.084 1.00 19.81 183 GLY B O 1
ATOM 5746 N N . GLU B 2 184 ? 45.514 1.872 26.954 1.00 17.73 184 GLU B N 1
ATOM 5747 C CA . GLU B 2 184 ? 45.724 1.930 28.405 1.00 18.56 184 GLU B CA 1
ATOM 5748 C C . GLU B 2 184 ? 46.156 3.307 28.914 1.00 17.55 184 GLU B C 1
ATOM 5749 O O . GLU B 2 184 ? 45.731 3.714 29.996 1.00 20.91 184 GLU B O 1
ATOM 5755 N N A HIS B 2 185 ? 46.991 4.029 28.181 0.50 17.16 185 HIS B N 1
ATOM 5756 N N B HIS B 2 185 ? 46.975 4.000 28.116 0.50 17.26 185 HIS B N 1
ATOM 5757 C CA A HIS B 2 185 ? 47.553 5.224 28.775 0.50 16.89 185 HIS B CA 1
ATOM 5758 C CA B HIS B 2 185 ? 47.754 5.150 28.547 0.50 17.18 185 HIS B CA 1
ATOM 5759 C C A HIS B 2 185 ? 47.128 6.512 28.110 0.50 16.35 185 HIS B C 1
ATOM 5760 C C B HIS B 2 185 ? 47.351 6.460 27.868 0.50 16.32 185 HIS B C 1
ATOM 5761 O O A HIS B 2 185 ? 47.556 7.578 28.537 0.50 14.85 185 HIS B O 1
ATOM 5762 O O B HIS B 2 185 ? 47.996 7.493 28.044 0.50 15.07 185 HIS B O 1
ATOM 5775 N N . GLU B 2 186 ? 46.279 6.446 27.077 1.00 15.27 186 GLU B N 1
ATOM 5776 C CA . GLU B 2 186 ? 45.948 7.655 26.339 1.00 15.57 186 GLU B CA 1
ATOM 5777 C C . GLU B 2 186 ? 45.469 8.817 27.214 1.00 14.72 186 GLU B C 1
ATOM 5778 O O . GLU B 2 186 ? 45.804 9.944 26.890 1.00 16.44 186 GLU B O 1
ATOM 5784 N N . ARG B 2 187 ? 44.655 8.566 28.250 1.00 16.32 187 ARG B N 1
ATOM 5785 C CA . ARG B 2 187 ? 44.184 9.692 29.083 1.00 15.65 187 ARG B CA 1
ATOM 5786 C C . ARG B 2 187 ? 45.380 10.400 29.741 1.00 16.89 187 ARG B C 1
ATOM 5787 O O . ARG B 2 187 ? 45.443 11.626 29.767 1.00 17.75 187 ARG B O 1
ATOM 5795 N N A GLU B 2 188 ? 46.331 9.618 30.242 0.50 18.19 188 GLU B N 1
ATOM 5796 N N B GLU B 2 188 ? 46.327 9.607 30.232 0.50 18.20 188 GLU B N 1
ATOM 5797 C CA A GLU B 2 188 ? 47.481 10.215 30.930 0.50 18.89 188 GLU B CA 1
ATOM 5798 C CA B GLU B 2 188 ? 47.486 10.172 30.926 0.50 19.00 188 GLU B CA 1
ATOM 5799 C C A GLU B 2 188 ? 48.346 11.003 29.953 0.50 18.28 188 GLU B C 1
ATOM 5800 C C B GLU B 2 188 ? 48.348 10.980 29.964 0.50 18.30 188 GLU B C 1
ATOM 5801 O O A GLU B 2 188 ? 48.859 12.077 30.281 0.50 18.98 188 GLU B O 1
ATOM 5802 O O B GLU B 2 188 ? 48.854 12.048 30.315 0.50 19.12 188 GLU B O 1
ATOM 5813 N N . LEU B 2 189 ? 48.503 10.510 28.729 1.00 16.70 189 LEU B N 1
ATOM 5814 C CA . LEU B 2 189 ? 49.232 11.268 27.716 1.00 17.39 189 LEU B CA 1
ATOM 5815 C C . LEU B 2 189 ? 48.527 12.581 27.387 1.00 17.19 189 LEU B C 1
ATOM 5816 O O . LEU B 2 189 ? 49.137 13.631 27.282 1.00 18.09 189 LEU B O 1
ATOM 5821 N N . TRP B 2 190 ? 47.207 12.504 27.184 1.00 16.95 190 TRP B N 1
ATOM 5822 C CA . TRP B 2 190 ? 46.448 13.701 26.870 1.00 15.47 190 TRP B CA 1
ATOM 5823 C C . TRP B 2 190 ? 46.576 14.724 27.997 1.00 16.50 190 TRP B C 1
ATOM 5824 O O . TRP B 2 190 ? 46.731 15.907 27.722 1.00 16.14 190 TRP B O 1
ATOM 5835 N N . GLU B 2 191 ? 46.570 14.247 29.236 1.00 16.67 191 GLU B N 1
ATOM 5836 C CA . GLU B 2 191 ? 46.653 15.150 30.421 1.00 17.60 191 GLU B CA 1
ATOM 5837 C C . GLU B 2 191 ? 48.073 15.653 30.720 1.00 18.78 191 GLU B C 1
ATOM 5838 O O . GLU B 2 191 ? 48.217 16.792 31.136 1.00 18.26 191 GLU B O 1
ATOM 5844 N N A LYS B 2 192 ? 49.091 14.826 30.483 0.50 19.12 192 LYS B N 1
ATOM 5845 N N B LYS B 2 192 ? 49.098 14.845 30.478 0.50 18.96 192 LYS B N 1
ATOM 5846 C CA A LYS B 2 192 ? 50.442 15.119 31.020 0.50 19.82 192 LYS B CA 1
ATOM 5847 C CA B LYS B 2 192 ? 50.448 15.212 30.953 0.50 19.50 192 LYS B CA 1
ATOM 5848 C C A LYS B 2 192 ? 51.609 15.125 30.022 0.50 20.12 192 LYS B C 1
ATOM 5849 C C B LYS B 2 192 ? 51.498 15.399 29.866 0.50 19.98 192 LYS B C 1
ATOM 5850 O O A LYS B 2 192 ? 52.696 15.613 30.362 0.50 19.38 192 LYS B O 1
ATOM 5851 O O B LYS B 2 192 ? 52.401 16.240 29.994 0.50 19.98 192 LYS B O 1
ATOM 5862 N N . GLU B 2 193 ? 51.431 14.603 28.812 1.00 20.73 193 GLU B N 1
ATOM 5863 C CA . GLU B 2 193 ? 52.517 14.620 27.824 1.00 21.09 193 GLU B CA 1
ATOM 5864 C C . GLU B 2 193 ? 52.642 15.995 27.170 1.00 21.61 193 GLU B C 1
ATOM 5865 O O . GLU B 2 193 ? 51.662 16.548 26.676 1.00 19.91 193 GLU B O 1
ATOM 5871 N N . PRO B 2 194 ? 53.851 16.591 27.148 1.00 21.53 194 PRO B N 1
ATOM 5872 C CA . PRO B 2 194 ? 53.959 17.941 26.561 1.00 21.32 194 PRO B CA 1
ATOM 5873 C C . PRO B 2 194 ? 53.434 18.126 25.135 1.00 21.29 194 PRO B C 1
ATOM 5874 O O . PRO B 2 194 ? 52.900 19.180 24.810 1.00 21.41 194 PRO B O 1
ATOM 5878 N N . GLY B 2 195 ? 53.600 17.123 24.275 1.00 20.73 195 GLY B N 1
ATOM 5879 C CA . GLY B 2 195 ? 53.197 17.285 22.877 1.00 19.56 195 GLY B CA 1
ATOM 5880 C C . GLY B 2 195 ? 51.687 17.413 22.724 1.00 18.36 195 GLY B C 1
ATOM 5881 O O . GLY B 2 195 ? 51.222 17.868 21.678 1.00 20.12 195 GLY B O 1
ATOM 5882 N N . TRP B 2 196 ? 50.958 17.034 23.764 1.00 18.57 196 TRP B N 1
ATOM 5883 C CA . TRP B 2 196 ? 49.479 17.107 23.739 1.00 17.01 196 TRP B CA 1
ATOM 5884 C C . TRP B 2 196 ? 48.952 18.352 24.441 1.00 18.50 196 TRP B C 1
ATOM 5885 O O . TRP B 2 196 ? 47.791 18.698 24.293 1.00 17.83 196 TRP B O 1
ATOM 5896 N N . GLN B 2 197 ? 49.802 19.031 25.220 1.00 18.65 197 GLN B N 1
ATOM 5897 C CA . GLN B 2 197 ? 49.288 20.112 26.068 1.00 18.84 197 GLN B CA 1
ATOM 5898 C C . GLN B 2 197 ? 48.889 21.362 25.300 1.00 18.32 197 GLN B C 1
ATOM 5899 O O . GLN B 2 197 ? 47.964 22.078 25.745 1.00 18.40 197 GLN B O 1
ATOM 5905 N N . GLY B 2 198 ? 49.534 21.653 24.176 1.00 18.39 198 GLY B N 1
ATOM 5906 C CA . GLY B 2 198 ? 49.115 22.769 23.348 1.00 17.84 198 GLY B CA 1
ATOM 5907 C C . GLY B 2 198 ? 47.705 22.534 22.818 1.00 17.90 198 GLY B C 1
ATOM 5908 O O . GLY B 2 198 ? 46.850 23.409 22.866 1.00 17.89 198 GLY B O 1
ATOM 5909 N N . LEU B 2 199 ? 47.494 21.332 22.316 1.00 16.53 199 LEU B N 1
ATOM 5910 C CA . LEU B 2 199 ? 46.182 20.913 21.800 1.00 16.21 199 LEU B CA 1
ATOM 5911 C C . LEU B 2 199 ? 45.131 20.881 22.902 1.00 16.26 199 LEU B C 1
ATOM 5912 O O . LEU B 2 199 ? 44.002 21.361 22.705 1.00 16.72 199 LEU B O 1
ATOM 5917 N N . ARG B 2 200 ? 45.464 20.337 24.062 1.00 16.24 200 ARG B N 1
ATOM 5918 C CA . ARG B 2 200 ? 44.505 20.287 25.173 1.00 16.81 200 ARG B CA 1
ATOM 5919 C C . ARG B 2 200 ? 44.143 21.702 25.653 1.00 17.54 200 ARG B C 1
ATOM 5920 O O . ARG B 2 200 ? 42.980 21.998 25.878 1.00 16.12 200 ARG B O 1
ATOM 5928 N N . GLU B 2 201 ? 45.118 22.607 25.765 1.00 17.64 201 GLU B N 1
ATOM 5929 C CA . GLU B 2 201 ? 44.787 23.988 26.131 1.00 17.95 201 GLU B CA 1
ATOM 5930 C C . GLU B 2 201 ? 43.919 24.654 25.094 1.00 17.49 201 GLU B C 1
ATOM 5931 O O . GLU B 2 201 ? 42.952 25.366 25.431 1.00 17.58 201 GLU B O 1
ATOM 5937 N N . LEU B 2 202 ? 44.287 24.497 23.831 1.00 17.22 202 LEU B N 1
ATOM 5938 C CA . LEU B 2 202 ? 43.501 25.029 22.742 1.00 16.58 202 LEU B CA 1
ATOM 5939 C C . LEU B 2 202 ? 42.042 24.572 22.857 1.00 16.57 202 LEU B C 1
ATOM 5940 O O . LEU B 2 202 ? 41.142 25.405 22.782 1.00 17.10 202 LEU B O 1
ATOM 5945 N N . MET B 2 203 ? 41.819 23.267 23.092 1.00 15.88 203 MET B N 1
ATOM 5946 C CA . MET B 2 203 ? 40.453 22.771 23.039 1.00 16.47 203 MET B CA 1
ATOM 5947 C C . MET B 2 203 ? 39.670 23.119 24.296 1.00 16.12 203 MET B C 1
ATOM 5948 O O . MET B 2 203 ? 38.488 23.423 24.195 1.00 16.83 203 MET B O 1
ATOM 5953 N N . GLU B 2 204 ? 40.287 23.069 25.487 1.00 15.75 204 GLU B N 1
ATOM 5954 C CA . GLU B 2 204 ? 39.587 23.461 26.691 1.00 15.99 204 GLU B CA 1
ATOM 5955 C C . GLU B 2 204 ? 39.132 24.950 26.591 1.00 16.23 204 GLU B C 1
ATOM 5956 O O . GLU B 2 204 ? 38.003 25.304 26.975 1.00 16.70 204 GLU B O 1
ATOM 5962 N N . LYS B 2 205 ? 39.996 25.823 26.082 1.00 17.22 205 LYS B N 1
ATOM 5963 C CA . LYS B 2 205 ? 39.578 27.212 25.883 1.00 17.47 205 LYS B CA 1
ATOM 5964 C C . LYS B 2 205 ? 38.563 27.362 24.756 1.00 17.07 205 LYS B C 1
ATOM 5965 O O . LYS B 2 205 ? 37.589 28.100 24.893 1.00 17.66 205 LYS B O 1
ATOM 5971 N N . GLN B 2 206 ? 38.733 26.647 23.645 1.00 16.26 206 GLN B N 1
ATOM 5972 C CA . GLN B 2 206 ? 37.765 26.756 22.555 1.00 15.52 206 GLN B CA 1
ATOM 5973 C C . GLN B 2 206 ? 36.380 26.278 23.003 1.00 14.96 206 GLN B C 1
ATOM 5974 O O . GLN B 2 206 ? 35.371 26.891 22.626 1.00 14.56 206 GLN B O 1
ATOM 5980 N N . LEU B 2 207 ? 36.334 25.214 23.799 1.00 14.82 207 LEU B N 1
ATOM 5981 C CA . LEU B 2 207 ? 35.064 24.686 24.307 1.00 15.05 207 LEU B CA 1
ATOM 5982 C C . LEU B 2 207 ? 34.366 25.630 25.262 1.00 15.93 207 LEU B C 1
ATOM 5983 O O . LEU B 2 207 ? 33.199 25.426 25.610 1.00 16.31 207 LEU B O 1
ATOM 5988 N N . THR B 2 208 ? 35.077 26.672 25.727 1.00 16.33 208 THR B N 1
ATOM 5989 C CA . THR B 2 208 ? 34.431 27.648 26.620 1.00 18.33 208 THR B CA 1
ATOM 5990 C C . THR B 2 208 ? 34.216 28.990 25.931 1.00 17.77 208 THR B C 1
ATOM 5991 O O . THR B 2 208 ? 33.892 29.998 26.609 1.00 20.51 208 THR B O 1
ATOM 5995 N N . ALA B 2 209 ? 34.357 29.020 24.610 1.00 16.28 209 ALA B N 1
ATOM 5996 C CA . ALA B 2 209 ? 33.993 30.187 23.810 1.00 16.62 209 ALA B CA 1
ATOM 5997 C C . ALA B 2 209 ? 32.543 30.028 23.393 1.00 17.74 209 ALA B C 1
ATOM 5998 O O . ALA B 2 209 ? 32.215 29.295 22.420 1.00 17.63 209 ALA B O 1
ATOM 6000 N N . PHE B 2 210 ? 31.655 30.704 24.101 1.00 15.51 210 PHE B N 1
ATOM 6001 C CA . PHE B 2 210 ? 30.227 30.415 23.960 1.00 14.38 210 PHE B CA 1
ATOM 6002 C C . PHE B 2 210 ? 29.481 31.266 22.920 1.00 14.68 210 PHE B C 1
ATOM 6003 O O . PHE B 2 210 ? 28.362 30.925 22.513 1.00 13.88 210 PHE B O 1
ATOM 6011 N N . ASP B 2 211 ? 30.035 32.387 22.485 1.00 14.92 211 ASP B N 1
ATOM 6012 C CA . ASP B 2 211 ? 29.423 33.090 21.369 1.00 15.76 211 ASP B CA 1
ATOM 6013 C C . ASP B 2 211 ? 29.387 32.209 20.121 1.00 15.24 211 ASP B C 1
ATOM 6014 O O . ASP B 2 211 ? 30.401 31.595 19.763 1.00 14.59 211 ASP B O 1
ATOM 6019 N N . TRP B 2 212 ? 28.232 32.184 19.447 1.00 14.64 212 TRP B N 1
ATOM 6020 C CA . TRP B 2 212 ? 28.113 31.223 18.322 1.00 15.38 212 TRP B CA 1
ATOM 6021 C C . TRP B 2 212 ? 29.127 31.548 17.256 1.00 16.14 212 TRP B C 1
ATOM 6022 O O . TRP B 2 212 ? 29.694 30.664 16.653 1.00 15.54 212 TRP B O 1
ATOM 6033 N N . GLY B 2 213 ? 29.350 32.835 16.975 1.00 15.54 213 GLY B N 1
ATOM 6034 C CA . GLY B 2 213 ? 30.241 33.224 15.874 1.00 14.80 213 GLY B CA 1
ATOM 6035 C C . GLY B 2 213 ? 31.698 32.920 16.223 1.00 14.27 213 GLY B C 1
ATOM 6036 O O . GLY B 2 213 ? 32.491 32.417 15.395 1.00 14.54 213 GLY B O 1
ATOM 6037 N N . GLU B 2 214 ? 32.074 33.219 17.463 1.00 14.57 214 GLU B N 1
ATOM 6038 C CA . GLU B 2 214 ? 33.425 32.940 17.916 1.00 15.33 214 GLU B CA 1
ATOM 6039 C C . GLU B 2 214 ? 33.678 31.436 17.920 1.00 15.38 214 GLU B C 1
ATOM 6040 O O . GLU B 2 214 ? 34.758 31.011 17.491 1.00 15.53 214 GLU B O 1
ATOM 6046 N N . ALA B 2 215 ? 32.669 30.674 18.343 1.00 14.17 215 ALA B N 1
ATOM 6047 C CA . ALA B 2 215 ? 32.778 29.196 18.382 1.00 14.54 215 ALA B CA 1
ATOM 6048 C C . ALA B 2 215 ? 33.014 28.659 16.965 1.00 14.20 215 ALA B C 1
ATOM 6049 O O . ALA B 2 215 ? 33.938 27.873 16.751 1.00 14.60 215 ALA B O 1
ATOM 6051 N N . PHE B 2 216 ? 32.215 29.121 16.019 1.00 12.80 216 PHE B N 1
ATOM 6052 C CA . PHE B 2 216 ? 32.351 28.741 14.618 1.00 13.46 216 PHE B CA 1
ATOM 6053 C C . PHE B 2 216 ? 33.715 29.101 14.040 1.00 14.24 216 PHE B C 1
ATOM 6054 O O . PHE B 2 216 ? 34.411 28.279 13.455 1.00 15.15 216 PHE B O 1
ATOM 6062 N N . VAL B 2 217 ? 34.116 30.367 14.213 1.00 15.39 217 VAL B N 1
ATOM 6063 C CA . VAL B 2 217 ? 35.390 30.738 13.649 1.00 15.57 217 VAL B CA 1
ATOM 6064 C C . VAL B 2 217 ? 36.570 30.009 14.292 1.00 15.44 217 VAL B C 1
ATOM 6065 O O . VAL B 2 217 ? 37.440 29.491 13.588 1.00 14.68 217 VAL B O 1
ATOM 6069 N N . SER B 2 218 ? 36.597 29.947 15.617 1.00 15.06 218 SER B N 1
ATOM 6070 C CA . SER B 2 218 ? 37.686 29.262 16.294 1.00 15.62 218 SER B CA 1
ATOM 6071 C C . SER B 2 218 ? 37.723 27.782 15.890 1.00 15.60 218 SER B C 1
ATOM 6072 O O . SER B 2 218 ? 38.783 27.259 15.604 1.00 16.38 218 SER B O 1
ATOM 6075 N N . LEU B 2 219 ? 36.558 27.151 15.814 1.00 14.65 219 LEU B N 1
ATOM 6076 C CA . LEU B 2 219 ? 36.562 25.703 15.510 1.00 14.06 219 LEU B CA 1
ATOM 6077 C C . LEU B 2 219 ? 36.891 25.427 14.088 1.00 13.46 219 LEU B C 1
ATOM 6078 O O . LEU B 2 219 ? 37.809 24.612 13.796 1.00 14.14 219 LEU B O 1
ATOM 6083 N N . ASN B 2 220 ? 36.172 26.077 13.184 1.00 13.52 220 ASN B N 1
ATOM 6084 C CA . ASN B 2 220 ? 36.219 25.674 11.786 1.00 13.92 220 ASN B CA 1
ATOM 6085 C C . ASN B 2 220 ? 37.237 26.439 10.950 1.00 13.65 220 ASN B C 1
ATOM 6086 O O . ASN B 2 220 ? 37.680 25.938 9.916 1.00 15.21 220 ASN B O 1
ATOM 6091 N N . LEU B 2 221 ? 37.596 27.667 11.366 1.00 15.84 221 LEU B N 1
ATOM 6092 C CA . LEU B 2 221 ? 38.554 28.435 10.571 1.00 17.26 221 LEU B CA 1
ATOM 6093 C C . LEU B 2 221 ? 39.972 28.389 11.133 1.00 17.18 221 LEU B C 1
ATOM 6094 O O . LEU B 2 221 ? 40.944 28.685 10.408 1.00 18.52 221 LEU B O 1
ATOM 6099 N N . VAL B 2 222 ? 40.110 28.039 12.399 1.00 17.07 222 VAL B N 1
ATOM 6100 C CA . VAL B 2 222 ? 41.415 27.996 13.030 1.00 17.88 222 VAL B CA 1
ATOM 6101 C C . VAL B 2 222 ? 41.812 26.596 13.488 1.00 17.47 222 VAL B C 1
ATOM 6102 O O . VAL B 2 222 ? 42.823 26.053 12.984 1.00 17.30 222 VAL B O 1
ATOM 6106 N N . VAL B 2 223 ? 41.052 25.981 14.407 1.00 15.11 223 VAL B N 1
ATOM 6107 C CA . VAL B 2 223 ? 41.435 24.673 14.942 1.00 15.45 223 VAL B CA 1
ATOM 6108 C C . VAL B 2 223 ? 41.430 23.600 13.833 1.00 15.40 223 VAL B C 1
ATOM 6109 O O . VAL B 2 223 ? 42.433 22.861 13.616 1.00 15.26 223 VAL B O 1
ATOM 6113 N N . LYS B 2 224 ? 40.314 23.473 13.134 1.00 14.71 224 LYS B N 1
ATOM 6114 C CA . LYS B 2 224 ? 40.240 22.332 12.189 1.00 15.03 224 LYS B CA 1
ATOM 6115 C C . LYS B 2 224 ? 41.207 22.365 10.990 1.00 15.81 224 LYS B C 1
ATOM 6116 O O . LYS B 2 224 ? 41.807 21.328 10.704 1.00 15.32 224 LYS B O 1
ATOM 6122 N N . PRO B 2 225 ? 41.457 23.548 10.371 1.00 15.88 225 PRO B N 1
ATOM 6123 C CA . PRO B 2 225 ? 42.534 23.613 9.338 1.00 15.77 225 PRO B CA 1
ATOM 6124 C C . PRO B 2 225 ? 43.938 23.305 9.923 1.00 17.01 225 PRO B C 1
ATOM 6125 O O . PRO B 2 225 ? 44.765 22.708 9.245 1.00 17.20 225 PRO B O 1
ATOM 6129 N N . MET B 2 226 ? 44.213 23.668 11.166 1.00 16.26 226 MET B N 1
ATOM 6130 C CA . MET B 2 226 ? 45.467 23.310 11.806 1.00 16.89 226 MET B CA 1
ATOM 6131 C C . MET B 2 226 ? 45.618 21.791 11.926 1.00 17.03 226 MET B C 1
ATOM 6132 O O . MET B 2 226 ? 46.710 21.235 11.679 1.00 18.14 226 MET B O 1
ATOM 6137 N N . ILE B 2 227 ? 44.502 21.114 12.223 1.00 15.17 227 ILE B N 1
ATOM 6138 C CA . ILE B 2 227 ? 44.550 19.645 12.401 1.00 15.34 227 ILE B CA 1
ATOM 6139 C C . ILE B 2 227 ? 44.876 18.988 11.075 1.00 15.13 227 ILE B C 1
ATOM 6140 O O . ILE B 2 227 ? 45.664 18.022 11.011 1.00 15.87 227 ILE B O 1
ATOM 6145 N N . VAL B 2 228 ? 44.341 19.541 10.011 1.00 14.31 228 VAL B N 1
ATOM 6146 C CA . VAL B 2 228 ? 44.673 19.015 8.691 1.00 15.08 228 VAL B CA 1
ATOM 6147 C C . VAL B 2 228 ? 46.165 19.170 8.356 1.00 16.38 228 VAL B C 1
ATOM 6148 O O . VAL B 2 228 ? 46.850 18.213 8.043 1.00 16.15 228 VAL B O 1
ATOM 6152 N N . GLU B 2 229 ? 46.648 20.401 8.473 1.00 17.42 229 GLU B N 1
ATOM 6153 C CA . GLU B 2 229 ? 48.034 20.707 8.068 1.00 18.98 229 GLU B CA 1
ATOM 6154 C C . GLU B 2 229 ? 49.117 20.162 8.985 1.00 18.15 229 GLU B C 1
ATOM 6155 O O . GLU B 2 229 ? 50.239 19.822 8.530 1.00 19.13 229 GLU B O 1
ATOM 6161 N N . SER B 2 230 ? 48.823 20.092 10.281 1.00 17.24 230 SER B N 1
ATOM 6162 C CA . SER B 2 230 ? 49.837 19.800 11.284 1.00 17.82 230 SER B CA 1
ATOM 6163 C C . SER B 2 230 ? 49.674 18.477 12.006 1.00 17.63 230 SER B C 1
ATOM 6164 O O . SER B 2 230 ? 50.565 18.089 12.747 1.00 18.36 230 SER B O 1
ATOM 6167 N N . ILE B 2 231 ? 48.527 17.803 11.865 1.00 16.82 231 ILE B N 1
ATOM 6168 C CA . ILE B 2 231 ? 48.374 16.478 12.455 1.00 16.83 231 ILE B CA 1
ATOM 6169 C C . ILE B 2 231 ? 48.142 15.421 11.365 1.00 16.23 231 ILE B C 1
ATOM 6170 O O . ILE B 2 231 ? 48.959 14.500 11.224 1.00 17.39 231 ILE B O 1
ATOM 6175 N N . PHE B 2 232 ? 47.072 15.550 10.577 1.00 16.60 232 PHE B N 1
ATOM 6176 C CA . PHE B 2 232 ? 46.765 14.527 9.586 1.00 17.16 232 PHE B CA 1
ATOM 6177 C C . PHE B 2 232 ? 47.874 14.349 8.572 1.00 17.46 232 PHE B C 1
ATOM 6178 O O . PHE B 2 232 ? 48.370 13.254 8.381 1.00 18.13 232 PHE B O 1
ATOM 6186 N N . LYS B 2 233 ? 48.273 15.428 7.912 1.00 16.91 233 LYS B N 1
ATOM 6187 C CA . LYS B 2 233 ? 49.273 15.260 6.850 1.00 17.31 233 LYS B CA 1
ATOM 6188 C C . LYS B 2 233 ? 50.650 14.791 7.376 1.00 17.58 233 LYS B C 1
ATOM 6189 O O . LYS B 2 233 ? 51.245 13.894 6.791 1.00 17.51 233 LYS B O 1
ATOM 6195 N N . PRO B 2 234 ? 51.141 15.352 8.487 1.00 17.94 234 PRO B N 1
ATOM 6196 C CA . PRO B 2 234 ? 52.420 14.838 9.023 1.00 18.09 234 PRO B CA 1
ATOM 6197 C C . PRO B 2 234 ? 52.357 13.374 9.465 1.00 17.63 234 PRO B C 1
ATOM 6198 O O . PRO B 2 234 ? 53.341 12.645 9.313 1.00 18.82 234 PRO B O 1
ATOM 6202 N N . LEU B 2 235 ? 51.212 12.910 9.990 1.00 17.27 235 LEU B N 1
ATOM 6203 C CA . LEU B 2 235 ? 51.082 11.503 10.327 1.00 17.59 235 LEU B CA 1
ATOM 6204 C C . LEU B 2 235 ? 51.176 10.639 9.088 1.00 17.20 235 LEU B C 1
ATOM 6205 O O . LEU B 2 235 ? 51.753 9.565 9.173 1.00 18.33 235 LEU B O 1
ATOM 6210 N N . GLN B 2 236 ? 50.573 11.065 7.971 1.00 17.81 236 GLN B N 1
ATOM 6211 C CA . GLN B 2 236 ? 50.681 10.314 6.717 1.00 18.45 236 GLN B CA 1
ATOM 6212 C C . GLN B 2 236 ? 52.141 10.186 6.302 1.00 19.21 236 GLN B C 1
ATOM 6213 O O . GLN B 2 236 ? 52.583 9.127 5.849 1.00 19.81 236 GLN B O 1
ATOM 6219 N N . GLN B 2 237 ? 52.878 11.279 6.420 1.00 19.27 237 GLN B N 1
ATOM 6220 C CA . GLN B 2 237 ? 54.276 11.270 6.057 1.00 20.52 237 GLN B CA 1
ATOM 6221 C C . GLN B 2 237 ? 55.088 10.349 6.966 1.00 19.88 237 GLN B C 1
ATOM 6222 O O . GLN B 2 237 ? 55.940 9.602 6.493 1.00 21.00 237 GLN B O 1
ATOM 6228 N N . GLN B 2 238 ? 54.865 10.413 8.268 1.00 18.79 238 GLN B N 1
ATOM 6229 C CA . GLN B 2 238 ? 55.558 9.504 9.191 1.00 18.04 238 GLN B CA 1
ATOM 6230 C C . GLN B 2 238 ? 55.162 8.059 8.926 1.00 18.68 238 GLN B C 1
ATOM 6231 O O . GLN B 2 238 ? 55.998 7.150 9.007 1.00 18.04 238 GLN B O 1
ATOM 6237 N N . ALA B 2 239 ? 53.886 7.816 8.604 1.00 17.36 239 ALA B N 1
ATOM 6238 C CA . ALA B 2 239 ? 53.503 6.433 8.339 1.00 18.63 239 ALA B CA 1
ATOM 6239 C C . ALA B 2 239 ? 54.272 5.902 7.119 1.00 18.89 239 ALA B C 1
ATOM 6240 O O . ALA B 2 239 ? 54.732 4.742 7.115 1.00 19.20 239 ALA B O 1
ATOM 6242 N N . TRP B 2 240 ? 54.410 6.734 6.096 1.00 20.12 240 TRP B N 1
ATOM 6243 C CA . TRP B 2 240 ? 55.166 6.341 4.880 1.00 22.85 240 TRP B CA 1
ATOM 6244 C C . TRP B 2 240 ? 56.601 5.957 5.230 1.00 22.81 240 TRP B C 1
ATOM 6245 O O . TRP B 2 240 ? 57.103 4.938 4.756 1.00 24.16 240 TRP B O 1
ATOM 6256 N N . GLU B 2 241 ? 57.236 6.740 6.092 1.00 22.93 241 GLU B N 1
ATOM 6257 C CA . GLU B 2 241 ? 58.626 6.465 6.490 1.00 23.33 241 GLU B CA 1
ATOM 6258 C C . GLU B 2 241 ? 58.762 5.207 7.334 1.00 22.94 241 GLU B C 1
ATOM 6259 O O . GLU B 2 241 ? 59.864 4.671 7.515 1.00 23.22 241 GLU B O 1
ATOM 6265 N N . ASN B 2 242 ? 57.633 4.718 7.862 1.00 21.36 242 ASN B N 1
ATOM 6266 C CA . ASN B 2 242 ? 57.653 3.614 8.805 1.00 20.42 242 ASN B CA 1
ATOM 6267 C C . ASN B 2 242 ? 56.885 2.383 8.335 1.00 18.43 242 ASN B C 1
ATOM 6268 O O . ASN B 2 242 ? 56.549 1.508 9.144 1.00 18.47 242 ASN B O 1
ATOM 6273 N N . ASN B 2 243 ? 56.644 2.313 7.028 1.00 17.90 243 ASN B N 1
ATOM 6274 C CA . ASN B 2 243 ? 56.003 1.145 6.412 1.00 17.97 243 ASN B CA 1
ATOM 6275 C C . ASN B 2 243 ? 54.612 0.847 7.006 1.00 18.02 243 ASN B C 1
ATOM 6276 O O . ASN B 2 243 ? 54.217 -0.298 7.136 1.00 17.43 243 ASN B O 1
ATOM 6281 N N . ASP B 2 244 ? 53.898 1.901 7.386 1.00 17.64 244 ASP B N 1
ATOM 6282 C CA . ASP B 2 244 ? 52.459 1.802 7.704 1.00 16.42 244 ASP B CA 1
ATOM 6283 C C . ASP B 2 244 ? 51.695 2.304 6.478 1.00 15.91 244 ASP B C 1
ATOM 6284 O O . ASP B 2 244 ? 51.692 3.528 6.194 1.00 16.02 244 ASP B O 1
ATOM 6289 N N . THR B 2 245 ? 51.120 1.371 5.704 1.00 15.49 245 THR B N 1
ATOM 6290 C CA . THR B 2 245 ? 50.460 1.723 4.455 1.00 16.38 245 THR B CA 1
ATOM 6291 C C . THR B 2 245 ? 48.936 1.832 4.674 1.00 15.64 245 THR B C 1
ATOM 6292 O O . THR B 2 245 ? 48.209 2.327 3.812 1.00 17.44 245 THR B O 1
ATOM 6296 N N . LEU B 2 246 ? 48.490 1.403 5.851 1.00 15.13 246 LEU B N 1
ATOM 6297 C CA . LEU B 2 246 ? 47.060 1.536 6.210 1.00 14.36 246 LEU B CA 1
ATOM 6298 C C . LEU B 2 246 ? 46.742 2.990 6.634 1.00 13.79 246 LEU B C 1
ATOM 6299 O O . LEU B 2 246 ? 45.778 3.567 6.140 1.00 13.12 246 LEU B O 1
ATOM 6304 N N . LEU B 2 247 ? 47.556 3.557 7.525 1.00 14.13 247 LEU B N 1
ATOM 6305 C CA . LEU B 2 247 ? 47.232 4.864 8.123 1.00 14.09 247 LEU B CA 1
ATOM 6306 C C . LEU B 2 247 ? 47.095 5.964 7.056 1.00 14.47 247 LEU B C 1
ATOM 6307 O O . LEU B 2 247 ? 46.177 6.773 7.121 1.00 13.83 247 LEU B O 1
ATOM 6312 N N . PRO B 2 248 ? 47.946 5.992 6.031 1.00 15.01 248 PRO B N 1
ATOM 6313 C CA . PRO B 2 248 ? 47.726 7.014 4.999 1.00 13.71 248 PRO B CA 1
ATOM 6314 C C . PRO B 2 248 ? 46.377 6.882 4.264 1.00 14.09 248 PRO B C 1
ATOM 6315 O O . PRO B 2 248 ? 45.754 7.906 3.959 1.00 14.28 248 PRO B O 1
ATOM 6319 N N . LEU B 2 249 ? 45.927 5.651 3.973 1.00 13.01 249 LEU B N 1
ATOM 6320 C CA . LEU B 2 249 ? 44.613 5.438 3.340 1.00 12.94 249 LEU B CA 1
ATOM 6321 C C . LEU B 2 249 ? 43.464 5.843 4.282 1.00 12.89 249 LEU B C 1
ATOM 6322 O O . LEU B 2 249 ? 42.467 6.448 3.848 1.00 13.00 249 LEU B O 1
ATOM 6327 N N . LEU B 2 250 ? 43.603 5.525 5.559 1.00 12.68 250 LEU B N 1
ATOM 6328 C CA . LEU B 2 250 ? 42.577 5.891 6.560 1.00 11.71 250 LEU B CA 1
ATOM 6329 C C . LEU B 2 250 ? 42.501 7.406 6.669 1.00 12.58 250 LEU B C 1
ATOM 6330 O O . LEU B 2 250 ? 41.405 7.991 6.628 1.00 12.12 250 LEU B O 1
ATOM 6335 N N . ILE B 2 251 ? 43.661 8.020 6.775 1.00 12.53 251 ILE B N 1
ATOM 6336 C CA . ILE B 2 251 ? 43.657 9.478 6.876 1.00 12.79 251 ILE B CA 1
ATOM 6337 C C . ILE B 2 251 ? 43.144 10.122 5.595 1.00 12.98 251 ILE B C 1
ATOM 6338 O O . ILE B 2 251 ? 42.438 11.134 5.648 1.00 13.34 251 ILE B O 1
ATOM 6343 N N . ASP B 2 252 ? 43.400 9.543 4.425 1.00 12.61 252 ASP B N 1
ATOM 6344 C CA . ASP B 2 252 ? 42.825 10.131 3.226 1.00 14.30 252 ASP B CA 1
ATOM 6345 C C . ASP B 2 252 ? 41.279 10.133 3.289 1.00 13.16 252 ASP B C 1
ATOM 6346 O O . ASP B 2 252 ? 40.645 11.072 2.836 1.00 13.21 252 ASP B O 1
ATOM 6351 N N . SER B 2 253 ? 40.659 9.098 3.856 1.00 11.98 253 SER B N 1
ATOM 6352 C CA . SER B 2 253 ? 39.205 9.112 4.008 1.00 11.95 253 SER B CA 1
ATOM 6353 C C . SER B 2 253 ? 38.773 10.175 5.004 1.00 12.26 253 SER B C 1
ATOM 6354 O O . SER B 2 253 ? 37.797 10.891 4.794 1.00 12.54 253 SER B O 1
ATOM 6357 N N . GLN B 2 254 ? 39.497 10.278 6.101 1.00 11.67 254 GLN B N 1
ATOM 6358 C CA . GLN B 2 254 ? 39.150 11.338 7.100 1.00 11.08 254 GLN B CA 1
ATOM 6359 C C . GLN B 2 254 ? 39.330 12.723 6.522 1.00 12.38 254 GLN B C 1
ATOM 6360 O O . GLN B 2 254 ? 38.476 13.623 6.779 1.00 12.39 254 GLN B O 1
ATOM 6366 N N . LEU B 2 255 ? 40.341 12.875 5.653 1.00 12.65 255 LEU B N 1
ATOM 6367 C CA . LEU B 2 255 ? 40.550 14.184 4.995 1.00 13.00 255 LEU B CA 1
ATOM 6368 C C . LEU B 2 255 ? 39.435 14.575 4.029 1.00 12.17 255 LEU B C 1
ATOM 6369 O O . LEU B 2 255 ? 39.161 15.775 3.783 1.00 13.49 255 LEU B O 1
ATOM 6374 N N . LYS B 2 256 ? 38.772 13.621 3.383 1.00 11.82 256 LYS B N 1
ATOM 6375 C CA . LYS B 2 256 ? 37.596 13.955 2.594 1.00 13.12 256 LYS B CA 1
ATOM 6376 C C . LYS B 2 256 ? 36.542 14.628 3.480 1.00 12.39 256 LYS B C 1
ATOM 6377 O O . LYS B 2 256 ? 35.898 15.612 3.067 1.00 12.90 256 LYS B O 1
ATOM 6383 N N . ASP B 2 257 ? 36.328 14.109 4.683 1.00 10.90 257 ASP B N 1
ATOM 6384 C CA . ASP B 2 257 ? 35.384 14.729 5.619 1.00 11.56 257 ASP B CA 1
ATOM 6385 C C . ASP B 2 257 ? 35.903 16.115 5.981 1.00 12.51 257 ASP B C 1
ATOM 6386 O O . ASP B 2 257 ? 35.121 17.062 6.019 1.00 11.66 257 ASP B O 1
ATOM 6391 N N . ALA B 2 258 ? 37.200 16.195 6.297 1.00 11.60 258 ALA B N 1
ATOM 6392 C CA . ALA B 2 258 ? 37.761 17.493 6.731 1.00 12.41 258 ALA B CA 1
ATOM 6393 C C . ALA B 2 258 ? 37.609 18.525 5.640 1.00 12.96 258 ALA B C 1
ATOM 6394 O O . ALA B 2 258 ? 37.330 19.688 5.940 1.00 12.97 258 ALA B O 1
ATOM 6396 N N A GLU B 2 259 ? 37.815 18.135 4.386 0.50 13.14 259 GLU B N 1
ATOM 6397 N N B GLU B 2 259 ? 37.784 18.150 4.378 0.50 13.32 259 GLU B N 1
ATOM 6398 C CA A GLU B 2 259 ? 37.684 19.103 3.307 0.50 12.90 259 GLU B CA 1
ATOM 6399 C CA B GLU B 2 259 ? 37.675 19.154 3.319 0.50 13.28 259 GLU B CA 1
ATOM 6400 C C A GLU B 2 259 ? 36.237 19.564 3.208 0.50 13.35 259 GLU B C 1
ATOM 6401 C C B GLU B 2 259 ? 36.213 19.539 3.050 0.50 13.48 259 GLU B C 1
ATOM 6402 O O A GLU B 2 259 ? 35.954 20.743 3.013 0.50 13.34 259 GLU B O 1
ATOM 6403 O O B GLU B 2 259 ? 35.889 20.638 2.567 0.50 13.21 259 GLU B O 1
ATOM 6414 N N . ARG B 2 260 ? 35.304 18.630 3.385 1.00 12.85 260 ARG B N 1
ATOM 6415 C CA . ARG B 2 260 ? 33.905 18.990 3.350 1.00 13.19 260 ARG B CA 1
ATOM 6416 C C . ARG B 2 260 ? 33.588 20.029 4.440 1.00 12.88 260 ARG B C 1
ATOM 6417 O O . ARG B 2 260 ? 32.873 21.001 4.177 1.00 13.19 260 ARG B O 1
ATOM 6425 N N . HIS B 2 261 ? 34.154 19.862 5.639 1.00 13.28 261 HIS B N 1
ATOM 6426 C CA . HIS B 2 261 ? 33.922 20.836 6.718 1.00 11.99 261 HIS B CA 1
ATOM 6427 C C . HIS B 2 261 ? 34.475 22.187 6.298 1.00 14.05 261 HIS B C 1
ATOM 6428 O O . HIS B 2 261 ? 33.869 23.202 6.570 1.00 13.56 261 HIS B O 1
ATOM 6435 N N A SER B 2 262 ? 35.622 22.186 5.633 0.50 13.58 262 SER B N 1
ATOM 6436 N N B SER B 2 262 ? 35.616 22.189 5.616 0.50 13.53 262 SER B N 1
ATOM 6437 C CA A SER B 2 262 ? 36.184 23.447 5.161 0.50 14.85 262 SER B CA 1
ATOM 6438 C CA B SER B 2 262 ? 36.188 23.456 5.140 0.50 14.70 262 SER B CA 1
ATOM 6439 C C A SER B 2 262 ? 35.280 24.092 4.105 0.50 14.92 262 SER B C 1
ATOM 6440 C C B SER B 2 262 ? 35.315 24.098 4.069 0.50 14.87 262 SER B C 1
ATOM 6441 O O A SER B 2 262 ? 35.087 25.322 4.086 0.50 15.85 262 SER B O 1
ATOM 6442 O O B SER B 2 262 ? 35.181 25.329 4.001 0.50 15.76 262 SER B O 1
ATOM 6447 N N . ARG B 2 263 ? 34.699 23.288 3.219 1.00 14.33 263 ARG B N 1
ATOM 6448 C CA . ARG B 2 263 ? 33.902 23.830 2.152 1.00 14.01 263 ARG B CA 1
ATOM 6449 C C . ARG B 2 263 ? 32.694 24.548 2.709 1.00 14.40 263 ARG B C 1
ATOM 6450 O O . ARG B 2 263 ? 32.373 25.656 2.299 1.00 14.68 263 ARG B O 1
ATOM 6458 N N . TRP B 2 264 ? 31.980 23.936 3.649 1.00 13.90 264 TRP B N 1
ATOM 6459 C CA . TRP B 2 264 ? 30.793 24.636 4.126 1.00 13.19 264 TRP B CA 1
ATOM 6460 C C . TRP B 2 264 ? 31.191 25.869 4.950 1.00 14.52 264 TRP B C 1
ATOM 6461 O O . TRP B 2 264 ? 30.509 26.891 4.894 1.00 14.42 264 TRP B O 1
ATOM 6472 N N A SER B 2 265 ? 32.270 25.752 5.713 0.50 14.61 265 SER B N 1
ATOM 6473 N N B SER B 2 265 ? 32.287 25.769 5.691 0.50 15.01 265 SER B N 1
ATOM 6474 C CA A SER B 2 265 ? 32.753 26.861 6.527 0.50 13.96 265 SER B CA 1
ATOM 6475 C CA B SER B 2 265 ? 32.670 26.879 6.565 0.50 14.78 265 SER B CA 1
ATOM 6476 C C A SER B 2 265 ? 33.030 28.054 5.624 0.50 14.87 265 SER B C 1
ATOM 6477 C C B SER B 2 265 ? 33.184 28.050 5.733 0.50 15.68 265 SER B C 1
ATOM 6478 O O A SER B 2 265 ? 32.591 29.187 5.877 0.50 14.03 265 SER B O 1
ATOM 6479 O O B SER B 2 265 ? 33.009 29.185 6.150 0.50 15.75 265 SER B O 1
ATOM 6484 N N . LYS B 2 266 ? 33.777 27.787 4.565 1.00 16.02 266 LYS B N 1
ATOM 6485 C CA . LYS B 2 266 ? 34.181 28.898 3.661 1.00 16.65 266 LYS B CA 1
ATOM 6486 C C . LYS B 2 266 ? 32.961 29.500 3.038 1.00 17.43 266 LYS B C 1
ATOM 6487 O O . LYS B 2 266 ? 32.857 30.760 2.863 1.00 18.40 266 LYS B O 1
ATOM 6493 N N . ALA B 2 267 ? 31.959 28.680 2.718 1.00 16.06 267 ALA B N 1
ATOM 6494 C CA . ALA B 2 267 ? 30.715 29.252 2.191 1.00 16.46 267 ALA B CA 1
ATOM 6495 C C . ALA B 2 267 ? 30.014 30.112 3.230 1.00 16.34 267 ALA B C 1
ATOM 6496 O O . ALA B 2 267 ? 29.376 31.105 2.865 1.00 15.76 267 ALA B O 1
ATOM 6498 N N . LEU B 2 268 ? 30.112 29.758 4.511 1.00 15.17 268 LEU B N 1
ATOM 6499 C CA . LEU B 2 268 ? 29.474 30.588 5.539 1.00 15.17 268 LEU B CA 1
ATOM 6500 C C . LEU B 2 268 ? 30.228 31.917 5.666 1.00 16.34 268 LEU B C 1
ATOM 6501 O O . LEU B 2 268 ? 29.597 32.968 5.777 1.00 16.85 268 LEU B O 1
ATOM 6506 N N . VAL B 2 269 ? 31.542 31.838 5.647 1.00 15.57 269 VAL B N 1
ATOM 6507 C CA . VAL B 2 269 ? 32.337 33.092 5.648 1.00 17.10 269 VAL B CA 1
ATOM 6508 C C . VAL B 2 269 ? 31.937 33.971 4.451 1.00 17.74 269 VAL B C 1
ATOM 6509 O O . VAL B 2 269 ? 31.706 35.176 4.629 1.00 17.67 269 VAL B O 1
ATOM 6513 N N . LYS B 2 270 ? 31.823 33.400 3.263 1.00 17.97 270 LYS B N 1
ATOM 6514 C CA . LYS B 2 270 ? 31.412 34.179 2.078 1.00 18.91 270 LYS B CA 1
ATOM 6515 C C . LYS B 2 270 ? 30.041 34.865 2.289 1.00 20.14 270 LYS B C 1
ATOM 6516 O O . LYS B 2 270 ? 29.846 36.059 2.017 1.00 19.69 270 LYS B O 1
ATOM 6522 N N . HIS B 2 271 ? 29.082 34.112 2.821 1.00 19.63 271 HIS B N 1
ATOM 6523 C CA . HIS B 2 271 ? 27.793 34.644 3.123 1.00 19.71 271 HIS B CA 1
ATOM 6524 C C . HIS B 2 271 ? 27.903 35.760 4.152 1.00 19.33 271 HIS B C 1
ATOM 6525 O O . HIS B 2 271 ? 27.326 36.861 3.975 1.00 19.66 271 HIS B O 1
ATOM 6532 N N . ALA B 2 272 ? 28.632 35.497 5.227 1.00 18.95 272 ALA B N 1
ATOM 6533 C CA . ALA B 2 272 ? 28.850 36.512 6.276 1.00 19.21 272 ALA B CA 1
ATOM 6534 C C . ALA B 2 272 ? 29.401 37.813 5.690 1.00 20.62 272 ALA B C 1
ATOM 6535 O O . ALA B 2 272 ? 29.019 38.891 6.149 1.00 21.37 272 ALA B O 1
ATOM 6537 N N . LEU B 2 273 ? 30.300 37.695 4.723 1.00 21.95 273 LEU B N 1
ATOM 6538 C CA . LEU B 2 273 ? 31.058 38.883 4.272 1.00 23.16 273 LEU B CA 1
ATOM 6539 C C . LEU B 2 273 ? 30.226 39.791 3.380 1.00 24.73 273 LEU B C 1
ATOM 6540 O O . LEU B 2 273 ? 30.703 40.859 2.972 1.00 26.14 273 LEU B O 1
ATOM 6545 N N . GLU B 2 274 ? 29.003 39.397 3.061 1.00 24.73 274 GLU B N 1
ATOM 6546 C CA . GLU B 2 274 ? 28.074 40.307 2.412 1.00 25.19 274 GLU B CA 1
ATOM 6547 C C . GLU B 2 274 ? 27.863 41.510 3.311 1.00 26.55 274 GLU B C 1
ATOM 6548 O O . GLU B 2 274 ? 27.526 42.599 2.828 1.00 26.80 274 GLU B O 1
ATOM 6554 N N . ASN B 2 275 ? 28.013 41.316 4.617 1.00 26.03 275 ASN B N 1
ATOM 6555 C CA . ASN B 2 275 ? 27.994 42.417 5.578 1.00 27.47 275 ASN B CA 1
ATOM 6556 C C . ASN B 2 275 ? 29.435 42.858 5.829 1.00 28.38 275 ASN B C 1
ATOM 6557 O O . ASN B 2 275 ? 30.216 42.140 6.464 1.00 28.50 275 ASN B O 1
ATOM 6562 N N . PRO B 2 276 ? 29.808 44.058 5.325 1.00 29.36 276 PRO B N 1
ATOM 6563 C CA . PRO B 2 276 ? 31.185 44.562 5.410 1.00 29.99 276 PRO B CA 1
ATOM 6564 C C . PRO B 2 276 ? 31.745 44.562 6.834 1.00 29.47 276 PRO B C 1
ATOM 6565 O O . PRO B 2 276 ? 32.950 44.318 7.019 1.00 31.84 276 PRO B O 1
ATOM 6569 N N . ASP B 2 277 ? 30.908 44.794 7.840 1.00 28.86 277 ASP B N 1
ATOM 6570 C CA . ASP B 2 277 ? 31.375 44.794 9.236 1.00 28.48 277 ASP B CA 1
ATOM 6571 C C . ASP B 2 277 ? 31.935 43.449 9.683 1.00 27.03 277 ASP B C 1
ATOM 6572 O O . ASP B 2 277 ? 32.665 43.378 10.661 1.00 27.52 277 ASP B O 1
ATOM 6577 N N . ASN B 2 278 ? 31.543 42.368 9.009 1.00 26.10 278 ASN B N 1
ATOM 6578 C CA . ASN B 2 278 ? 31.979 41.042 9.476 1.00 25.06 278 ASN B CA 1
ATOM 6579 C C . ASN B 2 278 ? 33.434 40.724 9.155 1.00 24.68 278 ASN B C 1
ATOM 6580 O O . ASN B 2 278 ? 34.042 39.904 9.817 1.00 24.53 278 ASN B O 1
ATOM 6585 N N . HIS B 2 279 ? 34.015 41.384 8.162 1.00 25.56 279 HIS B N 1
ATOM 6586 C CA . HIS B 2 279 ? 35.431 41.120 7.875 1.00 26.54 279 HIS B CA 1
ATOM 6587 C C . HIS B 2 279 ? 36.281 41.368 9.143 1.00 25.79 279 HIS B C 1
ATOM 6588 O O . HIS B 2 279 ? 37.076 40.519 9.560 1.00 26.80 279 HIS B O 1
ATOM 6595 N N . ALA B 2 280 ? 36.109 42.518 9.786 1.00 25.41 280 ALA B N 1
ATOM 6596 C CA . ALA B 2 280 ? 36.885 42.807 10.993 1.00 24.16 280 ALA B CA 1
ATOM 6597 C C . ALA B 2 280 ? 36.629 41.850 12.157 1.00 23.61 280 ALA B C 1
ATOM 6598 O O . ALA B 2 280 ? 37.529 41.566 12.942 1.00 24.69 280 ALA B O 1
ATOM 6600 N N . VAL B 2 281 ? 35.388 41.384 12.280 1.00 22.47 281 VAL B N 1
ATOM 6601 C CA . VAL B 2 281 ? 34.994 40.525 13.377 1.00 21.88 281 VAL B CA 1
ATOM 6602 C C . VAL B 2 281 ? 35.634 39.146 13.184 1.00 21.29 281 VAL B C 1
ATOM 6603 O O . VAL B 2 281 ? 36.256 38.619 14.097 1.00 21.16 281 VAL B O 1
ATOM 6607 N N . ILE B 2 282 ? 35.535 38.614 11.968 1.00 21.91 282 ILE B N 1
ATOM 6608 C CA . ILE B 2 282 ? 36.164 37.314 11.669 1.00 22.06 282 ILE B CA 1
ATOM 6609 C C . ILE B 2 282 ? 37.700 37.359 11.775 1.00 23.59 282 ILE B C 1
ATOM 6610 O O . ILE B 2 282 ? 38.322 36.479 12.374 1.00 22.86 282 ILE B O 1
ATOM 6615 N N . GLU B 2 283 ? 38.320 38.397 11.214 1.00 24.09 283 GLU B N 1
ATOM 6616 C CA . GLU B 2 283 ? 39.772 38.514 11.286 1.00 25.62 283 GLU B CA 1
ATOM 6617 C C . GLU B 2 283 ? 40.242 38.665 12.727 1.00 24.29 283 GLU B C 1
ATOM 6618 O O . GLU B 2 283 ? 41.268 38.109 13.125 1.00 25.52 283 GLU B O 1
ATOM 6624 N N . GLY B 2 284 ? 39.503 39.425 13.526 1.00 24.38 284 GLY B N 1
ATOM 6625 C CA . GLY B 2 284 ? 39.836 39.585 14.924 1.00 23.83 284 GLY B CA 1
ATOM 6626 C C . GLY B 2 284 ? 39.852 38.264 15.675 1.00 23.86 284 GLY B C 1
ATOM 6627 O O . GLY B 2 284 ? 40.731 37.988 16.481 1.00 23.38 284 GLY B O 1
ATOM 6628 N N . TRP B 2 285 ? 38.828 37.440 15.436 1.00 23.57 285 TRP B N 1
ATOM 6629 C CA . TRP B 2 285 ? 38.793 36.127 16.073 1.00 23.08 285 TRP B CA 1
ATOM 6630 C C . TRP B 2 285 ? 39.883 35.201 15.537 1.00 22.23 285 TRP B C 1
ATOM 6631 O O . TRP B 2 285 ? 40.462 34.464 16.313 1.00 22.11 285 TRP B O 1
ATOM 6642 N N . ILE B 2 286 ? 40.156 35.239 14.239 1.00 22.14 286 ILE B N 1
ATOM 6643 C CA . ILE B 2 286 ? 41.266 34.434 13.659 1.00 23.09 286 ILE B CA 1
ATOM 6644 C C . ILE B 2 286 ? 42.598 34.811 14.321 1.00 24.41 286 ILE B C 1
ATOM 6645 O O . ILE B 2 286 ? 43.347 33.958 14.761 1.00 24.88 286 ILE B O 1
ATOM 6650 N N . GLU B 2 287 ? 42.850 36.108 14.481 1.00 25.15 287 GLU B N 1
ATOM 6651 C CA . GLU B 2 287 ? 44.095 36.552 15.110 1.00 25.70 287 GLU B CA 1
ATOM 6652 C C . GLU B 2 287 ? 44.143 36.230 16.595 1.00 25.28 287 GLU B C 1
ATOM 6653 O O . GLU B 2 287 ? 45.205 36.009 17.153 1.00 25.81 287 GLU B O 1
ATOM 6659 N N . LYS B 2 288 ? 42.989 36.219 17.258 1.00 25.03 288 LYS B N 1
ATOM 6660 C CA . LYS B 2 288 ? 42.954 35.856 18.657 1.00 23.78 288 LYS B CA 1
ATOM 6661 C C . LYS B 2 288 ? 43.323 34.393 18.887 1.00 23.19 288 LYS B C 1
ATOM 6662 O O . LYS B 2 288 ? 44.064 34.060 19.808 1.00 23.55 288 LYS B O 1
ATOM 6668 N N . TRP B 2 289 ? 42.787 33.508 18.041 1.00 22.62 289 TRP B N 1
ATOM 6669 C CA . TRP B 2 289 ? 42.955 32.074 18.250 1.00 21.92 289 TRP B CA 1
ATOM 6670 C C . TRP B 2 289 ? 44.185 31.461 17.562 1.00 22.18 289 TRP B C 1
ATOM 6671 O O . TRP B 2 289 ? 44.671 30.421 17.998 1.00 21.67 289 TRP B O 1
ATOM 6682 N N . ARG B 2 290 ? 44.703 32.108 16.528 1.00 23.43 290 ARG B N 1
ATOM 6683 C CA . ARG B 2 290 ? 45.832 31.535 15.768 1.00 25.60 290 ARG B CA 1
ATOM 6684 C C . ARG B 2 290 ? 47.083 31.220 16.612 1.00 25.01 290 ARG B C 1
ATOM 6685 O O . ARG B 2 290 ? 47.697 30.164 16.438 1.00 24.28 290 ARG B O 1
ATOM 6693 N N . PRO B 2 291 ? 47.488 32.109 17.529 1.00 25.10 291 PRO B N 1
ATOM 6694 C CA . PRO B 2 291 ? 48.670 31.763 18.326 1.00 25.56 291 PRO B CA 1
ATOM 6695 C C . PRO B 2 291 ? 48.498 30.471 19.122 1.00 24.69 291 PRO B C 1
ATOM 6696 O O . PRO B 2 291 ? 49.414 29.649 19.120 1.00 24.57 291 PRO B O 1
ATOM 6700 N N . LEU B 2 292 ? 47.355 30.278 19.800 1.00 23.85 292 LEU B N 1
ATOM 6701 C CA . LEU B 2 292 ? 47.111 29.036 20.529 1.00 22.82 292 LEU B CA 1
ATOM 6702 C C . LEU B 2 292 ? 47.136 27.820 19.584 1.00 21.05 292 LEU B C 1
ATOM 6703 O O . LEU B 2 292 ? 47.667 26.775 19.929 1.00 20.43 292 LEU B O 1
ATOM 6708 N N . ALA B 2 293 ? 46.586 27.980 18.388 1.00 20.93 293 ALA B N 1
ATOM 6709 C CA . ALA B 2 293 ? 46.621 26.894 17.400 1.00 20.57 293 ALA B CA 1
ATOM 6710 C C . ALA B 2 293 ? 48.035 26.618 16.866 1.00 20.94 293 ALA B C 1
ATOM 6711 O O . ALA B 2 293 ? 48.441 25.475 16.739 1.00 20.06 293 ALA B O 1
ATOM 6713 N N . ASP B 2 294 ? 48.789 27.682 16.567 1.00 21.99 294 ASP B N 1
ATOM 6714 C CA . ASP B 2 294 ? 50.184 27.516 16.171 1.00 22.75 294 ASP B CA 1
ATOM 6715 C C . ASP B 2 294 ? 51.023 26.813 17.237 1.00 21.68 294 ASP B C 1
ATOM 6716 O O . ASP B 2 294 ? 51.845 25.932 16.925 1.00 22.26 294 ASP B O 1
ATOM 6721 N N . ARG B 2 295 ? 50.834 27.191 18.503 1.00 21.74 295 ARG B N 1
ATOM 6722 C CA . ARG B 2 295 ? 51.551 26.545 19.595 1.00 22.89 295 ARG B CA 1
ATOM 6723 C C . ARG B 2 295 ? 51.173 25.067 19.723 1.00 22.24 295 ARG B C 1
ATOM 6724 O O . ARG B 2 295 ? 51.999 24.234 20.032 1.00 22.61 295 ARG B O 1
ATOM 6732 N N . ALA B 2 296 ? 49.890 24.766 19.530 1.00 21.18 296 ALA B N 1
ATOM 6733 C CA . ALA B 2 296 ? 49.436 23.408 19.632 1.00 20.46 296 ALA B CA 1
ATOM 6734 C C . ALA B 2 296 ? 50.105 22.575 18.549 1.00 19.06 296 ALA B C 1
ATOM 6735 O O . ALA B 2 296 ? 50.567 21.451 18.812 1.00 20.24 296 ALA B O 1
ATOM 6737 N N . ALA B 2 297 ? 50.133 23.113 17.331 1.00 19.16 297 ALA B N 1
ATOM 6738 C CA . ALA B 2 297 ? 50.753 22.409 16.201 1.00 18.71 297 ALA B CA 1
ATOM 6739 C C . ALA B 2 297 ? 52.242 22.171 16.466 1.00 19.20 297 ALA B C 1
ATOM 6740 O O . ALA B 2 297 ? 52.735 21.063 16.315 1.00 19.54 297 ALA B O 1
ATOM 6742 N N . GLU B 2 298 ? 52.951 23.209 16.891 1.00 19.99 298 GLU B N 1
ATOM 6743 C CA . GLU B 2 298 ? 54.399 23.054 17.134 1.00 22.02 298 GLU B CA 1
ATOM 6744 C C . GLU B 2 298 ? 54.722 22.010 18.195 1.00 20.22 298 GLU B C 1
ATOM 6745 O O . GLU B 2 298 ? 55.641 21.196 18.021 1.00 21.97 298 GLU B O 1
ATOM 6751 N N . ALA B 2 299 ? 53.970 22.005 19.297 1.00 20.37 299 ALA B N 1
ATOM 6752 C CA . ALA B 2 299 ? 54.214 21.053 20.361 1.00 19.72 299 ALA B CA 1
ATOM 6753 C C . ALA B 2 299 ? 53.928 19.602 19.910 1.00 19.88 299 ALA B C 1
ATOM 6754 O O . ALA B 2 299 ? 54.664 18.675 20.241 1.00 19.94 299 ALA B O 1
ATOM 6756 N N . TYR B 2 300 ? 52.865 19.427 19.129 1.00 20.05 300 TYR B N 1
ATOM 6757 C CA . TYR B 2 300 ? 52.551 18.113 18.612 1.00 19.22 300 TYR B CA 1
ATOM 6758 C C . TYR B 2 300 ? 53.653 17.612 17.672 1.00 19.79 300 TYR B C 1
ATOM 6759 O O . TYR B 2 300 ? 54.078 16.457 17.772 1.00 19.50 300 TYR B O 1
ATOM 6768 N N . LEU B 2 301 ? 54.066 18.471 16.749 1.00 20.21 301 LEU B N 1
ATOM 6769 C CA . LEU B 2 301 ? 55.057 18.107 15.734 1.00 20.75 301 LEU B CA 1
ATOM 6770 C C . LEU B 2 301 ? 56.407 17.794 16.352 1.00 21.12 301 LEU B C 1
ATOM 6771 O O . LEU B 2 301 ? 57.140 16.929 15.843 1.00 22.29 301 LEU B O 1
ATOM 6776 N N A SER B 2 302 ? 56.735 18.444 17.470 0.50 22.25 302 SER B N 1
ATOM 6777 N N B SER B 2 302 ? 56.738 18.486 17.438 0.50 21.92 302 SER B N 1
ATOM 6778 C CA A SER B 2 302 ? 58.007 18.159 18.160 0.50 22.61 302 SER B CA 1
ATOM 6779 C CA B SER B 2 302 ? 57.966 18.178 18.163 0.50 21.99 302 SER B CA 1
ATOM 6780 C C A SER B 2 302 ? 57.938 16.813 18.895 0.50 22.49 302 SER B C 1
ATOM 6781 C C B SER B 2 302 ? 57.879 16.765 18.712 0.50 22.21 302 SER B C 1
ATOM 6782 O O A SER B 2 302 ? 58.930 16.100 19.036 0.50 22.58 302 SER B O 1
ATOM 6783 O O B SER B 2 302 ? 58.802 15.968 18.543 0.50 22.24 302 SER B O 1
ATOM 6788 N N . MET B 2 303 ? 56.742 16.442 19.330 1.00 21.78 303 MET B N 1
ATOM 6789 C CA . MET B 2 303 ? 56.530 15.117 19.894 1.00 21.69 303 MET B CA 1
ATOM 6790 C C . MET B 2 303 ? 56.566 14.027 18.820 1.00 21.64 303 MET B C 1
ATOM 6791 O O . MET B 2 303 ? 57.130 12.933 19.043 1.00 22.76 303 MET B O 1
ATOM 6796 N N . LEU B 2 304 ? 55.958 14.316 17.672 1.00 22.07 304 LEU B N 1
ATOM 6797 C CA . LEU B 2 304 ? 55.900 13.332 16.579 1.00 22.48 304 LEU B CA 1
ATOM 6798 C C . LEU B 2 304 ? 57.298 13.015 16.017 1.00 24.90 304 LEU B C 1
ATOM 6799 O O . LEU B 2 304 ? 57.615 11.855 15.729 1.00 24.11 304 LEU B O 1
ATOM 6804 N N . SER B 2 305 ? 58.145 14.040 15.921 1.00 26.32 305 SER B N 1
ATOM 6805 C CA . SER B 2 305 ? 59.478 13.848 15.339 1.00 30.41 305 SER B CA 1
ATOM 6806 C C . SER B 2 305 ? 60.522 13.442 16.381 1.00 31.77 305 SER B C 1
ATOM 6807 O O . SER B 2 305 ? 61.641 13.073 16.025 1.00 33.45 305 SER B O 1
ATOM 6810 N N . SER B 2 306 ? 60.193 13.527 17.663 1.00 33.20 306 SER B N 1
ATOM 6811 C CA . SER B 2 306 ? 61.135 13.110 18.689 1.00 35.00 306 SER B CA 1
ATOM 6812 C C . SER B 2 306 ? 61.258 11.589 18.716 1.00 35.67 306 SER B C 1
ATOM 6813 O O . SER B 2 306 ? 62.103 11.046 19.435 1.00 37.16 306 SER B O 1
ATOM 6816 N N . SER C 3 2 ? -17.051 50.923 31.677 1.00 33.28 2 SER C N 1
ATOM 6817 C CA . SER C 3 2 ? -15.903 50.567 30.803 1.00 32.29 2 SER C CA 1
ATOM 6818 C C . SER C 3 2 ? -15.654 49.057 30.858 1.00 31.24 2 SER C C 1
ATOM 6819 O O . SER C 3 2 ? -16.076 48.385 31.805 1.00 31.92 2 SER C O 1
ATOM 6822 N N . ALA C 3 3 ? -15.007 48.558 29.808 1.00 29.93 3 ALA C N 1
ATOM 6823 C CA . ALA C 3 3 ? -14.644 47.144 29.622 1.00 27.68 3 ALA C CA 1
ATOM 6824 C C . ALA C 3 3 ? -14.055 46.486 30.866 1.00 26.09 3 ALA C C 1
ATOM 6825 O O . ALA C 3 3 ? -13.161 47.021 31.534 1.00 25.86 3 ALA C O 1
ATOM 6827 N N . PHE C 3 4 ? -14.565 45.299 31.152 1.00 23.91 4 PHE C N 1
ATOM 6828 C CA . PHE C 3 4 ? -14.132 44.549 32.323 1.00 22.58 4 PHE C CA 1
ATOM 6829 C C . PHE C 3 4 ? -14.082 43.071 31.935 1.00 20.58 4 PHE C C 1
ATOM 6830 O O . PHE C 3 4 ? -15.110 42.436 31.829 1.00 19.92 4 PHE C O 1
ATOM 6838 N N . PRO C 3 5 ? -12.861 42.522 31.740 1.00 19.75 5 PRO C N 1
ATOM 6839 C CA . PRO C 3 5 ? -12.818 41.130 31.266 1.00 19.17 5 PRO C CA 1
ATOM 6840 C C . PRO C 3 5 ? -12.926 40.171 32.427 1.00 18.19 5 PRO C C 1
ATOM 6841 O O . PRO C 3 5 ? -12.356 40.409 33.459 1.00 18.03 5 PRO C O 1
ATOM 6845 N N . VAL C 3 6 ? -13.737 39.139 32.288 1.00 16.87 6 VAL C N 1
ATOM 6846 C CA . VAL C 3 6 ? -13.757 38.069 33.278 1.00 16.84 6 VAL C CA 1
ATOM 6847 C C . VAL C 3 6 ? -13.629 36.761 32.540 1.00 16.07 6 VAL C C 1
ATOM 6848 O O . VAL C 3 6 ? -13.825 36.695 31.329 1.00 16.03 6 VAL C O 1
ATOM 6852 N N . HIS C 3 7 ? -13.265 35.729 33.288 1.00 15.34 7 HIS C N 1
ATOM 6853 C CA . HIS C 3 7 ? -13.307 34.360 32.791 1.00 14.18 7 HIS C CA 1
ATOM 6854 C C . HIS C 3 7 ? -14.507 33.708 33.417 1.00 15.04 7 HIS C C 1
ATOM 6855 O O . HIS C 3 7 ? -14.631 33.713 34.652 1.00 16.16 7 HIS C O 1
ATOM 6862 N N . ALA C 3 8 ? -15.426 33.166 32.604 1.00 13.79 8 ALA C N 1
ATOM 6863 C CA . ALA C 3 8 ? -16.682 32.649 33.092 1.00 14.56 8 ALA C CA 1
ATOM 6864 C C . ALA C 3 8 ? -16.962 31.213 32.722 1.00 14.92 8 ALA C C 1
ATOM 6865 O O . ALA C 3 8 ? -16.782 30.795 31.568 1.00 15.55 8 ALA C O 1
ATOM 6867 N N . ALA C 3 9 ? -17.431 30.473 33.706 1.00 14.62 9 ALA C N 1
ATOM 6868 C CA . ALA C 3 9 ? -17.843 29.098 33.541 1.00 15.19 9 ALA C CA 1
ATOM 6869 C C . ALA C 3 9 ? -19.358 29.003 33.704 1.00 15.55 9 ALA C C 1
ATOM 6870 O O . ALA C 3 9 ? -19.875 29.242 34.811 1.00 15.85 9 ALA C O 1
ATOM 6872 N N . PHE C 3 10 ? -20.064 28.629 32.641 1.00 15.62 10 PHE C N 1
ATOM 6873 C CA . PHE C 3 10 ? -21.520 28.516 32.695 1.00 14.50 10 PHE C CA 1
ATOM 6874 C C . PHE C 3 10 ? -21.955 27.115 33.068 1.00 16.55 10 PHE C C 1
ATOM 6875 O O . PHE C 3 10 ? -21.442 26.133 32.535 1.00 15.45 10 PHE C O 1
ATOM 6883 N N . GLU C 3 11 ? -22.940 26.998 33.955 1.00 15.19 11 GLU C N 1
ATOM 6884 C CA . GLU C 3 11 ? -23.428 25.712 34.388 1.00 15.73 11 GLU C CA 1
ATOM 6885 C C . GLU C 3 11 ? -23.823 24.772 33.224 1.00 16.59 11 GLU C C 1
ATOM 6886 O O . GLU C 3 11 ? -24.660 25.121 32.379 1.00 17.21 11 GLU C O 1
ATOM 6892 N N . LYS C 3 12 ? -23.245 23.574 33.249 1.00 16.47 12 LYS C N 1
ATOM 6893 C CA . LYS C 3 12 ? -23.449 22.490 32.282 1.00 16.03 12 LYS C CA 1
ATOM 6894 C C . LYS C 3 12 ? -22.619 22.647 30.986 1.00 15.65 12 LYS C C 1
ATOM 6895 O O . LYS C 3 12 ? -22.665 21.769 30.151 1.00 15.35 12 LYS C O 1
ATOM 6901 N N . ASP C 3 13 ? -21.866 23.727 30.854 1.00 13.58 13 ASP C N 1
ATOM 6902 C CA . ASP C 3 13 ? -20.943 23.873 29.700 1.00 13.11 13 ASP C CA 1
ATOM 6903 C C . ASP C 3 13 ? -19.666 23.092 29.959 1.00 14.19 13 ASP C C 1
ATOM 6904 O O . ASP C 3 13 ? -19.469 22.534 31.062 1.00 15.26 13 ASP C O 1
ATOM 6909 N N . PHE C 3 14 ? -18.820 23.029 28.926 1.00 13.71 14 PHE C N 1
ATOM 6910 C CA . PHE C 3 14 ? -17.580 22.233 29.066 1.00 13.58 14 PHE C CA 1
ATOM 6911 C C . PHE C 3 14 ? -16.318 23.051 29.308 1.00 13.76 14 PHE C C 1
ATOM 6912 O O . PHE C 3 14 ? -15.225 22.453 29.476 1.00 13.60 14 PHE C O 1
ATOM 6920 N N . LEU C 3 15 ? -16.399 24.380 29.337 1.00 12.61 15 LEU C N 1
ATOM 6921 C CA . LEU C 3 15 ? -15.200 25.203 29.390 1.00 13.47 15 LEU C CA 1
ATOM 6922 C C . LEU C 3 15 ? -15.437 26.528 30.111 1.00 14.20 15 LEU C C 1
ATOM 6923 O O . LEU C 3 15 ? -16.582 26.846 30.480 1.00 14.09 15 LEU C O 1
ATOM 6928 N N . VAL C 3 16 ? -14.324 27.239 30.328 1.00 12.92 16 VAL C N 1
ATOM 6929 C CA . VAL C 3 16 ? -14.271 28.621 30.827 1.00 13.86 16 VAL C CA 1
ATOM 6930 C C . VAL C 3 16 ? -13.991 29.493 29.640 1.00 13.94 16 VAL C C 1
ATOM 6931 O O . VAL C 3 16 ? -13.132 29.163 28.792 1.00 13.20 16 VAL C O 1
ATOM 6935 N N . GLN C 3 17 ? -14.754 30.602 29.482 1.00 12.94 17 GLN C N 1
ATOM 6936 C CA . GLN C 3 17 ? -14.496 31.529 28.373 1.00 14.09 17 GLN C CA 1
ATOM 6937 C C . GLN C 3 17 ? -14.192 32.930 28.821 1.00 13.58 17 GLN C C 1
ATOM 6938 O O . GLN C 3 17 ? -14.664 33.350 29.893 1.00 14.41 17 GLN C O 1
ATOM 6944 N N . LEU C 3 18 ? -13.441 33.658 28.017 1.00 14.71 18 LEU C N 1
ATOM 6945 C CA . LEU C 3 18 ? -13.323 35.098 28.181 1.00 15.70 18 LEU C CA 1
ATOM 6946 C C . LEU C 3 18 ? -14.669 35.761 27.852 1.00 17.05 18 LEU C C 1
ATOM 6947 O O . LEU C 3 18 ? -15.233 35.586 26.775 1.00 17.83 18 LEU C O 1
ATOM 6952 N N . VAL C 3 19 ? -15.201 36.529 28.783 1.00 17.64 19 VAL C N 1
ATOM 6953 C CA . VAL C 3 19 ? -16.408 37.325 28.461 1.00 18.47 19 VAL C CA 1
ATOM 6954 C C . VAL C 3 19 ? -16.108 38.747 28.909 1.00 19.61 19 VAL C C 1
ATOM 6955 O O . VAL C 3 19 ? -15.681 38.977 30.022 1.00 19.13 19 VAL C O 1
ATOM 6959 N N . VAL C 3 20 ? -16.274 39.731 28.030 1.00 22.64 20 VAL C N 1
ATOM 6960 C CA . VAL C 3 20 ? -15.975 41.104 28.433 1.00 24.61 20 VAL C CA 1
ATOM 6961 C C . VAL C 3 20 ? -17.266 41.738 28.897 1.00 25.21 20 VAL C C 1
ATOM 6962 O O . VAL C 3 20 ? -18.192 41.849 28.115 1.00 27.56 20 VAL C O 1
ATOM 6966 N N . VAL C 3 21 ? -17.367 42.106 30.173 1.00 23.80 21 VAL C N 1
ATOM 6967 C CA . VAL C 3 21 ? -18.589 42.728 30.677 1.00 24.02 21 VAL C CA 1
ATOM 6968 C C . VAL C 3 21 ? -18.255 44.195 30.938 1.00 23.63 21 VAL C C 1
ATOM 6969 O O . VAL C 3 21 ? -17.220 44.696 30.506 1.00 24.29 21 VAL C O 1
ATOM 6973 N N . ASP C 3 22 ? -19.140 44.901 31.629 1.00 25.37 22 ASP C N 1
ATOM 6974 C CA . ASP C 3 22 ? -18.912 46.319 31.865 1.00 25.77 22 ASP C CA 1
ATOM 6975 C C . ASP C 3 22 ? -18.809 46.548 33.357 1.00 25.32 22 ASP C C 1
ATOM 6976 O O . ASP C 3 22 ? -19.488 45.893 34.139 1.00 25.43 22 ASP C O 1
ATOM 6981 N N . LEU C 3 23 ? -17.975 47.498 33.744 1.00 25.93 23 LEU C N 1
ATOM 6982 C CA . LEU C 3 23 ? -17.807 47.830 35.165 1.00 27.27 23 LEU C CA 1
ATOM 6983 C C . LEU C 3 23 ? -19.145 48.068 35.908 1.00 27.27 23 LEU C C 1
ATOM 6984 O O . LEU C 3 23 ? -19.296 47.715 37.078 1.00 27.92 23 LEU C O 1
ATOM 6989 N N . ASN C 3 24 ? -20.122 48.664 35.237 1.00 28.08 24 ASN C N 1
ATOM 6990 C CA . ASN C 3 24 ? -21.358 49.003 35.935 1.00 28.78 24 ASN C CA 1
ATOM 6991 C C . ASN C 3 24 ? -22.522 48.062 35.649 1.00 28.82 24 ASN C C 1
ATOM 6992 O O . ASN C 3 24 ? -23.662 48.355 36.020 1.00 28.46 24 ASN C O 1
ATOM 6997 N N . ASP C 3 25 ? -22.240 46.939 34.974 1.00 26.84 25 ASP C N 1
ATOM 6998 C CA . ASP C 3 25 ? -23.232 45.915 34.769 1.00 26.42 25 ASP C CA 1
ATOM 6999 C C . ASP C 3 25 ? -23.692 45.293 36.072 1.00 25.10 25 ASP C C 1
ATOM 7000 O O . ASP C 3 25 ? -22.884 45.007 36.957 1.00 26.16 25 ASP C O 1
ATOM 7005 N N . SER C 3 26 ? -24.981 45.011 36.178 1.00 24.46 26 SER C N 1
ATOM 7006 C CA . SER C 3 26 ? -25.506 44.252 37.292 1.00 23.56 26 SER C CA 1
ATOM 7007 C C . SER C 3 26 ? -25.119 42.787 37.090 1.00 23.09 26 SER C C 1
ATOM 7008 O O . SER C 3 26 ? -24.786 42.401 35.967 1.00 22.72 26 SER C O 1
ATOM 7011 N N . MET C 3 27 ? -25.210 41.997 38.147 1.00 22.88 27 MET C N 1
ATOM 7012 C CA . MET C 3 27 ? -24.996 40.548 38.026 1.00 22.62 27 MET C CA 1
ATOM 7013 C C . MET C 3 27 ? -25.992 39.920 37.042 1.00 23.61 27 MET C C 1
ATOM 7014 O O . MET C 3 27 ? -25.642 39.027 36.263 1.00 23.07 27 MET C O 1
ATOM 7019 N N . ASP C 3 28 ? -27.239 40.398 37.022 1.00 22.87 28 ASP C N 1
ATOM 7020 C CA . ASP C 3 28 ? -28.141 39.952 35.990 1.00 23.41 28 ASP C CA 1
ATOM 7021 C C . ASP C 3 28 ? -27.603 40.200 34.595 1.00 22.22 28 ASP C C 1
ATOM 7022 O O . ASP C 3 28 ? -27.744 39.340 33.718 1.00 22.63 28 ASP C O 1
ATOM 7027 N N . GLN C 3 29 ? -27.024 41.365 34.344 1.00 21.94 29 GLN C N 1
ATOM 7028 C CA . GLN C 3 29 ? -26.565 41.700 33.019 1.00 21.63 29 GLN C CA 1
ATOM 7029 C C . GLN C 3 29 ? -25.308 40.877 32.667 1.00 21.17 29 GLN C C 1
ATOM 7030 O O . GLN C 3 29 ? -25.076 40.513 31.504 1.00 21.75 29 GLN C O 1
ATOM 7036 N N . VAL C 3 30 ? -24.500 40.633 33.699 1.00 20.46 30 VAL C N 1
ATOM 7037 C CA . VAL C 3 30 ? -23.296 39.820 33.518 1.00 19.85 30 VAL C CA 1
ATOM 7038 C C . VAL C 3 30 ? -23.706 38.412 33.097 1.00 19.37 30 VAL C C 1
ATOM 7039 O O . VAL C 3 30 ? -23.115 37.849 32.136 1.00 18.15 30 VAL C O 1
ATOM 7043 N N . ALA C 3 31 ? -24.680 37.843 33.796 1.00 19.53 31 ALA C N 1
ATOM 7044 C CA . ALA C 3 31 ? -25.171 36.487 33.523 1.00 19.47 31 ALA C CA 1
ATOM 7045 C C . ALA C 3 31 ? -25.662 36.392 32.087 1.00 20.15 31 ALA C C 1
ATOM 7046 O O . ALA C 3 31 ? -25.417 35.400 31.403 1.00 20.15 31 ALA C O 1
ATOM 7048 N N . GLU C 3 32 ? -26.375 37.416 31.609 1.00 19.32 32 GLU C N 1
ATOM 7049 C CA . GLU C 3 32 ? -26.913 37.387 30.254 1.00 20.85 32 GLU C CA 1
ATOM 7050 C C . GLU C 3 32 ? -25.780 37.453 29.235 1.00 19.18 32 GLU C C 1
ATOM 7051 O O . GLU C 3 32 ? -25.839 36.783 28.204 1.00 19.47 32 GLU C O 1
ATOM 7057 N N . LYS C 3 33 ? -24.754 38.276 29.485 1.00 18.69 33 LYS C N 1
ATOM 7058 C CA . LYS C 3 33 ? -23.620 38.377 28.570 1.00 17.49 33 LYS C CA 1
ATOM 7059 C C . LYS C 3 33 ? -22.861 37.041 28.487 1.00 17.79 33 LYS C C 1
ATOM 7060 O O . LYS C 3 33 ? -22.452 36.633 27.400 1.00 18.22 33 LYS C O 1
ATOM 7066 N N . VAL C 3 34 ? -22.712 36.388 29.639 1.00 17.33 34 VAL C N 1
ATOM 7067 C CA . VAL C 3 34 ? -22.090 35.041 29.622 1.00 17.37 34 VAL C CA 1
ATOM 7068 C C . VAL C 3 34 ? -23.002 34.057 28.906 1.00 17.78 34 VAL C C 1
ATOM 7069 O O . VAL C 3 34 ? -22.545 33.300 28.011 1.00 17.26 34 VAL C O 1
ATOM 7073 N N . ALA C 3 35 ? -24.301 34.033 29.249 1.00 17.78 35 ALA C N 1
ATOM 7074 C CA . ALA C 3 35 ? -25.234 33.089 28.600 1.00 17.16 35 ALA C CA 1
ATOM 7075 C C . ALA C 3 35 ? -25.237 33.166 27.061 1.00 16.14 35 ALA C C 1
ATOM 7076 O O . ALA C 3 35 ? -25.437 32.144 26.412 1.00 16.20 35 ALA C O 1
ATOM 7078 N N . TYR C 3 36 ? -25.048 34.356 26.507 1.00 16.08 36 TYR C N 1
ATOM 7079 C CA . TYR C 3 36 ? -25.069 34.544 25.080 1.00 16.59 36 TYR C CA 1
ATOM 7080 C C . TYR C 3 36 ? -24.080 33.589 24.431 1.00 16.39 36 TYR C C 1
ATOM 7081 O O . TYR C 3 36 ? -24.301 33.127 23.321 1.00 16.86 36 TYR C O 1
ATOM 7090 N N . HIS C 3 37 ? -22.958 33.343 25.116 1.00 15.68 37 HIS C N 1
ATOM 7091 C CA . HIS C 3 37 ? -21.881 32.513 24.511 1.00 16.37 37 HIS C CA 1
ATOM 7092 C C . HIS C 3 37 ? -22.014 31.035 24.851 1.00 16.05 37 HIS C C 1
ATOM 7093 O O . HIS C 3 37 ? -21.088 30.264 24.506 1.00 16.51 37 HIS C O 1
ATOM 7100 N N . CYS C 3 38 ? -23.108 30.616 25.490 1.00 16.20 38 CYS C N 1
ATOM 7101 C CA . CYS C 3 38 ? -23.255 29.255 26.002 1.00 16.95 38 CYS C CA 1
ATOM 7102 C C . CYS C 3 38 ? -24.638 28.642 25.737 1.00 16.93 38 CYS C C 1
ATOM 7103 O O . CYS C 3 38 ? -24.766 27.532 25.208 1.00 16.49 38 CYS C O 1
ATOM 7106 N N . VAL C 3 39 ? -25.696 29.353 26.151 1.00 17.31 39 VAL C N 1
ATOM 7107 C CA . VAL C 3 39 ? -27.044 28.822 26.020 1.00 17.93 39 VAL C CA 1
ATOM 7108 C C . VAL C 3 39 ? -27.475 28.777 24.563 1.00 17.44 39 VAL C C 1
ATOM 7109 O O . VAL C 3 39 ? -27.263 29.730 23.838 1.00 17.61 39 VAL C O 1
ATOM 7113 N N . ASN C 3 40 ? -28.044 27.645 24.154 1.00 18.38 40 ASN C N 1
ATOM 7114 C CA . ASN C 3 40 ? -28.384 27.352 22.758 1.00 19.10 40 ASN C CA 1
ATOM 7115 C C . ASN C 3 40 ? -27.166 27.214 21.850 1.00 18.62 40 ASN C C 1
ATOM 7116 O O . ASN C 3 40 ? -27.293 27.161 20.624 1.00 18.92 40 ASN C O 1
ATOM 7121 N N . ARG C 3 41 ? -25.982 27.158 22.459 1.00 16.68 41 ARG C N 1
ATOM 7122 C CA . ARG C 3 41 ? -24.754 26.818 21.690 1.00 16.55 41 ARG C CA 1
ATOM 7123 C C . ARG C 3 41 ? -24.265 25.480 22.149 1.00 16.95 41 ARG C C 1
ATOM 7124 O O . ARG C 3 41 ? -24.092 24.588 21.339 1.00 16.73 41 ARG C O 1
ATOM 7132 N N . ARG C 3 42 ? -24.061 25.326 23.460 1.00 16.40 42 ARG C N 1
ATOM 7133 C CA . ARG C 3 42 ? -23.643 24.022 24.001 1.00 16.22 42 ARG C CA 1
ATOM 7134 C C . ARG C 3 42 ? -24.441 23.629 25.229 1.00 16.46 42 ARG C C 1
ATOM 7135 O O . ARG C 3 42 ? -24.235 22.563 25.782 1.00 16.29 42 ARG C O 1
ATOM 7143 N N . VAL C 3 43 ? -25.343 24.513 25.684 1.00 16.34 43 VAL C N 1
ATOM 7144 C CA . VAL C 3 43 ? -26.109 24.295 26.907 1.00 17.51 43 VAL C CA 1
ATOM 7145 C C . VAL C 3 43 ? -27.592 24.464 26.603 1.00 17.61 43 VAL C C 1
ATOM 7146 O O . VAL C 3 43 ? -27.953 25.424 25.949 1.00 18.74 43 VAL C O 1
ATOM 7150 N N . ALA C 3 44 ? -28.413 23.509 27.038 1.00 18.05 44 ALA C N 1
ATOM 7151 C CA . ALA C 3 44 ? -29.866 23.565 26.810 1.00 19.77 44 ALA C CA 1
ATOM 7152 C C . ALA C 3 44 ? -30.480 24.709 27.622 1.00 21.19 44 ALA C C 1
ATOM 7153 O O . ALA C 3 44 ? -30.119 24.924 28.781 1.00 21.22 44 ALA C O 1
ATOM 7155 N N . PRO C 3 45 ? -31.405 25.459 27.004 1.00 22.07 45 PRO C N 1
ATOM 7156 C CA . PRO C 3 45 ? -32.049 26.542 27.748 1.00 23.10 45 PRO C CA 1
ATOM 7157 C C . PRO C 3 45 ? -32.932 25.942 28.812 1.00 23.59 45 PRO C C 1
ATOM 7158 O O . PRO C 3 45 ? -33.343 24.787 28.700 1.00 23.03 45 PRO C O 1
ATOM 7162 N N . ARG C 3 46 ? -33.152 26.693 29.882 1.00 24.30 46 ARG C N 1
ATOM 7163 C CA . ARG C 3 46 ? -33.991 26.208 30.974 1.00 26.40 46 ARG C CA 1
ATOM 7164 C C . ARG C 3 46 ? -34.637 27.356 31.699 1.00 27.73 46 ARG C C 1
ATOM 7165 O O . ARG C 3 46 ? -34.200 28.494 31.588 1.00 26.57 46 ARG C O 1
ATOM 7173 N N . GLU C 3 47 ? -35.701 27.041 32.432 1.00 28.90 47 GLU C N 1
ATOM 7174 C CA . GLU C 3 47 ? -36.336 28.027 33.276 1.00 30.43 47 GLU C CA 1
ATOM 7175 C C . GLU C 3 47 ? -35.514 28.167 34.537 1.00 29.64 47 GLU C C 1
ATOM 7176 O O . GLU C 3 47 ? -34.814 27.225 34.960 1.00 29.98 47 GLU C O 1
ATOM 7182 N N . GLY C 3 48 ? -35.602 29.342 35.145 1.00 28.75 48 GLY C N 1
ATOM 7183 C CA . GLY C 3 48 ? -34.933 29.555 36.405 1.00 27.96 48 GLY C CA 1
ATOM 7184 C C . GLY C 3 48 ? -34.186 30.864 36.359 1.00 26.99 48 GLY C C 1
ATOM 7185 O O . GLY C 3 48 ? -34.118 31.510 35.311 1.00 28.30 48 GLY C O 1
ATOM 7186 N N . VAL C 3 49 ? -33.610 31.249 37.490 1.00 25.77 49 VAL C N 1
ATOM 7187 C CA . VAL C 3 49 ? -32.896 32.512 37.585 1.00 25.66 49 VAL C CA 1
ATOM 7188 C C . VAL C 3 49 ? -31.397 32.260 37.543 1.00 24.81 49 VAL C C 1
ATOM 7189 O O . VAL C 3 49 ? -30.878 31.494 38.369 1.00 26.21 49 VAL C O 1
ATOM 7193 N N . MET C 3 50 ? -30.715 32.928 36.612 1.00 23.87 50 MET C N 1
ATOM 7194 C CA . MET C 3 50 ? -29.239 32.847 36.545 1.00 23.79 50 MET C CA 1
ATOM 7195 C C . MET C 3 50 ? -28.557 33.699 37.617 1.00 24.38 50 MET C C 1
ATOM 7196 O O . MET C 3 50 ? -28.848 34.889 37.736 1.00 24.55 50 MET C O 1
ATOM 7201 N N . ARG C 3 51 ? -27.611 33.115 38.363 1.00 23.45 51 ARG C N 1
ATOM 7202 C CA . ARG C 3 51 ? -26.906 33.819 39.424 1.00 23.07 51 ARG C CA 1
ATOM 7203 C C . ARG C 3 51 ? -25.411 33.782 39.142 1.00 22.77 51 ARG C C 1
ATOM 7204 O O . ARG C 3 51 ? -24.944 32.842 38.484 1.00 22.60 51 ARG C O 1
ATOM 7212 N N . VAL C 3 52 ? -24.687 34.779 39.637 1.00 20.89 52 VAL C N 1
ATOM 7213 C CA . VAL C 3 52 ? -23.230 34.871 39.491 1.00 20.21 52 VAL C CA 1
ATOM 7214 C C . VAL C 3 52 ? -22.537 34.638 40.836 1.00 20.52 52 VAL C C 1
ATOM 7215 O O . VAL C 3 52 ? -22.973 35.161 41.866 1.00 21.68 52 VAL C O 1
ATOM 7219 N N . ARG C 3 53 ? -21.420 33.891 40.843 1.00 20.50 53 ARG C N 1
ATOM 7220 C CA . ARG C 3 53 ? -20.611 33.700 42.051 1.00 18.35 53 ARG C CA 1
ATOM 7221 C C . ARG C 3 53 ? -19.130 33.696 41.684 1.00 19.42 53 ARG C C 1
ATOM 7222 O O . ARG C 3 53 ? -18.783 33.477 40.534 1.00 18.68 53 ARG C O 1
ATOM 7230 N N . LYS C 3 54 ? -18.267 33.985 42.644 1.00 18.54 54 LYS C N 1
ATOM 7231 C CA . LYS C 3 54 ? -16.839 33.695 42.439 1.00 19.78 54 LYS C CA 1
ATOM 7232 C C . LYS C 3 54 ? -16.687 32.221 42.184 1.00 18.76 54 LYS C C 1
ATOM 7233 O O . LYS C 3 54 ? -17.418 31.415 42.744 1.00 18.99 54 LYS C O 1
ATOM 7239 N N . HIS C 3 55 ? -15.759 31.859 41.301 1.00 18.44 55 HIS C N 1
ATOM 7240 C CA . HIS C 3 55 ? -15.580 30.438 40.932 1.00 19.46 55 HIS C CA 1
ATOM 7241 C C . HIS C 3 55 ? -15.533 29.462 42.116 1.00 20.71 55 HIS C C 1
ATOM 7242 O O . HIS C 3 55 ? -14.750 29.649 43.037 1.00 21.71 55 HIS C O 1
ATOM 7249 N N . ARG C 3 56 ? -16.360 28.417 42.068 1.00 23.21 56 ARG C N 1
ATOM 7250 C CA . ARG C 3 56 ? -16.408 27.386 43.110 1.00 26.43 56 ARG C CA 1
ATOM 7251 C C . ARG C 3 56 ? -16.780 27.912 44.507 1.00 28.67 56 ARG C C 1
ATOM 7252 O O . ARG C 3 56 ? -16.631 27.194 45.502 1.00 30.82 56 ARG C O 1
ATOM 7260 N N . SER C 3 57 ? -17.227 29.160 44.575 1.00 30.44 57 SER C N 1
ATOM 7261 C CA . SER C 3 57 ? -17.726 29.765 45.807 1.00 32.41 57 SER C CA 1
ATOM 7262 C C . SER C 3 57 ? -19.060 29.179 46.215 1.00 33.31 57 SER C C 1
ATOM 7263 O O . SER C 3 57 ? -19.772 28.594 45.401 1.00 34.28 57 SER C O 1
ATOM 7266 N N . THR C 3 58 ? -19.419 29.371 47.478 1.00 35.01 58 THR C N 1
ATOM 7267 C CA . THR C 3 58 ? -20.769 29.044 47.927 1.00 36.57 58 THR C CA 1
ATOM 7268 C C . THR C 3 58 ? -21.698 30.265 47.804 1.00 36.75 58 THR C C 1
ATOM 7269 O O . THR C 3 58 ? -22.852 30.144 47.360 1.00 37.88 58 THR C O 1
ATOM 7273 N N . GLU C 3 59 ? -21.183 31.441 48.148 1.00 36.11 59 GLU C N 1
ATOM 7274 C CA . GLU C 3 59 ? -22.000 32.665 48.165 1.00 35.65 59 GLU C CA 1
ATOM 7275 C C . GLU C 3 59 ? -22.274 33.238 46.769 1.00 34.12 59 GLU C C 1
ATOM 7276 O O . GLU C 3 59 ? -21.366 33.385 45.952 1.00 33.48 59 GLU C O 1
ATOM 7282 N N . LEU C 3 60 ? -23.532 33.581 46.519 1.00 32.35 60 LEU C N 1
ATOM 7283 C CA . LEU C 3 60 ? -23.922 34.246 45.282 1.00 31.30 60 LEU C CA 1
ATOM 7284 C C . LEU C 3 60 ? -23.844 35.767 45.427 1.00 30.27 60 LEU C C 1
ATOM 7285 O O . LEU C 3 60 ? -24.105 36.319 46.506 1.00 31.18 60 LEU C O 1
ATOM 7290 N N . PHE C 3 61 ? -23.466 36.461 44.369 1.00 28.71 61 PHE C N 1
ATOM 7291 C CA . PHE C 3 61 ? -23.621 37.897 44.371 1.00 27.89 61 PHE C CA 1
ATOM 7292 C C . PHE C 3 61 ? -25.102 38.239 44.216 1.00 27.54 61 PHE C C 1
ATOM 7293 O O . PHE C 3 61 ? -25.826 37.574 43.474 1.00 26.42 61 PHE C O 1
ATOM 7301 N N . PRO C 3 62 ? -25.571 39.285 44.921 1.00 27.39 62 PRO C N 1
ATOM 7302 C CA . PRO C 3 62 ? -26.924 39.784 44.671 1.00 27.34 62 PRO C CA 1
ATOM 7303 C C . PRO C 3 62 ? -27.143 40.151 43.195 1.00 26.73 62 PRO C C 1
ATOM 7304 O O . PRO C 3 62 ? -26.257 40.691 42.514 1.00 26.41 62 PRO C O 1
ATOM 7308 N N . ARG C 3 63 ? -28.343 39.897 42.712 1.00 26.93 63 ARG C N 1
ATOM 7309 C CA . ARG C 3 63 ? -28.645 40.113 41.300 1.00 27.47 63 ARG C CA 1
ATOM 7310 C C . ARG C 3 63 ? -28.410 41.553 40.833 1.00 28.03 63 ARG C C 1
ATOM 7311 O O . ARG C 3 63 ? -27.984 41.801 39.699 1.00 28.03 63 ARG C O 1
ATOM 7319 N N . ASP C 3 64 ? -28.701 42.526 41.701 1.00 28.67 64 ASP C N 1
ATOM 7320 C CA . ASP C 3 64 ? -28.639 43.910 41.261 1.00 29.39 64 ASP C CA 1
ATOM 7321 C C . ASP C 3 64 ? -27.315 44.561 41.587 1.00 28.37 64 ASP C C 1
ATOM 7322 O O . ASP C 3 64 ? -27.032 45.675 41.148 1.00 28.98 64 ASP C O 1
ATOM 7327 N N . MET C 3 65 ? -26.466 43.838 42.305 1.00 28.17 65 MET C N 1
ATOM 7328 C CA . MET C 3 65 ? -25.093 44.297 42.528 1.00 27.35 65 MET C CA 1
ATOM 7329 C C . MET C 3 65 ? -24.313 44.488 41.223 1.00 27.77 65 MET C C 1
ATOM 7330 O O . MET C 3 65 ? -24.413 43.675 40.291 1.00 28.13 65 MET C O 1
ATOM 7335 N N . THR C 3 66 ? -23.552 45.570 41.123 1.00 26.97 66 THR C N 1
ATOM 7336 C CA . THR C 3 66 ? -22.744 45.806 39.923 1.00 26.68 66 THR C CA 1
ATOM 7337 C C . THR C 3 66 ? -21.376 45.155 40.056 1.00 26.24 66 THR C C 1
ATOM 7338 O O . THR C 3 66 ? -20.948 44.773 41.153 1.00 25.85 66 THR C O 1
ATOM 7342 N N A ILE C 3 67 ? -20.659 45.052 38.946 0.50 26.67 67 ILE C N 1
ATOM 7343 N N B ILE C 3 67 ? -20.695 45.016 38.922 0.50 25.41 67 ILE C N 1
ATOM 7344 C CA A ILE C 3 67 ? -19.324 44.459 39.016 0.50 26.89 67 ILE C CA 1
ATOM 7345 C CA B ILE C 3 67 ? -19.329 44.500 38.938 0.50 24.46 67 ILE C CA 1
ATOM 7346 C C A ILE C 3 67 ? -18.365 45.387 39.788 0.50 26.87 67 ILE C C 1
ATOM 7347 C C B ILE C 3 67 ? -18.491 45.384 39.863 0.50 25.45 67 ILE C C 1
ATOM 7348 O O A ILE C 3 67 ? -17.509 44.924 40.538 0.50 26.09 67 ILE C O 1
ATOM 7349 O O B ILE C 3 67 ? -17.858 44.885 40.793 0.50 24.32 67 ILE C O 1
ATOM 7358 N N . ALA C 3 68 ? -18.527 46.697 39.641 1.00 26.28 68 ALA C N 1
ATOM 7359 C CA . ALA C 3 68 ? -17.751 47.622 40.474 1.00 27.24 68 ALA C CA 1
ATOM 7360 C C . ALA C 3 68 ? -18.017 47.412 41.986 1.00 28.10 68 ALA C C 1
ATOM 7361 O O . ALA C 3 68 ? -17.094 47.421 42.803 1.00 27.97 68 ALA C O 1
ATOM 7363 N N . GLU C 3 69 ? -19.280 47.235 42.364 1.00 28.79 69 GLU C N 1
ATOM 7364 C CA . GLU C 3 69 ? -19.637 47.051 43.775 1.00 29.07 69 GLU C CA 1
ATOM 7365 C C . GLU C 3 69 ? -19.149 45.718 44.361 1.00 29.47 69 GLU C C 1
ATOM 7366 O O . GLU C 3 69 ? -18.962 45.578 45.575 1.00 30.12 69 GLU C O 1
ATOM 7372 N N . SER C 3 70 ? -18.941 44.731 43.494 1.00 28.25 70 SER C N 1
ATOM 7373 C CA . SER C 3 70 ? -18.722 43.355 43.935 1.00 27.26 70 SER C CA 1
ATOM 7374 C C . SER C 3 70 ? -17.349 43.080 44.547 1.00 26.79 70 SER C C 1
ATOM 7375 O O . SER C 3 70 ? -17.168 42.094 45.261 1.00 28.07 70 SER C O 1
ATOM 7378 N N . GLY C 3 71 ? -16.376 43.910 44.227 1.00 26.25 71 GLY C N 1
ATOM 7379 C CA . GLY C 3 71 ? -15.001 43.606 44.601 1.00 26.61 71 GLY C CA 1
ATOM 7380 C C . GLY C 3 71 ? -14.266 42.650 43.670 1.00 26.07 71 GLY C C 1
ATOM 7381 O O . GLY C 3 71 ? -13.076 42.375 43.873 1.00 26.48 71 GLY C O 1
ATOM 7382 N N . LEU C 3 72 ? -14.938 42.127 42.652 1.00 24.88 72 LEU C N 1
ATOM 7383 C CA . LEU C 3 72 ? -14.168 41.381 41.619 1.00 24.65 72 LEU C CA 1
ATOM 7384 C C . LEU C 3 72 ? -13.061 42.199 40.973 1.00 24.43 72 LEU C C 1
ATOM 7385 O O . LEU C 3 72 ? -13.171 43.414 40.784 1.00 25.18 72 LEU C O 1
ATOM 7390 N N . ASN C 3 73 ? -11.963 41.517 40.636 1.00 23.70 73 ASN C N 1
ATOM 7391 C CA . ASN C 3 73 ? -10.892 42.113 39.862 1.00 23.93 73 ASN C CA 1
ATOM 7392 C C . ASN C 3 73 ? -10.899 41.570 38.437 1.00 23.05 73 ASN C C 1
ATOM 7393 O O . ASN C 3 73 ? -11.352 40.446 38.202 1.00 22.68 73 ASN C O 1
ATOM 7398 N N . PRO C 3 74 ? -10.440 42.381 37.483 1.00 23.13 74 PRO C N 1
ATOM 7399 C CA . PRO C 3 74 ? -10.421 41.967 36.084 1.00 22.79 74 PRO C CA 1
ATOM 7400 C C . PRO C 3 74 ? -9.642 40.656 35.943 1.00 21.94 74 PRO C C 1
ATOM 7401 O O . PRO C 3 74 ? -8.629 40.456 36.620 1.00 21.95 74 PRO C O 1
ATOM 7405 N N . THR C 3 75 ? -10.183 39.759 35.117 1.00 20.24 75 THR C N 1
ATOM 7406 C CA . THR C 3 75 ? -9.621 38.413 34.813 1.00 19.70 75 THR C CA 1
ATOM 7407 C C . THR C 3 75 ? -9.793 37.381 35.942 1.00 19.48 75 THR C C 1
ATOM 7408 O O . THR C 3 75 ? -9.308 36.254 35.828 1.00 18.89 75 THR C O 1
ATOM 7412 N N . GLU C 3 76 ? -10.528 37.702 37.007 1.00 17.47 76 GLU C N 1
ATOM 7413 C CA . GLU C 3 76 ? -10.921 36.670 37.962 1.00 18.04 76 GLU C CA 1
ATOM 7414 C C . GLU C 3 76 ? -11.953 35.753 37.317 1.00 17.18 76 GLU C C 1
ATOM 7415 O O . GLU C 3 76 ? -12.588 36.130 36.290 1.00 17.80 76 GLU C O 1
ATOM 7421 N N . VAL C 3 77 ? -12.081 34.537 37.856 1.00 17.05 77 VAL C N 1
ATOM 7422 C CA . VAL C 3 77 ? -13.013 33.517 37.355 1.00 16.79 77 VAL C CA 1
ATOM 7423 C C . VAL C 3 77 ? -14.352 33.591 38.116 1.00 17.02 77 VAL C C 1
ATOM 7424 O O . VAL C 3 77 ? -14.378 33.623 39.351 1.00 16.02 77 VAL C O 1
ATOM 7428 N N . ILE C 3 78 ? -15.462 33.666 37.371 1.00 16.73 78 ILE C N 1
ATOM 7429 C CA . ILE C 3 78 ? -16.813 33.556 37.941 1.00 16.82 78 ILE C CA 1
ATOM 7430 C C . ILE C 3 78 ? -17.531 32.343 37.389 1.00 16.56 78 ILE C C 1
ATOM 7431 O O . ILE C 3 78 ? -17.169 31.849 36.288 1.00 15.91 78 ILE C O 1
ATOM 7436 N N . ASP C 3 79 ? -18.525 31.850 38.129 1.00 15.80 79 ASP C N 1
ATOM 7437 C CA . ASP C 3 79 ? -19.459 30.853 37.620 1.00 15.51 79 ASP C CA 1
ATOM 7438 C C . ASP C 3 79 ? -20.795 31.526 37.421 1.00 16.04 79 ASP C C 1
ATOM 7439 O O . ASP C 3 79 ? -21.139 32.428 38.189 1.00 16.92 79 ASP C O 1
ATOM 7444 N N . VAL C 3 80 ? -21.532 31.095 36.409 1.00 17.03 80 VAL C N 1
ATOM 7445 C CA . VAL C 3 80 ? -22.940 31.499 36.252 1.00 17.48 80 VAL C CA 1
ATOM 7446 C C . VAL C 3 80 ? -23.763 30.242 36.402 1.00 19.29 80 VAL C C 1
ATOM 7447 O O . VAL C 3 80 ? -23.568 29.270 35.657 1.00 18.72 80 VAL C O 1
ATOM 7451 N N . VAL C 3 81 ? -24.643 30.228 37.405 1.00 19.33 81 VAL C N 1
ATOM 7452 C CA . VAL C 3 81 ? -25.350 29.018 37.804 1.00 21.40 81 VAL C CA 1
ATOM 7453 C C . VAL C 3 81 ? -26.819 29.361 38.027 1.00 24.23 81 VAL C C 1
ATOM 7454 O O . VAL C 3 81 ? -27.159 30.518 38.167 1.00 24.26 81 VAL C O 1
ATOM 7458 N N . PHE C 3 82 ? -27.667 28.345 38.071 1.00 26.77 82 PHE C N 1
ATOM 7459 C CA . PHE C 3 82 ? -29.090 28.586 38.344 1.00 30.46 82 PHE C CA 1
ATOM 7460 C C . PHE C 3 82 ? -29.432 28.444 39.831 1.00 33.04 82 PHE C C 1
ATOM 7461 O O . PHE C 3 82 ? -28.978 27.505 40.516 1.00 33.15 82 PHE C O 1
ATOM 7469 N N . GLU C 3 83 ? -30.223 29.403 40.329 1.00 36.58 83 GLU C N 1
ATOM 7470 C CA . GLU C 3 83 ? -30.758 29.334 41.685 1.00 39.67 83 GLU C CA 1
ATOM 7471 C C . GLU C 3 83 ? -31.312 27.936 41.932 1.00 41.58 83 GLU C C 1
ATOM 7472 O O . GLU C 3 83 ? -32.117 27.444 41.143 1.00 41.79 83 GLU C O 1
ATOM 7478 N N . GLU C 3 84 ? -30.868 27.311 43.021 1.00 43.90 84 GLU C N 1
ATOM 7479 C CA . GLU C 3 84 ? -31.199 25.915 43.372 1.00 46.09 84 GLU C CA 1
ATOM 7480 C C . GLU C 3 84 ? -32.638 25.705 43.833 1.00 46.66 84 GLU C C 1
ATOM 7481 O O . GLU C 3 84 ? -33.573 25.652 43.029 1.00 47.50 84 GLU C O 1
ATOM 7488 N N . SER D 4 2 ? -7.596 3.005 40.527 1.00 30.53 2 SER E N 1
ATOM 7489 C CA . SER D 4 2 ? -8.731 2.070 40.289 1.00 30.26 2 SER E CA 1
ATOM 7490 C C . SER D 4 2 ? -8.263 0.632 40.132 1.00 30.19 2 SER E C 1
ATOM 7491 O O . SER D 4 2 ? -7.082 0.359 39.976 1.00 30.74 2 SER E O 1
ATOM 7494 N N . THR D 4 3 ? -9.220 -0.282 40.152 1.00 29.25 3 THR E N 1
ATOM 7495 C CA . THR D 4 3 ? -8.955 -1.689 39.916 1.00 28.91 3 THR E CA 1
ATOM 7496 C C . THR D 4 3 ? -8.359 -1.930 38.509 1.00 26.67 3 THR E C 1
ATOM 7497 O O . THR D 4 3 ? -7.379 -2.643 38.373 1.00 25.97 3 THR E O 1
ATOM 7501 N N . LEU D 4 4 ? -8.947 -1.337 37.476 1.00 25.28 4 LEU E N 1
ATOM 7502 C CA . LEU D 4 4 ? -8.465 -1.542 36.116 1.00 23.39 4 LEU E CA 1
ATOM 7503 C C . LEU D 4 4 ? -7.031 -1.033 35.972 1.00 21.13 4 LEU E C 1
ATOM 7504 O O . LEU D 4 4 ? -6.156 -1.713 35.386 1.00 18.41 4 LEU E O 1
ATOM 7509 N N . ALA D 4 5 ? -6.769 0.139 36.540 1.00 19.79 5 ALA E N 1
ATOM 7510 C CA . ALA D 4 5 ? -5.444 0.738 36.427 1.00 19.54 5 ALA E CA 1
ATOM 7511 C C . ALA D 4 5 ? -4.415 0.001 37.257 1.00 19.63 5 ALA E C 1
ATOM 7512 O O . ALA D 4 5 ? -3.274 -0.119 36.846 1.00 18.47 5 ALA E O 1
ATOM 7514 N N . ASP D 4 6 ? -4.821 -0.495 38.436 1.00 19.58 6 ASP E N 1
ATOM 7515 C CA . ASP D 4 6 ? -3.897 -1.207 39.283 1.00 20.18 6 ASP E CA 1
ATOM 7516 C C . ASP D 4 6 ? -3.470 -2.465 38.557 1.00 19.80 6 ASP E C 1
ATOM 7517 O O . ASP D 4 6 ? -2.292 -2.819 38.537 1.00 18.65 6 ASP E O 1
ATOM 7522 N N . GLN D 4 7 ? -4.429 -3.142 37.956 1.00 18.65 7 GLN E N 1
ATOM 7523 C CA . GLN D 4 7 ? -4.130 -4.390 37.272 1.00 20.09 7 GLN E CA 1
ATOM 7524 C C . GLN D 4 7 ? -3.254 -4.132 36.081 1.00 19.49 7 GLN E C 1
ATOM 7525 O O . GLN D 4 7 ? -2.357 -4.930 35.785 1.00 20.52 7 GLN E O 1
ATOM 7531 N N . ALA D 4 8 ? -3.527 -3.043 35.367 1.00 17.37 8 ALA E N 1
ATOM 7532 C CA . ALA D 4 8 ? -2.690 -2.712 34.198 1.00 16.34 8 ALA E CA 1
ATOM 7533 C C . ALA D 4 8 ? -1.253 -2.393 34.596 1.00 16.90 8 ALA E C 1
ATOM 7534 O O . ALA D 4 8 ? -0.308 -2.792 33.895 1.00 15.86 8 ALA E O 1
ATOM 7536 N N . LEU D 4 9 ? -1.067 -1.697 35.706 1.00 16.06 9 LEU E N 1
ATOM 7537 C CA . LEU D 4 9 ? 0.270 -1.300 36.131 1.00 16.43 9 LEU E CA 1
ATOM 7538 C C . LEU D 4 9 ? 1.018 -2.474 36.745 1.00 16.68 9 LEU E C 1
ATOM 7539 O O . LEU D 4 9 ? 2.227 -2.602 36.550 1.00 17.65 9 LEU E O 1
ATOM 7544 N N . HIS D 4 10 ? 0.302 -3.329 37.470 1.00 17.53 10 HIS E N 1
ATOM 7545 C CA . HIS D 4 10 ? 0.925 -4.448 38.178 1.00 18.36 10 HIS E CA 1
ATOM 7546 C C . HIS D 4 10 ? 1.021 -5.639 37.257 1.00 18.10 10 HIS E C 1
ATOM 7547 O O . HIS D 4 10 ? 0.336 -6.643 37.388 1.00 19.19 10 HIS E O 1
ATOM 7554 N N . ASN D 4 11 ? 1.849 -5.458 36.229 1.00 16.80 11 ASN E N 1
ATOM 7555 C CA . ASN D 4 11 ? 2.194 -6.511 35.304 1.00 15.14 11 ASN E CA 1
ATOM 7556 C C . ASN D 4 11 ? 3.693 -6.698 35.325 1.00 14.87 11 ASN E C 1
ATOM 7557 O O . ASN D 4 11 ? 4.424 -5.814 35.732 1.00 14.97 11 ASN E O 1
ATOM 7562 N N . ASN D 4 12 ? 4.151 -7.861 34.855 1.00 14.64 12 ASN E N 1
ATOM 7563 C CA . ASN D 4 12 ? 5.590 -8.090 34.654 1.00 13.78 12 ASN E CA 1
ATOM 7564 C C . ASN D 4 12 ? 5.906 -8.501 33.230 1.00 13.71 12 ASN E C 1
ATOM 7565 O O . ASN D 4 12 ? 6.836 -9.254 32.989 1.00 15.35 12 ASN E O 1
ATOM 7570 N N . ASN D 4 13 ? 5.142 -7.951 32.275 1.00 12.63 13 ASN E N 1
ATOM 7571 C CA . ASN D 4 13 ? 5.323 -8.290 30.866 1.00 12.05 13 ASN E CA 1
ATOM 7572 C C . ASN D 4 13 ? 6.520 -7.572 30.260 1.00 12.78 13 ASN E C 1
ATOM 7573 O O . ASN D 4 13 ? 6.622 -6.354 30.352 1.00 13.03 13 ASN E O 1
ATOM 7578 N N . VAL D 4 14 ? 7.360 -8.331 29.570 1.00 11.40 14 VAL E N 1
ATOM 7579 C CA . VAL D 4 14 ? 8.526 -7.744 28.894 1.00 10.60 14 VAL E CA 1
ATOM 7580 C C . VAL D 4 14 ? 8.580 -8.319 27.498 1.00 12.04 14 VAL E C 1
ATOM 7581 O O . VAL D 4 14 ? 8.150 -9.453 27.264 1.00 12.01 14 VAL E O 1
ATOM 7585 N N . GLY D 4 15 ? 9.146 -7.549 26.567 1.00 10.18 15 GLY E N 1
ATOM 7586 C CA . GLY D 4 15 ? 9.393 -8.101 25.232 1.00 10.18 15 GLY E CA 1
ATOM 7587 C C . GLY D 4 15 ? 9.272 -7.043 24.150 1.00 10.23 15 GLY E C 1
ATOM 7588 O O . GLY D 4 15 ? 8.926 -5.872 24.409 1.00 10.43 15 GLY E O 1
ATOM 7589 N N . PRO D 4 16 ? 9.539 -7.454 22.926 1.00 9.69 16 PRO E N 1
ATOM 7590 C CA . PRO D 4 16 ? 9.618 -6.483 21.807 1.00 9.75 16 PRO E CA 1
ATOM 7591 C C . PRO D 4 16 ? 8.254 -6.082 21.238 1.00 9.86 16 PRO E C 1
ATOM 7592 O O . PRO D 4 16 ? 7.293 -6.869 21.252 1.00 10.04 16 PRO E O 1
ATOM 7596 N N A ILE D 4 17 ? 8.163 -4.845 20.743 0.50 9.38 17 ILE E N 1
ATOM 7597 N N B ILE D 4 17 ? 8.171 -4.838 20.748 0.50 9.29 17 ILE E N 1
ATOM 7598 C CA A ILE D 4 17 ? 7.082 -4.433 19.869 0.50 9.21 17 ILE E CA 1
ATOM 7599 C CA B ILE D 4 17 ? 7.102 -4.403 19.865 0.50 8.99 17 ILE E CA 1
ATOM 7600 C C A ILE D 4 17 ? 7.683 -4.335 18.488 0.50 8.68 17 ILE E C 1
ATOM 7601 C C B ILE D 4 17 ? 7.697 -4.334 18.480 0.50 8.55 17 ILE E C 1
ATOM 7602 O O A ILE D 4 17 ? 8.608 -3.538 18.244 0.50 10.00 17 ILE E O 1
ATOM 7603 O O B ILE D 4 17 ? 8.630 -3.548 18.220 0.50 9.77 17 ILE E O 1
ATOM 7612 N N . ILE D 4 18 ? 7.216 -5.214 17.599 1.00 8.90 18 ILE E N 1
ATOM 7613 C CA . ILE D 4 18 ? 7.778 -5.305 16.252 1.00 8.87 18 ILE E CA 1
ATOM 7614 C C . ILE D 4 18 ? 6.826 -4.644 15.279 1.00 9.29 18 ILE E C 1
ATOM 7615 O O . ILE D 4 18 ? 5.626 -4.925 15.257 1.00 9.98 18 ILE E O 1
ATOM 7620 N N . ARG D 4 19 ? 7.351 -3.713 14.491 1.00 9.68 19 ARG E N 1
ATOM 7621 C CA . ARG D 4 19 ? 6.487 -3.052 13.471 1.00 10.52 19 ARG E CA 1
ATOM 7622 C C . ARG D 4 19 ? 6.177 -3.986 12.328 1.00 10.94 19 ARG E C 1
ATOM 7623 O O . ARG D 4 19 ? 6.886 -4.970 12.075 1.00 10.76 19 ARG E O 1
ATOM 7631 N N . ALA D 4 20 ? 5.068 -3.702 11.638 1.00 10.33 20 ALA E N 1
ATOM 7632 C CA . ALA D 4 20 ? 4.599 -4.546 10.535 1.00 11.04 20 ALA E CA 1
ATOM 7633 C C . ALA D 4 20 ? 5.687 -4.725 9.520 1.00 11.55 20 ALA E C 1
ATOM 7634 O O . ALA D 4 20 ? 6.288 -3.751 9.089 1.00 13.44 20 ALA E O 1
ATOM 7636 N N . GLY D 4 21 ? 5.930 -5.978 9.157 1.00 12.17 21 GLY E N 1
ATOM 7637 C CA . GLY D 4 21 ? 6.977 -6.270 8.196 1.00 13.01 21 GLY E CA 1
ATOM 7638 C C . GLY D 4 21 ? 7.419 -7.720 8.370 1.00 13.44 21 GLY E C 1
ATOM 7639 O O . GLY D 4 21 ? 6.701 -8.536 8.976 1.00 13.73 21 GLY E O 1
ATOM 7640 N N . ASP D 4 22 ? 8.591 -8.026 7.818 1.00 14.19 22 ASP E N 1
ATOM 7641 C CA . ASP D 4 22 ? 9.066 -9.377 7.701 1.00 14.24 22 ASP E CA 1
ATOM 7642 C C . ASP D 4 22 ? 9.673 -9.937 8.977 1.00 13.49 22 ASP E C 1
ATOM 7643 O O . ASP D 4 22 ? 10.037 -11.132 9.012 1.00 14.62 22 ASP E O 1
ATOM 7648 N N . LEU D 4 23 ? 9.746 -9.124 10.037 1.00 12.51 23 LEU E N 1
ATOM 7649 C CA . LEU D 4 23 ? 10.322 -9.631 11.269 1.00 12.27 23 LEU E CA 1
ATOM 7650 C C . LEU D 4 23 ? 9.252 -10.121 12.276 1.00 12.44 23 LEU E C 1
ATOM 7651 O O . LEU D 4 23 ? 9.584 -10.736 13.291 1.00 12.09 23 LEU E O 1
ATOM 7656 N N . VAL D 4 24 ? 7.981 -9.838 12.014 1.00 11.71 24 VAL E N 1
ATOM 7657 C CA . VAL D 4 24 ? 6.944 -10.191 12.990 1.00 12.13 24 VAL E CA 1
ATOM 7658 C C . VAL D 4 24 ? 6.879 -11.700 13.303 1.00 13.00 24 VAL E C 1
ATOM 7659 O O . VAL D 4 24 ? 7.057 -12.125 14.446 1.00 13.72 24 VAL E O 1
ATOM 7663 N N . GLU D 4 25 ? 6.661 -12.533 12.286 1.00 13.80 25 GLU E N 1
ATOM 7664 C CA . GLU D 4 25 ? 6.560 -13.964 12.556 1.00 14.28 25 GLU E CA 1
ATOM 7665 C C . GLU D 4 25 ? 7.886 -14.543 13.039 1.00 13.84 25 GLU E C 1
ATOM 7666 O O . GLU D 4 25 ? 7.928 -15.338 13.993 1.00 13.83 25 GLU E O 1
ATOM 7672 N N . PRO D 4 26 ? 9.031 -14.153 12.412 1.00 13.06 26 PRO E N 1
ATOM 7673 C CA . PRO D 4 26 ? 10.284 -14.720 12.931 1.00 12.81 26 PRO E CA 1
ATOM 7674 C C . PRO D 4 26 ? 10.556 -14.369 14.402 1.00 12.57 26 PRO E C 1
ATOM 7675 O O . PRO D 4 26 ? 11.059 -15.210 15.140 1.00 12.32 26 PRO E O 1
ATOM 7679 N N . VAL D 4 27 ? 10.185 -13.176 14.839 1.00 12.43 27 VAL E N 1
ATOM 7680 C CA . VAL D 4 27 ? 10.415 -12.820 16.236 1.00 11.74 27 VAL E CA 1
ATOM 7681 C C . VAL D 4 27 ? 9.489 -13.589 17.159 1.00 12.71 27 VAL E C 1
ATOM 7682 O O . VAL D 4 27 ? 9.910 -13.991 18.229 1.00 12.83 27 VAL E O 1
ATOM 7686 N N . ILE D 4 28 ? 8.228 -13.753 16.778 1.00 12.74 28 ILE E N 1
ATOM 7687 C CA . ILE D 4 28 ? 7.288 -14.544 17.591 1.00 14.17 28 ILE E CA 1
ATOM 7688 C C . ILE D 4 28 ? 7.856 -15.936 17.732 1.00 14.81 28 ILE E C 1
ATOM 7689 O O . ILE D 4 28 ? 7.974 -16.482 18.846 1.00 14.75 28 ILE E O 1
ATOM 7694 N N . GLU D 4 29 ? 8.271 -16.514 16.615 1.00 14.30 29 GLU E N 1
ATOM 7695 C CA . GLU D 4 29 ? 8.808 -17.901 16.670 1.00 15.07 29 GLU E CA 1
ATOM 7696 C C . GLU D 4 29 ? 10.058 -18.004 17.520 1.00 15.26 29 GLU E C 1
ATOM 7697 O O . GLU D 4 29 ? 10.249 -18.980 18.262 1.00 16.33 29 GLU E O 1
ATOM 7703 N N . THR D 4 30 ? 10.951 -17.028 17.387 1.00 14.17 30 THR E N 1
ATOM 7704 C CA . THR D 4 30 ? 12.190 -16.975 18.157 1.00 13.97 30 THR E CA 1
ATOM 7705 C C . THR D 4 30 ? 11.875 -16.851 19.641 1.00 14.36 30 THR E C 1
ATOM 7706 O O . THR D 4 30 ? 12.486 -17.499 20.475 1.00 14.61 30 THR E O 1
ATOM 7710 N N . ALA D 4 31 ? 10.881 -16.035 19.979 1.00 13.87 31 ALA E N 1
ATOM 7711 C CA . ALA D 4 31 ? 10.540 -15.854 21.391 1.00 16.18 31 ALA E CA 1
ATOM 7712 C C . ALA D 4 31 ? 10.088 -17.173 21.980 1.00 16.17 31 ALA E C 1
ATOM 7713 O O . ALA D 4 31 ? 10.475 -17.530 23.110 1.00 16.47 31 ALA E O 1
ATOM 7715 N N . GLU D 4 32 ? 9.306 -17.918 21.199 1.00 15.73 32 GLU E N 1
ATOM 7716 C CA . GLU D 4 32 ? 8.838 -19.236 21.668 1.00 17.18 32 GLU E CA 1
ATOM 7717 C C . GLU D 4 32 ? 10.002 -20.208 21.849 1.00 18.34 32 GLU E C 1
ATOM 7718 O O . GLU D 4 32 ? 10.076 -20.924 22.861 1.00 19.49 32 GLU E O 1
ATOM 7724 N N . ILE D 4 33 ? 10.906 -20.274 20.879 1.00 17.60 33 ILE E N 1
ATOM 7725 C CA . ILE D 4 33 ? 11.990 -21.247 20.894 1.00 18.07 33 ILE E CA 1
ATOM 7726 C C . ILE D 4 33 ? 13.022 -20.923 21.977 1.00 18.65 33 ILE E C 1
ATOM 7727 O O . ILE D 4 33 ? 13.510 -21.824 22.678 1.00 19.13 33 ILE E O 1
ATOM 7732 N N . ASP D 4 34 ? 13.375 -19.639 22.126 1.00 16.28 34 ASP E N 1
ATOM 7733 C CA . ASP D 4 34 ? 14.444 -19.239 23.011 1.00 16.74 34 ASP E CA 1
ATOM 7734 C C . ASP D 4 34 ? 13.993 -19.081 24.472 1.00 16.24 34 ASP E C 1
ATOM 7735 O O . ASP D 4 34 ? 14.825 -18.848 25.330 1.00 16.77 34 ASP E O 1
ATOM 7740 N N . ASN D 4 35 ? 12.687 -19.148 24.703 1.00 16.83 35 ASN E N 1
ATOM 7741 C CA . ASN D 4 35 ? 12.113 -19.078 26.061 1.00 17.74 35 ASN E CA 1
ATOM 7742 C C . ASN D 4 35 ? 11.127 -20.205 26.315 1.00 18.61 35 ASN E C 1
ATOM 7743 O O . ASN D 4 35 ? 9.949 -19.963 26.515 1.00 19.37 35 ASN E O 1
ATOM 7748 N N . PRO D 4 36 ? 11.623 -21.450 26.254 1.00 20.98 36 PRO E N 1
ATOM 7749 C CA . PRO D 4 36 ? 10.728 -22.607 26.199 1.00 22.82 36 PRO E CA 1
ATOM 7750 C C . PRO D 4 36 ? 9.929 -22.819 27.496 1.00 24.54 36 PRO E C 1
ATOM 7751 O O . PRO D 4 36 ? 8.882 -23.459 27.465 1.00 26.00 36 PRO E O 1
ATOM 7755 N N . GLY D 4 37 ? 10.410 -22.281 28.606 1.00 24.95 37 GLY E N 1
ATOM 7756 C CA . GLY D 4 37 ? 9.621 -22.339 29.843 1.00 26.14 37 GLY E CA 1
ATOM 7757 C C . GLY D 4 37 ? 8.556 -21.271 30.014 1.00 26.44 37 GLY E C 1
ATOM 7758 O O . GLY D 4 37 ? 7.842 -21.265 31.022 1.00 28.04 37 GLY E O 1
ATOM 7759 N N . LYS D 4 38 ? 8.424 -20.375 29.033 1.00 25.14 38 LYS E N 1
ATOM 7760 C CA . LYS D 4 38 ? 7.543 -19.225 29.149 1.00 23.63 38 LYS E CA 1
ATOM 7761 C C . LYS D 4 38 ? 6.390 -19.337 28.166 1.00 22.07 38 LYS E C 1
ATOM 7762 O O . LYS D 4 38 ? 6.580 -19.793 27.032 1.00 23.27 38 LYS E O 1
ATOM 7768 N N . GLU D 4 39 ? 5.223 -18.866 28.583 1.00 21.52 39 GLU E N 1
ATOM 7769 C CA . GLU D 4 39 ? 4.118 -18.621 27.681 1.00 21.51 39 GLU E CA 1
ATOM 7770 C C . GLU D 4 39 ? 4.406 -17.316 26.945 1.00 20.61 39 GLU E C 1
ATOM 7771 O O . GLU D 4 39 ? 4.713 -16.308 27.579 1.00 22.65 39 GLU E O 1
ATOM 7777 N N . ILE D 4 40 ? 4.372 -17.333 25.630 1.00 18.77 40 ILE E N 1
ATOM 7778 C CA A ILE D 4 40 ? 4.571 -16.068 24.881 1.00 17.27 40 ILE E CA 1
ATOM 7779 C C . ILE D 4 40 ? 3.203 -15.544 24.508 1.00 17.62 40 ILE E C 1
ATOM 7780 O O . ILE D 4 40 ? 2.389 -16.270 23.917 1.00 19.24 40 ILE E O 1
ATOM 7785 N N . THR D 4 41 ? 2.903 -14.291 24.849 1.00 15.75 41 THR E N 1
ATOM 7786 C CA . THR D 4 41 ? 1.662 -13.697 24.407 1.00 15.71 41 THR E CA 1
ATOM 7787 C C . THR D 4 41 ? 1.924 -12.753 23.223 1.00 14.87 41 THR E C 1
ATOM 7788 O O . THR D 4 41 ? 3.000 -12.126 23.113 1.00 15.60 41 THR E O 1
ATOM 7792 N N . VAL D 4 42 ? 0.911 -12.646 22.379 1.00 13.70 42 VAL E N 1
ATOM 7793 C CA . VAL D 4 42 ? 1.007 -11.835 21.160 1.00 14.02 42 VAL E CA 1
ATOM 7794 C C . VAL D 4 42 ? -0.259 -11.029 21.025 1.00 14.48 42 VAL E C 1
ATOM 7795 O O . VAL D 4 42 ? -1.356 -11.597 21.024 1.00 15.82 42 VAL E O 1
ATOM 7799 N N . GLU D 4 43 ? -0.121 -9.702 20.932 1.00 13.68 43 GLU E N 1
ATOM 7800 C CA . GLU D 4 43 ? -1.254 -8.822 20.612 1.00 13.22 43 GLU E CA 1
ATOM 7801 C C . GLU D 4 43 ? -0.985 -8.145 19.282 1.00 13.30 43 GLU E C 1
ATOM 7802 O O . GLU D 4 43 ? 0.000 -7.428 19.132 1.00 13.95 43 GLU E O 1
ATOM 7808 N N . ASP D 4 44 ? -1.826 -8.431 18.295 1.00 14.18 44 ASP E N 1
ATOM 7809 C CA . ASP D 4 44 ? -1.627 -7.944 16.926 1.00 13.89 44 ASP E CA 1
ATOM 7810 C C . ASP D 4 44 ? -2.468 -6.701 16.713 1.00 15.06 44 ASP E C 1
ATOM 7811 O O . ASP D 4 44 ? -3.711 -6.791 16.646 1.00 16.94 44 ASP E O 1
ATOM 7816 N N . ARG D 4 45 ? -1.806 -5.554 16.557 1.00 13.00 45 ARG E N 1
ATOM 7817 C CA . ARG D 4 45 ? -2.468 -4.258 16.276 1.00 13.03 45 ARG E CA 1
ATOM 7818 C C . ARG D 4 45 ? -2.240 -3.770 14.841 1.00 12.37 45 ARG E C 1
ATOM 7819 O O . ARG D 4 45 ? -2.383 -2.539 14.525 1.00 13.18 45 ARG E O 1
ATOM 7827 N N . ARG D 4 46 ? -1.907 -4.740 13.986 1.00 12.20 46 ARG E N 1
ATOM 7828 C CA . ARG D 4 46 ? -1.777 -4.549 12.513 1.00 12.27 46 ARG E CA 1
ATOM 7829 C C . ARG D 4 46 ? -0.534 -3.778 12.123 1.00 12.04 46 ARG E C 1
ATOM 7830 O O . ARG D 4 46 ? 0.317 -4.304 11.406 1.00 13.15 46 ARG E O 1
ATOM 7838 N N . ALA D 4 47 ? -0.390 -2.566 12.637 1.00 11.32 47 ALA E N 1
ATOM 7839 C CA . ALA D 4 47 ? 0.808 -1.811 12.391 1.00 10.23 47 ALA E CA 1
ATOM 7840 C C . ALA D 4 47 ? 1.995 -2.264 13.233 1.00 10.03 47 ALA E C 1
ATOM 7841 O O . ALA D 4 47 ? 3.132 -1.959 12.907 1.00 10.42 47 ALA E O 1
ATOM 7843 N N . TYR D 4 48 ? 1.700 -2.997 14.302 1.00 9.91 48 TYR E N 1
ATOM 7844 C CA . TYR D 4 48 ? 2.745 -3.523 15.176 1.00 10.38 48 TYR E CA 1
ATOM 7845 C C . TYR D 4 48 ? 2.186 -4.695 15.936 1.00 10.41 48 TYR E C 1
ATOM 7846 O O . TYR D 4 48 ? 0.957 -4.879 16.012 1.00 11.00 48 TYR E O 1
ATOM 7855 N N . VAL D 4 49 ? 3.077 -5.498 16.469 1.00 9.85 49 VAL E N 1
ATOM 7856 C CA . VAL D 4 49 ? 2.699 -6.643 17.278 1.00 11.14 49 VAL E CA 1
ATOM 7857 C C . VAL D 4 49 ? 3.434 -6.543 18.600 1.00 10.80 49 VAL E C 1
ATOM 7858 O O . VAL D 4 49 ? 4.660 -6.363 18.618 1.00 12.62 49 VAL E O 1
ATOM 7862 N N . ARG D 4 50 ? 2.695 -6.676 19.705 1.00 10.57 50 ARG E N 1
ATOM 7863 C CA . ARG D 4 50 ? 3.256 -6.637 21.063 1.00 10.81 50 ARG E CA 1
ATOM 7864 C C . ARG D 4 50 ? 3.490 -8.090 21.530 1.00 11.27 50 ARG E C 1
ATOM 7865 O O . ARG D 4 50 ? 2.511 -8.834 21.693 1.00 12.38 50 ARG E O 1
ATOM 7873 N N . ILE D 4 51 ? 4.751 -8.434 21.741 1.00 11.46 51 ILE E N 1
ATOM 7874 C CA . ILE D 4 51 ? 5.169 -9.826 22.062 1.00 10.48 51 ILE E CA 1
ATOM 7875 C C . ILE D 4 51 ? 5.717 -9.785 23.451 1.00 11.02 51 ILE E C 1
ATOM 7876 O O . ILE D 4 51 ? 6.587 -8.963 23.753 1.00 12.40 51 ILE E O 1
ATOM 7881 N N . ALA D 4 52 ? 5.241 -10.678 24.343 1.00 11.51 52 ALA E N 1
ATOM 7882 C CA . ALA D 4 52 ? 5.695 -10.570 25.728 1.00 12.16 52 ALA E CA 1
ATOM 7883 C C . ALA D 4 52 ? 5.766 -11.932 26.454 1.00 13.42 52 ALA E C 1
ATOM 7884 O O . ALA D 4 52 ? 5.138 -12.928 26.051 1.00 14.66 52 ALA E O 1
ATOM 7886 N N . ALA D 4 53 ? 6.612 -11.944 27.471 1.00 13.09 53 ALA E N 1
ATOM 7887 C CA . ALA D 4 53 ? 6.618 -13.032 28.447 1.00 13.10 53 ALA E CA 1
ATOM 7888 C C . ALA D 4 53 ? 6.730 -12.406 29.820 1.00 14.86 53 ALA E C 1
ATOM 7889 O O . ALA D 4 53 ? 7.018 -11.227 29.981 1.00 13.94 53 ALA E O 1
ATOM 7891 N N A GLU D 4 54 ? 6.502 -13.216 30.852 0.50 14.60 54 GLU E N 1
ATOM 7892 N N B GLU D 4 54 ? 6.521 -13.241 30.838 0.50 14.25 54 GLU E N 1
ATOM 7893 C CA A GLU D 4 54 ? 6.633 -12.728 32.216 0.50 15.40 54 GLU E CA 1
ATOM 7894 C CA B GLU D 4 54 ? 6.700 -12.825 32.218 0.50 14.86 54 GLU E CA 1
ATOM 7895 C C A GLU D 4 54 ? 8.086 -12.680 32.699 0.50 14.27 54 GLU E C 1
ATOM 7896 C C B GLU D 4 54 ? 8.169 -12.673 32.619 0.50 13.91 54 GLU E C 1
ATOM 7897 O O A GLU D 4 54 ? 8.781 -13.690 32.681 0.50 14.91 54 GLU E O 1
ATOM 7898 O O B GLU D 4 54 ? 8.963 -13.603 32.468 0.50 14.52 54 GLU E O 1
ATOM 7909 N N . GLY D 4 55 ? 8.536 -11.508 33.149 1.00 13.29 55 GLY E N 1
ATOM 7910 C CA . GLY D 4 55 ? 9.845 -11.311 33.762 1.00 13.23 55 GLY E CA 1
ATOM 7911 C C . GLY D 4 55 ? 11.080 -11.162 32.884 1.00 12.88 55 GLY E C 1
ATOM 7912 O O . GLY D 4 55 ? 11.947 -10.307 33.128 1.00 13.38 55 GLY E O 1
ATOM 7913 N N . GLU D 4 56 ? 11.197 -12.054 31.902 1.00 13.56 56 GLU E N 1
ATOM 7914 C CA . GLU D 4 56 ? 12.340 -12.072 31.009 1.00 13.66 56 GLU E CA 1
ATOM 7915 C C . GLU D 4 56 ? 11.965 -12.693 29.673 1.00 13.13 56 GLU E C 1
ATOM 7916 O O . GLU D 4 56 ? 11.197 -13.641 29.617 1.00 14.21 56 GLU E O 1
ATOM 7922 N N . LEU D 4 57 ? 12.495 -12.111 28.591 1.00 12.16 57 LEU E N 1
ATOM 7923 C CA . LEU D 4 57 ? 12.297 -12.640 27.259 1.00 12.06 57 LEU E CA 1
ATOM 7924 C C . LEU D 4 57 ? 13.568 -12.417 26.473 1.00 11.86 57 LEU E C 1
ATOM 7925 O O . LEU D 4 57 ? 14.048 -11.276 26.311 1.00 13.17 57 LEU E O 1
ATOM 7930 N N . ILE D 4 58 ? 14.177 -13.518 26.023 1.00 12.42 58 ILE E N 1
ATOM 7931 C CA . ILE D 4 58 ? 15.409 -13.428 25.261 1.00 14.25 58 ILE E CA 1
ATOM 7932 C C . ILE D 4 58 ? 15.165 -13.721 23.765 1.00 12.84 58 ILE E C 1
ATOM 7933 O O . ILE D 4 58 ? 14.377 -14.595 23.423 1.00 14.96 58 ILE E O 1
ATOM 7938 N N . LEU D 4 59 ? 15.830 -12.951 22.904 1.00 12.54 59 LEU E N 1
ATOM 7939 C CA . LEU D 4 59 ? 15.864 -13.284 21.469 1.00 12.59 59 LEU E CA 1
ATOM 7940 C C . LEU D 4 59 ? 17.314 -13.476 21.099 1.00 11.95 59 LEU E C 1
ATOM 7941 O O . LEU D 4 59 ? 18.094 -12.539 21.169 1.00 13.03 59 LEU E O 1
ATOM 7946 N N . THR D 4 60 ? 17.709 -14.694 20.704 1.00 13.66 60 THR E N 1
ATOM 7947 C CA . THR D 4 60 ? 19.087 -14.882 20.265 1.00 13.02 60 THR E CA 1
ATOM 7948 C C . THR D 4 60 ? 19.217 -14.636 18.770 1.00 12.86 60 THR E C 1
ATOM 7949 O O . THR D 4 60 ? 18.301 -14.948 17.993 1.00 13.99 60 THR E O 1
ATOM 7953 N N . ARG D 4 61 ? 20.349 -14.076 18.397 1.00 12.75 61 ARG E N 1
ATOM 7954 C CA . ARG D 4 61 ? 20.647 -13.845 16.980 1.00 13.02 61 ARG E CA 1
ATOM 7955 C C . ARG D 4 61 ? 20.566 -15.151 16.178 1.00 13.83 61 ARG E C 1
ATOM 7956 O O . ARG D 4 61 ? 20.011 -15.205 15.073 1.00 14.14 61 ARG E O 1
ATOM 7964 N N . LYS D 4 62 ? 21.099 -16.208 16.736 1.00 14.42 62 LYS E N 1
ATOM 7965 C CA . LYS D 4 62 ? 21.168 -17.447 15.975 1.00 14.33 62 LYS E CA 1
ATOM 7966 C C . LYS D 4 62 ? 19.796 -17.988 15.659 1.00 14.53 62 LYS E C 1
ATOM 7967 O O . LYS D 4 62 ? 19.509 -18.424 14.523 1.00 14.68 62 LYS E O 1
ATOM 7973 N N . THR D 4 63 ? 18.919 -18.013 16.656 1.00 13.40 63 THR E N 1
ATOM 7974 C CA . THR D 4 63 ? 17.574 -18.471 16.423 1.00 13.52 63 THR E CA 1
ATOM 7975 C C . THR D 4 63 ? 16.844 -17.509 15.478 1.00 12.78 63 THR E C 1
ATOM 7976 O O . THR D 4 63 ? 16.141 -17.937 14.568 1.00 14.12 63 THR E O 1
ATOM 7980 N N . LEU D 4 64 ? 17.019 -16.209 15.656 1.00 12.82 64 LEU E N 1
ATOM 7981 C CA . LEU D 4 64 ? 16.283 -15.296 14.812 1.00 12.23 64 LEU E CA 1
ATOM 7982 C C . LEU D 4 64 ? 16.719 -15.450 13.367 1.00 12.75 64 LEU E C 1
ATOM 7983 O O . LEU D 4 64 ? 15.876 -15.410 12.460 1.00 11.76 64 LEU E O 1
ATOM 7988 N N . GLU D 4 65 ? 18.022 -15.594 13.140 1.00 12.89 65 GLU E N 1
ATOM 7989 C CA . GLU D 4 65 ? 18.523 -15.855 11.796 1.00 14.30 65 GLU E CA 1
ATOM 7990 C C . GLU D 4 65 ? 17.877 -17.136 11.202 1.00 14.59 65 GLU E C 1
ATOM 7991 O O . GLU D 4 65 ? 17.453 -17.157 10.049 1.00 13.76 65 GLU E O 1
ATOM 7997 N N . GLU D 4 66 ? 17.788 -18.213 11.976 1.00 14.36 66 GLU E N 1
ATOM 7998 C CA A GLU D 4 66 ? 17.141 -19.449 11.529 0.50 15.17 66 GLU E CA 1
ATOM 7999 C CA B GLU D 4 66 ? 17.160 -19.435 11.469 0.50 15.96 66 GLU E CA 1
ATOM 8000 C C . GLU D 4 66 ? 15.681 -19.209 11.141 1.00 15.25 66 GLU E C 1
ATOM 8001 O O . GLU D 4 66 ? 15.161 -19.645 10.072 1.00 16.44 66 GLU E O 1
ATOM 8012 N N . GLN D 4 67 ? 14.967 -18.483 12.000 1.00 14.17 67 GLN E N 1
ATOM 8013 C CA . GLN D 4 67 ? 13.539 -18.291 11.750 1.00 13.68 67 GLN E CA 1
ATOM 8014 C C . GLN D 4 67 ? 13.265 -17.272 10.615 1.00 13.26 67 GLN E C 1
ATOM 8015 O O . GLN D 4 67 ? 12.248 -17.347 9.938 1.00 15.40 67 GLN E O 1
ATOM 8021 N N . LEU D 4 68 ? 14.159 -16.314 10.455 1.00 13.18 68 LEU E N 1
ATOM 8022 C CA . LEU D 4 68 ? 14.016 -15.298 9.396 1.00 13.65 68 LEU E CA 1
ATOM 8023 C C . LEU D 4 68 ? 14.369 -15.891 8.028 1.00 13.99 68 LEU E C 1
ATOM 8024 O O . LEU D 4 68 ? 13.757 -15.540 7.012 1.00 15.28 68 LEU E O 1
ATOM 8029 N N . GLY D 4 69 ? 15.316 -16.829 8.012 1.00 12.54 69 GLY E N 1
ATOM 8030 C CA . GLY D 4 69 ? 15.672 -17.519 6.778 1.00 12.28 69 GLY E CA 1
ATOM 8031 C C . GLY D 4 69 ? 16.685 -16.863 5.892 1.00 12.06 69 GLY E C 1
ATOM 8032 O O . GLY D 4 69 ? 16.885 -17.262 4.717 1.00 11.49 69 GLY E O 1
ATOM 8033 N N . ARG D 4 70 ? 17.404 -15.892 6.446 1.00 12.33 70 ARG E N 1
ATOM 8034 C CA . ARG D 4 70 ? 18.460 -15.180 5.718 1.00 12.33 70 ARG E CA 1
ATOM 8035 C C . ARG D 4 70 ? 19.511 -14.689 6.723 1.00 12.77 70 ARG E C 1
ATOM 8036 O O . ARG D 4 70 ? 19.185 -14.583 7.935 1.00 11.81 70 ARG E O 1
ATOM 8044 N N . PRO D 4 71 ? 20.714 -14.337 6.243 1.00 13.11 71 PRO E N 1
ATOM 8045 C CA . PRO D 4 71 ? 21.758 -13.921 7.170 1.00 14.55 71 PRO E CA 1
ATOM 8046 C C . PRO D 4 71 ? 21.284 -12.689 7.920 1.00 13.87 71 PRO E C 1
ATOM 8047 O O . PRO D 4 71 ? 20.676 -11.777 7.340 1.00 15.82 71 PRO E O 1
ATOM 8051 N N . PHE D 4 72 ? 21.581 -12.676 9.211 1.00 14.42 72 PHE E N 1
ATOM 8052 C CA . PHE D 4 72 ? 21.062 -11.644 10.111 1.00 13.57 72 PHE E CA 1
ATOM 8053 C C . PHE D 4 72 ? 22.048 -11.338 11.231 1.00 13.38 72 PHE E C 1
ATOM 8054 O O . PHE D 4 72 ? 22.562 -12.227 11.903 1.00 14.62 72 PHE E O 1
ATOM 8062 N N A ASN D 4 73 ? 22.351 -10.049 11.388 0.50 12.80 73 ASN E N 1
ATOM 8063 N N B ASN D 4 73 ? 22.317 -10.065 11.457 0.50 13.33 73 ASN E N 1
ATOM 8064 C CA A ASN D 4 73 ? 23.072 -9.535 12.554 0.50 13.17 73 ASN E CA 1
ATOM 8065 C CA B ASN D 4 73 ? 23.085 -9.684 12.629 0.50 14.16 73 ASN E CA 1
ATOM 8066 C C A ASN D 4 73 ? 22.092 -8.997 13.613 0.50 13.09 73 ASN E C 1
ATOM 8067 C C B ASN D 4 73 ? 22.219 -8.902 13.588 0.50 13.62 73 ASN E C 1
ATOM 8068 O O A ASN D 4 73 ? 20.988 -8.514 13.297 0.50 12.72 73 ASN E O 1
ATOM 8069 O O B ASN D 4 73 ? 21.357 -8.143 13.159 0.50 13.40 73 ASN E O 1
ATOM 8078 N N . MET D 4 74 ? 22.472 -9.078 14.881 1.00 13.10 74 MET E N 1
ATOM 8079 C CA . MET D 4 74 ? 21.575 -8.598 15.931 1.00 13.52 74 MET E CA 1
ATOM 8080 C C . MET D 4 74 ? 21.218 -7.116 15.818 1.00 13.92 74 MET E C 1
ATOM 8081 O O . MET D 4 74 ? 20.054 -6.748 16.070 1.00 14.42 74 MET E O 1
ATOM 8086 N N . GLN D 4 75 ? 22.172 -6.288 15.460 1.00 13.63 75 GLN E N 1
ATOM 8087 C CA . GLN D 4 75 ? 21.926 -4.861 15.416 1.00 14.00 75 GLN E CA 1
ATOM 8088 C C . GLN D 4 75 ? 20.845 -4.544 14.399 1.00 13.97 75 GLN E C 1
ATOM 8089 O O . GLN D 4 75 ? 20.137 -3.527 14.585 1.00 14.58 75 GLN E O 1
ATOM 8095 N N . GLU D 4 76 ? 20.690 -5.370 13.351 1.00 12.38 76 GLU E N 1
ATOM 8096 C CA . GLU D 4 76 ? 19.678 -5.077 12.339 1.00 13.38 76 GLU E CA 1
ATOM 8097 C C . GLU D 4 76 ? 18.259 -5.090 12.911 1.00 11.75 76 GLU E C 1
ATOM 8098 O O . GLU D 4 76 ? 17.333 -4.585 12.250 1.00 11.60 76 GLU E O 1
ATOM 8104 N N . LEU D 4 77 ? 18.029 -5.742 14.054 1.00 11.27 77 LEU E N 1
ATOM 8105 C CA . LEU D 4 77 ? 16.669 -5.787 14.583 1.00 11.94 77 LEU E CA 1
ATOM 8106 C C . LEU D 4 77 ? 16.133 -4.385 14.784 1.00 11.36 77 LEU E C 1
ATOM 8107 O O . LEU D 4 77 ? 14.919 -4.197 14.770 1.00 11.54 77 LEU E O 1
ATOM 8112 N N . GLU D 4 78 ? 17.017 -3.400 14.971 1.00 11.28 78 GLU E N 1
ATOM 8113 C CA . GLU D 4 78 ? 16.494 -2.041 15.195 1.00 12.90 78 GLU E CA 1
ATOM 8114 C C . GLU D 4 78 ? 15.737 -1.502 13.994 1.00 13.72 78 GLU E C 1
ATOM 8115 O O . GLU D 4 78 ? 14.991 -0.550 14.134 1.00 14.16 78 GLU E O 1
ATOM 8121 N N . ILE D 4 79 ? 15.878 -2.100 12.818 1.00 11.16 79 ILE E N 1
ATOM 8122 C CA . ILE D 4 79 ? 15.052 -1.657 11.700 1.00 11.16 79 ILE E CA 1
ATOM 8123 C C . ILE D 4 79 ? 13.550 -1.882 11.973 1.00 11.14 79 ILE E C 1
ATOM 8124 O O . ILE D 4 79 ? 12.704 -1.160 11.454 1.00 10.42 79 ILE E O 1
ATOM 8129 N N . ASN D 4 80 ? 13.235 -2.855 12.833 1.00 10.43 80 ASN E N 1
ATOM 8130 C CA . ASN D 4 80 ? 11.866 -3.291 13.041 1.00 10.12 80 ASN E CA 1
ATOM 8131 C C . ASN D 4 80 ? 11.445 -3.297 14.518 1.00 9.99 80 ASN E C 1
ATOM 8132 O O . ASN D 4 80 ? 10.269 -3.557 14.806 1.00 10.71 80 ASN E O 1
ATOM 8137 N N . LEU D 4 81 ? 12.389 -3.004 15.410 1.00 9.61 81 LEU E N 1
ATOM 8138 C CA . LEU D 4 81 ? 12.079 -2.914 16.860 1.00 9.63 81 LEU E CA 1
ATOM 8139 C C . LEU D 4 81 ? 11.518 -1.532 17.168 1.00 10.02 81 LEU E C 1
ATOM 8140 O O . LEU D 4 81 ? 12.268 -0.608 17.459 1.00 11.17 81 LEU E O 1
ATOM 8145 N N . ALA D 4 82 ? 10.202 -1.404 17.095 1.00 9.56 82 ALA E N 1
ATOM 8146 C CA . ALA D 4 82 ? 9.665 -0.045 17.264 1.00 9.77 82 ALA E CA 1
ATOM 8147 C C . ALA D 4 82 ? 9.573 0.407 18.721 1.00 10.49 82 ALA E C 1
ATOM 8148 O O . ALA D 4 82 ? 9.541 1.600 18.992 1.00 11.78 82 ALA E O 1
ATOM 8150 N N . SER D 4 83 ? 9.440 -0.540 19.650 1.00 9.91 83 SER E N 1
ATOM 8151 C CA . SER D 4 83 ? 9.451 -0.238 21.087 1.00 9.94 83 SER E CA 1
ATOM 8152 C C . SER D 4 83 ? 9.706 -1.565 21.799 1.00 10.12 83 SER E C 1
ATOM 8153 O O . SER D 4 83 ? 9.929 -2.586 21.148 1.00 10.07 83 SER E O 1
ATOM 8156 N N . PHE D 4 84 ? 9.659 -1.536 23.139 1.00 9.96 84 PHE E N 1
ATOM 8157 C CA . PHE D 4 84 ? 9.756 -2.755 23.932 1.00 9.78 84 PHE E CA 1
ATOM 8158 C C . PHE D 4 84 ? 9.318 -2.453 25.354 1.00 10.26 84 PHE E C 1
ATOM 8159 O O . PHE D 4 84 ? 9.380 -1.308 25.822 1.00 11.93 84 PHE E O 1
ATOM 8167 N N . ALA D 4 85 ? 8.833 -3.510 26.006 1.00 10.69 85 ALA E N 1
ATOM 8168 C CA . ALA D 4 85 ? 8.466 -3.506 27.406 1.00 10.22 85 ALA E CA 1
ATOM 8169 C C . ALA D 4 85 ? 9.631 -4.153 28.140 1.00 10.61 85 ALA E C 1
ATOM 8170 O O . ALA D 4 85 ? 10.280 -5.070 27.638 1.00 11.31 85 ALA E O 1
ATOM 8172 N N . GLY D 4 86 ? 9.881 -3.670 29.336 1.00 11.38 86 GLY E N 1
ATOM 8173 C CA . GLY D 4 86 ? 11.040 -4.119 30.097 1.00 11.90 86 GLY E CA 1
ATOM 8174 C C . GLY D 4 86 ? 12.251 -3.237 29.981 1.00 12.46 86 GLY E C 1
ATOM 8175 O O . GLY D 4 86 ? 12.280 -2.253 29.153 1.00 15.06 86 GLY E O 1
ATOM 8176 N N . GLN D 4 87 ? 13.287 -3.545 30.767 1.00 12.30 87 GLN E N 1
ATOM 8177 C CA . GLN D 4 87 ? 14.623 -3.029 30.515 1.00 12.40 87 GLN E CA 1
ATOM 8178 C C . GLN D 4 87 ? 15.283 -3.865 29.422 1.00 12.80 87 GLN E C 1
ATOM 8179 O O . GLN D 4 87 ? 14.863 -4.998 29.178 1.00 12.78 87 GLN E O 1
ATOM 8185 N N . ILE D 4 88 ? 16.300 -3.299 28.764 1.00 13.01 88 ILE E N 1
ATOM 8186 C CA . ILE D 4 88 ? 16.953 -4.004 27.658 1.00 14.84 88 ILE E CA 1
ATOM 8187 C C . ILE D 4 88 ? 18.423 -4.184 27.955 1.00 16.28 88 ILE E C 1
ATOM 8188 O O . ILE D 4 88 ? 19.076 -3.279 28.512 1.00 16.18 88 ILE E O 1
ATOM 8193 N N . GLN D 4 89 ? 18.936 -5.351 27.589 1.00 17.30 89 GLN E N 1
ATOM 8194 C CA . GLN D 4 89 ? 20.371 -5.598 27.477 1.00 20.65 89 GLN E CA 1
ATOM 8195 C C . GLN D 4 89 ? 20.611 -6.262 26.134 1.00 21.17 89 GLN E C 1
ATOM 8196 O O . GLN D 4 89 ? 20.026 -7.308 25.865 1.00 21.61 89 GLN E O 1
ATOM 8202 N N . ALA D 4 90 ? 21.492 -5.690 25.332 1.00 22.62 90 ALA E N 1
ATOM 8203 C CA . ALA D 4 90 ? 21.630 -6.100 23.925 1.00 24.15 90 ALA E CA 1
ATOM 8204 C C . ALA D 4 90 ? 23.099 -6.224 23.597 1.00 25.57 90 ALA E C 1
ATOM 8205 O O . ALA D 4 90 ? 23.890 -5.372 23.992 1.00 27.30 90 ALA E O 1
ATOM 8207 N N . ASP D 4 91 ? 23.465 -7.294 22.905 1.00 25.02 91 ASP E N 1
ATOM 8208 C CA . ASP D 4 91 ? 24.819 -7.477 22.456 1.00 25.04 91 ASP E CA 1
ATOM 8209 C C . ASP D 4 91 ? 24.790 -8.180 21.121 1.00 24.61 91 ASP E C 1
ATOM 8210 O O . ASP D 4 91 ? 23.724 -8.383 20.552 1.00 22.72 91 ASP E O 1
ATOM 8215 N N . GLU D 4 92 ? 25.949 -8.568 20.616 1.00 24.36 92 GLU E N 1
ATOM 8216 C CA . GLU D 4 92 ? 26.001 -9.158 19.274 1.00 22.83 92 GLU E CA 1
ATOM 8217 C C . GLU D 4 92 ? 25.320 -10.510 19.221 1.00 21.07 92 GLU E C 1
ATOM 8218 O O . GLU D 4 92 ? 25.001 -11.001 18.138 1.00 21.45 92 GLU E O 1
ATOM 8224 N N . ASP D 4 93 ? 25.107 -11.149 20.353 1.00 19.35 93 ASP E N 1
ATOM 8225 C CA . ASP D 4 93 ? 24.558 -12.497 20.345 1.00 17.90 93 ASP E CA 1
ATOM 8226 C C . ASP D 4 93 ? 23.057 -12.569 20.631 1.00 16.21 93 ASP E C 1
ATOM 8227 O O . ASP D 4 93 ? 22.388 -13.556 20.274 1.00 16.52 93 ASP E O 1
ATOM 8232 N N . GLN D 4 94 ? 22.534 -11.539 21.320 1.00 15.47 94 GLN E N 1
ATOM 8233 C CA . GLN D 4 94 ? 21.140 -11.615 21.747 1.00 15.25 94 GLN E CA 1
ATOM 8234 C C . GLN D 4 94 ? 20.659 -10.289 22.244 1.00 14.87 94 GLN E C 1
ATOM 8235 O O . GLN D 4 94 ? 21.441 -9.380 22.479 1.00 14.92 94 GLN E O 1
ATOM 8241 N N . ILE D 4 95 ? 19.341 -10.216 22.398 1.00 13.53 95 ILE E N 1
ATOM 8242 C CA . ILE D 4 95 ? 18.715 -9.112 23.153 1.00 14.16 95 ILE E CA 1
ATOM 8243 C C . ILE D 4 95 ? 17.901 -9.745 24.278 1.00 13.85 95 ILE E C 1
ATOM 8244 O O . ILE D 4 95 ? 17.198 -10.769 24.116 1.00 14.22 95 ILE E O 1
ATOM 8249 N N . ARG D 4 96 ? 18.051 -9.163 25.466 1.00 14.37 96 ARG E N 1
ATOM 8250 C CA . ARG D 4 96 ? 17.310 -9.595 26.651 1.00 14.35 96 ARG E CA 1
ATOM 8251 C C . ARG D 4 96 ? 16.406 -8.453 27.102 1.00 14.59 96 ARG E C 1
ATOM 8252 O O . ARG D 4 96 ? 16.893 -7.360 27.359 1.00 16.03 96 ARG E O 1
ATOM 8260 N N . PHE D 4 97 ? 15.110 -8.732 27.199 1.00 13.09 97 PHE E N 1
ATOM 8261 C CA . PHE D 4 97 ? 14.150 -7.820 27.822 1.00 12.14 97 PHE E CA 1
ATOM 8262 C C . PHE D 4 97 ? 13.863 -8.359 29.194 1.00 12.84 97 PHE E C 1
ATOM 8263 O O . PHE D 4 97 ? 13.630 -9.562 29.369 1.00 13.58 97 PHE E O 1
ATOM 8271 N N . TYR D 4 98 ? 13.888 -7.498 30.192 1.00 12.29 98 TYR E N 1
ATOM 8272 C CA . TYR D 4 98 ? 13.745 -8.032 31.562 1.00 12.85 98 TYR E CA 1
ATOM 8273 C C . TYR D 4 98 ? 13.266 -6.988 32.553 1.00 13.71 98 TYR E C 1
ATOM 8274 O O . TYR D 4 98 ? 13.418 -5.768 32.321 1.00 13.60 98 TYR E O 1
ATOM 8283 N N . PHE D 4 99 ? 12.743 -7.458 33.682 1.00 13.87 99 PHE E N 1
ATOM 8284 C CA . PHE D 4 99 ? 12.507 -6.557 34.823 1.00 14.11 99 PHE E CA 1
ATOM 8285 C C . PHE D 4 99 ? 13.347 -6.973 36.025 1.00 15.41 99 PHE E C 1
ATOM 8286 O O . PHE D 4 99 ? 13.548 -8.187 36.248 1.00 16.29 99 PHE E O 1
ATOM 8294 N N . ASP D 4 100 ? 13.838 -5.967 36.745 1.00 16.22 100 ASP E N 1
ATOM 8295 C CA . ASP D 4 100 ? 14.479 -6.163 38.058 1.00 18.97 100 ASP E CA 1
ATOM 8296 C C . ASP D 4 100 ? 13.443 -6.446 39.162 1.00 19.05 100 ASP E C 1
ATOM 8297 O O . ASP D 4 100 ? 13.728 -7.186 40.125 1.00 19.96 100 ASP E O 1
ATOM 8302 N N . LYS D 4 101 ? 12.262 -5.829 39.088 1.00 16.74 101 LYS E N 1
ATOM 8303 C CA . LYS D 4 101 ? 11.248 -5.965 40.138 1.00 18.07 101 LYS E CA 1
ATOM 8304 C C . LYS D 4 101 ? 10.107 -6.850 39.740 1.00 18.20 101 LYS E C 1
ATOM 8305 O O . LYS D 4 101 ? 9.845 -7.080 38.538 1.00 17.71 101 LYS E O 1
ATOM 8311 N N . THR D 4 102 ? 9.396 -7.364 40.749 1.00 19.79 102 THR E N 1
ATOM 8312 C CA . THR D 4 102 ? 8.213 -8.186 40.564 1.00 21.26 102 THR E CA 1
ATOM 8313 C C . THR D 4 102 ? 7.058 -7.424 41.139 1.00 21.93 102 THR E C 1
ATOM 8314 O O . THR D 4 102 ? 7.008 -7.197 42.355 1.00 23.66 102 THR E O 1
ATOM 8318 N N A MET D 4 103 ? 6.127 -7.012 40.281 0.50 21.82 103 MET E N 1
ATOM 8319 N N B MET D 4 103 ? 6.122 -7.017 40.288 0.50 21.85 103 MET E N 1
ATOM 8320 C CA A MET D 4 103 ? 5.016 -6.161 40.683 0.50 22.53 103 MET E CA 1
ATOM 8321 C CA B MET D 4 103 ? 4.897 -6.392 40.748 0.50 22.52 103 MET E CA 1
ATOM 8322 C C A MET D 4 103 ? 3.696 -6.928 40.744 0.50 22.81 103 MET E C 1
ATOM 8323 C C B MET D 4 103 ? 3.746 -7.370 40.577 0.50 22.68 103 MET E C 1
ATOM 8324 O O A MET D 4 103 ? 3.562 -7.988 40.129 0.50 24.16 103 MET E O 1
ATOM 8325 O O B MET D 4 103 ? 3.953 -8.516 40.153 0.50 23.27 103 MET E O 1
#

Organism: Ectopseudomonas mendocina (NCBI:txid300)

GO terms:
  GO:0018638 toluene 4-monooxygenase activity (F, EXP)

Radius of gyration: 29.49 Å; Cα contacts (8 Å, |Δi|>4): 1855; chains: 4; bounding box: 98×73×58 Å

B-factor: mean 17.93, std 7.62, range [7.21, 83.05]

CATH classification: 1.10.620.20

Secondary structure (DSSP, 8-state):
----HHHHHHHHT------SSS-HHHHS-HHHH--TT--HHHHTT---SS---HHHHHHHHHHHHHHHHHHHHHHTTS-HHHHS-HHHHHHHHHHHHHHHHHHHHHHHHHHHHHHH-S-HHHHHHHHHHHHHHHHHHHHHHHHHHTTTTT-GGGGHHHHGGGS--HHHHHHHHHHIIIIISS-HHHHHHHTIIIIIIIIHHIIIIIHHHHHHHTT-HHHHHHHHHHHHHHHHHGGGHHHHHHHHHHTT-HHHHHHHHHHHHHHHHHHHHHHHHHIIIIIS-GGG-SS-HHHHHIIIIIIIIIHHHHHTTPPPPTTHHHHHHHHHHHHHHHHHHHHHTGGGSSS------SHHHHHHHHHHSTTGGGTHHHHHHHHHHHHHTT-GGGGS-SSPBPB-TTT-SB-B-B-GGG-B---EEEEETTEEEEESSHHHHHHHHH-HHHHTT---HHHHHHTT-SSSSSHHHHHHHTT--SGGGS---TTTTGGGGG-/-------SS-TTTTT-SSPPPHHHHHHSS--GGGS-TT-SSSS-TTSHHHHHHIIIIIT-S---TTGGG---TT---HHHHHHHHHHHHHHHHHHHHHHHHTTGGGGSPTTHHHHHHHHTTTHHHHHHHHHHHHHHHHHH-SSHHHHHHHHHHHHHHHHHHHHHHHHHHHHHHH-TTS-TTTSHHHHHHH-HHHHHHHHHHHHHTT--SHHHHHIIIIIIIHHHHIIIIIHHHHHHHHHTT--HHHHHHHHHHHHHHHHHHHHHHHHHHHTTSTHHHHHHHHHHHHHHHHHHHHHHHHHHHHH-/-EEEEEEEETT-SBEEEEEEETT-BHHHHHHHHHHTTBTTTB---SS-EEEEETT-SPBPPTT-BHHHH---TT-EEEEEE--/-HHHHHHHS--EEEEEEESSTTHHHHHHHHHHH-TTSPPEEEE-SSEEEEEEESEEEEEHHHHHHHHTS---GGGGGGTEEEEESEEEE-SSEEEEE-SS--

Solvent-accessible surface area: 32928 Å² total; per-residue (Å²): 53,78,32,46,43,139,64,18,10,104,20,6,28,34,0,7,6,74,17,73,77,19,79,55,86,99,0,4,21,64,106,1,0,2,9,37,58,5,78,12,139,109,0,71,79,6,72,1,33,14,39,4,6,2,24,49,5,0,49,13,1,101,89,8,5,58,34,3,38,69,46,20,70,85,60,68,200,46,69,29,51,90,126,26,50,52,0,3,14,1,0,5,6,2,0,9,0,11,2,0,0,0,8,5,7,4,0,7,0,0,0,0,0,1,0,0,0,6,0,8,0,0,0,4,8,0,0,5,0,0,2,0,4,1,1,1,0,6,1,0,0,48,5,0,25,41,36,3,120,74,29,12,3,2,1,0,2,15,11,0,1,40,8,48,0,18,13,0,2,2,2,14,0,1,7,0,0,0,2,0,4,27,28,0,0,2,0,0,0,3,1,0,7,0,14,2,26,0,0,0,2,0,1,1,0,0,0,0,0,0,0,3,67,31,30,5,106,29,2,7,32,0,0,4,3,1,1,0,0,5,8,6,1,1,29,2,0,11,10,0,0,100,6,0,43,105,37,65,52,95,142,76,0,27,63,29,1,9,6,0,5,2,6,0,0,7,14,0,0,12,16,0,0,0,1,0,0,3,5,0,20,35,143,18,19,35,22,1,1,40,61,0,0,25,25,0,2,0,14,12,2,4,0,18,3,19,5,44,18,5,93,80,7,122,1,16,103,80,2,12,106,22,0,53,38,10,0,0,1,4,0,0,4,4,0,2,5,17,32,3,1,2,12,31,0,2,0,6,1,20,65,122,22,36,103,32,0,59,125,51,11,104,19,1,40,112,76,4,0,102,0,0,55,21,0,11,95,5,16,82,78,113,104,64,94,36,0,48,10,87,19,10,12,1,11,1,9,0,6,3,1,12,4,16,14,9,0,0,58,77,52,62,7,65,9,27,40,32,147,41,122,90,61,51,5,11,0,13,11,72,0,0,56,56,1,2,92,64,44,36,77,4,4,31,79,11,57,3,10,5,33,26,14,48,62,38,90,0,122,81,80,65,42,97,2,0,10,93,59,4,22,7,76,0,81,55,0,8,4,98,4,14,57,119,43,58,15,4,126,152,60,74,111,84,72,169,52,33,104,0,0,24,56,10,19,157,57,248,168,181,13,42,45,6,20,12,2,0,35,73,2,18,13,2,48,71,70,91,99,22,6,9,22,1,1,36,74,0,60,6,0,79,9,0,48,102,46,10,60,63,1,67,5,107,31,146,73,25,23,47,3,47,7,68,49,83,19,5,3,74,37,0,1,74,65,1,16,41,36,4,54,92,0,37,70,24,1,53,85,24,44,108,158,101,17,13,109,130,13,128,163,24,3,21,87,24,2,9,61,0,7,0,0,2,9,4,0,2,0,0,0,1,0,2,0,0,8,2,2,1,0,0,10,0,0,0,0,0,4,6,0,1,7,1,0,1,1,0,3,0,2,0,6,2,0,0,8,9,2,30,8,3,23,98,49,42,91,133,20,9,10,26,122,104,2,73,90,35,0,22,120,49,100,4,0,31,13,0,6,40,0,0,0,72,2,7,36,11,28,21,2,0,20,1,2,0,0,0,5,25,10,0,11,55,17,2,23,132,14,0,2,98,28,1,32,92,44,0,193,80,11,73,2,70,2,4,29,64,1,2,74,3,4,15,118,1,6,83,18,4,38,109,6,0,122,26,0,23,158,21,1,73,118,34,110,103,0,108,72,33,10,88,38,29,38,96,120,11,112,60,23,2,66,126,0,9,113,30,0,61,72,10,11,92,112,92,82,10,24,2,10,2,0,1,30,82,1,0,2,0,4,2,3,71,3,43,65,101,13,17,3,46,96,2,1,110,81,0,6,121,28,1,32,66,4,1,7,64,84,118,161,52,47,33,34,0,51,86,32,115,39,122,137,64,29,73,101,118,55,28,4,54,121,21,57,16,80,70,34,31,10,0,2,0,11,18,71,229,75,100,98,0,62,116,26,1,89,27,24,57,0,0,0,0,0,20,50,48,78,4,17,105,15,0,21,63,0,0,91,91,32,12,120,80,85,143,28,62,65,73,103,56,142,5,0,5,27,1,7,2,114,26,62,0,39,0,35,61,135,12,0,50,107,59,25,66,104,120,6,98,10,34,39,0,4,22,10,0,0,5,18,7,8,36,3,86,29,66,84,88,48,9,64,0,18,23,105,93,128,61

Foldseek 3Di:
DDDDCVVCVLVQLPPDDADDPDHPCVQAPCFAAVCVPDDLVLLQVQDQPQDDDVVRLVVVVVVLVVVLVVVCVVCVPVCCVPPPFLLVVLLLLLCLLLPQVLLLLLLQLLVSQLRRYSHSRSVVLSVVVNVLSVVRNVVSLVNLVVCCVVFVLSVSSVCLCVFQQLLNVLSCLLSCVQGNPGHNLSVLALVLQACLQACLCLSQPLVLQLCVLSVNNSRSSVSVSSNVSSVRSSSSNLSSQLSCVVVPNQVVSLVSSLLSNVSSVVSCLLSRQLSQQASRPPSSNPDHQLVVCCVRHVVGRVVVVVVSPHDDRPCVVVVNVCSLWVSLFSLLQCQLAQQSDQGARANQVQPVSVVVNCVNRPCCCQWSVVVVVVVLVCVVVVVVVVSHDWDDADAALRSSGHQDFIGGDPDDGDWDWDDDPHDIGTHNDPSSVVSCVVPVVSRVPDARLVSCLVVPNFPPSTPVSSSVSRPDDDSSRGYHHSVNSPSSVSD/DDDDDDAPADPVCRPPPDDDDPLRRPQFDDQCLLVDLQQSDPDPSVDPVNVLLNVQAVPFLLDDPCLRPAAQPVSDDPVVLCVVVVVLVVVLVVLVVVCVVVVQLLPWAPPVLLLCQQQPLLCLVLLVLLLLLLCLLLVRPDIRNRNRLSVSSSVLSVVSSVVSVVVLVVSCVVPVPNCRVHCSVVSCVDPQLNVLSNVLSVVLSPNRRSVLSLLSSLVAQLVLCVVQRLVVVLVVRVVTSNPSSVVVSVSSVVSSVSSNSSSVSSVVSSVVPVSVVVVSVVSNVVSNVSSVSSSVSNNVSSVD/DWFWEWEDEPPDDDTDIFIDDQFDFQQRVLVSVCVVDDVPPHDDDDAGKWKDQPPDPDTDDRGDGNNRPPDHGHGYMYIYGDD/DVVVVVVVQAQKKDFKFFDDLQVVLRLVQQCVVCVVWDWDWDCPPRIIAITTGFKTKGFLVSSCVSSVHHDWQVVSVVTRPDIGADWDDDRTIIMGGHPDHD

Sequence (980 aa):
AMHPRKDWYELTRATNWTPSYVTEEQLFPERMSGHMGIPLEKWESYDEPYKTSYPEYVSIIQREKDAGAYSSVKAALEERAKIYENSDPGWISTLKSSHYGAIAVGEYAAVTGEGRMARFSKAPGNRNMATFGMMDELRHGQLQLFFPHEYCKKDRQFDWAWRAYHSNEWAAIAAKHFFFDDIITGRDAISVAIMMLTFSFETGFANMQFLGLAADAAEAGDYTFANLISSIQTDESRHAQQGGPALQQLLIENGKREEEAQKKVDMMAIWRAWRLFAVLLTGPVMDYYTPLEDRSQSFKEFMYEWIIGQFERSSLIDLGLDKPWYWDLFLKDIDELHHSYHMGVWYWRTTAWWNPAAGVTPEERDWLEEKYPGWNKRWGRCWDVITENVLNDRMDLVVSPETLPSVCNMSQIPLVGVPGDDWNIEVFSLEHNGRLYHFGSEVDRWVFQQDPVQYQNHMMNIVDRFLAGQIQPMTLEGALKYMGFQSIEEMGKKDAHDFAWADKCFESKKKPMRTWSHLAEMRRKKPSEYDIVSRKKLHYSTNNPDDSSPWELSPDDSPMNLWYKQYRNASPLKHDNWDAFTDPDQLVYRTYNLMQDGQESSSYVQSLFDQFNEREEHDQQMMVREGWEHTMARCYSSPLRYLFHCLQMSSAYVQQMAPASTISNCCILQTADSLRWLTHTAYRTHELSLTYPDAGLGEHHEREELWEKKEPGWQGLRELMEKQLTAFDWGEAFVSLNLVVKPMIVESIFKPLQQQAWENNDTLLPLLIDSQLKDAEERHSSRWSSKALVKHALENPDNHAVIEGWIEKWRPLADRAAEAYLSSMLSSSAFPVHAAFEKDFLVQLVVVDLNDSMDQVAEKVAYHCVNRRVAPREGVMRVRKHRSTELFPRDMTIIAESGLNPTEVIDVVFEESTLADQALHNNNVGPIIIRAGDLVEPVIETAEIDNPGKEITVEDRRAYVRIAAEEGELILTRKTLEEEQLGRPFNNMQELEINLASFAGQIQADEDQIRFYFDKTMM

Nearest PDB structures (foldseek):
  3ge3-assembly1_A  TM=1.002E+00  e=2.331E-74  Ectopseudomonas mendocina
  5tdv-assembly1_D  TM=1.001E+00  e=1.663E-71  Ectopseudomonas mendocina
  3dhi-assembly1_A  TM=1.001E+00  e=1.486E-70  Ectopseudomonas mendocina
  3ri7-assembly1_A-2  TM=1.001E+00  e=4.070E-70  Ectopseudomonas mendocina
  3n20-assembly1_A-1  TM=9.900E-01  e=1.888E-55  Pseudomonas sp. OX1